Protein AF-A0A401G397-F1 (afdb_monomer_lite)

Sequence (817 aa):
MKQVMNRLRIYLVVLIAGMMVAGPVFGQEKEIEDITEEVLRGPSDMNPEKILGPGGIGIMTNKNILMSFGATVRMIPTQESNWDFGMSNDVPGYFNTEPLKQFAGGSLTTANAVQGVYQSSLAFDGASSNTSVISSFDTMVSSLLTADQNTSLTQITQFAAGAVSIQEWSQNIGNTATAAYLEGYAAGGSTGGAAALDQAATQAEQTYVQLLKALEQDPDNETLKTQAAAAGGAAAGLRAAEQAVSADASTGPNSGTIAQAGTISAMADAAELVENADALASGVAVSVSGNPDATAANLTDSVAYLTALKATADSFSPYYLAKSFLKSHSNESGNVNDGYIRNETKLYFNAMPKDKKWSFYAALEYDRPINNDTVDNRGGRDSESSNFGLERLNASIELTDGLRLHTGWDIWGMDIIEAGSMVYGDDNPGFWMKGDYKSFDFSIAWLKLEDNDFQISAADQSNASDEDRDVIAGYLDYYIPGREKDKVRFFYGYDRIRDVPAMDLTGAIAAQAGLADYAGIYGNNGIKGSEADTADTDAHTIGAYYVGNFGLVNFMAEGVYKYGSADDTGLEGVDNGVSVIGYDDFDISAYAFATDVSVELKDFVGWHSLKPHIGFMYTSGDDDPDDDTLGGFTGITSAQRFSSAWGGENTIIGDSNMVLGSTLYGYIPEYHGNGTPVFTGGLQNSAGTGAGRGDNPGLSLLSMGVTLRPKIFLIYRTNVNMFWWNEDFYVGNMVDPMYVDASGLQKSRYTLVEAGYAGTEWDNEVTLALNKNMFIKGQAALFFPGDGVKDVTSALSGGTESDDIATRLAMEFIWNF

Secondary structure (DSSP, 8-state):
-HHHHHHHHHHHHHHHHHHHH-------TT----HHHHHHT-S-TT-TT-SS-TT-EEEE-TTSEEEEEEEEEEEEEEEEE-TTTTHHHH---EEE-HHHHHHHHHHHHHHHHHHHHHHHHHHHHT--SHHHHHHHHHHHHHHHHHHHHHH--HHHHHHHHHHHHHHHHHHHHHHHHHHHHHHHHHHHHHHHHHHHHHHHHHHHHHHHHHHHHHHTT-TT-HHHHHHHHHHHHHHHHHHHHHHHHHH-GGGGGGHHHHHHHHHHHHHHHHTTHHHHHHHHHHHHHHHHH--TT--GGGHHHHHHHHHHHHHHHHHS-SEEE-TTGGG-EEETTEEE-SEEEEEEEEEEEEEEETT-SEEEEEEEEEEEE--TT-TTSTTSSSSSSS--EEEEEEEEEEEETTEEEEEEE--EESSTTTS---S-EE--EEEEEEEEETTEEEEEEEEEEE-SS--SSTTS----TT--EEEEEEEEEEEPTT-TT-EEEEEEEEEEE-S---B-HHHHHHHHTT-GGGSS-B-S-SSTT--PPPPEEEEEEEEEEEEEEETTEEEEEEEEEEEEEEE--S-TT-B-SSSB---S-EEEEEEEEEEEEEE--HHHHTSSEEEEEEEEEEE-----TTSSEE-----SS--GGG-TTT--TT-STTS-BTTTTBPSS--S-TT-BSS---B-SS-GGGTTTT-SBTT---EEEEEEEEEEEEETTEEEEEEEEEEEE-S-EEE--SSS-EEEETTEEEEPPPEEE-SEEEEEEEEEEEEEEEETTEEEEEEEEEEEE-HHHHHHHHHHHTS----PPEEEEEEEEEEE-

Radius of gyration: 39.36 Å; chains: 1; bounding box: 86×57×130 Å

Foldseek 3Di:
DVVVVVVVVVVVVVVVVVVVVDDDDDDDPDDDDLLVVDVLVDDDPVCPVVLPQVPWDWDQDPQQKTKIKWKKKKKKWKFWDPLVQCQLVPFQFFDQLVQLLCQLVLLLLLLVLLLQLLVLLVQCVPQDDLVSNLVSLVSNLVSLVSNCVSNVDPLSVVLSVLSVVLNVLLLVLLVVLLVQLVVLCVVPNLVRSLVSLVVQLVVLVVQLVVLVVVCVVPVPPPVSLSSNLSSQLSSQLSVQLSVVSVVPVVCSNVSSSSSSSSSSVSSCVSVVSNVSSFVSLQVSLCLQVVDNPGTSVSSVVSSVVSVVSSVLSVVADSHNGRSCNLQWFQAPQGIDHGIFMKMKMKMKIKIAGPVRQKIKIWIWIQIHTADPVPPPQQGDPDPVNRDTDGQWIWIKGAPDVQKMKIFTFDWDFQAFAAALLFADIGRFGWMKMWGDDPFKIKMWIKGWQFDCQDDPDPVSGDPCPQQTWIKTKMKMWGADPPFRAKIKIKMKMKIWHGPFAQWALFLLVCLVSVNNVQFTFGAPPSDPDDPFGAKGWIKMKTWMKIWGDDPQKTKIKIKMWMWTKIARNNQQQTDLLPDRAHDRMAIETWMKMKMKIWGWCCVVPVAPTKIKMKMKMWIWAAADPHDRYLHGDHHQAAQSLRYNHAHDSDASQCTDRVLQLHHHRHNFNQNWFARRQDAHHHRSVCRNNSGNGSRGQIKIKIKIWIWGGRDSFKIKIKIKIWMWRNYKTWAQARRDQWRQDPSGIHGHHTDIQGTTTQWIKIKIKMWGDPDSFKIKIKIKIKTFGDVSSQSSSCRNNVGGGRGRIIMMTMMMIMGMD

pLDDT: mean 85.62, std 16.05, range [29.78, 98.75]

Organism: NCBI:txid45657

Structure (mmCIF, N/CA/C/O backbone):
data_AF-A0A401G397-F1
#
_entry.id   AF-A0A401G397-F1
#
loop_
_atom_site.group_PDB
_atom_site.id
_atom_site.type_symbol
_atom_site.label_atom_id
_atom_site.label_alt_id
_atom_site.label_comp_id
_atom_site.label_asym_id
_atom_site.label_entity_id
_atom_site.label_seq_id
_atom_site.pdbx_PDB_ins_code
_atom_site.Cartn_x
_atom_site.Cartn_y
_atom_site.Cartn_z
_atom_site.occupancy
_atom_site.B_iso_or_equiv
_atom_site.auth_seq_id
_atom_site.auth_comp_id
_atom_site.auth_asym_id
_atom_site.auth_atom_id
_atom_site.pdbx_PDB_model_num
ATOM 1 N N . MET A 1 1 ? 22.023 -2.008 25.286 1.00 36.97 1 MET A N 1
ATOM 2 C CA . MET A 1 1 ? 21.103 -2.548 26.324 1.00 36.97 1 MET A CA 1
ATOM 3 C C . MET A 1 1 ? 21.249 -1.943 27.731 1.00 36.97 1 MET A C 1
ATOM 5 O O . MET A 1 1 ? 20.385 -1.177 28.133 1.00 36.97 1 MET A O 1
ATOM 9 N N . LYS A 1 2 ? 22.322 -2.209 28.499 1.00 35.41 2 LYS A N 1
ATOM 10 C CA . LYS A 1 2 ? 22.426 -1.794 29.925 1.00 35.41 2 LYS A CA 1
ATOM 11 C C . LYS A 1 2 ? 22.376 -0.271 30.153 1.00 35.41 2 LYS A C 1
ATOM 13 O O . LYS A 1 2 ? 21.853 0.196 31.159 1.00 35.41 2 LYS A O 1
ATOM 18 N N . GLN A 1 3 ? 22.905 0.502 29.205 1.00 36.69 3 GLN A N 1
ATOM 19 C CA . GLN A 1 3 ? 22.920 1.968 29.247 1.00 36.69 3 GLN A CA 1
ATOM 20 C C . GLN A 1 3 ? 21.548 2.581 28.906 1.00 36.69 3 GLN A C 1
ATOM 22 O O . GLN A 1 3 ? 21.145 3.546 29.550 1.00 36.69 3 GLN A O 1
ATOM 27 N N . VAL A 1 4 ? 20.808 1.972 27.971 1.00 44.75 4 VAL A N 1
ATOM 28 C CA . VAL A 1 4 ? 19.430 2.348 27.597 1.00 44.75 4 VAL A CA 1
ATOM 29 C C . VAL A 1 4 ? 18.463 2.017 28.736 1.00 44.75 4 VAL A C 1
ATOM 31 O O . VAL A 1 4 ? 17.751 2.899 29.202 1.00 44.75 4 VAL A O 1
ATOM 34 N N . MET A 1 5 ? 18.547 0.808 29.307 1.00 38.59 5 MET A N 1
ATOM 35 C CA . MET A 1 5 ? 17.791 0.431 30.512 1.00 38.59 5 MET A CA 1
ATOM 36 C C . MET A 1 5 ? 18.056 1.362 31.702 1.00 38.59 5 MET A C 1
ATOM 38 O O . MET A 1 5 ? 17.142 1.657 32.468 1.00 38.59 5 MET A O 1
ATOM 42 N N . ASN A 1 6 ? 19.296 1.830 31.884 1.00 44.16 6 ASN A N 1
ATOM 43 C CA . ASN A 1 6 ? 19.614 2.772 32.958 1.00 44.16 6 ASN A CA 1
ATOM 44 C C . ASN A 1 6 ? 19.005 4.159 32.714 1.00 44.16 6 ASN A C 1
ATOM 46 O O . ASN A 1 6 ? 18.565 4.783 33.675 1.00 44.16 6 ASN A O 1
ATOM 50 N N . ARG A 1 7 ? 18.932 4.630 31.461 1.00 53.00 7 ARG A N 1
ATOM 51 C CA . ARG A 1 7 ? 18.245 5.887 31.123 1.00 53.00 7 ARG A CA 1
ATOM 52 C C . ARG A 1 7 ? 16.729 5.759 31.296 1.00 53.00 7 ARG A C 1
ATOM 54 O O . ARG A 1 7 ? 16.142 6.605 31.959 1.00 53.00 7 ARG A O 1
ATOM 61 N N . LEU A 1 8 ? 16.128 4.665 30.824 1.00 42.75 8 LEU A N 1
ATOM 62 C CA . LEU A 1 8 ? 14.692 4.391 30.968 1.00 42.75 8 LEU A CA 1
ATOM 63 C C . LEU A 1 8 ? 14.269 4.303 32.445 1.00 42.75 8 LEU A C 1
ATOM 65 O O . LEU A 1 8 ? 13.281 4.907 32.849 1.00 42.75 8 LEU A O 1
ATOM 69 N N . ARG A 1 9 ? 15.073 3.633 33.287 1.00 51.81 9 ARG A N 1
ATOM 70 C CA . ARG A 1 9 ? 14.860 3.591 34.745 1.00 51.81 9 ARG A CA 1
ATOM 71 C C . ARG A 1 9 ? 14.918 4.974 35.385 1.00 51.81 9 ARG A C 1
ATOM 73 O O . ARG A 1 9 ? 14.136 5.243 36.287 1.00 51.81 9 ARG A O 1
ATOM 80 N N . ILE A 1 10 ? 15.827 5.841 34.939 1.00 58.34 10 ILE A N 1
ATOM 81 C CA . ILE A 1 10 ? 15.931 7.213 35.452 1.00 58.34 10 ILE A CA 1
ATOM 82 C C . ILE A 1 10 ? 14.697 8.029 35.044 1.00 58.34 10 ILE A C 1
ATOM 84 O O . ILE A 1 10 ? 14.113 8.674 35.909 1.00 58.34 10 ILE A O 1
ATOM 88 N N . TYR A 1 11 ? 14.251 7.955 33.785 1.00 56.62 11 TYR A N 1
ATOM 89 C CA . TYR A 1 11 ? 13.048 8.665 33.332 1.00 56.62 11 TYR A CA 1
ATOM 90 C C . TYR A 1 11 ? 11.777 8.172 34.031 1.00 56.62 11 TYR A C 1
ATOM 92 O O . TYR A 1 11 ? 11.006 8.992 34.522 1.00 56.62 11 TYR A O 1
ATOM 100 N N . LEU A 1 12 ? 11.605 6.855 34.182 1.00 43.06 12 LEU A N 1
ATOM 101 C CA . LEU A 1 12 ? 10.470 6.260 34.892 1.00 43.06 12 LEU A CA 1
ATOM 102 C C . LEU A 1 12 ? 10.447 6.672 36.374 1.00 43.06 12 LEU A C 1
ATOM 104 O O . LEU A 1 12 ? 9.403 7.042 36.903 1.00 43.06 12 LEU A O 1
ATOM 108 N N . VAL A 1 13 ? 11.605 6.671 37.045 1.00 53.28 13 VAL A N 1
ATOM 109 C CA . VAL A 1 13 ? 11.718 7.112 38.446 1.00 53.28 13 VAL A CA 1
ATOM 110 C C . VAL A 1 13 ? 11.468 8.616 38.584 1.00 53.28 13 VAL A C 1
ATOM 112 O O . VAL A 1 13 ? 10.841 9.025 39.557 1.00 53.28 13 VAL A O 1
ATOM 115 N N . VAL A 1 14 ? 11.903 9.440 37.626 1.00 55.94 14 VAL A N 1
ATOM 116 C CA . VAL A 1 14 ? 11.632 10.888 37.618 1.00 55.94 14 VAL A CA 1
ATOM 117 C C . VAL A 1 14 ? 10.152 11.180 37.355 1.00 55.94 14 VAL A C 1
ATOM 119 O O . VAL A 1 14 ? 9.600 12.051 38.021 1.00 55.94 14 VAL A O 1
ATOM 122 N N . LEU A 1 15 ? 9.486 10.428 36.472 1.00 44.88 15 LEU A N 1
ATOM 123 C CA . LEU A 1 15 ? 8.044 10.538 36.218 1.00 44.88 15 LEU A CA 1
ATOM 124 C C . LEU A 1 15 ? 7.234 10.156 37.469 1.00 44.88 15 LEU A C 1
ATOM 126 O O . LEU A 1 15 ? 6.400 10.930 37.937 1.00 44.88 15 LEU A O 1
ATOM 130 N N . ILE A 1 16 ? 7.557 9.006 38.072 1.00 44.16 16 ILE A N 1
ATOM 131 C CA . ILE A 1 16 ? 6.928 8.515 39.306 1.00 44.16 16 ILE A CA 1
ATOM 132 C C . ILE A 1 16 ? 7.171 9.492 40.471 1.00 44.16 16 ILE A C 1
ATOM 134 O O . ILE A 1 16 ? 6.250 9.799 41.228 1.00 44.16 16 ILE A O 1
ATOM 138 N N . ALA A 1 17 ? 8.390 10.021 40.618 1.00 42.53 17 ALA A N 1
ATOM 139 C CA . ALA A 1 17 ? 8.714 10.999 41.656 1.00 42.53 17 ALA A CA 1
ATOM 140 C C . ALA A 1 17 ? 8.042 12.361 41.407 1.00 42.53 17 ALA A C 1
ATOM 142 O O . ALA A 1 17 ? 7.568 12.979 42.357 1.00 42.53 17 ALA A O 1
ATOM 143 N N . GLY A 1 18 ? 7.940 12.808 40.153 1.00 43.22 18 GLY A N 1
ATOM 144 C CA . GLY A 1 18 ? 7.215 14.024 39.775 1.00 43.22 18 GLY A CA 1
ATOM 145 C C . GLY A 1 18 ? 5.724 13.934 40.102 1.00 43.22 18 GLY A C 1
ATOM 146 O O . GLY A 1 18 ? 5.158 14.875 40.656 1.00 43.22 18 GLY A O 1
ATOM 147 N N . MET A 1 19 ? 5.115 12.768 39.869 1.00 40.47 19 MET A N 1
ATOM 148 C CA . MET A 1 19 ? 3.718 12.495 40.220 1.00 40.47 19 MET A CA 1
ATOM 149 C C . MET A 1 19 ? 3.492 12.391 41.737 1.00 40.47 19 MET A C 1
ATOM 151 O O . MET A 1 19 ? 2.454 12.824 42.229 1.00 40.47 19 MET A O 1
ATOM 155 N N . MET A 1 20 ? 4.466 11.887 42.507 1.00 35.94 20 MET A N 1
ATOM 156 C CA . MET A 1 20 ? 4.358 11.810 43.973 1.00 35.94 20 MET A CA 1
ATOM 157 C C . MET A 1 20 ? 4.559 13.153 44.696 1.00 35.94 20 MET A C 1
ATOM 159 O O . MET A 1 20 ? 4.106 13.300 45.831 1.00 35.94 20 MET A O 1
ATOM 163 N N . VAL A 1 21 ? 5.222 14.135 44.077 1.00 41.78 21 VAL A N 1
ATOM 164 C CA . VAL A 1 21 ? 5.449 15.468 44.678 1.00 41.78 21 VAL A CA 1
ATOM 165 C C . VAL A 1 21 ? 4.253 16.413 44.454 1.00 41.78 21 VAL A C 1
ATOM 167 O O . VAL A 1 21 ? 4.124 17.428 45.139 1.00 41.78 21 VAL A O 1
ATOM 170 N N . ALA A 1 22 ? 3.313 16.050 43.577 1.00 35.75 22 ALA A N 1
ATOM 171 C CA . ALA A 1 22 ? 2.050 16.756 43.383 1.00 35.75 22 ALA A CA 1
ATOM 172 C C . ALA A 1 22 ? 0.956 16.257 44.353 1.00 35.75 22 ALA A C 1
ATOM 174 O O . ALA A 1 22 ? 0.018 15.559 43.981 1.00 35.75 22 ALA A O 1
ATOM 175 N N . GLY A 1 23 ? 1.046 16.655 45.621 1.00 31.88 23 GLY A N 1
ATOM 176 C CA . GLY A 1 23 ? -0.087 16.625 46.553 1.00 31.88 23 GLY A CA 1
ATOM 177 C C . GLY A 1 23 ? 0.179 17.531 47.761 1.00 31.88 23 GLY A C 1
ATOM 178 O O . GLY A 1 23 ? 1.327 17.579 48.201 1.00 31.88 23 GLY A O 1
ATOM 179 N N . PRO A 1 24 ? -0.816 18.254 48.327 1.00 38.56 24 PRO A N 1
ATOM 180 C CA . PRO A 1 24 ? -2.257 18.008 48.242 1.00 38.56 24 PRO A CA 1
ATOM 181 C C . PRO A 1 24 ? -3.087 19.256 47.861 1.00 38.56 24 PRO A C 1
ATOM 183 O O . PRO A 1 24 ? -3.105 20.249 48.585 1.00 38.56 24 PRO A O 1
ATOM 186 N N . VAL A 1 25 ? -3.890 19.167 46.802 1.00 36.41 25 VAL A N 1
ATOM 187 C CA . VAL A 1 25 ? -5.136 19.947 46.689 1.00 36.41 25 VAL A CA 1
ATOM 188 C C . VAL A 1 25 ? -6.193 18.990 46.146 1.00 36.41 25 VAL A C 1
ATOM 190 O O . VAL A 1 25 ? -6.415 18.919 44.946 1.00 36.41 25 VAL A O 1
ATOM 193 N N . PHE A 1 26 ? -6.792 18.185 47.025 1.00 37.91 26 PHE A N 1
ATOM 194 C CA . PHE A 1 26 ? -7.877 17.275 46.653 1.00 37.91 26 PHE A CA 1
ATOM 195 C C . PHE A 1 26 ? -9.207 17.783 47.210 1.00 37.91 26 PHE A C 1
ATOM 197 O O . PHE A 1 26 ? -9.311 18.138 48.387 1.00 37.91 26 PHE A O 1
ATOM 204 N N . GLY A 1 27 ? -10.204 17.841 46.323 1.00 33.62 27 GLY A N 1
ATOM 205 C CA . GLY A 1 27 ? -11.599 18.139 46.630 1.00 33.62 27 GLY A CA 1
ATOM 206 C C . GLY A 1 27 ? -12.258 17.050 47.482 1.00 33.62 27 GLY A C 1
ATOM 207 O O . GLY A 1 27 ? -11.779 15.923 47.571 1.00 33.62 27 GLY A O 1
ATOM 208 N N . GLN A 1 28 ? -13.349 17.426 48.149 1.00 32.09 28 GLN A N 1
ATOM 209 C CA . GLN A 1 28 ? -14.070 16.611 49.128 1.00 32.09 28 GLN A CA 1
ATOM 210 C C . GLN A 1 28 ? -14.618 15.293 48.543 1.00 32.09 28 GLN A C 1
ATOM 212 O O . GLN A 1 28 ? -15.325 15.291 47.543 1.00 32.09 28 GLN A O 1
ATOM 217 N N . GLU A 1 29 ? -14.361 14.194 49.259 1.00 36.22 29 GLU A N 1
ATOM 218 C CA . GLU A 1 29 ? -14.672 12.780 48.957 1.00 36.22 29 GLU A CA 1
ATOM 219 C C . GLU A 1 29 ? -16.164 12.393 48.808 1.00 36.22 29 GLU A C 1
ATOM 221 O O . GLU A 1 29 ? -16.462 11.204 48.724 1.00 36.22 29 GLU A O 1
ATOM 226 N N . LYS A 1 30 ? -17.136 13.317 48.829 1.00 30.00 30 LYS A N 1
ATOM 227 C CA . LYS A 1 30 ? -18.525 12.931 49.159 1.00 30.00 30 LYS A CA 1
ATOM 228 C C . LYS A 1 30 ? -19.514 12.699 48.010 1.00 30.00 30 LYS A C 1
ATOM 230 O O . LYS A 1 30 ? -20.550 12.107 48.283 1.00 30.00 30 LYS A O 1
ATOM 235 N N . GLU A 1 31 ? -19.214 13.076 46.769 1.00 31.84 31 GLU A N 1
ATOM 236 C CA . GLU A 1 31 ? -20.116 12.858 45.616 1.00 31.84 31 GLU A CA 1
ATOM 237 C C . GLU A 1 31 ? -19.325 12.587 44.328 1.00 31.84 31 GLU A C 1
ATOM 239 O O . GLU A 1 31 ? -19.333 13.378 43.389 1.00 31.84 31 GLU A O 1
ATOM 244 N N . ILE A 1 32 ? -18.582 11.482 44.294 1.00 33.25 32 ILE A N 1
ATOM 245 C CA . ILE A 1 32 ? -17.893 11.028 43.083 1.00 33.25 32 ILE A CA 1
ATOM 246 C C . ILE A 1 32 ? -18.538 9.692 42.694 1.00 33.25 32 ILE A C 1
ATOM 248 O O . ILE A 1 32 ? -18.061 8.627 43.083 1.00 33.25 32 ILE A O 1
ATOM 252 N N . GLU A 1 33 ? -19.674 9.764 41.986 1.00 33.59 33 GLU A N 1
ATOM 253 C CA . GLU A 1 33 ? -20.123 8.680 41.092 1.00 33.59 33 GLU A CA 1
ATOM 254 C C . GLU A 1 33 ? -18.971 8.317 40.143 1.00 33.59 33 GLU A C 1
ATOM 256 O O . GLU A 1 33 ? -18.061 9.112 39.980 1.00 33.59 33 GLU A O 1
ATOM 261 N N . ASP A 1 34 ? -18.926 7.114 39.575 1.00 33.81 34 ASP A N 1
ATOM 262 C CA . ASP A 1 34 ? -17.768 6.597 38.829 1.00 33.81 34 ASP A CA 1
ATOM 263 C C . ASP A 1 34 ? -17.430 7.417 37.552 1.00 33.81 34 ASP A C 1
ATOM 265 O O . ASP A 1 34 ? -17.793 7.068 36.433 1.00 33.81 34 ASP A O 1
ATOM 269 N N . ILE A 1 35 ? -16.719 8.536 37.734 1.00 33.47 35 ILE A N 1
ATOM 270 C CA . ILE A 1 35 ? -16.425 9.563 36.715 1.00 33.47 35 ILE A CA 1
ATOM 271 C C . ILE A 1 35 ? -15.482 9.044 35.619 1.00 33.47 35 ILE A C 1
ATOM 273 O O . ILE A 1 35 ? -15.424 9.586 34.520 1.00 33.47 35 ILE A O 1
ATOM 277 N N . THR A 1 36 ? -14.714 7.991 35.894 1.00 30.05 36 THR A N 1
ATOM 278 C CA . THR A 1 36 ? -13.731 7.460 34.940 1.00 30.05 36 THR A CA 1
ATOM 279 C C . THR A 1 36 ? -14.363 6.526 33.912 1.00 30.05 36 THR A C 1
ATOM 281 O O . THR A 1 36 ? -13.893 6.484 32.780 1.00 30.05 36 THR A O 1
ATOM 284 N N . GLU A 1 37 ? -15.468 5.850 34.241 1.00 32.81 37 GLU A N 1
ATOM 285 C CA . GLU A 1 37 ? -16.254 5.092 33.255 1.00 32.81 37 GLU A CA 1
ATOM 286 C C . GLU A 1 37 ? -17.012 6.023 32.284 1.00 32.81 37 GLU A C 1
ATOM 288 O O . GLU A 1 37 ? -17.257 5.675 31.131 1.00 32.81 37 GLU A O 1
ATOM 293 N N . GLU A 1 38 ? -17.327 7.237 32.739 1.00 31.19 38 GLU A N 1
ATOM 294 C CA . GLU A 1 38 ? -18.051 8.270 31.994 1.00 31.19 38 GLU A CA 1
ATOM 295 C C . GLU A 1 38 ? -17.202 8.983 30.928 1.00 31.19 38 GLU A C 1
ATOM 297 O O . GLU A 1 38 ? -17.742 9.422 29.917 1.00 31.19 38 GLU A O 1
ATOM 302 N N . VAL A 1 39 ? -15.881 9.055 31.116 1.00 31.36 39 VAL A N 1
ATOM 303 C CA . VAL A 1 39 ? -14.951 9.695 30.165 1.00 31.36 39 VAL A CA 1
ATOM 304 C C . VAL A 1 39 ? -14.362 8.706 29.164 1.00 31.36 39 VAL A C 1
ATOM 306 O O . VAL A 1 39 ? -14.121 9.078 28.023 1.00 31.36 39 VAL A O 1
ATOM 309 N N . LEU A 1 40 ? -14.201 7.435 29.547 1.00 29.78 40 LEU A N 1
ATOM 310 C CA . LEU A 1 40 ? -13.687 6.394 28.648 1.00 29.78 40 LEU A CA 1
ATOM 311 C C . LEU A 1 40 ? -14.680 5.975 27.552 1.00 29.78 40 LEU A C 1
ATOM 313 O O . LEU A 1 40 ? -14.256 5.422 26.547 1.00 29.78 40 LEU A O 1
ATOM 317 N N . ARG A 1 41 ? -15.986 6.208 27.736 1.00 35.56 41 ARG A N 1
ATOM 318 C CA . ARG A 1 41 ? -17.025 5.813 26.765 1.00 35.56 41 ARG A CA 1
ATOM 319 C C . ARG A 1 41 ? -17.517 6.957 25.874 1.00 35.56 41 ARG A C 1
ATOM 321 O O . ARG A 1 41 ? -18.331 6.709 24.990 1.00 35.56 41 ARG A O 1
ATOM 328 N N . GLY A 1 42 ? -17.065 8.188 26.130 1.00 31.39 42 GLY A N 1
ATOM 329 C CA . GLY A 1 42 ? -17.613 9.395 25.508 1.00 31.39 42 GLY A CA 1
ATOM 330 C C . GLY A 1 42 ? -19.133 9.557 25.713 1.00 31.39 42 GLY A C 1
ATOM 331 O O . GLY A 1 42 ? -19.794 8.742 26.369 1.00 31.39 42 GLY A O 1
ATOM 332 N N . PRO A 1 43 ? -19.732 10.625 25.166 1.00 32.25 43 PRO A N 1
ATOM 333 C CA . PRO A 1 43 ? -21.165 10.654 24.909 1.00 32.25 43 PRO A CA 1
ATOM 334 C C . PRO A 1 43 ? -21.495 9.534 23.912 1.00 32.25 43 PRO A C 1
ATOM 336 O O . PRO A 1 43 ? -20.922 9.481 22.831 1.00 32.25 43 PRO A O 1
ATOM 339 N N . SER A 1 44 ? -22.406 8.634 24.273 1.00 36.19 44 SER A N 1
ATOM 340 C CA . SER A 1 44 ? -22.957 7.623 23.365 1.00 36.19 44 SER A CA 1
ATOM 341 C C . SER A 1 44 ? -24.470 7.553 23.541 1.00 36.19 44 SER A C 1
ATOM 343 O O . SER A 1 44 ? -24.996 7.844 24.622 1.00 36.19 44 SER A O 1
ATOM 345 N N . ASP A 1 45 ? -25.175 7.111 22.499 1.00 34.78 45 ASP A N 1
ATOM 346 C CA . ASP A 1 45 ? -26.631 6.899 22.497 1.00 34.78 45 ASP A CA 1
ATOM 347 C C . ASP A 1 45 ? -27.124 5.951 23.610 1.00 34.78 45 ASP A C 1
ATOM 349 O O . ASP A 1 45 ? -28.314 5.916 23.924 1.00 34.78 45 ASP A O 1
ATOM 353 N N . MET A 1 46 ? -26.219 5.214 24.263 1.00 30.64 46 MET A N 1
ATOM 354 C CA . MET A 1 46 ? -26.512 4.394 25.444 1.00 30.64 46 MET A CA 1
ATOM 355 C C . MET A 1 46 ? -26.714 5.210 26.734 1.00 30.64 46 MET A C 1
ATOM 357 O O . MET A 1 46 ? -26.985 4.631 27.785 1.00 30.64 46 MET A O 1
ATOM 361 N N . ASN A 1 47 ? -26.588 6.543 26.695 1.00 36.50 47 ASN A N 1
ATOM 362 C CA . ASN A 1 47 ? -26.758 7.402 27.869 1.00 36.50 47 ASN A CA 1
ATOM 363 C C . ASN A 1 47 ? -27.398 8.777 27.543 1.00 36.50 47 ASN A C 1
ATOM 365 O O . ASN A 1 47 ? -26.761 9.824 27.669 1.00 36.50 47 ASN A O 1
ATOM 369 N N . PRO A 1 48 ? -28.697 8.827 27.188 1.00 33.25 48 PRO A N 1
ATOM 370 C CA . PRO A 1 48 ? -29.394 10.057 26.784 1.00 33.25 48 PRO A CA 1
ATOM 371 C C . PRO A 1 48 ? -29.579 11.107 27.900 1.00 33.25 48 PRO A C 1
ATOM 373 O O . PRO A 1 48 ? -30.084 12.199 27.638 1.00 33.25 48 PRO A O 1
ATOM 376 N N . GLU A 1 49 ? -29.196 10.815 29.148 1.00 30.62 49 GLU A N 1
ATOM 377 C CA . GLU A 1 49 ? -29.116 11.815 30.230 1.00 30.62 49 GLU A CA 1
ATOM 378 C C . GLU A 1 49 ? -27.798 12.618 30.202 1.00 30.62 49 GLU A C 1
ATOM 380 O O . GLU A 1 49 ? -27.683 13.638 30.879 1.00 30.62 49 GLU A O 1
ATOM 385 N N . LYS A 1 50 ? -26.841 12.222 29.351 1.00 39.72 50 LYS A N 1
ATOM 386 C CA . LYS A 1 50 ? -25.494 12.806 29.220 1.00 39.72 50 LYS A CA 1
ATOM 387 C C . LYS A 1 50 ? -25.327 13.745 28.020 1.00 39.72 50 LYS A C 1
ATOM 389 O O . LYS A 1 50 ? -24.212 14.041 27.610 1.00 39.72 50 LYS A O 1
ATOM 394 N N . ILE A 1 51 ? -26.435 14.285 27.500 1.00 36.44 51 ILE A N 1
ATOM 395 C CA . ILE A 1 51 ? -26.454 15.361 26.480 1.00 36.44 51 ILE A CA 1
ATOM 396 C C . ILE A 1 51 ? -25.657 16.595 26.942 1.00 36.44 51 ILE A C 1
ATOM 398 O O . ILE A 1 51 ? -25.196 17.406 26.140 1.00 36.44 51 ILE A O 1
ATOM 402 N N . LEU A 1 52 ? -25.487 16.750 28.252 1.00 37.22 52 LEU A N 1
ATOM 403 C CA . LEU A 1 52 ? -24.537 17.672 28.844 1.00 37.22 52 LEU A CA 1
ATOM 404 C C . LEU A 1 52 ? -23.300 16.856 29.217 1.00 37.22 52 LEU A C 1
ATOM 406 O O . LEU A 1 52 ? -23.246 16.282 30.304 1.00 37.22 52 LEU A O 1
ATOM 410 N N . GLY A 1 53 ? -22.303 16.820 28.331 1.00 37.03 53 GLY A N 1
ATOM 411 C CA . GLY A 1 53 ? -20.945 16.513 28.770 1.00 37.03 53 GLY A CA 1
ATOM 412 C C . GLY A 1 53 ? -20.594 17.411 29.966 1.00 37.03 53 GLY A C 1
ATOM 413 O O . GLY A 1 53 ? -21.171 18.500 30.110 1.00 37.03 53 GLY A O 1
ATOM 414 N N . PRO A 1 54 ? -19.724 16.970 30.885 1.00 40.88 54 PRO A N 1
ATOM 415 C CA . PRO A 1 54 ? -19.388 17.775 32.045 1.00 40.88 54 PRO A CA 1
ATOM 416 C C . PRO A 1 54 ? -18.916 19.166 31.585 1.00 40.88 54 PRO A C 1
ATOM 418 O O . PRO A 1 54 ? -17.918 19.284 30.886 1.00 40.88 54 PRO A O 1
ATOM 421 N N . GLY A 1 55 ? -19.667 20.195 32.010 1.00 45.72 55 GLY A N 1
ATOM 422 C CA . GLY A 1 55 ? -19.451 21.617 31.715 1.00 45.72 55 GLY A CA 1
ATOM 423 C C . GLY A 1 55 ? -20.468 22.270 30.749 1.00 45.72 55 GLY A C 1
ATOM 424 O O . GLY A 1 55 ? -20.677 23.483 30.822 1.00 45.72 55 GLY A O 1
ATOM 425 N N . GLY A 1 56 ? -21.205 21.482 29.960 1.00 49.88 56 GLY A N 1
ATOM 426 C CA . GLY A 1 56 ? -22.062 22.022 28.904 1.00 49.88 56 GLY A CA 1
ATOM 427 C C . GLY A 1 56 ? -23.139 23.023 29.363 1.00 49.88 56 GLY A C 1
ATOM 428 O O . GLY A 1 56 ? -23.740 22.902 30.436 1.00 49.88 56 GLY A O 1
ATOM 429 N N . ILE A 1 57 ? -23.432 24.015 28.514 1.00 56.12 57 ILE A N 1
ATOM 430 C CA . ILE A 1 57 ? -24.475 25.025 28.755 1.00 56.12 57 ILE A CA 1
ATOM 431 C C . ILE A 1 57 ? -25.795 24.546 28.149 1.00 56.12 57 ILE A C 1
ATOM 433 O O . ILE A 1 57 ? -25.945 24.490 26.930 1.00 56.12 57 ILE A O 1
ATOM 437 N N . GLY A 1 58 ? -26.776 24.248 29.004 1.00 59.09 58 GLY A N 1
ATOM 438 C CA . GLY A 1 58 ? -28.143 23.932 28.592 1.00 59.09 58 GLY A CA 1
ATOM 439 C C . GLY A 1 58 ? -29.003 25.186 28.396 1.00 59.09 58 GLY A C 1
ATOM 440 O O . GLY A 1 58 ? -29.237 25.929 29.350 1.00 59.09 58 GLY A O 1
ATOM 441 N N . ILE A 1 59 ? -29.541 25.405 27.194 1.00 67.69 59 ILE A N 1
ATOM 442 C CA . ILE A 1 59 ? -30.551 26.437 26.915 1.00 67.69 59 ILE A CA 1
ATOM 443 C C . ILE A 1 59 ? -31.903 25.747 26.725 1.00 67.69 59 ILE A C 1
ATOM 445 O O . ILE A 1 59 ? -32.112 25.002 25.769 1.00 67.69 59 ILE A O 1
ATOM 449 N N . MET A 1 60 ? -32.848 26.006 27.631 1.00 65.31 60 MET A N 1
ATOM 450 C CA . MET A 1 60 ? -34.227 25.545 27.473 1.00 65.31 60 MET A CA 1
ATOM 451 C C . MET A 1 60 ? -35.041 26.617 26.751 1.00 65.31 60 MET A C 1
ATOM 453 O O . MET A 1 60 ? -35.222 27.725 27.256 1.00 65.31 60 MET A O 1
ATOM 457 N N . THR A 1 61 ? -35.539 26.296 25.561 1.00 72.38 61 THR A N 1
ATOM 458 C CA . THR A 1 61 ? -36.375 27.227 24.791 1.00 72.38 61 THR A CA 1
ATOM 459 C C . THR A 1 61 ? -37.821 27.235 25.299 1.00 72.38 61 THR A C 1
ATOM 461 O O . THR A 1 61 ? -38.301 26.260 25.884 1.00 72.38 61 THR A O 1
ATOM 464 N N . ASN A 1 62 ? -38.576 28.296 24.982 1.00 66.12 62 ASN A N 1
ATOM 465 C CA . ASN A 1 62 ? -40.015 28.402 25.283 1.00 66.12 62 ASN A CA 1
ATOM 466 C C . ASN A 1 62 ? -40.862 27.246 24.705 1.00 66.12 62 ASN A C 1
ATOM 468 O O . ASN A 1 62 ? -42.014 27.078 25.096 1.00 66.12 62 ASN A O 1
ATOM 472 N N . LYS A 1 63 ? -40.307 26.457 23.774 1.00 64.38 63 LYS A N 1
ATOM 473 C CA . LYS A 1 63 ? -40.954 25.297 23.148 1.00 64.38 63 LYS A CA 1
ATOM 474 C C . LYS A 1 63 ? -40.528 23.948 23.751 1.00 64.38 63 LYS A C 1
ATOM 476 O O . LYS A 1 63 ? -40.773 22.923 23.132 1.00 64.38 63 LYS A O 1
ATOM 481 N N . ASN A 1 64 ? -39.924 23.924 24.946 1.00 78.62 64 ASN A N 1
ATOM 482 C CA . ASN A 1 64 ? -39.455 22.698 25.616 1.00 78.62 64 ASN A CA 1
ATOM 483 C C . ASN A 1 64 ? -38.397 21.898 24.828 1.00 78.62 64 ASN A C 1
ATOM 485 O O . ASN A 1 64 ? -38.274 20.689 25.022 1.00 78.62 64 ASN A O 1
ATOM 489 N N . ILE A 1 65 ? -37.627 22.564 23.967 1.00 75.19 65 ILE A N 1
ATOM 490 C CA . ILE A 1 65 ? -36.433 21.980 23.347 1.00 75.19 65 ILE A CA 1
ATOM 491 C C . ILE A 1 65 ? -35.249 22.299 24.256 1.00 75.19 65 ILE A C 1
ATOM 493 O O . ILE A 1 65 ? -35.024 23.476 24.563 1.00 75.19 65 ILE A O 1
ATOM 497 N N . LEU A 1 66 ? -34.549 21.256 24.699 1.00 77.44 66 LEU A N 1
ATOM 498 C CA . LEU A 1 66 ? -33.256 21.346 25.360 1.00 77.44 66 LEU A CA 1
ATOM 499 C C . LEU A 1 66 ? -32.183 21.435 24.278 1.00 77.44 66 LEU A C 1
ATOM 501 O O . LEU A 1 66 ? -32.098 20.552 23.430 1.00 77.44 66 LEU A O 1
ATOM 505 N N . MET A 1 67 ? -31.381 22.492 24.316 1.00 79.56 67 MET A N 1
ATOM 506 C CA . MET A 1 67 ? -30.162 22.607 23.521 1.00 79.56 67 MET A CA 1
ATOM 507 C C . MET A 1 67 ? -28.963 22.569 24.460 1.00 79.56 67 MET A C 1
ATOM 509 O O . MET A 1 67 ? -29.025 23.212 25.510 1.00 79.56 67 MET A O 1
ATOM 513 N N . SER A 1 68 ? -27.899 21.852 24.106 1.00 77.50 68 SER A N 1
ATOM 514 C CA . SER A 1 68 ? -26.631 21.907 24.837 1.00 77.50 68 SER A CA 1
ATOM 515 C C . SER A 1 68 ? -25.461 22.228 23.922 1.00 77.50 68 SER A C 1
ATOM 517 O O . SER A 1 68 ? -25.432 21.831 22.756 1.00 77.50 68 SER A O 1
ATOM 519 N N . PHE A 1 69 ? -24.502 22.949 24.496 1.00 83.06 69 PHE A N 1
ATOM 520 C CA . PHE A 1 69 ? -23.219 23.267 23.888 1.00 83.06 69 PHE A CA 1
ATOM 521 C C . PHE A 1 69 ? -22.129 22.823 24.851 1.00 83.06 69 PHE A C 1
ATOM 523 O O . PHE A 1 69 ? -22.213 23.153 26.035 1.00 83.06 69 PHE A O 1
ATOM 530 N N . GLY A 1 70 ? -21.137 22.097 24.357 1.00 84.75 70 GLY A N 1
ATOM 531 C CA . GLY A 1 70 ? -19.971 21.679 25.132 1.00 84.75 70 GLY A CA 1
ATOM 532 C C . GLY A 1 70 ? -18.723 21.718 24.268 1.00 84.75 70 GLY A C 1
ATOM 533 O O . GLY A 1 70 ? -18.815 21.863 23.047 1.00 84.75 70 GLY A O 1
ATOM 534 N N . ALA A 1 71 ? -17.561 21.580 24.892 1.00 87.31 71 ALA A N 1
ATOM 535 C CA . ALA A 1 71 ? -16.312 21.446 24.154 1.00 87.31 71 ALA A CA 1
ATOM 536 C C . ALA A 1 71 ? -15.370 20.450 24.826 1.00 87.31 71 ALA A C 1
ATOM 538 O O . ALA A 1 71 ? -15.392 20.291 26.042 1.00 87.31 71 ALA A O 1
ATOM 539 N N . THR A 1 72 ? -14.508 19.821 24.043 1.00 89.62 72 THR A N 1
ATOM 540 C CA . THR A 1 72 ? -13.370 19.048 24.539 1.00 89.62 72 THR A CA 1
ATOM 541 C C . THR A 1 72 ? -12.111 19.609 23.907 1.00 89.62 72 THR A C 1
ATOM 543 O O . THR A 1 72 ? -12.079 19.845 22.706 1.00 89.62 72 THR A O 1
ATOM 546 N N . VAL A 1 73 ? -11.078 19.828 24.713 1.00 91.81 73 VAL A N 1
ATOM 547 C CA . VAL A 1 73 ? -9.736 20.179 24.244 1.00 91.81 73 VAL A CA 1
ATOM 548 C C . VAL A 1 73 ? -8.773 19.109 24.726 1.00 91.81 73 VAL A C 1
ATOM 550 O O . VAL A 1 73 ? -8.729 18.809 25.921 1.00 91.81 73 VAL A O 1
ATOM 553 N N . ARG A 1 74 ? -7.980 18.569 23.805 1.00 91.88 74 ARG A N 1
ATOM 554 C CA . ARG A 1 74 ? -6.904 17.619 24.064 1.00 91.88 74 ARG A CA 1
ATOM 555 C C . ARG A 1 74 ? -5.601 18.172 23.502 1.00 91.88 74 ARG A C 1
ATOM 557 O O . ARG A 1 74 ? -5.552 18.693 22.386 1.00 91.88 74 ARG A O 1
ATOM 564 N N . MET A 1 75 ? -4.537 18.099 24.289 1.00 93.25 75 MET A N 1
ATOM 565 C CA . MET A 1 75 ? -3.176 18.412 23.846 1.00 93.25 75 MET A CA 1
ATOM 566 C C . MET A 1 75 ? -2.292 17.202 24.088 1.00 93.25 75 MET A C 1
ATOM 568 O O . MET A 1 75 ? -2.211 16.734 25.225 1.00 93.25 75 MET A O 1
ATOM 572 N N . ILE A 1 76 ? -1.641 16.727 23.028 1.00 93.31 76 ILE A N 1
ATOM 573 C CA . ILE A 1 76 ? -0.908 15.463 23.006 1.00 93.31 76 ILE A CA 1
ATOM 574 C C . ILE A 1 76 ? 0.500 15.706 22.439 1.00 93.31 76 ILE A C 1
ATOM 576 O O . ILE A 1 76 ? 0.726 15.549 21.238 1.00 93.31 76 ILE A O 1
ATOM 580 N N . PRO A 1 77 ? 1.465 16.174 23.251 1.00 93.81 77 PRO A N 1
ATOM 581 C CA . PRO A 1 77 ? 2.878 16.054 22.915 1.00 93.81 77 PRO A CA 1
ATOM 582 C C . PRO A 1 77 ? 3.288 14.582 22.807 1.00 93.81 77 PRO A C 1
ATOM 584 O O . PRO A 1 77 ? 3.158 13.820 23.770 1.00 93.81 77 PRO A O 1
ATOM 587 N N . THR A 1 78 ? 3.861 14.234 21.660 1.00 94.75 78 THR A N 1
ATOM 588 C CA . THR A 1 78 ? 4.336 12.895 21.320 1.00 94.75 78 THR A CA 1
ATOM 589 C C . THR A 1 78 ? 5.802 12.947 20.905 1.00 94.75 78 THR A C 1
ATOM 591 O O . THR A 1 78 ? 6.249 13.861 20.209 1.00 94.75 78 THR A O 1
ATOM 594 N N . GLN A 1 79 ? 6.563 11.953 21.351 1.00 95.69 79 GLN A N 1
ATOM 595 C CA . GLN A 1 79 ? 7.925 11.687 20.920 1.00 95.69 79 GLN A CA 1
ATOM 596 C C . GLN A 1 79 ? 8.040 10.226 20.493 1.00 95.69 79 GLN A C 1
ATOM 598 O O . GLN A 1 79 ? 7.713 9.321 21.259 1.00 95.69 79 GLN A O 1
ATOM 603 N N . GLU A 1 80 ? 8.589 10.006 19.312 1.00 95.44 80 GLU A N 1
ATOM 604 C CA . GLU A 1 80 ? 8.795 8.706 18.696 1.00 95.44 80 GLU A CA 1
ATOM 605 C C . GLU A 1 80 ? 10.253 8.524 18.270 1.00 95.44 80 GLU A C 1
ATOM 607 O O . GLU A 1 80 ? 11.016 9.476 18.069 1.00 95.44 80 GLU A O 1
ATOM 612 N N . SER A 1 81 ? 10.660 7.268 18.132 1.00 95.50 81 SER A N 1
ATOM 613 C CA . SER A 1 81 ? 11.925 6.906 17.501 1.00 95.50 81 SER A CA 1
ATOM 614 C C . SER A 1 81 ? 11.825 5.540 16.847 1.00 95.50 81 SER A C 1
ATOM 616 O O . SER A 1 81 ? 11.148 4.666 17.386 1.00 95.50 81 SER A O 1
ATOM 618 N N . ASN A 1 82 ? 12.562 5.366 15.746 1.00 95.69 82 ASN A N 1
ATOM 619 C CA . ASN A 1 82 ? 12.712 4.099 15.027 1.00 95.69 82 ASN A CA 1
ATOM 620 C C . ASN A 1 82 ? 11.366 3.439 14.682 1.00 95.69 82 ASN A C 1
ATOM 622 O O . ASN A 1 82 ? 11.205 2.243 14.878 1.00 95.69 82 ASN A O 1
ATOM 626 N N . TRP A 1 83 ? 10.392 4.223 14.199 1.00 96.38 83 TRP A N 1
ATOM 627 C CA . TRP A 1 83 ? 9.084 3.711 13.755 1.00 96.38 83 TRP A CA 1
ATOM 628 C C . TRP A 1 83 ? 9.209 2.656 12.641 1.00 96.38 83 TRP A C 1
ATOM 630 O O . TRP A 1 83 ? 8.401 1.741 12.541 1.00 96.38 83 TRP A O 1
ATOM 640 N N . ASP A 1 84 ? 10.277 2.784 11.856 1.00 95.88 84 ASP A N 1
ATOM 641 C CA . ASP A 1 84 ? 10.734 1.912 10.777 1.00 95.88 84 ASP A CA 1
ATOM 642 C C . ASP A 1 84 ? 11.781 0.880 11.233 1.00 95.88 84 ASP A C 1
ATOM 644 O O . ASP A 1 84 ? 12.551 0.372 10.419 1.00 95.88 84 ASP A O 1
ATOM 648 N N . PHE A 1 85 ? 11.882 0.639 12.542 1.00 97.56 85 PHE A N 1
ATOM 649 C CA . PHE A 1 85 ? 12.807 -0.317 13.157 1.00 97.56 85 PHE A CA 1
ATOM 650 C C . PHE A 1 85 ? 14.287 -0.094 12.825 1.00 97.56 85 PHE A C 1
ATOM 652 O O . PHE A 1 85 ? 15.084 -1.014 12.961 1.00 97.56 85 PHE A O 1
ATOM 659 N N . GLY A 1 86 ? 14.673 1.138 12.462 1.00 95.62 86 GLY A N 1
ATOM 660 C CA . GLY A 1 86 ? 16.065 1.522 12.202 1.00 95.62 86 GLY A CA 1
ATOM 661 C C . GLY A 1 86 ? 16.432 1.637 10.721 1.00 95.62 86 GLY A C 1
ATOM 662 O O . GLY A 1 86 ? 17.476 2.213 10.415 1.00 95.62 86 GLY A O 1
ATOM 663 N N . MET A 1 87 ? 15.552 1.214 9.807 1.00 95.12 87 MET A N 1
ATOM 664 C CA . MET A 1 87 ? 15.796 1.192 8.358 1.00 95.12 87 MET A CA 1
ATOM 665 C C . MET A 1 87 ? 16.365 2.508 7.812 1.00 95.12 87 MET A C 1
ATOM 667 O O . MET A 1 87 ? 17.399 2.509 7.149 1.00 95.12 87 MET A O 1
ATOM 671 N N . SER A 1 88 ? 15.764 3.655 8.140 1.00 94.06 88 SER A N 1
ATOM 672 C CA . SER A 1 88 ? 16.191 4.987 7.670 1.00 94.06 88 SER A CA 1
ATOM 673 C C . SER A 1 88 ? 17.595 5.429 8.112 1.00 94.06 88 SER A C 1
ATOM 675 O O . SER A 1 88 ? 18.108 6.455 7.629 1.00 94.06 88 SER A O 1
ATOM 677 N N . ASN A 1 89 ? 18.216 4.700 9.043 1.00 94.12 89 ASN A N 1
ATOM 678 C CA . ASN A 1 89 ? 19.609 4.898 9.435 1.00 94.12 89 ASN A CA 1
ATOM 679 C C . ASN A 1 89 ? 20.578 4.139 8.520 1.00 94.12 89 ASN A C 1
ATOM 681 O O . ASN A 1 89 ? 21.689 4.630 8.301 1.00 94.12 89 ASN A O 1
ATOM 685 N N . ASP A 1 90 ? 20.146 3.001 7.976 1.00 91.38 90 ASP A N 1
ATOM 686 C CA . ASP A 1 90 ? 21.000 2.044 7.273 1.00 91.38 90 ASP A CA 1
ATOM 687 C C . ASP A 1 90 ? 20.777 2.042 5.753 1.00 91.38 90 ASP A C 1
ATOM 689 O O . ASP A 1 90 ? 21.713 1.755 5.003 1.00 91.38 90 ASP A O 1
ATOM 693 N N . VAL A 1 91 ? 19.591 2.448 5.277 1.00 93.50 91 VAL A N 1
ATOM 694 C CA . VAL A 1 91 ? 19.290 2.551 3.840 1.00 93.50 91 VAL A CA 1
ATOM 695 C C . VAL A 1 91 ? 19.392 3.995 3.319 1.00 93.50 91 VAL A C 1
ATOM 697 O O . VAL A 1 91 ? 18.995 4.954 3.993 1.00 93.50 91 VAL A O 1
ATOM 700 N N . PRO A 1 92 ? 19.929 4.199 2.102 1.00 91.00 92 PRO A N 1
ATOM 701 C CA . PRO A 1 92 ? 20.160 5.535 1.539 1.00 91.00 92 PRO A CA 1
ATOM 702 C C . PRO A 1 92 ? 18.878 6.278 1.118 1.00 91.00 92 PRO A C 1
ATOM 704 O O . PRO A 1 92 ? 18.876 7.511 1.072 1.00 91.00 92 PRO A O 1
ATOM 707 N N . GLY A 1 93 ? 17.806 5.548 0.820 1.00 93.94 93 GLY A N 1
ATOM 708 C CA . GLY A 1 93 ? 16.540 6.038 0.279 1.00 93.94 93 GLY A CA 1
ATOM 709 C C . GLY A 1 93 ? 15.738 4.879 -0.309 1.00 93.94 93 GLY A C 1
ATOM 710 O O . GLY A 1 93 ? 16.209 3.745 -0.273 1.00 93.94 93 GLY A O 1
ATOM 711 N N . TYR A 1 94 ? 14.558 5.164 -0.861 1.00 94.19 94 TYR A N 1
ATOM 712 C CA . TYR A 1 94 ? 13.718 4.149 -1.506 1.00 94.19 94 TYR A CA 1
ATOM 713 C C . TYR A 1 94 ? 13.393 4.547 -2.952 1.00 94.19 94 TYR A C 1
ATOM 715 O O . TYR A 1 94 ? 13.442 5.725 -3.321 1.00 94.19 94 TYR A O 1
ATOM 723 N N . PHE A 1 95 ? 13.089 3.540 -3.760 1.00 92.69 95 PHE A N 1
ATOM 724 C CA . PHE A 1 95 ? 12.885 3.563 -5.203 1.00 92.69 95 PHE A CA 1
ATOM 725 C C . PHE A 1 95 ? 14.099 4.126 -5.936 1.00 92.69 95 PHE A C 1
ATOM 727 O O . PHE A 1 95 ? 14.104 5.275 -6.385 1.00 92.69 95 PHE A O 1
ATOM 734 N N . ASN A 1 96 ? 15.149 3.306 -6.032 1.00 93.94 96 ASN A N 1
ATOM 735 C CA . ASN A 1 96 ? 16.328 3.600 -6.832 1.00 93.94 96 ASN A CA 1
ATOM 736 C C . ASN A 1 96 ? 15.961 3.680 -8.323 1.00 93.94 96 ASN A C 1
ATOM 738 O O . ASN A 1 96 ? 15.623 2.679 -8.951 1.00 93.94 96 ASN A O 1
ATOM 742 N N . THR A 1 97 ? 16.039 4.881 -8.893 1.00 93.94 97 THR A N 1
ATOM 743 C CA . THR A 1 97 ? 15.634 5.173 -10.279 1.00 93.94 97 THR A CA 1
ATOM 744 C C . THR A 1 97 ? 16.792 5.126 -11.275 1.00 93.94 97 THR A C 1
ATOM 746 O O . THR A 1 97 ? 16.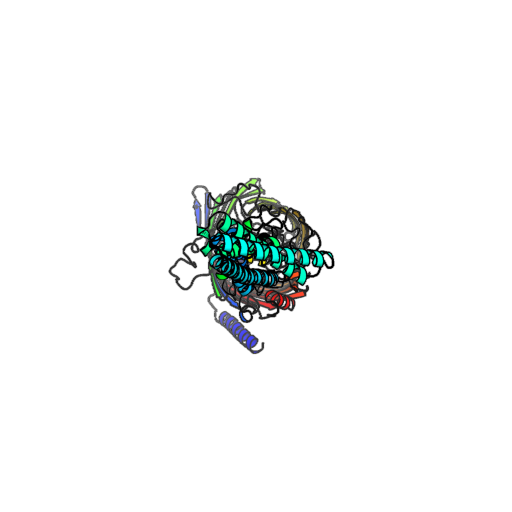583 5.290 -12.479 1.00 93.94 97 THR A O 1
ATOM 749 N N . GLU A 1 98 ? 18.028 4.899 -10.820 1.00 95.25 98 GLU A N 1
ATOM 750 C CA . GLU A 1 98 ? 19.198 4.844 -11.705 1.00 95.25 98 GLU A CA 1
ATOM 751 C C . GLU A 1 98 ? 19.101 3.762 -12.798 1.00 95.25 98 GLU A C 1
ATOM 753 O O . GLU A 1 98 ? 19.457 4.069 -13.940 1.00 95.25 98 GLU A O 1
ATOM 758 N N . PRO A 1 99 ? 18.579 2.545 -12.535 1.00 94.75 99 PRO A N 1
ATOM 759 C CA . PRO A 1 99 ? 18.368 1.551 -13.587 1.00 94.75 99 PRO A CA 1
ATOM 760 C C . PRO A 1 99 ? 17.440 2.057 -14.701 1.00 94.75 99 PRO A C 1
ATOM 762 O O . PRO A 1 99 ? 17.771 1.928 -15.880 1.00 94.75 99 PRO A O 1
ATOM 765 N N . LEU A 1 100 ? 16.335 2.726 -14.349 1.00 93.19 100 LEU A N 1
ATOM 766 C CA . LEU A 1 100 ? 15.423 3.331 -15.325 1.00 93.19 100 LEU A CA 1
ATOM 767 C C . LEU A 1 100 ? 16.103 4.443 -16.132 1.00 93.19 100 LEU A C 1
ATOM 769 O O . LEU A 1 100 ? 15.946 4.500 -17.351 1.00 93.19 100 LEU A O 1
ATOM 773 N N . LYS A 1 101 ? 16.902 5.307 -15.492 1.00 94.50 101 LYS A N 1
ATOM 774 C CA . LYS A 1 101 ? 17.657 6.361 -16.199 1.00 94.50 101 LYS A CA 1
ATOM 775 C C . LYS A 1 101 ? 18.642 5.777 -17.206 1.00 94.50 101 LYS A C 1
ATOM 777 O O . LYS A 1 101 ? 18.756 6.288 -18.324 1.00 94.50 101 LYS A O 1
ATOM 782 N N . GLN A 1 102 ? 19.347 4.714 -16.820 1.00 93.38 102 GLN A N 1
ATOM 783 C CA . GLN A 1 102 ? 20.285 4.013 -17.695 1.00 93.38 102 GLN A CA 1
ATOM 784 C C . GLN A 1 102 ? 19.556 3.355 -18.866 1.00 93.38 102 GLN A C 1
ATOM 786 O O . GLN A 1 102 ? 19.967 3.543 -20.012 1.00 93.38 102 GLN A O 1
ATOM 791 N N . PHE A 1 103 ? 18.448 2.662 -18.595 1.00 92.69 103 PHE A N 1
ATOM 792 C CA . PHE A 1 103 ? 17.616 2.043 -19.621 1.00 92.69 103 PHE A CA 1
ATOM 793 C C . PHE A 1 103 ? 17.047 3.076 -20.602 1.00 92.69 103 PHE A C 1
ATOM 795 O O . PHE A 1 103 ? 17.263 2.957 -21.809 1.00 92.69 103 PHE A O 1
ATOM 802 N N . ALA A 1 104 ? 16.384 4.125 -20.108 1.00 93.12 104 ALA A N 1
ATOM 803 C CA . ALA A 1 104 ? 15.790 5.165 -20.945 1.00 93.12 104 ALA A CA 1
ATOM 804 C C . ALA A 1 104 ? 16.860 5.914 -21.758 1.00 93.12 104 ALA A C 1
ATOM 806 O O . ALA A 1 104 ? 16.680 6.170 -22.949 1.00 93.12 104 ALA A O 1
ATOM 807 N N . GLY A 1 105 ? 18.010 6.218 -21.145 1.00 94.44 105 GLY A N 1
ATOM 808 C CA . GLY A 1 105 ? 19.141 6.860 -21.816 1.00 94.44 105 GLY A CA 1
ATOM 809 C C . GLY A 1 105 ? 19.780 5.998 -22.906 1.00 94.44 105 GLY A C 1
ATOM 810 O O . GLY A 1 105 ? 19.998 6.479 -24.020 1.00 94.44 105 GLY A O 1
ATOM 811 N N . GLY A 1 106 ? 20.071 4.730 -22.609 1.00 92.50 106 GLY A N 1
ATOM 812 C CA . GLY A 1 106 ? 20.662 3.791 -23.566 1.00 92.50 106 GLY A CA 1
ATOM 813 C C . GLY A 1 106 ? 19.721 3.471 -24.729 1.00 92.50 106 GLY A C 1
ATOM 814 O O . GLY A 1 106 ? 20.130 3.519 -25.894 1.00 92.50 106 GLY A O 1
ATOM 815 N N . SER A 1 107 ? 18.442 3.238 -24.425 1.00 92.44 107 SER A N 1
ATOM 816 C CA . SER A 1 107 ? 17.406 2.964 -25.427 1.00 92.44 107 SER A CA 1
ATOM 817 C C . SER A 1 107 ? 17.183 4.164 -26.344 1.00 92.44 107 SER A C 1
ATOM 819 O O . SER A 1 107 ? 17.149 4.005 -27.563 1.00 92.44 107 SER A O 1
ATOM 821 N N . LEU A 1 108 ? 17.129 5.385 -25.796 1.00 95.31 108 LEU A N 1
ATOM 822 C CA . LEU A 1 108 ? 16.980 6.603 -26.597 1.00 95.31 108 LEU A CA 1
ATOM 823 C C . LEU A 1 108 ? 18.188 6.854 -27.512 1.00 95.31 108 LEU A C 1
ATOM 825 O O . LEU A 1 108 ? 18.015 7.254 -28.666 1.00 95.31 108 LEU A O 1
ATOM 829 N N . THR A 1 109 ? 19.411 6.620 -27.027 1.00 94.44 109 THR A N 1
ATOM 830 C CA . THR A 1 109 ? 20.625 6.711 -27.857 1.00 94.44 109 THR A CA 1
ATOM 831 C C . THR A 1 109 ? 20.557 5.742 -29.034 1.00 94.44 109 THR A C 1
ATOM 833 O O . THR A 1 109 ? 20.823 6.131 -30.172 1.00 94.44 109 THR A O 1
ATOM 836 N N . THR A 1 110 ? 20.137 4.502 -28.773 1.00 92.56 110 THR A N 1
ATOM 837 C CA . THR A 1 110 ? 19.992 3.463 -29.802 1.00 92.56 110 THR A CA 1
ATOM 838 C C . THR A 1 110 ? 18.912 3.823 -30.819 1.00 92.56 110 THR A C 1
ATOM 840 O O . THR A 1 110 ? 19.169 3.793 -32.022 1.00 92.56 110 THR A O 1
ATOM 843 N N . ALA A 1 111 ? 17.733 4.248 -30.362 1.00 94.12 111 ALA A N 1
ATOM 844 C CA . ALA A 1 111 ? 16.627 4.608 -31.242 1.00 94.12 111 ALA A CA 1
ATOM 845 C C . ALA A 1 111 ? 16.960 5.810 -32.144 1.00 94.12 111 ALA A C 1
ATOM 847 O O . ALA A 1 111 ? 16.707 5.754 -33.346 1.00 94.12 111 ALA A O 1
ATOM 848 N N . ASN A 1 112 ? 17.609 6.854 -31.614 1.00 95.62 112 ASN A N 1
ATOM 849 C CA . ASN A 1 112 ? 18.058 7.999 -32.420 1.00 95.62 112 ASN A CA 1
ATOM 850 C C . ASN A 1 112 ? 19.116 7.607 -33.461 1.00 95.62 112 ASN A C 1
ATOM 852 O O . ASN A 1 112 ? 19.077 8.080 -34.598 1.00 95.62 112 ASN A O 1
ATOM 856 N N . ALA A 1 113 ? 20.060 6.743 -33.080 1.00 94.31 113 ALA A N 1
ATOM 857 C CA . ALA A 1 113 ? 21.079 6.236 -33.989 1.00 94.31 113 ALA A CA 1
ATOM 858 C C . ALA A 1 113 ? 20.447 5.484 -35.173 1.00 94.31 113 ALA A C 1
ATOM 860 O O . ALA A 1 113 ? 20.755 5.779 -36.330 1.00 94.31 113 ALA A O 1
ATOM 861 N N . VAL A 1 114 ? 19.506 4.577 -34.895 1.00 94.62 114 VAL A N 1
ATOM 862 C CA . VAL A 1 114 ? 18.779 3.825 -35.928 1.00 94.62 114 VAL A CA 1
ATOM 863 C C . VAL A 1 114 ? 17.861 4.729 -36.753 1.00 94.62 114 VAL A C 1
ATOM 865 O O . VAL A 1 114 ? 17.805 4.585 -37.973 1.00 94.62 114 VAL A O 1
ATOM 868 N N . GLN A 1 115 ? 17.216 5.727 -36.146 1.00 95.50 115 GLN A N 1
ATOM 869 C CA . GLN A 1 115 ? 16.395 6.695 -36.878 1.00 95.50 115 GLN A CA 1
ATOM 870 C C . GLN A 1 115 ? 17.236 7.500 -37.877 1.00 95.50 115 GLN A C 1
ATOM 872 O O . GLN A 1 115 ? 16.799 7.727 -39.005 1.00 95.50 115 GLN A O 1
ATOM 877 N N . GLY A 1 116 ? 18.463 7.883 -37.507 1.00 94.75 116 GLY A N 1
ATOM 878 C CA . GLY A 1 116 ? 19.406 8.533 -38.418 1.00 94.75 116 GLY A CA 1
ATOM 879 C C . GLY A 1 116 ? 19.779 7.657 -39.619 1.00 94.75 116 GLY A C 1
ATOM 880 O O . GLY A 1 116 ? 19.849 8.152 -40.749 1.00 94.75 116 GLY A O 1
ATOM 881 N N . VAL A 1 117 ? 19.966 6.351 -39.402 1.00 94.50 117 VAL A N 1
ATOM 882 C CA . VAL A 1 117 ? 20.205 5.367 -40.475 1.00 94.50 117 VAL A CA 1
ATOM 883 C C . VAL A 1 117 ? 18.978 5.248 -41.380 1.00 94.50 117 VAL A C 1
ATOM 885 O O . VAL A 1 117 ? 19.100 5.392 -42.593 1.00 94.50 117 VAL A O 1
ATOM 888 N N . TYR A 1 118 ? 17.787 5.087 -40.807 1.00 95.38 118 TYR A N 1
ATOM 889 C CA . TYR A 1 118 ? 16.544 4.963 -41.568 1.00 95.38 118 TYR A CA 1
ATOM 890 C C . TYR A 1 118 ? 16.257 6.204 -42.428 1.00 95.38 118 TYR A C 1
ATOM 892 O O . TYR A 1 118 ? 16.081 6.094 -43.640 1.00 95.38 118 TYR A O 1
ATOM 900 N N . GLN A 1 119 ? 16.316 7.407 -41.852 1.00 95.69 119 GLN A N 1
ATOM 901 C CA . GLN A 1 119 ? 16.058 8.654 -42.588 1.00 95.69 119 GLN A CA 1
ATOM 902 C C . GLN A 1 119 ? 17.075 8.896 -43.711 1.00 95.69 119 GLN A C 1
ATOM 904 O O . GLN A 1 119 ? 16.715 9.348 -44.799 1.00 95.69 119 GLN A O 1
ATOM 909 N N . SER A 1 120 ? 18.350 8.574 -43.472 1.00 95.94 120 SER A N 1
ATOM 910 C CA . SER A 1 120 ? 19.376 8.673 -44.516 1.00 95.94 120 SER A CA 1
ATOM 911 C C . SER A 1 120 ? 19.211 7.609 -45.608 1.00 95.94 120 SER A C 1
ATOM 913 O O . SER A 1 120 ? 19.469 7.918 -46.770 1.00 95.94 120 SER A O 1
ATOM 915 N N . SER A 1 121 ? 18.694 6.419 -45.280 1.00 94.88 121 SER A N 1
ATOM 916 C CA . SER A 1 121 ? 18.349 5.391 -46.272 1.00 94.88 121 SER A CA 1
ATOM 917 C C . SER A 1 121 ? 17.177 5.806 -47.173 1.00 94.88 121 SER A C 1
ATOM 919 O O . SER A 1 121 ? 17.267 5.653 -48.387 1.00 94.88 121 SER A O 1
ATOM 921 N N . LEU A 1 122 ? 16.139 6.454 -46.626 1.00 94.12 122 LEU A N 1
ATOM 922 C CA . LEU A 1 122 ? 15.035 7.012 -47.421 1.00 94.12 122 LEU A CA 1
ATOM 923 C C . LEU A 1 122 ? 15.510 8.144 -48.343 1.00 94.12 122 LEU A C 1
ATOM 925 O O . LEU A 1 122 ? 15.076 8.259 -49.489 1.00 94.12 122 LEU A O 1
ATOM 929 N N . ALA A 1 123 ? 16.423 8.990 -47.855 1.00 94.19 123 ALA A N 1
ATOM 930 C CA . ALA A 1 123 ? 17.037 10.036 -48.671 1.00 94.19 123 ALA A CA 1
ATOM 931 C C . ALA A 1 123 ? 17.916 9.458 -49.793 1.00 94.19 123 ALA A C 1
ATOM 933 O O . ALA A 1 123 ? 18.048 10.076 -50.852 1.00 94.19 123 ALA A O 1
ATOM 934 N N . PHE A 1 124 ? 18.525 8.293 -49.560 1.00 95.12 124 PHE A N 1
ATOM 935 C CA . PHE A 1 124 ? 19.259 7.547 -50.572 1.00 95.12 124 PHE A CA 1
ATOM 936 C C . PHE A 1 124 ? 18.325 6.948 -51.629 1.00 95.12 124 PHE A C 1
ATOM 938 O O . PHE A 1 124 ? 18.530 7.217 -52.811 1.00 95.12 124 PHE A O 1
ATOM 945 N N . ASP A 1 125 ? 17.260 6.263 -51.212 1.00 93.50 125 ASP A N 1
ATOM 946 C CA . ASP A 1 125 ? 16.248 5.674 -52.102 1.00 93.50 125 ASP A CA 1
ATOM 947 C C . ASP A 1 125 ? 15.550 6.731 -52.985 1.00 93.50 125 ASP A C 1
ATOM 949 O O . ASP A 1 125 ? 15.357 6.557 -54.187 1.00 93.50 125 ASP A O 1
ATOM 953 N N . GLY A 1 126 ? 15.256 7.908 -52.421 1.00 91.62 126 GLY A N 1
ATOM 954 C CA . GLY A 1 126 ? 14.642 9.027 -53.145 1.00 91.62 126 GLY A CA 1
ATOM 955 C C . GLY A 1 126 ? 15.589 9.848 -54.037 1.00 91.62 126 GLY A C 1
ATOM 956 O O . GLY A 1 126 ? 15.153 10.827 -54.660 1.00 91.62 126 GLY A O 1
ATOM 957 N N . ALA A 1 127 ? 16.885 9.527 -54.092 1.00 93.50 127 ALA A N 1
ATOM 958 C CA . ALA A 1 127 ? 17.868 10.321 -54.824 1.00 93.50 127 ALA A CA 1
ATOM 959 C C . ALA A 1 127 ? 17.753 10.120 -56.348 1.00 93.50 127 ALA A C 1
ATOM 961 O O . ALA A 1 127 ? 17.904 9.024 -56.870 1.00 93.50 127 ALA A O 1
ATOM 962 N N . SER A 1 128 ? 17.547 11.210 -57.094 1.00 89.94 128 SER A N 1
ATOM 963 C CA . SER A 1 128 ? 17.245 11.155 -58.540 1.00 89.94 128 SER A CA 1
ATOM 964 C C . SER A 1 128 ? 18.351 11.681 -59.462 1.00 89.94 128 SER A C 1
ATOM 966 O O . SER A 1 128 ? 18.289 11.498 -60.676 1.00 89.94 128 SER A O 1
ATOM 968 N N . SER A 1 129 ? 19.376 12.339 -58.913 1.00 91.38 129 SER A N 1
ATOM 969 C CA . SER A 1 129 ? 20.555 12.803 -59.656 1.00 91.38 129 SER A CA 1
ATOM 970 C C . SER A 1 129 ? 21.820 12.085 -59.191 1.00 91.38 129 SER A C 1
ATOM 972 O O . SER A 1 129 ? 21.943 11.741 -58.019 1.00 91.38 129 SER A O 1
ATOM 974 N N . ASN A 1 130 ? 22.810 11.930 -60.070 1.00 89.75 130 ASN A N 1
ATOM 975 C CA . ASN A 1 130 ? 24.062 11.245 -59.718 1.00 89.75 130 ASN A CA 1
ATOM 976 C C . ASN A 1 130 ? 24.773 11.890 -58.517 1.00 89.75 130 ASN A C 1
ATOM 978 O O . ASN A 1 130 ? 25.247 11.198 -57.622 1.00 89.75 130 ASN A O 1
ATOM 982 N N . THR A 1 131 ? 24.793 13.224 -58.452 1.00 89.94 131 THR A N 1
ATOM 983 C CA . THR A 1 131 ? 25.371 13.949 -57.313 1.00 89.94 131 THR A CA 1
ATOM 984 C C . THR A 1 131 ? 24.566 13.728 -56.035 1.00 89.94 131 THR A C 1
ATOM 986 O O . THR A 1 131 ? 25.164 13.544 -54.978 1.00 89.94 131 THR A O 1
ATOM 989 N N . SER A 1 132 ? 23.227 13.716 -56.120 1.00 91.50 132 SER A N 1
ATOM 990 C CA . SER A 1 132 ? 22.394 13.446 -54.945 1.00 91.50 132 SER A CA 1
ATOM 991 C C . SER A 1 132 ? 22.587 12.020 -54.437 1.00 91.50 132 SER A C 1
ATOM 993 O O . SER A 1 132 ? 22.733 11.882 -53.233 1.00 91.50 132 SER A O 1
ATOM 995 N N . VAL A 1 133 ? 22.679 11.014 -55.324 1.00 90.94 133 VAL A N 1
ATOM 996 C CA . VAL A 1 133 ? 22.910 9.593 -54.977 1.00 90.94 133 VAL A CA 1
ATOM 997 C C . VAL A 1 133 ? 24.206 9.423 -54.187 1.00 90.94 133 VAL A C 1
ATOM 999 O O . VAL A 1 133 ? 24.209 8.800 -53.132 1.00 90.94 133 VAL A O 1
ATOM 1002 N N . ILE A 1 134 ? 25.304 10.022 -54.660 1.00 91.44 134 ILE A N 1
ATOM 1003 C CA . ILE A 1 134 ? 26.593 9.964 -53.956 1.00 91.44 134 ILE A CA 1
ATOM 1004 C C . ILE A 1 134 ? 26.478 10.639 -52.583 1.00 91.44 134 ILE A C 1
ATOM 1006 O O . ILE A 1 134 ? 26.847 10.052 -51.572 1.00 91.44 134 ILE A O 1
ATOM 1010 N N . SER A 1 135 ? 25.917 11.852 -52.528 1.00 94.56 135 SER A N 1
ATOM 1011 C CA . SER A 1 135 ? 25.835 12.610 -51.273 1.00 94.56 135 SER A CA 1
ATOM 1012 C C . SER A 1 135 ? 24.904 11.988 -50.222 1.00 94.56 135 SER A C 1
ATOM 1014 O O . SER A 1 135 ? 25.199 12.056 -49.027 1.00 94.56 135 SER A O 1
ATOM 1016 N N . SER A 1 136 ? 23.785 11.386 -50.639 1.00 94.00 136 SER A N 1
ATOM 1017 C CA . SER A 1 136 ? 22.846 10.717 -49.732 1.00 94.00 136 SER A CA 1
ATOM 1018 C C . SER A 1 136 ? 23.411 9.388 -49.238 1.00 94.00 136 SER A C 1
ATOM 1020 O O . SER A 1 136 ? 23.300 9.100 -48.048 1.00 94.00 136 SER A O 1
ATOM 1022 N N . PHE A 1 137 ? 24.115 8.643 -50.097 1.00 94.62 137 PHE A N 1
ATOM 1023 C CA . PHE A 1 137 ? 24.843 7.441 -49.693 1.00 94.62 137 PHE A CA 1
ATOM 1024 C C . PHE A 1 137 ? 25.960 7.749 -48.687 1.00 94.62 137 PHE A C 1
ATOM 1026 O O . PHE A 1 137 ? 26.033 7.115 -47.638 1.00 94.62 137 PHE A O 1
ATOM 1033 N N . ASP A 1 138 ? 26.781 8.774 -48.939 1.00 94.25 138 ASP A N 1
ATOM 1034 C CA . ASP A 1 138 ? 27.825 9.209 -47.999 1.00 94.25 138 ASP A CA 1
ATOM 1035 C C . ASP A 1 138 ? 27.234 9.612 -46.634 1.00 94.25 138 ASP A C 1
ATOM 1037 O O . ASP A 1 138 ? 27.813 9.333 -45.577 1.00 94.25 138 ASP A O 1
ATOM 1041 N N . THR A 1 139 ? 26.053 10.241 -46.646 1.00 95.44 139 THR A N 1
ATOM 1042 C CA . THR A 1 139 ? 25.303 10.579 -45.428 1.00 95.44 139 THR A CA 1
ATOM 1043 C C . THR A 1 139 ? 24.833 9.316 -44.706 1.00 95.44 139 THR A C 1
ATOM 1045 O O . THR A 1 139 ? 24.997 9.224 -43.492 1.00 95.44 139 THR A O 1
ATOM 1048 N N . MET A 1 140 ? 24.319 8.321 -45.434 1.00 94.75 140 MET A N 1
ATOM 1049 C CA . MET A 1 140 ? 23.893 7.038 -44.869 1.00 94.75 140 MET A CA 1
ATOM 1050 C C . MET A 1 140 ? 25.054 6.265 -44.236 1.00 94.75 140 MET A C 1
ATOM 1052 O O . MET A 1 140 ? 24.941 5.823 -43.093 1.00 94.75 140 MET A O 1
ATOM 1056 N N . VAL A 1 141 ? 26.199 6.168 -44.919 1.00 94.56 141 VAL A N 1
ATOM 1057 C CA . VAL A 1 141 ? 27.427 5.560 -44.371 1.00 94.56 141 VAL A CA 1
ATOM 1058 C C . VAL A 1 141 ? 27.859 6.280 -43.091 1.00 94.56 141 VAL A C 1
ATOM 1060 O O . VAL A 1 141 ? 28.189 5.641 -42.093 1.00 94.56 141 VAL A O 1
ATOM 1063 N N . SER A 1 142 ? 27.811 7.614 -43.082 1.00 95.31 142 SER A N 1
ATOM 1064 C CA . SER A 1 142 ? 28.166 8.412 -41.902 1.00 95.31 142 SER A CA 1
ATOM 1065 C C . SER A 1 142 ? 27.206 8.180 -40.728 1.00 95.31 142 SER A C 1
ATOM 1067 O O . SER A 1 142 ? 27.654 8.050 -39.585 1.00 95.31 142 SER A O 1
ATOM 1069 N N . SER A 1 143 ? 25.899 8.080 -40.996 1.00 95.31 143 SER A N 1
ATOM 1070 C CA . SER A 1 143 ? 24.886 7.717 -39.997 1.00 95.31 143 SER A CA 1
ATOM 1071 C C . SER A 1 143 ? 25.118 6.313 -39.438 1.00 95.31 143 SER A C 1
ATOM 1073 O O . SER A 1 143 ? 25.055 6.138 -38.225 1.00 95.31 143 SER A O 1
ATOM 1075 N N . LEU A 1 144 ? 25.456 5.335 -40.285 1.00 93.44 144 LEU A N 1
ATOM 1076 C CA . LEU A 1 144 ? 25.773 3.966 -39.868 1.00 93.44 144 LEU A CA 1
ATOM 1077 C C . LEU A 1 144 ? 27.011 3.900 -38.973 1.00 93.44 144 LEU A C 1
ATOM 1079 O O . LEU A 1 144 ? 26.976 3.265 -37.925 1.00 93.44 144 LEU A O 1
ATOM 1083 N N . LEU A 1 145 ? 28.084 4.600 -39.340 1.00 93.69 145 LEU A N 1
ATOM 1084 C CA . LEU A 1 145 ? 29.297 4.670 -38.521 1.00 93.69 145 LEU A CA 1
ATOM 1085 C C . LEU A 1 145 ? 29.044 5.367 -37.181 1.00 93.69 145 LEU A C 1
ATOM 1087 O O . LEU A 1 145 ? 29.566 4.947 -36.151 1.00 93.69 145 LEU A O 1
ATOM 1091 N N . THR A 1 146 ? 28.221 6.416 -37.182 1.00 93.12 146 THR A N 1
ATOM 1092 C CA . THR A 1 146 ? 27.801 7.091 -35.947 1.00 93.12 146 THR A CA 1
ATOM 1093 C C . THR A 1 146 ? 26.965 6.151 -35.076 1.00 93.12 146 THR A C 1
ATOM 1095 O O . THR A 1 146 ? 27.160 6.092 -33.863 1.00 93.12 146 THR A O 1
ATOM 1098 N N . ALA A 1 147 ? 26.057 5.383 -35.682 1.00 92.50 147 ALA A N 1
ATOM 1099 C CA . ALA A 1 147 ? 25.243 4.404 -34.978 1.00 92.50 147 ALA A CA 1
ATOM 1100 C C . ALA A 1 147 ? 26.086 3.264 -34.389 1.00 92.50 147 ALA A C 1
ATOM 1102 O O . ALA A 1 147 ? 25.877 2.890 -33.235 1.00 92.50 147 ALA A O 1
ATOM 1103 N N . ASP A 1 148 ? 27.073 2.763 -35.132 1.00 93.12 148 ASP A N 1
ATOM 1104 C CA . ASP A 1 148 ? 28.015 1.736 -34.677 1.00 93.12 148 ASP A CA 1
ATOM 1105 C C . ASP A 1 148 ? 28.800 2.207 -33.443 1.00 93.12 148 ASP A C 1
ATOM 1107 O O . ASP A 1 148 ? 28.818 1.538 -32.408 1.00 93.12 148 ASP A O 1
ATOM 1111 N N . GLN A 1 149 ? 29.340 3.430 -33.503 1.00 90.88 149 GLN A N 1
ATOM 1112 C CA . GLN A 1 149 ? 30.070 4.052 -32.393 1.00 90.88 149 GLN A CA 1
ATOM 1113 C C . GLN A 1 149 ? 29.216 4.234 -31.133 1.00 90.88 149 GLN A C 1
ATOM 1115 O O . GLN A 1 149 ? 29.738 4.129 -30.024 1.00 90.88 149 GLN A O 1
ATOM 1120 N N . ASN A 1 150 ? 27.921 4.516 -31.296 1.00 87.19 150 ASN A N 1
ATOM 1121 C CA . ASN A 1 150 ? 27.026 4.824 -30.181 1.00 87.19 150 ASN A CA 1
ATOM 1122 C C . ASN A 1 150 ? 26.352 3.591 -29.563 1.00 87.19 150 ASN A C 1
ATOM 1124 O O . ASN A 1 150 ? 25.941 3.659 -28.408 1.00 87.19 150 ASN A O 1
ATOM 1128 N N . THR A 1 151 ? 26.210 2.492 -30.308 1.00 84.06 151 THR A N 1
ATOM 1129 C CA . THR A 1 151 ? 25.388 1.340 -29.883 1.00 84.06 151 THR A CA 1
ATOM 1130 C C . THR A 1 151 ? 26.179 0.049 -29.707 1.00 84.06 151 THR A C 1
ATOM 1132 O O . THR A 1 151 ? 25.765 -0.805 -28.929 1.00 84.06 151 THR A O 1
ATOM 1135 N N . SER A 1 152 ? 27.314 -0.115 -30.403 1.00 76.94 152 SER A N 1
ATOM 1136 C CA . SER A 1 152 ? 28.086 -1.372 -30.434 1.00 76.94 152 SER A CA 1
ATOM 1137 C C . SER A 1 152 ? 27.257 -2.620 -30.799 1.00 76.94 152 SER A C 1
ATOM 1139 O O . SER A 1 152 ? 27.644 -3.745 -30.474 1.00 76.94 152 SER A O 1
ATOM 1141 N N . LEU A 1 153 ? 26.108 -2.448 -31.467 1.00 82.25 153 LEU A N 1
ATOM 1142 C CA . LEU A 1 153 ? 25.262 -3.557 -31.901 1.00 82.25 153 LEU A CA 1
ATOM 1143 C C . LEU A 1 153 ? 25.914 -4.262 -33.089 1.00 82.25 153 LEU A C 1
ATOM 1145 O O . LEU A 1 153 ? 26.134 -3.652 -34.132 1.00 82.25 153 LEU A O 1
ATOM 1149 N N . THR A 1 154 ? 26.156 -5.570 -32.966 1.00 85.38 154 THR A N 1
ATOM 1150 C CA . THR A 1 154 ? 26.862 -6.363 -33.991 1.00 85.38 154 THR A CA 1
ATOM 1151 C C . THR A 1 154 ? 26.235 -6.239 -35.381 1.00 85.38 154 THR A C 1
ATOM 1153 O O . THR A 1 154 ? 26.956 -6.183 -36.374 1.00 85.38 154 THR A O 1
ATOM 1156 N N . GLN A 1 155 ? 24.905 -6.155 -35.455 1.00 84.25 155 GLN A N 1
ATOM 1157 C CA . GLN A 1 155 ? 24.176 -5.957 -36.710 1.00 84.25 155 GLN A CA 1
ATOM 1158 C C . GLN A 1 155 ? 24.516 -4.605 -37.359 1.00 84.25 155 GLN A C 1
ATOM 1160 O O . GLN A 1 155 ? 24.781 -4.552 -38.558 1.00 84.25 155 GLN A O 1
ATOM 1165 N N . ILE A 1 156 ? 24.595 -3.528 -36.569 1.00 87.19 156 ILE A N 1
ATOM 1166 C CA . ILE A 1 156 ? 24.970 -2.190 -37.049 1.00 87.19 156 ILE A CA 1
ATOM 1167 C C . ILE A 1 156 ? 26.440 -2.169 -37.470 1.00 87.19 156 ILE A C 1
ATOM 1169 O O . ILE A 1 156 ? 26.753 -1.633 -38.530 1.00 87.19 156 ILE A O 1
ATOM 1173 N N . THR A 1 157 ? 27.328 -2.818 -36.713 1.00 88.38 157 THR A N 1
ATOM 1174 C CA . THR A 1 157 ? 28.751 -2.935 -37.067 1.00 88.38 157 THR A CA 1
ATOM 1175 C C . THR A 1 157 ? 28.948 -3.629 -38.415 1.00 88.38 157 THR A C 1
ATOM 1177 O O . THR A 1 157 ? 29.696 -3.151 -39.270 1.00 88.38 157 THR A O 1
ATOM 1180 N N . GLN A 1 158 ? 28.266 -4.759 -38.630 1.00 86.31 158 GLN A N 1
ATOM 1181 C CA . GLN A 1 158 ? 28.334 -5.502 -39.892 1.00 86.31 158 GLN A CA 1
ATOM 1182 C C . GLN A 1 158 ? 27.771 -4.678 -41.054 1.00 86.31 158 GLN A C 1
ATOM 1184 O O . GLN A 1 158 ? 28.389 -4.608 -42.118 1.00 86.31 158 GLN A O 1
ATOM 1189 N N . PHE A 1 159 ? 26.643 -4.005 -40.829 1.00 87.44 159 PHE A N 1
ATOM 1190 C CA . PHE A 1 159 ? 26.001 -3.163 -41.831 1.00 87.44 159 PHE A CA 1
ATOM 1191 C C . PHE A 1 159 ? 26.873 -1.955 -42.215 1.00 87.44 159 PHE A C 1
ATOM 1193 O O . PHE A 1 159 ? 27.094 -1.691 -43.400 1.00 87.44 159 PHE A O 1
ATOM 1200 N N . ALA A 1 160 ? 27.464 -1.275 -41.228 1.00 89.00 160 ALA A N 1
ATOM 1201 C CA . ALA A 1 160 ? 28.387 -0.166 -41.442 1.00 89.00 160 ALA A CA 1
ATOM 1202 C C . ALA A 1 160 ? 29.629 -0.597 -42.241 1.00 89.00 160 ALA A C 1
ATOM 1204 O O . ALA A 1 160 ? 30.015 0.082 -43.194 1.00 89.00 160 ALA A O 1
ATOM 1205 N N . ALA A 1 161 ? 30.223 -1.752 -41.915 1.00 87.38 161 ALA A N 1
ATOM 1206 C CA . ALA A 1 161 ? 31.379 -2.285 -42.640 1.00 87.38 161 ALA A CA 1
ATOM 1207 C C . ALA A 1 161 ? 31.066 -2.586 -44.120 1.00 87.38 161 ALA A C 1
ATOM 1209 O O . ALA A 1 161 ? 31.882 -2.300 -45.006 1.00 87.38 161 ALA A O 1
ATOM 1210 N N . GLY A 1 162 ? 29.872 -3.119 -44.402 1.00 85.94 162 GLY A N 1
ATOM 1211 C CA . GLY A 1 162 ? 29.391 -3.337 -45.768 1.00 85.94 162 GLY A CA 1
ATOM 1212 C C . GLY A 1 162 ? 29.241 -2.028 -46.549 1.00 85.94 162 GLY A C 1
ATOM 1213 O O . GLY A 1 162 ? 29.757 -1.904 -47.661 1.00 85.94 162 GLY A O 1
ATOM 1214 N N . ALA A 1 163 ? 28.615 -1.017 -45.942 1.00 88.81 163 ALA A N 1
ATOM 1215 C CA . ALA A 1 163 ? 28.393 0.282 -46.576 1.00 88.81 163 ALA A CA 1
ATOM 1216 C C . ALA A 1 163 ? 29.711 1.034 -46.867 1.00 88.81 163 ALA A C 1
ATOM 1218 O O . ALA A 1 163 ? 29.880 1.593 -47.954 1.00 88.81 163 ALA A O 1
ATOM 1219 N N . VAL A 1 164 ? 30.687 0.977 -45.952 1.00 90.38 164 VAL A N 1
ATOM 1220 C CA . VAL A 1 164 ? 32.042 1.527 -46.170 1.00 90.38 164 VAL A CA 1
ATOM 1221 C C . VAL A 1 164 ? 32.735 0.846 -47.351 1.00 90.38 164 VAL A C 1
ATOM 1223 O O . VAL A 1 164 ? 33.325 1.520 -48.196 1.00 90.38 164 VAL A O 1
ATOM 1226 N N . SER A 1 165 ? 32.614 -0.479 -47.466 1.00 88.25 165 SER A N 1
ATOM 1227 C CA . SER A 1 165 ? 33.216 -1.228 -48.577 1.00 88.25 165 SER A CA 1
ATOM 1228 C C . SER A 1 165 ? 32.659 -0.779 -49.937 1.00 88.25 165 SER A C 1
ATOM 1230 O O . SER A 1 165 ? 33.415 -0.593 -50.892 1.00 88.25 165 SER A O 1
ATOM 1232 N N . ILE A 1 166 ? 31.346 -0.531 -50.022 1.00 88.44 166 ILE A N 1
ATOM 1233 C CA . ILE A 1 166 ? 30.691 0.005 -51.229 1.00 88.44 166 ILE A CA 1
ATOM 1234 C C . ILE A 1 166 ? 31.205 1.417 -51.549 1.00 88.44 166 ILE A C 1
ATOM 1236 O O . ILE A 1 166 ? 31.499 1.726 -52.711 1.00 88.44 166 ILE A O 1
ATOM 1240 N N . GLN A 1 167 ? 31.363 2.269 -50.531 1.00 90.38 167 GLN A N 1
ATOM 1241 C CA . GLN A 1 167 ? 31.878 3.630 -50.693 1.00 90.38 167 GLN A CA 1
ATOM 1242 C C . GLN A 1 167 ? 33.276 3.627 -51.327 1.00 90.38 167 GLN A C 1
ATOM 1244 O O . GLN A 1 167 ? 33.491 4.286 -52.349 1.00 90.38 167 GLN A O 1
ATOM 1249 N N . GLU A 1 168 ? 34.202 2.838 -50.778 1.00 89.19 168 GLU A N 1
ATOM 1250 C CA . GLU A 1 168 ? 35.575 2.721 -51.281 1.00 89.19 168 GLU A CA 1
ATOM 1251 C C . GLU A 1 168 ? 35.618 2.204 -52.726 1.00 89.19 168 GLU A C 1
ATOM 1253 O O . GLU A 1 168 ? 36.364 2.715 -53.570 1.00 89.19 168 GLU A O 1
ATOM 1258 N N . TRP A 1 169 ? 34.797 1.202 -53.045 1.00 85.38 169 TRP A N 1
ATOM 1259 C CA . TRP A 1 169 ? 34.767 0.609 -54.381 1.00 85.38 169 TRP A CA 1
ATOM 1260 C C . TRP A 1 169 ? 34.203 1.568 -55.424 1.00 85.38 169 TRP A C 1
ATOM 1262 O O . TRP A 1 169 ? 34.790 1.715 -56.499 1.00 85.38 169 TRP A O 1
ATOM 1272 N N . SER A 1 170 ? 33.125 2.282 -55.099 1.00 86.19 170 SER A N 1
ATOM 1273 C CA . SER A 1 170 ? 32.519 3.253 -56.013 1.00 86.19 170 SER A CA 1
ATOM 1274 C C . SER A 1 170 ? 33.485 4.380 -56.405 1.00 86.19 170 SER A C 1
ATOM 1276 O O . SER A 1 170 ? 33.552 4.753 -57.579 1.00 86.19 170 SER A O 1
ATOM 1278 N N . GLN A 1 171 ? 34.293 4.876 -55.459 1.00 88.62 171 GLN A N 1
ATOM 1279 C CA . GLN A 1 171 ? 35.309 5.903 -55.719 1.00 88.62 171 GLN A CA 1
ATOM 1280 C C . GLN A 1 171 ? 36.393 5.388 -56.674 1.00 88.62 171 GLN A C 1
ATOM 1282 O O . GLN A 1 171 ? 36.774 6.074 -57.628 1.00 88.62 171 GLN A O 1
ATOM 1287 N N . ASN A 1 172 ? 36.859 4.153 -56.465 1.00 87.88 172 ASN A N 1
ATOM 1288 C CA . ASN A 1 172 ? 37.843 3.516 -57.342 1.00 87.88 172 ASN A CA 1
ATOM 1289 C C . ASN A 1 172 ? 37.312 3.338 -58.775 1.00 87.88 172 ASN A C 1
ATOM 1291 O O . ASN A 1 172 ? 38.033 3.611 -59.742 1.00 87.88 172 ASN A O 1
ATOM 1295 N N . ILE A 1 173 ? 36.046 2.941 -58.932 1.00 86.00 173 ILE A N 1
ATOM 1296 C CA . ILE A 1 173 ? 35.410 2.795 -60.249 1.00 86.00 173 ILE A CA 1
ATOM 1297 C C . ILE A 1 173 ? 35.177 4.153 -60.922 1.00 86.00 173 ILE A C 1
ATOM 1299 O O . ILE A 1 173 ? 35.484 4.294 -62.106 1.00 86.00 173 ILE A O 1
ATOM 1303 N N . GLY A 1 174 ? 34.737 5.178 -60.188 1.00 86.62 174 GLY A N 1
ATOM 1304 C CA . GLY A 1 174 ? 34.600 6.540 -60.721 1.00 86.62 174 GLY A CA 1
ATOM 1305 C C . GLY A 1 174 ? 35.924 7.111 -61.249 1.00 86.62 174 GLY A C 1
ATOM 1306 O O . GLY A 1 174 ? 35.981 7.686 -62.344 1.00 86.62 174 GLY A O 1
ATOM 1307 N N . ASN A 1 175 ? 37.021 6.875 -60.522 1.00 87.06 175 ASN A N 1
ATOM 1308 C CA . ASN A 1 175 ? 38.373 7.232 -60.965 1.00 87.06 175 ASN A CA 1
ATOM 1309 C C . ASN A 1 175 ? 38.780 6.463 -62.233 1.00 87.06 175 ASN A C 1
ATOM 1311 O O . ASN A 1 175 ? 39.327 7.051 -63.169 1.00 87.06 175 ASN A O 1
ATOM 1315 N N . THR A 1 176 ? 38.463 5.167 -62.289 1.00 86.56 176 THR A N 1
ATOM 1316 C CA . THR A 1 176 ? 38.743 4.301 -63.446 1.00 86.56 176 THR A CA 1
ATOM 1317 C C . THR A 1 176 ? 37.979 4.757 -64.691 1.00 86.56 176 THR A C 1
ATOM 1319 O O . THR A 1 176 ? 38.571 4.871 -65.763 1.00 86.56 176 THR A O 1
ATOM 1322 N N . ALA A 1 177 ? 36.694 5.095 -64.554 1.00 85.12 177 ALA A N 1
ATOM 1323 C CA . ALA A 1 177 ? 35.867 5.615 -65.642 1.00 85.12 177 ALA A CA 1
ATOM 1324 C C . ALA A 1 177 ? 36.426 6.932 -66.202 1.00 85.12 177 ALA A C 1
ATOM 1326 O O . ALA A 1 177 ? 36.567 7.094 -67.415 1.00 85.12 177 ALA A O 1
ATOM 1327 N N . THR A 1 178 ? 36.820 7.850 -65.315 1.00 86.56 178 THR A N 1
ATOM 1328 C CA . THR A 1 178 ? 37.427 9.134 -65.701 1.00 86.56 178 THR A CA 1
ATOM 1329 C C . THR A 1 178 ? 38.727 8.924 -66.478 1.00 86.56 178 THR A C 1
ATOM 1331 O O . THR A 1 178 ? 38.941 9.551 -67.517 1.00 86.56 178 THR A O 1
ATOM 1334 N N . ALA A 1 179 ? 39.590 8.021 -66.000 1.00 86.12 179 ALA A N 1
ATOM 1335 C CA . ALA A 1 179 ? 40.847 7.692 -66.663 1.00 86.12 179 ALA A CA 1
ATOM 1336 C C . ALA A 1 179 ? 40.614 7.080 -68.055 1.00 86.12 179 ALA A C 1
ATOM 1338 O O . ALA A 1 179 ? 41.195 7.559 -69.030 1.00 86.12 179 ALA A O 1
ATOM 1339 N N . ALA A 1 180 ? 39.714 6.095 -68.157 1.00 84.62 180 ALA A N 1
ATOM 1340 C CA . ALA A 1 180 ? 39.361 5.445 -69.419 1.00 84.62 180 ALA A CA 1
ATOM 1341 C C . ALA A 1 180 ? 38.793 6.446 -70.441 1.00 84.62 180 ALA A C 1
ATOM 1343 O O . ALA A 1 180 ? 39.216 6.461 -71.599 1.00 84.62 180 ALA A O 1
ATOM 1344 N N . TYR A 1 181 ? 37.894 7.338 -70.009 1.00 86.06 181 TYR A N 1
ATOM 1345 C CA . TYR A 1 181 ? 37.342 8.377 -70.877 1.00 86.06 181 TYR A CA 1
ATOM 1346 C C . TYR A 1 181 ? 38.422 9.339 -71.383 1.00 86.06 181 TYR A C 1
ATOM 1348 O O . TYR A 1 181 ? 38.477 9.609 -72.581 1.00 86.06 181 TYR A O 1
ATOM 1356 N N . LEU A 1 182 ? 39.295 9.852 -70.507 1.00 85.81 182 LEU A N 1
ATOM 1357 C CA . LEU A 1 182 ? 40.347 10.804 -70.889 1.00 85.81 182 LEU A CA 1
ATOM 1358 C C . LEU A 1 182 ? 41.381 10.184 -71.839 1.00 85.81 182 LEU A C 1
ATOM 1360 O O . LEU A 1 182 ? 41.817 10.849 -72.784 1.00 85.81 182 LEU A O 1
ATOM 1364 N N . GLU A 1 183 ? 41.742 8.919 -71.618 1.00 85.81 183 GLU A N 1
ATOM 1365 C CA . GLU A 1 183 ? 42.647 8.167 -72.491 1.00 85.81 183 GLU A CA 1
ATOM 1366 C C . GLU A 1 183 ? 42.041 7.981 -73.891 1.00 85.81 183 GLU A C 1
ATOM 1368 O O . GLU A 1 183 ? 42.669 8.324 -74.898 1.00 85.81 183 GLU A O 1
ATOM 1373 N N . GLY A 1 184 ? 40.781 7.542 -73.965 1.00 82.81 184 GLY A N 1
ATOM 1374 C CA . GLY A 1 184 ? 40.051 7.426 -75.229 1.00 82.81 184 GLY A CA 1
ATOM 1375 C C . GLY A 1 184 ? 39.800 8.778 -75.909 1.00 82.81 184 GLY A C 1
ATOM 1376 O O . GLY A 1 184 ? 39.899 8.895 -77.134 1.00 82.81 184 GLY A O 1
ATOM 1377 N N . TYR A 1 185 ? 39.532 9.831 -75.131 1.00 84.12 185 TYR A N 1
ATOM 1378 C CA . TYR A 1 185 ? 39.292 11.185 -75.634 1.00 84.12 185 TYR A CA 1
ATOM 1379 C C . TYR A 1 185 ? 40.536 11.778 -76.295 1.00 84.12 185 TYR A C 1
ATOM 1381 O O . TYR A 1 185 ? 40.440 12.407 -77.352 1.00 84.12 185 TYR A O 1
ATOM 1389 N N . ALA A 1 186 ? 41.717 11.529 -75.725 1.00 83.94 186 ALA A N 1
ATOM 1390 C CA . ALA A 1 186 ? 42.989 11.910 -76.332 1.00 83.94 186 ALA A CA 1
ATOM 1391 C C . ALA A 1 186 ? 43.243 11.186 -77.670 1.00 83.94 186 ALA A C 1
ATOM 1393 O O . ALA A 1 186 ? 43.878 11.753 -78.560 1.00 83.94 186 ALA A O 1
ATOM 1394 N N . ALA A 1 187 ? 42.725 9.963 -77.827 1.00 80.81 187 ALA A N 1
ATOM 1395 C CA . ALA A 1 187 ? 42.886 9.150 -79.030 1.00 80.81 187 ALA A CA 1
ATOM 1396 C C . ALA A 1 187 ? 41.860 9.456 -80.144 1.00 80.81 187 ALA A C 1
ATOM 1398 O O . ALA A 1 187 ? 42.171 9.251 -81.319 1.00 80.81 187 ALA A O 1
ATOM 1399 N N . GLY A 1 188 ? 40.657 9.947 -79.813 1.00 81.06 188 GLY A N 1
ATOM 1400 C CA . GLY A 1 188 ? 39.567 10.081 -80.793 1.00 81.06 188 GLY A CA 1
ATOM 1401 C C . GLY A 1 188 ? 38.457 11.086 -80.466 1.00 81.06 188 GLY A C 1
ATOM 1402 O O . GLY A 1 188 ? 37.367 10.977 -81.030 1.00 81.06 188 GLY A O 1
ATOM 1403 N N . GLY A 1 189 ? 38.686 12.047 -79.566 1.00 82.81 189 GLY A N 1
ATOM 1404 C CA . GLY A 1 189 ? 37.648 12.973 -79.095 1.00 82.81 189 GLY A CA 1
ATOM 1405 C C . GLY A 1 189 ? 36.534 12.254 -78.324 1.00 82.81 189 GLY A C 1
ATOM 1406 O O . GLY A 1 189 ? 36.729 11.150 -77.822 1.00 82.81 189 GLY A O 1
ATOM 1407 N N . SER A 1 190 ? 35.341 12.845 -78.237 1.00 76.62 190 SER A N 1
ATOM 1408 C CA . SER A 1 190 ? 34.218 12.278 -77.466 1.00 76.62 190 SER A CA 1
ATOM 1409 C C . SER A 1 190 ? 33.859 10.840 -77.864 1.00 76.62 190 SER A C 1
ATOM 1411 O O . SER A 1 190 ? 33.592 10.015 -76.995 1.00 76.62 190 SER A O 1
ATOM 1413 N N . THR A 1 191 ? 33.935 10.506 -79.155 1.00 82.25 191 THR A N 1
ATOM 1414 C CA . THR A 1 191 ? 33.696 9.145 -79.664 1.00 82.25 191 THR A CA 1
ATOM 1415 C C . THR A 1 191 ? 34.763 8.147 -79.202 1.00 82.25 191 THR A C 1
ATOM 1417 O O . THR A 1 191 ? 34.437 7.005 -78.892 1.00 82.25 191 THR A O 1
ATOM 1420 N N . GLY A 1 192 ? 36.029 8.571 -79.123 1.00 82.75 192 GLY A N 1
ATOM 1421 C CA . GLY A 1 192 ? 37.111 7.744 -78.582 1.00 82.75 192 GLY A CA 1
ATOM 1422 C C . GLY A 1 192 ? 36.968 7.506 -77.076 1.00 82.75 192 GLY A C 1
ATOM 1423 O O . GLY A 1 192 ? 37.195 6.392 -76.610 1.00 82.75 192 GLY A O 1
ATOM 1424 N N . GLY A 1 193 ? 36.531 8.524 -76.327 1.00 83.19 193 GLY A N 1
ATOM 1425 C CA . GLY A 1 193 ? 36.250 8.409 -74.893 1.00 83.19 193 GLY A CA 1
ATOM 1426 C C . GLY A 1 193 ? 35.092 7.454 -74.580 1.00 83.19 193 GLY A C 1
ATOM 1427 O O . GLY A 1 193 ? 35.221 6.614 -73.693 1.00 83.19 193 GLY A O 1
ATOM 1428 N N . ALA A 1 194 ? 33.993 7.524 -75.340 1.00 83.44 194 ALA A N 1
ATOM 1429 C CA . ALA A 1 194 ? 32.866 6.595 -75.204 1.00 83.44 194 ALA A CA 1
ATOM 1430 C C . ALA A 1 194 ? 33.268 5.137 -75.507 1.00 83.44 194 ALA A C 1
ATOM 1432 O O . ALA A 1 194 ? 32.927 4.233 -74.752 1.00 83.44 194 ALA A O 1
ATOM 1433 N N . ALA A 1 195 ? 34.066 4.906 -76.557 1.00 86.31 195 ALA A N 1
ATOM 1434 C CA . ALA A 1 195 ? 34.539 3.564 -76.912 1.00 86.31 195 ALA A CA 1
ATOM 1435 C C . ALA A 1 195 ? 35.465 2.942 -75.846 1.00 86.31 195 ALA A C 1
ATOM 1437 O O . ALA A 1 195 ? 35.417 1.735 -75.608 1.00 86.31 195 ALA A O 1
ATOM 1438 N N . ALA A 1 196 ? 36.300 3.751 -75.185 1.00 87.00 196 ALA A N 1
ATOM 1439 C CA . ALA A 1 196 ? 37.147 3.281 -74.088 1.00 87.00 196 ALA A CA 1
ATOM 1440 C C . ALA A 1 196 ? 36.323 2.900 -72.842 1.00 87.00 196 ALA A C 1
ATOM 1442 O O . ALA A 1 196 ? 36.612 1.888 -72.200 1.00 87.00 196 ALA A O 1
ATOM 1443 N N . LEU A 1 197 ? 35.267 3.663 -72.535 1.00 86.62 197 LEU A N 1
ATOM 1444 C CA . LEU A 1 197 ? 34.307 3.318 -71.481 1.00 86.62 197 LEU A CA 1
ATOM 1445 C C . LEU A 1 197 ? 33.532 2.031 -71.805 1.00 86.62 197 LEU A C 1
ATOM 1447 O O . LEU A 1 197 ? 33.417 1.170 -70.936 1.00 86.62 197 LEU A O 1
ATOM 1451 N N . ASP A 1 198 ? 33.071 1.857 -73.048 1.00 88.50 198 ASP A N 1
ATOM 1452 C CA . ASP A 1 198 ? 32.404 0.630 -73.515 1.00 88.50 198 ASP A CA 1
ATOM 1453 C C . ASP A 1 198 ? 33.290 -0.614 -73.332 1.00 88.50 198 ASP A C 1
ATOM 1455 O O . ASP A 1 198 ? 32.847 -1.657 -72.835 1.00 88.50 198 ASP A O 1
ATOM 1459 N N . GLN A 1 199 ? 34.577 -0.496 -73.668 1.00 90.25 199 GLN A N 1
ATOM 1460 C CA . GLN A 1 199 ? 35.540 -1.579 -73.488 1.00 90.25 199 GLN A CA 1
ATOM 1461 C C . GLN A 1 199 ? 35.750 -1.920 -72.005 1.00 90.25 199 GLN A C 1
ATOM 1463 O O . GLN A 1 199 ? 35.785 -3.103 -71.654 1.00 90.25 199 GLN A O 1
ATOM 1468 N N . ALA A 1 200 ? 35.872 -0.910 -71.140 1.00 86.75 200 ALA A N 1
ATOM 1469 C CA . ALA A 1 200 ? 36.011 -1.104 -69.697 1.00 86.75 200 ALA A CA 1
ATOM 1470 C C . ALA A 1 200 ? 34.752 -1.744 -69.082 1.00 86.75 200 ALA A C 1
ATOM 1472 O O . ALA A 1 200 ? 34.862 -2.711 -68.326 1.00 86.75 200 ALA A O 1
ATOM 1473 N N . ALA A 1 201 ? 33.560 -1.272 -69.465 1.00 87.12 201 ALA A N 1
ATOM 1474 C CA . ALA A 1 201 ? 32.281 -1.838 -69.036 1.00 87.12 201 ALA A CA 1
ATOM 1475 C C . ALA A 1 201 ? 32.152 -3.314 -69.448 1.00 87.12 201 ALA A C 1
ATOM 1477 O O . ALA A 1 201 ? 31.831 -4.173 -68.629 1.00 87.12 201 ALA A O 1
ATOM 1478 N N . THR A 1 202 ? 32.507 -3.636 -70.694 1.00 90.25 202 THR A N 1
ATOM 1479 C CA . THR A 1 202 ? 32.453 -5.010 -71.218 1.00 90.25 202 THR A CA 1
ATOM 1480 C C . THR A 1 202 ? 33.403 -5.960 -70.476 1.00 90.25 202 THR A C 1
ATOM 1482 O O . THR A 1 202 ? 33.070 -7.125 -70.252 1.00 90.25 202 THR A O 1
ATOM 1485 N N . GLN A 1 203 ? 34.585 -5.492 -70.060 1.00 89.81 203 GLN A N 1
ATOM 1486 C CA . GLN A 1 203 ? 35.511 -6.297 -69.249 1.00 89.81 203 GLN A CA 1
ATOM 1487 C C . GLN A 1 203 ? 34.968 -6.561 -67.838 1.00 89.81 203 GLN A C 1
ATOM 1489 O O . GLN A 1 203 ? 35.077 -7.685 -67.332 1.00 89.81 203 GLN A O 1
ATOM 1494 N N . ALA A 1 204 ? 34.356 -5.553 -67.214 1.00 87.62 204 ALA A N 1
ATOM 1495 C CA . ALA A 1 204 ? 33.713 -5.704 -65.913 1.00 87.62 204 ALA A CA 1
ATOM 1496 C C . ALA A 1 204 ? 32.537 -6.701 -65.976 1.00 87.62 204 ALA A C 1
ATOM 1498 O O . ALA A 1 204 ? 32.458 -7.604 -65.144 1.00 87.62 204 ALA A O 1
ATOM 1499 N N . GLU A 1 205 ? 31.700 -6.637 -67.018 1.00 89.81 205 GLU A N 1
ATOM 1500 C CA . GLU A 1 205 ? 30.593 -7.586 -67.239 1.00 89.81 205 GLU A CA 1
ATOM 1501 C C . GLU A 1 205 ? 31.081 -9.031 -67.404 1.00 89.81 205 GLU A C 1
ATOM 1503 O O . GLU A 1 205 ? 30.510 -9.961 -66.832 1.00 89.81 205 GLU A O 1
ATOM 1508 N N . GLN A 1 206 ? 32.164 -9.245 -68.156 1.00 91.12 206 GLN A N 1
ATOM 1509 C CA . GLN A 1 206 ? 32.747 -10.582 -68.312 1.00 91.12 206 GLN A CA 1
ATOM 1510 C C . GLN A 1 206 ? 33.252 -11.143 -66.982 1.00 91.12 206 GLN A C 1
ATOM 1512 O O . GLN A 1 206 ? 33.066 -12.330 -66.709 1.00 91.12 206 GLN A O 1
ATOM 1517 N N . THR A 1 207 ? 33.854 -10.288 -66.154 1.00 89.94 207 THR A N 1
ATOM 1518 C CA . THR A 1 207 ? 34.312 -10.653 -64.808 1.00 89.94 207 THR A CA 1
ATOM 1519 C C . THR A 1 207 ? 33.126 -11.024 -63.918 1.00 89.94 207 THR A C 1
ATOM 1521 O O . THR A 1 207 ? 33.150 -12.068 -63.269 1.00 89.94 207 THR A O 1
ATOM 1524 N N . TYR A 1 208 ? 32.047 -10.239 -63.959 1.00 91.12 208 TYR A N 1
ATOM 1525 C CA . TYR A 1 208 ? 30.812 -10.523 -63.227 1.00 91.12 208 TYR A CA 1
ATOM 1526 C C . TYR A 1 208 ? 30.200 -11.875 -63.614 1.00 91.12 208 TYR A C 1
ATOM 1528 O O . TYR A 1 208 ? 29.934 -12.709 -62.751 1.00 91.12 208 TYR A O 1
ATOM 1536 N N . VAL A 1 209 ? 30.062 -12.152 -64.914 1.00 90.44 209 VAL A N 1
ATOM 1537 C CA . VAL A 1 209 ? 29.518 -13.429 -65.411 1.00 90.44 209 VAL A CA 1
ATOM 1538 C C . VAL A 1 209 ? 30.393 -14.622 -65.009 1.00 90.44 209 VAL A C 1
ATOM 1540 O O . VAL A 1 209 ? 29.874 -15.712 -64.762 1.00 90.44 209 VAL A O 1
ATOM 1543 N N . GLN A 1 210 ? 31.717 -14.454 -64.946 1.00 90.56 210 GLN A N 1
ATOM 1544 C CA . GLN A 1 210 ? 32.620 -15.505 -64.464 1.00 90.56 210 GLN A CA 1
ATOM 1545 C C . GLN A 1 210 ? 32.435 -15.775 -62.968 1.00 90.56 210 GLN A C 1
ATOM 1547 O O . GLN A 1 210 ? 32.409 -16.938 -62.568 1.00 90.56 210 GLN A O 1
ATOM 1552 N N . LEU A 1 211 ? 32.264 -14.723 -62.167 1.00 89.56 211 LEU A N 1
ATOM 1553 C CA . LEU A 1 211 ? 32.035 -14.839 -60.728 1.00 89.56 211 LEU A CA 1
ATOM 1554 C C . LEU A 1 211 ? 30.667 -15.445 -60.412 1.00 89.56 211 LEU A C 1
ATOM 1556 O O . LEU A 1 211 ? 30.597 -16.320 -59.557 1.00 89.56 211 LEU A O 1
ATOM 1560 N N . LEU A 1 212 ? 29.611 -15.094 -61.153 1.00 89.44 212 LEU A N 1
ATOM 1561 C CA . LEU A 1 212 ? 28.305 -15.749 -61.017 1.00 89.44 212 LEU A CA 1
ATOM 1562 C C . LEU A 1 212 ? 28.384 -17.255 -61.295 1.00 89.44 212 LEU A C 1
ATOM 1564 O O . LEU A 1 212 ? 27.851 -18.046 -60.529 1.00 89.44 212 LEU A O 1
ATOM 1568 N N . LYS A 1 213 ? 29.116 -17.674 -62.334 1.00 90.69 213 LYS A N 1
ATOM 1569 C CA . LYS A 1 213 ? 29.330 -19.104 -62.627 1.00 90.69 213 LYS A CA 1
ATOM 1570 C C . LYS A 1 213 ? 30.140 -19.829 -61.554 1.00 90.69 213 LYS A C 1
ATOM 1572 O O . LYS A 1 213 ? 29.982 -21.036 -61.395 1.00 90.69 213 LYS A O 1
ATOM 1577 N N . ALA A 1 214 ? 31.042 -19.125 -60.872 1.00 87.81 214 ALA A N 1
ATOM 1578 C CA . ALA A 1 214 ? 31.772 -19.670 -59.732 1.00 87.81 214 ALA A CA 1
ATOM 1579 C C . ALA A 1 214 ? 30.862 -19.777 -58.499 1.00 87.81 214 ALA A C 1
ATOM 1581 O O . ALA A 1 214 ? 30.900 -20.788 -57.806 1.00 87.81 214 ALA A O 1
ATOM 1582 N N . LEU A 1 215 ? 29.997 -18.786 -58.274 1.00 87.94 215 LEU A N 1
ATOM 1583 C CA . LEU A 1 215 ? 29.023 -18.780 -57.185 1.00 87.94 215 LEU A CA 1
ATOM 1584 C C . LEU A 1 215 ? 27.932 -19.846 -57.373 1.00 87.94 215 LEU A C 1
ATOM 1586 O O . LEU A 1 215 ? 27.544 -20.496 -56.416 1.00 87.94 215 LEU A O 1
ATOM 1590 N N . GLU A 1 216 ? 27.496 -20.120 -58.605 1.00 90.12 216 GLU A N 1
ATOM 1591 C CA . GLU A 1 216 ? 26.599 -21.250 -58.912 1.00 90.12 216 GLU A CA 1
ATOM 1592 C C . GLU A 1 216 ? 27.191 -22.611 -58.496 1.00 90.12 216 GLU A C 1
ATOM 1594 O O . GLU A 1 216 ? 26.448 -23.559 -58.242 1.00 90.12 216 GLU A O 1
ATOM 1599 N N . GLN A 1 217 ? 28.522 -22.725 -58.440 1.00 90.44 217 GLN A N 1
ATOM 1600 C CA . GLN A 1 217 ? 29.225 -23.943 -58.023 1.00 90.44 217 GLN A CA 1
ATOM 1601 C C . GLN A 1 217 ? 29.450 -24.010 -56.508 1.00 90.44 217 GLN A C 1
ATOM 1603 O O . GLN A 1 217 ? 29.661 -25.106 -55.988 1.00 90.44 217 GLN A O 1
ATOM 1608 N N . ASP A 1 218 ? 29.403 -22.868 -55.821 1.00 88.69 218 ASP A N 1
ATOM 1609 C CA . ASP A 1 218 ? 29.581 -22.742 -54.373 1.00 88.69 218 ASP A CA 1
ATOM 1610 C C . ASP A 1 218 ? 28.704 -21.595 -53.819 1.00 88.69 218 ASP A C 1
ATOM 1612 O O . ASP A 1 218 ? 29.207 -20.499 -53.545 1.00 88.69 218 ASP A O 1
ATOM 1616 N N . PRO A 1 219 ? 27.375 -21.809 -53.705 1.00 85.56 219 PRO A N 1
ATOM 1617 C CA . PRO A 1 219 ? 26.412 -20.743 -53.413 1.00 85.56 219 PRO A CA 1
ATOM 1618 C C . PRO A 1 219 ? 26.558 -20.122 -52.024 1.00 85.56 219 PRO A C 1
ATOM 1620 O O . PRO A 1 219 ? 26.074 -19.016 -51.804 1.00 85.56 219 PRO A O 1
ATOM 1623 N N . ASP A 1 220 ? 27.228 -20.808 -51.098 1.00 85.56 220 ASP A N 1
ATOM 1624 C CA . ASP A 1 220 ? 27.420 -20.365 -49.712 1.00 85.56 220 ASP A CA 1
ATOM 1625 C C . ASP A 1 220 ? 28.735 -19.587 -49.524 1.00 85.56 220 ASP A C 1
ATOM 1627 O O . ASP A 1 220 ? 29.080 -19.161 -48.420 1.00 85.56 220 ASP A O 1
ATOM 1631 N N . ASN A 1 221 ? 29.494 -19.377 -50.603 1.00 85.38 221 ASN A N 1
ATOM 1632 C CA . ASN A 1 221 ? 30.774 -18.690 -50.549 1.00 85.38 221 ASN A CA 1
ATOM 1633 C C . ASN A 1 221 ? 30.599 -17.170 -50.486 1.00 85.38 221 ASN A C 1
ATOM 1635 O O . ASN A 1 221 ? 30.553 -16.480 -51.507 1.00 85.38 221 ASN A O 1
ATOM 1639 N N . GLU A 1 222 ? 30.567 -16.637 -49.267 1.00 75.75 222 GLU A N 1
ATOM 1640 C CA . GLU A 1 222 ? 30.411 -15.201 -49.009 1.00 75.75 222 GLU A CA 1
ATOM 1641 C C . GLU A 1 222 ? 31.461 -14.338 -49.723 1.00 75.75 222 GLU A C 1
ATOM 1643 O O . GLU A 1 222 ? 31.146 -13.267 -50.234 1.00 75.75 222 GLU A O 1
ATOM 1648 N N . THR A 1 223 ? 32.697 -14.829 -49.878 1.00 77.56 223 THR A N 1
ATOM 1649 C CA . THR A 1 223 ? 33.737 -14.091 -50.617 1.00 77.56 223 THR A CA 1
ATOM 1650 C C . THR A 1 223 ? 33.400 -13.970 -52.104 1.00 77.56 223 THR A C 1
ATOM 1652 O O . THR A 1 223 ? 33.580 -12.899 -52.689 1.00 77.56 223 THR A O 1
ATOM 1655 N N . LEU A 1 224 ? 32.885 -15.037 -52.726 1.00 81.25 224 LEU A N 1
ATOM 1656 C CA . LEU A 1 224 ? 32.439 -15.000 -54.121 1.00 81.25 224 LEU A CA 1
ATOM 1657 C C . LEU A 1 224 ? 31.193 -14.128 -54.298 1.00 81.25 224 LEU A C 1
ATOM 1659 O O . LEU A 1 224 ? 31.106 -13.432 -55.309 1.00 81.25 224 LEU A O 1
ATOM 1663 N N . LYS A 1 225 ? 30.275 -14.096 -53.321 1.00 78.38 225 LYS A N 1
ATOM 1664 C CA . LYS A 1 225 ? 29.118 -13.183 -53.335 1.00 78.38 225 LYS A CA 1
ATOM 1665 C C . LYS A 1 225 ? 29.562 -11.726 -53.336 1.00 78.38 225 LYS A C 1
ATOM 1667 O O . LYS A 1 225 ? 29.160 -10.968 -54.219 1.00 78.38 225 LYS A O 1
ATOM 1672 N N . THR A 1 226 ? 30.454 -11.350 -52.416 1.00 76.00 226 THR A N 1
ATOM 1673 C CA . THR A 1 226 ? 30.984 -9.980 -52.342 1.00 76.00 226 THR A CA 1
ATOM 1674 C C . THR A 1 226 ? 31.727 -9.599 -53.626 1.00 76.00 226 THR A C 1
ATOM 1676 O O . THR A 1 226 ? 31.542 -8.501 -54.147 1.00 76.00 226 THR A O 1
ATOM 1679 N N . GLN A 1 227 ? 32.531 -10.508 -54.190 1.00 82.38 227 GLN A N 1
ATOM 1680 C CA . GLN A 1 227 ? 33.247 -10.270 -55.450 1.00 82.38 227 GLN A CA 1
ATOM 1681 C C . GLN A 1 227 ? 32.303 -10.155 -56.654 1.00 82.38 227 GLN A C 1
ATOM 1683 O O . GLN A 1 227 ? 32.515 -9.308 -57.522 1.00 82.38 227 GLN A O 1
ATOM 1688 N N . ALA A 1 228 ? 31.260 -10.984 -56.727 1.00 83.69 228 ALA A N 1
ATOM 1689 C CA . ALA A 1 228 ? 30.265 -10.909 -57.790 1.00 83.69 228 ALA A CA 1
ATOM 1690 C C . ALA A 1 228 ? 29.490 -9.585 -57.716 1.00 83.69 228 ALA A C 1
ATOM 1692 O O . ALA A 1 228 ? 29.374 -8.899 -58.730 1.00 83.69 228 ALA A O 1
ATOM 1693 N N . ALA A 1 229 ? 29.048 -9.169 -56.526 1.00 78.75 229 ALA A N 1
ATOM 1694 C CA . ALA A 1 229 ? 28.415 -7.866 -56.321 1.00 78.75 229 ALA A CA 1
ATOM 1695 C C . ALA A 1 229 ? 29.343 -6.705 -56.738 1.00 78.75 229 ALA A C 1
ATOM 1697 O O . ALA A 1 229 ? 28.903 -5.793 -57.438 1.00 78.75 229 ALA A O 1
ATOM 1698 N N . ALA A 1 230 ? 30.645 -6.796 -56.419 1.00 79.56 230 ALA A N 1
ATOM 1699 C CA . ALA A 1 230 ? 31.686 -5.867 -56.887 1.00 79.56 230 ALA A CA 1
ATOM 1700 C C . ALA A 1 230 ? 31.665 -5.675 -58.397 1.00 79.56 230 ALA A C 1
ATOM 1702 O O . ALA A 1 230 ? 31.614 -4.561 -58.917 1.00 79.56 230 ALA A O 1
ATOM 1703 N N . ALA A 1 231 ? 31.766 -6.803 -59.098 1.00 84.88 231 ALA A N 1
ATOM 1704 C CA . ALA A 1 231 ? 31.967 -6.834 -60.530 1.00 84.88 231 ALA A CA 1
ATOM 1705 C C . ALA A 1 231 ? 30.689 -6.420 -61.262 1.00 84.88 231 ALA A C 1
ATOM 1707 O O . ALA A 1 231 ? 30.770 -5.712 -62.265 1.00 84.88 231 ALA A O 1
ATOM 1708 N N . GLY A 1 232 ? 29.523 -6.810 -60.738 1.00 83.81 232 GLY A N 1
ATOM 1709 C CA . GLY A 1 232 ? 28.219 -6.382 -61.238 1.00 83.81 232 GLY A CA 1
ATOM 1710 C C . GLY A 1 232 ? 28.010 -4.875 -61.083 1.00 83.81 232 GLY A C 1
ATOM 1711 O O . GLY A 1 232 ? 27.648 -4.208 -62.051 1.00 83.81 232 GLY A O 1
ATOM 1712 N N . GLY A 1 233 ? 28.325 -4.317 -59.909 1.00 82.88 233 GLY A N 1
ATOM 1713 C CA . GLY A 1 233 ? 28.258 -2.875 -59.662 1.00 82.88 233 GLY A CA 1
ATOM 1714 C C . GLY A 1 233 ? 29.210 -2.073 -60.549 1.00 82.88 233 GLY A C 1
ATOM 1715 O O . GLY A 1 233 ? 28.802 -1.099 -61.182 1.00 82.88 233 GLY A O 1
ATOM 1716 N N . ALA A 1 234 ? 30.462 -2.524 -60.671 1.00 83.62 234 ALA A N 1
ATOM 1717 C CA . ALA A 1 234 ? 31.456 -1.905 -61.546 1.00 83.62 234 ALA A CA 1
ATOM 1718 C C . ALA A 1 234 ? 31.022 -1.917 -63.022 1.00 83.62 234 ALA A C 1
ATOM 1720 O O . ALA A 1 234 ? 31.173 -0.914 -63.725 1.00 83.62 234 ALA A O 1
ATOM 1721 N N . ALA A 1 235 ? 30.455 -3.035 -63.485 1.00 86.31 235 ALA A N 1
ATOM 1722 C CA . ALA A 1 235 ? 29.893 -3.167 -64.823 1.00 86.31 235 ALA A CA 1
ATOM 1723 C C . ALA A 1 235 ? 28.749 -2.174 -65.061 1.00 86.31 235 ALA A C 1
ATOM 1725 O O . ALA A 1 235 ? 28.783 -1.424 -66.038 1.00 86.31 235 ALA A O 1
ATOM 1726 N N . ALA A 1 236 ? 27.778 -2.125 -64.146 1.00 84.31 236 ALA A N 1
ATOM 1727 C CA . ALA A 1 236 ? 26.632 -1.226 -64.234 1.00 84.31 236 ALA A CA 1
ATOM 1728 C C . ALA A 1 236 ? 27.053 0.253 -64.240 1.00 84.31 236 ALA A C 1
ATOM 1730 O O . ALA A 1 236 ? 26.611 1.016 -65.102 1.00 84.31 236 ALA A O 1
ATOM 1731 N N . GLY A 1 237 ? 27.959 0.652 -63.341 1.00 84.75 237 GLY A N 1
ATOM 1732 C CA . GLY A 1 237 ? 28.472 2.021 -63.264 1.00 84.75 237 GLY A CA 1
ATOM 1733 C C . GLY A 1 237 ? 29.205 2.458 -64.534 1.00 84.75 237 GLY A C 1
ATOM 1734 O O . GLY A 1 237 ? 28.894 3.504 -65.109 1.00 84.75 237 GLY A O 1
ATOM 1735 N N . LEU A 1 238 ? 30.143 1.643 -65.029 1.00 87.81 238 LEU A N 1
ATOM 1736 C CA . LEU A 1 238 ? 30.876 1.946 -66.266 1.00 87.81 238 LEU A CA 1
ATOM 1737 C C . LEU A 1 238 ? 29.946 2.012 -67.485 1.00 87.81 238 LEU A C 1
ATOM 1739 O O . LEU A 1 238 ? 30.113 2.886 -68.339 1.00 87.81 238 LEU A O 1
ATOM 1743 N N . ARG A 1 239 ? 28.938 1.134 -67.544 1.00 88.06 239 ARG A N 1
ATOM 1744 C CA . ARG A 1 239 ? 27.933 1.116 -68.612 1.00 88.06 239 ARG A CA 1
ATOM 1745 C C . ARG A 1 239 ? 27.041 2.360 -68.580 1.00 88.06 239 ARG A C 1
ATOM 1747 O O . ARG A 1 239 ? 26.795 2.954 -69.626 1.00 88.06 239 ARG A O 1
ATOM 1754 N N . ALA A 1 240 ? 26.611 2.800 -67.399 1.00 83.69 240 ALA A N 1
ATOM 1755 C CA . ALA A 1 240 ? 25.838 4.032 -67.241 1.00 83.69 240 ALA A CA 1
ATOM 1756 C C . ALA A 1 240 ? 26.635 5.277 -67.678 1.00 83.69 240 ALA A C 1
ATOM 1758 O O . ALA A 1 240 ? 26.096 6.165 -68.342 1.00 83.69 240 ALA A O 1
ATOM 1759 N N . ALA A 1 241 ? 27.932 5.330 -67.354 1.00 84.81 241 ALA A N 1
ATOM 1760 C CA . ALA A 1 241 ? 28.809 6.418 -67.784 1.00 84.81 241 ALA A CA 1
ATOM 1761 C C . ALA A 1 241 ? 29.021 6.441 -69.304 1.00 84.81 241 ALA A C 1
ATOM 1763 O O . ALA A 1 241 ? 28.974 7.516 -69.903 1.00 84.81 241 ALA A O 1
ATOM 1764 N N . GLU A 1 242 ? 29.209 5.278 -69.934 1.00 88.75 242 GLU A N 1
ATOM 1765 C CA . GLU A 1 242 ? 29.278 5.154 -71.396 1.00 88.75 242 GLU A CA 1
ATOM 1766 C C . GLU A 1 242 ? 28.007 5.696 -72.055 1.00 88.75 242 GLU A C 1
ATOM 1768 O O . GLU A 1 242 ? 28.084 6.604 -72.882 1.00 88.75 242 GLU A O 1
ATOM 1773 N N . GLN A 1 243 ? 26.838 5.212 -71.629 1.00 85.50 243 GLN A N 1
ATOM 1774 C CA . GLN A 1 243 ? 25.551 5.606 -72.203 1.00 85.50 243 GLN A CA 1
ATOM 1775 C C . GLN A 1 243 ? 25.297 7.112 -72.081 1.00 85.50 243 GLN A C 1
ATOM 1777 O O . GLN A 1 243 ? 24.814 7.738 -73.027 1.00 85.50 243 GLN A O 1
ATOM 1782 N N . ALA A 1 244 ? 25.650 7.715 -70.943 1.00 82.62 244 ALA A N 1
ATOM 1783 C CA . ALA A 1 244 ? 25.480 9.148 -70.726 1.00 82.62 244 ALA A CA 1
ATOM 1784 C C . ALA A 1 244 ? 26.401 9.997 -71.619 1.00 82.62 244 ALA A C 1
ATOM 1786 O O . ALA A 1 244 ? 25.945 10.967 -72.229 1.00 82.62 244 ALA A O 1
ATOM 1787 N N . VAL A 1 245 ? 27.671 9.604 -71.759 1.00 82.88 245 VAL A N 1
ATOM 1788 C CA . VAL A 1 245 ? 28.639 10.270 -72.648 1.00 82.88 245 VAL A CA 1
ATOM 1789 C C . VAL A 1 245 ? 28.239 10.120 -74.118 1.00 82.88 245 VAL A C 1
ATOM 1791 O O . VAL A 1 245 ? 28.366 11.071 -74.894 1.00 82.88 245 VAL A O 1
ATOM 1794 N N . SER A 1 246 ? 27.726 8.947 -74.497 1.00 83.75 246 SER A N 1
ATOM 1795 C CA . SER A 1 246 ? 27.203 8.658 -75.835 1.00 83.75 246 SER A CA 1
ATOM 1796 C C . SER A 1 246 ? 25.940 9.470 -76.160 1.00 83.75 246 SER A C 1
ATOM 1798 O O . SER A 1 246 ? 25.730 9.838 -77.318 1.00 83.75 246 SER A O 1
ATOM 1800 N N . ALA A 1 247 ? 25.117 9.789 -75.155 1.00 82.88 247 ALA A N 1
ATOM 1801 C CA . ALA A 1 247 ? 23.913 10.608 -75.306 1.00 82.88 247 ALA A CA 1
ATOM 1802 C C . ALA A 1 247 ? 24.199 12.122 -75.347 1.00 82.88 247 ALA A C 1
ATOM 1804 O O . ALA A 1 247 ? 23.507 12.856 -76.056 1.00 82.88 247 ALA A O 1
ATOM 1805 N N . ASP A 1 248 ? 25.217 12.596 -74.624 1.00 80.88 248 ASP A N 1
ATOM 1806 C CA . ASP A 1 248 ? 25.654 13.994 -74.623 1.00 80.88 248 ASP A CA 1
ATOM 1807 C C . ASP A 1 248 ? 27.159 14.100 -74.332 1.00 80.88 248 ASP A C 1
ATOM 1809 O O . ASP A 1 248 ? 27.616 13.944 -73.199 1.00 80.88 248 ASP A O 1
ATOM 1813 N N . ALA A 1 249 ? 27.939 14.459 -75.353 1.00 71.25 249 ALA A N 1
ATOM 1814 C CA . ALA A 1 249 ? 29.390 14.601 -75.253 1.00 71.25 249 ALA A CA 1
ATOM 1815 C C . ALA A 1 249 ? 29.852 15.669 -74.236 1.00 71.25 249 ALA A C 1
ATOM 1817 O O . ALA A 1 249 ? 31.009 15.642 -73.808 1.00 71.25 249 ALA A O 1
ATOM 1818 N N . SER A 1 250 ? 28.981 16.605 -73.834 1.00 73.56 250 SER A N 1
ATOM 1819 C CA . SER A 1 250 ? 29.291 17.612 -72.811 1.00 73.56 250 SER A CA 1
ATOM 1820 C C . SER A 1 250 ? 29.352 17.034 -71.390 1.00 73.56 250 SER A C 1
ATOM 1822 O O . SER A 1 250 ? 29.939 17.655 -70.504 1.00 73.56 250 SER A O 1
ATOM 1824 N N . THR A 1 251 ? 28.839 15.816 -71.185 1.00 72.56 251 THR A N 1
ATOM 1825 C CA . THR A 1 251 ? 28.884 15.086 -69.906 1.00 72.56 251 THR A CA 1
ATOM 1826 C C . THR A 1 251 ? 30.211 14.365 -69.654 1.00 72.56 251 THR A C 1
ATOM 1828 O O . THR A 1 251 ? 30.437 13.884 -68.547 1.00 72.56 251 THR A O 1
ATOM 1831 N N . GLY A 1 252 ? 31.127 14.342 -70.631 1.00 71.50 252 GLY A N 1
ATOM 1832 C CA . GLY A 1 252 ? 32.450 13.710 -70.532 1.00 71.50 252 GLY A CA 1
ATOM 1833 C C . GLY A 1 252 ? 33.244 14.020 -69.250 1.00 71.50 252 GLY A C 1
ATOM 1834 O O . GLY A 1 252 ? 33.745 13.084 -68.625 1.00 71.50 252 GLY A O 1
ATOM 1835 N N . PRO A 1 253 ? 33.323 15.288 -68.793 1.00 73.88 253 PRO A N 1
ATOM 1836 C CA . PRO A 1 253 ? 33.961 15.649 -67.522 1.00 73.88 253 PRO A CA 1
ATOM 1837 C C . PRO A 1 253 ? 33.278 15.071 -66.270 1.00 73.88 253 PRO A C 1
ATOM 1839 O O . PRO A 1 253 ? 33.920 14.967 -65.231 1.00 73.88 253 PRO A O 1
ATOM 1842 N N . ASN A 1 254 ? 32.003 14.683 -66.368 1.00 81.88 254 ASN A N 1
ATOM 1843 C CA . ASN A 1 254 ? 31.199 14.126 -65.276 1.00 81.88 254 ASN A CA 1
ATOM 1844 C C . ASN A 1 254 ? 31.093 12.589 -65.334 1.00 81.88 254 ASN A C 1
ATOM 1846 O O . ASN A 1 254 ? 30.437 12.000 -64.478 1.00 81.88 254 ASN A O 1
ATOM 1850 N N . SER A 1 255 ? 31.726 11.923 -66.311 1.00 80.38 255 SER A N 1
ATOM 1851 C CA . SER A 1 255 ? 31.676 10.459 -66.494 1.00 80.38 255 SER A CA 1
ATOM 1852 C C . SER A 1 255 ? 32.068 9.673 -65.234 1.00 80.38 255 SER A C 1
ATOM 1854 O O . SER A 1 255 ? 31.427 8.672 -64.922 1.00 80.38 255 SER A O 1
ATOM 1856 N N . GLY A 1 256 ? 33.038 10.163 -64.453 1.00 80.38 256 GLY A N 1
ATOM 1857 C CA . GLY A 1 256 ? 33.395 9.590 -63.150 1.00 80.38 256 GLY A CA 1
ATOM 1858 C C . GLY A 1 256 ? 32.275 9.656 -62.110 1.00 80.38 256 GLY A C 1
ATOM 1859 O O . GLY A 1 256 ? 32.007 8.665 -61.439 1.00 80.38 256 GLY A O 1
ATOM 1860 N N . THR A 1 257 ? 31.572 10.788 -62.019 1.00 86.12 257 THR A N 1
ATOM 1861 C CA . THR A 1 257 ? 30.415 10.968 -61.123 1.00 86.12 257 THR A CA 1
ATOM 1862 C C . THR A 1 257 ? 29.251 10.060 -61.520 1.00 86.12 257 THR A C 1
ATOM 1864 O O . THR A 1 257 ? 28.587 9.494 -60.659 1.00 86.12 257 THR A O 1
ATOM 1867 N N . ILE A 1 258 ? 29.016 9.886 -62.823 1.00 84.81 258 ILE A N 1
ATOM 1868 C CA . ILE A 1 258 ? 27.968 8.993 -63.342 1.00 84.81 258 ILE A CA 1
ATOM 1869 C C . ILE A 1 258 ? 28.315 7.532 -63.028 1.00 84.81 258 ILE A C 1
ATOM 1871 O O . ILE A 1 258 ? 27.465 6.797 -62.530 1.00 84.81 258 ILE A O 1
ATOM 1875 N N . ALA A 1 259 ? 29.571 7.126 -63.251 1.00 82.75 259 ALA A N 1
ATOM 1876 C CA . ALA A 1 259 ? 30.028 5.771 -62.950 1.00 82.75 259 ALA A CA 1
ATOM 1877 C C . ALA A 1 259 ? 29.984 5.454 -61.453 1.00 82.75 259 ALA A C 1
ATOM 1879 O O . ALA A 1 259 ? 29.558 4.365 -61.068 1.00 82.75 259 ALA A O 1
ATOM 1880 N N . GLN A 1 260 ? 30.395 6.405 -60.610 1.00 87.31 260 GLN A N 1
ATOM 1881 C CA . GLN A 1 260 ? 30.333 6.264 -59.160 1.00 87.31 260 GLN A CA 1
ATOM 1882 C C . GLN A 1 260 ? 28.884 6.096 -58.687 1.00 87.31 260 GLN A C 1
ATOM 1884 O O . GLN A 1 260 ? 28.594 5.127 -57.992 1.00 87.31 260 GLN A O 1
ATOM 1889 N N . ALA A 1 261 ? 27.971 6.978 -59.109 1.00 86.50 261 ALA A N 1
ATOM 1890 C CA . ALA A 1 261 ? 26.558 6.892 -58.738 1.00 86.50 261 ALA A CA 1
ATOM 1891 C C . ALA A 1 261 ? 25.912 5.575 -59.200 1.00 86.50 261 ALA A C 1
ATOM 1893 O O . ALA A 1 261 ? 25.267 4.903 -58.402 1.00 86.50 261 ALA A O 1
ATOM 1894 N N . GLY A 1 262 ? 26.153 5.154 -60.448 1.00 82.69 262 GLY A N 1
ATOM 1895 C CA . GLY A 1 262 ? 25.634 3.882 -60.963 1.00 82.69 262 GLY A CA 1
ATOM 1896 C C . GLY A 1 262 ? 26.195 2.653 -60.238 1.00 82.69 262 GLY A C 1
ATOM 1897 O O . GLY A 1 262 ? 25.473 1.678 -60.045 1.00 82.69 262 GLY A O 1
ATOM 1898 N N . THR A 1 263 ? 27.455 2.711 -59.788 1.00 85.44 263 THR A N 1
ATOM 1899 C CA . THR A 1 263 ? 28.061 1.649 -58.965 1.00 85.44 263 THR A CA 1
ATOM 1900 C C . THR A 1 263 ? 27.414 1.591 -57.583 1.00 85.44 263 THR A C 1
ATOM 1902 O O . THR A 1 263 ? 27.069 0.503 -57.132 1.00 85.44 263 THR A O 1
ATOM 1905 N N . ILE A 1 264 ? 27.222 2.747 -56.929 1.00 89.00 264 ILE A N 1
ATOM 1906 C CA . ILE A 1 264 ? 26.565 2.837 -55.616 1.00 89.00 264 ILE A CA 1
ATOM 1907 C C . ILE A 1 264 ? 25.160 2.240 -55.690 1.00 89.00 264 ILE A C 1
ATOM 1909 O O . ILE A 1 264 ? 24.872 1.344 -54.908 1.00 89.00 264 ILE A O 1
ATOM 1913 N N . SER A 1 265 ? 24.319 2.671 -56.637 1.00 87.06 265 SER A N 1
ATOM 1914 C CA . SER A 1 265 ? 22.949 2.152 -56.768 1.00 87.06 265 SER A CA 1
ATOM 1915 C C . SER A 1 265 ? 22.931 0.635 -56.976 1.00 87.06 265 SER A C 1
ATOM 1917 O O . SER A 1 265 ? 22.301 -0.079 -56.209 1.00 87.06 265 SER A O 1
ATOM 1919 N N . ALA A 1 266 ? 23.708 0.115 -57.933 1.00 83.00 266 ALA A N 1
A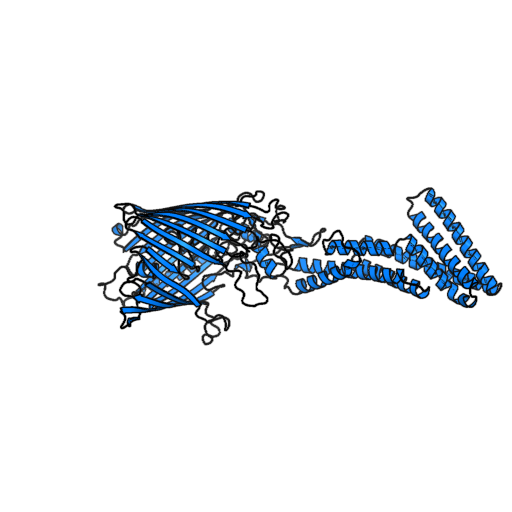TOM 1920 C CA . ALA A 1 266 ? 23.711 -1.317 -58.235 1.00 83.00 266 ALA A CA 1
ATOM 1921 C C . ALA A 1 266 ? 24.224 -2.190 -57.074 1.00 83.00 266 ALA A C 1
ATOM 1923 O O . ALA A 1 266 ? 23.734 -3.299 -56.866 1.00 83.00 266 ALA A O 1
ATOM 1924 N N . MET A 1 267 ? 25.224 -1.714 -56.328 1.00 85.50 267 MET A N 1
ATOM 1925 C CA . MET A 1 267 ? 25.755 -2.439 -55.172 1.00 85.50 267 MET A CA 1
ATOM 1926 C C . MET A 1 267 ? 24.865 -2.317 -53.936 1.00 85.50 267 MET A C 1
ATOM 1928 O O . MET A 1 267 ? 24.756 -3.281 -53.184 1.00 85.50 267 MET A O 1
ATOM 1932 N N . ALA A 1 268 ? 24.248 -1.154 -53.721 1.00 86.69 268 ALA A N 1
ATOM 1933 C CA . ALA A 1 268 ? 23.320 -0.932 -52.621 1.00 86.69 268 ALA A CA 1
ATOM 1934 C C . ALA A 1 268 ? 22.047 -1.773 -52.777 1.00 86.69 268 ALA A C 1
ATOM 1936 O O . ALA A 1 268 ? 21.610 -2.373 -51.797 1.00 86.69 268 ALA A O 1
ATOM 1937 N N . ASP A 1 269 ? 21.517 -1.880 -54.001 1.00 85.38 269 ASP A N 1
ATOM 1938 C CA . ASP A 1 269 ? 20.374 -2.742 -54.322 1.00 85.38 269 ASP A CA 1
ATOM 1939 C C . ASP A 1 269 ? 20.717 -4.216 -54.078 1.00 85.38 269 ASP A C 1
ATOM 1941 O O . ASP A 1 269 ? 19.963 -4.938 -53.435 1.00 85.38 269 ASP A O 1
ATOM 1945 N N . ALA A 1 270 ? 21.893 -4.664 -54.535 1.00 82.19 270 ALA A N 1
ATOM 1946 C CA . ALA A 1 270 ? 22.347 -6.042 -54.339 1.00 82.19 270 ALA A CA 1
ATOM 1947 C C . ALA A 1 270 ? 22.622 -6.399 -52.867 1.00 82.19 270 ALA A C 1
ATOM 1949 O O . ALA A 1 270 ? 22.624 -7.577 -52.518 1.00 82.19 270 ALA A O 1
ATOM 1950 N N . ALA A 1 271 ? 22.900 -5.398 -52.029 1.00 82.31 271 ALA A N 1
ATOM 1951 C CA . ALA A 1 271 ? 23.109 -5.549 -50.592 1.00 82.31 271 ALA A CA 1
ATOM 1952 C C . ALA A 1 271 ? 21.854 -5.211 -49.765 1.00 82.31 271 ALA A C 1
ATOM 1954 O O . ALA A 1 271 ? 21.942 -5.178 -48.537 1.00 82.31 271 ALA A O 1
ATOM 1955 N N . GLU A 1 272 ? 20.721 -4.929 -50.422 1.00 88.56 272 GLU A N 1
ATOM 1956 C CA . GLU A 1 272 ? 19.424 -4.650 -49.792 1.00 88.56 272 GLU A CA 1
ATOM 1957 C C . GLU A 1 272 ? 19.524 -3.577 -48.689 1.00 88.56 272 GLU A C 1
ATOM 1959 O O . GLU A 1 272 ? 18.905 -3.677 -47.633 1.00 88.56 272 GLU A O 1
ATOM 1964 N N . LEU A 1 273 ? 20.357 -2.541 -48.882 1.00 86.25 273 LEU A N 1
ATOM 1965 C CA . LEU A 1 273 ? 20.705 -1.623 -47.784 1.00 86.25 273 LEU A CA 1
ATOM 1966 C C . LEU A 1 273 ? 19.481 -0.872 -47.228 1.00 86.25 273 LEU A C 1
ATOM 1968 O O . LEU A 1 273 ? 19.418 -0.613 -46.030 1.00 86.25 273 LEU A O 1
ATOM 1972 N N . VAL A 1 274 ? 18.514 -0.516 -48.078 1.00 88.00 274 VAL A N 1
ATOM 1973 C CA . VAL A 1 274 ? 17.286 0.177 -47.650 1.00 88.00 274 VAL A CA 1
ATOM 1974 C C . VAL A 1 274 ? 16.370 -0.770 -46.869 1.00 88.00 274 VAL A C 1
ATOM 1976 O O . VAL A 1 274 ? 15.890 -0.401 -45.803 1.00 88.00 274 VAL A O 1
ATOM 1979 N N . GLU A 1 275 ? 16.193 -2.006 -47.338 1.00 90.88 275 GLU A N 1
ATOM 1980 C CA . GLU A 1 275 ? 15.396 -3.031 -46.647 1.00 90.88 275 GLU A CA 1
ATOM 1981 C C . GLU A 1 275 ? 16.015 -3.409 -45.294 1.00 90.88 275 GLU A C 1
ATOM 1983 O O . GLU A 1 275 ? 15.316 -3.488 -44.288 1.00 90.88 275 GLU A O 1
ATOM 1988 N N . ASN A 1 276 ? 17.341 -3.530 -45.223 1.00 89.81 276 ASN A N 1
ATOM 1989 C CA . ASN A 1 276 ? 18.052 -3.771 -43.968 1.00 89.81 276 ASN A CA 1
ATOM 1990 C C . ASN A 1 276 ? 17.909 -2.603 -42.974 1.00 89.81 276 ASN A C 1
ATOM 1992 O O . ASN A 1 276 ? 17.786 -2.828 -41.767 1.00 89.81 276 ASN A O 1
ATOM 1996 N N . ALA A 1 277 ? 17.899 -1.354 -43.456 1.00 90.81 277 ALA A N 1
ATOM 1997 C CA . ALA A 1 277 ? 17.635 -0.185 -42.618 1.00 90.81 277 ALA A CA 1
ATOM 1998 C C . ALA A 1 277 ? 16.179 -0.150 -42.115 1.00 90.81 277 ALA A C 1
ATOM 2000 O O . ALA A 1 277 ? 15.949 0.190 -40.953 1.00 90.81 277 ALA A O 1
ATOM 2001 N N . ASP A 1 278 ? 15.220 -0.537 -42.958 1.00 92.56 278 ASP A N 1
ATOM 2002 C CA . ASP A 1 278 ? 13.801 -0.664 -42.608 1.00 92.56 278 ASP A CA 1
ATOM 2003 C C . ASP A 1 278 ? 13.561 -1.777 -41.573 1.00 92.56 278 ASP A C 1
ATOM 2005 O O . ASP A 1 278 ? 12.881 -1.564 -40.567 1.00 92.56 278 ASP A O 1
ATOM 2009 N N . ALA A 1 279 ? 14.204 -2.935 -41.743 1.00 92.44 279 ALA A N 1
ATOM 2010 C CA . ALA A 1 279 ? 14.151 -4.044 -40.795 1.00 92.44 279 ALA A CA 1
ATOM 2011 C C . ALA A 1 279 ? 14.757 -3.667 -39.433 1.00 92.44 279 ALA A C 1
ATOM 2013 O O . ALA A 1 279 ? 14.175 -3.972 -38.390 1.00 92.44 279 ALA A O 1
ATOM 2014 N N . LEU A 1 280 ? 15.892 -2.955 -39.424 1.00 91.25 280 LEU A N 1
ATOM 2015 C CA . LEU A 1 280 ? 16.510 -2.450 -38.194 1.00 91.25 280 LEU A CA 1
ATOM 2016 C C . LEU A 1 280 ? 15.595 -1.442 -37.481 1.00 91.25 280 LEU A C 1
ATOM 2018 O O . LEU A 1 280 ? 15.402 -1.529 -36.268 1.00 91.25 280 LEU A O 1
ATOM 2022 N N . ALA A 1 281 ? 15.012 -0.504 -38.231 1.00 93.56 281 ALA A N 1
ATOM 2023 C CA . ALA A 1 281 ? 14.081 0.485 -37.699 1.00 93.56 281 ALA A CA 1
ATOM 2024 C C . ALA A 1 281 ? 12.811 -0.159 -37.132 1.00 93.56 281 ALA A C 1
ATOM 2026 O O . ALA A 1 281 ? 12.390 0.195 -36.031 1.00 93.56 281 ALA A O 1
ATOM 2027 N N . SER A 1 282 ? 12.253 -1.141 -37.841 1.00 94.06 282 SER A N 1
ATOM 2028 C CA . SER A 1 282 ? 11.106 -1.928 -37.385 1.00 94.06 282 SER A CA 1
ATOM 2029 C C . SER A 1 282 ? 11.442 -2.713 -36.115 1.00 94.06 282 SER A C 1
ATOM 2031 O O . SER A 1 282 ? 10.715 -2.616 -35.134 1.00 94.06 282 SER A O 1
ATOM 2033 N N . GLY A 1 283 ? 12.583 -3.410 -36.066 1.00 91.69 283 GLY A N 1
ATOM 2034 C CA . GLY A 1 283 ? 12.998 -4.183 -34.890 1.00 91.69 283 GLY A CA 1
ATOM 2035 C C . GLY A 1 283 ? 13.182 -3.332 -33.628 1.00 91.69 283 GLY A C 1
ATOM 2036 O O . GLY A 1 283 ? 12.783 -3.748 -32.537 1.00 91.69 283 GLY A O 1
ATOM 2037 N N . VAL A 1 284 ? 13.716 -2.111 -33.770 1.00 91.50 284 VAL A N 1
ATOM 2038 C CA . VAL A 1 284 ? 13.794 -1.151 -32.656 1.00 91.50 284 VAL A CA 1
ATOM 2039 C C . VAL A 1 284 ? 12.408 -0.634 -32.273 1.00 91.50 284 VAL A C 1
ATOM 2041 O O . VAL A 1 284 ? 12.104 -0.574 -31.085 1.00 91.50 284 VAL A O 1
ATOM 2044 N N . ALA A 1 285 ? 11.551 -0.299 -33.241 1.00 90.12 285 ALA A N 1
ATOM 2045 C CA . ALA A 1 285 ? 10.189 0.153 -32.957 1.00 90.12 285 ALA A CA 1
ATOM 2046 C C . ALA A 1 285 ? 9.376 -0.914 -32.200 1.00 90.12 285 ALA A C 1
ATOM 2048 O O . ALA A 1 285 ? 8.725 -0.587 -31.207 1.00 90.12 285 ALA A O 1
ATOM 2049 N N . VAL A 1 286 ? 9.479 -2.186 -32.602 1.00 89.19 286 VAL A N 1
ATOM 2050 C CA . VAL A 1 286 ? 8.876 -3.336 -31.903 1.00 89.19 286 VAL A CA 1
ATOM 2051 C C . VAL A 1 286 ? 9.408 -3.437 -30.476 1.00 89.19 286 VAL A C 1
ATOM 2053 O O . VAL A 1 286 ? 8.625 -3.466 -29.533 1.00 89.19 286 VAL A O 1
ATOM 2056 N N . SER A 1 287 ? 10.733 -3.410 -30.298 1.00 86.25 287 SER A N 1
ATOM 2057 C CA . SER A 1 287 ? 11.356 -3.528 -28.969 1.00 86.25 287 SER A CA 1
ATOM 2058 C C . SER A 1 287 ? 10.948 -2.406 -28.011 1.00 86.25 287 SER A C 1
ATOM 2060 O O . SER A 1 287 ? 10.801 -2.644 -26.819 1.00 86.25 287 SER A O 1
ATOM 2062 N N . VAL A 1 288 ? 10.775 -1.180 -28.515 1.00 85.50 288 VAL A N 1
ATOM 2063 C CA . VAL A 1 288 ? 10.419 -0.017 -27.686 1.00 85.50 288 VAL A CA 1
ATOM 2064 C C . VAL A 1 288 ? 8.924 0.047 -27.387 1.00 85.50 288 VAL A C 1
ATOM 2066 O O . VAL A 1 288 ? 8.545 0.443 -26.291 1.00 85.50 288 VAL A O 1
ATOM 2069 N N . SER A 1 289 ? 8.077 -0.285 -28.364 1.00 78.75 289 SER A N 1
ATOM 2070 C CA . SER A 1 289 ? 6.619 -0.175 -28.219 1.00 78.75 289 SER A CA 1
ATOM 2071 C C . SER A 1 289 ? 5.960 -1.421 -27.632 1.00 78.75 289 SER A C 1
ATOM 2073 O O . SER A 1 289 ? 4.793 -1.356 -27.265 1.00 78.75 289 SER A O 1
ATOM 2075 N N . GLY A 1 290 ? 6.655 -2.562 -27.611 1.00 78.81 290 GLY A N 1
ATOM 2076 C CA . GLY A 1 290 ? 6.062 -3.860 -27.281 1.00 78.81 290 GLY A CA 1
ATOM 2077 C C . GLY A 1 290 ? 5.062 -4.372 -28.328 1.00 78.81 290 GLY A C 1
ATOM 2078 O O . GLY A 1 290 ? 4.534 -5.469 -28.174 1.00 78.81 290 GLY A O 1
ATOM 2079 N N . ASN A 1 291 ? 4.804 -3.618 -29.404 1.00 79.19 291 ASN A N 1
ATOM 2080 C CA . ASN A 1 291 ? 3.872 -4.002 -30.456 1.00 79.19 291 ASN A CA 1
ATOM 2081 C C . ASN A 1 291 ? 4.597 -4.851 -31.518 1.00 79.19 291 ASN A C 1
ATOM 2083 O O . ASN A 1 291 ? 5.441 -4.305 -32.236 1.00 79.19 291 ASN A O 1
ATOM 2087 N N . PRO A 1 292 ? 4.266 -6.149 -31.675 1.00 85.69 292 PRO A N 1
ATOM 2088 C CA . PRO A 1 292 ? 4.899 -7.013 -32.675 1.00 85.69 292 PRO A CA 1
ATOM 2089 C C . PRO A 1 292 ? 4.627 -6.571 -34.121 1.00 85.69 292 PRO A C 1
ATOM 2091 O O . PRO A 1 292 ? 5.394 -6.932 -35.012 1.00 85.69 292 PRO A O 1
ATOM 2094 N N . ASP A 1 293 ? 3.583 -5.767 -34.349 1.00 90.69 293 ASP A N 1
ATOM 2095 C CA . ASP A 1 293 ? 3.201 -5.234 -35.661 1.00 90.69 293 ASP A CA 1
ATOM 2096 C C . ASP A 1 293 ? 3.800 -3.842 -35.946 1.00 90.69 293 ASP A C 1
ATOM 2098 O O . ASP A 1 293 ? 3.481 -3.219 -36.964 1.00 90.69 293 ASP A O 1
ATOM 2102 N N . ALA A 1 294 ? 4.648 -3.310 -35.056 1.00 88.69 294 ALA A N 1
ATOM 2103 C CA . ALA A 1 294 ? 5.302 -2.027 -35.281 1.00 88.69 294 ALA A CA 1
ATOM 2104 C C . ALA A 1 294 ? 6.248 -2.085 -36.492 1.00 88.69 294 ALA A C 1
ATOM 2106 O O . ALA A 1 294 ? 7.016 -3.024 -36.691 1.00 88.69 294 ALA A O 1
ATOM 2107 N N . THR A 1 295 ? 6.214 -1.025 -37.291 1.00 94.81 295 THR A N 1
ATOM 2108 C CA . THR A 1 295 ? 7.021 -0.876 -38.509 1.00 94.81 295 THR A CA 1
ATOM 2109 C C . THR A 1 295 ? 8.044 0.244 -38.342 1.00 94.81 295 THR A C 1
ATOM 2111 O O . THR A 1 295 ? 7.981 1.030 -37.393 1.00 94.81 295 THR A O 1
ATOM 2114 N N . ALA A 1 296 ? 8.956 0.397 -39.300 1.00 92.06 296 ALA A N 1
ATOM 2115 C CA . ALA A 1 296 ? 9.919 1.497 -39.320 1.00 92.06 296 ALA A CA 1
ATOM 2116 C C . ALA A 1 296 ? 9.261 2.886 -39.244 1.00 92.06 296 ALA A C 1
ATOM 2118 O O . ALA A 1 296 ? 9.843 3.825 -38.695 1.00 92.06 296 ALA A O 1
ATOM 2119 N N . ALA A 1 297 ? 8.025 3.028 -39.737 1.00 91.50 297 ALA A N 1
ATOM 2120 C CA . ALA A 1 297 ? 7.261 4.269 -39.628 1.00 91.50 297 ALA A CA 1
ATOM 2121 C C . ALA A 1 297 ? 6.969 4.658 -38.166 1.00 91.50 297 ALA A C 1
ATOM 2123 O O . ALA A 1 297 ? 6.919 5.848 -37.852 1.00 91.50 297 ALA A O 1
ATOM 2124 N N . ASN A 1 298 ? 6.847 3.676 -37.266 1.00 94.12 298 ASN A N 1
ATOM 2125 C CA . ASN A 1 298 ? 6.579 3.891 -35.844 1.00 94.12 298 ASN A CA 1
ATOM 2126 C C . ASN A 1 298 ? 7.825 4.304 -35.047 1.00 94.12 298 ASN A C 1
ATOM 2128 O O . ASN A 1 298 ? 7.691 4.792 -33.928 1.00 94.12 298 ASN A O 1
ATOM 2132 N N . LEU A 1 299 ? 9.035 4.185 -35.612 1.00 94.56 299 LEU A N 1
ATOM 2133 C CA . LEU A 1 299 ? 10.279 4.514 -34.906 1.00 94.56 299 LEU A CA 1
ATOM 2134 C C . LEU A 1 299 ? 10.310 5.967 -34.405 1.00 94.56 299 LEU A C 1
ATOM 2136 O O . LEU A 1 299 ? 10.876 6.252 -33.353 1.00 94.56 299 LEU A O 1
ATOM 2140 N N . THR A 1 300 ? 9.689 6.894 -35.137 1.00 93.25 300 THR A N 1
ATOM 2141 C CA . THR A 1 300 ? 9.607 8.300 -34.711 1.00 93.25 300 THR A CA 1
ATOM 2142 C C . THR A 1 300 ? 8.778 8.454 -33.434 1.00 93.25 300 THR A C 1
ATOM 2144 O O . THR A 1 300 ? 9.184 9.190 -32.534 1.00 93.25 300 THR A O 1
ATOM 2147 N N . ASP A 1 301 ? 7.671 7.719 -33.323 1.00 91.81 301 ASP A N 1
ATOM 2148 C CA . ASP A 1 301 ? 6.823 7.715 -32.129 1.00 91.81 301 ASP A CA 1
ATOM 2149 C C . ASP A 1 301 ? 7.549 7.038 -30.958 1.00 91.81 301 ASP A C 1
ATOM 2151 O O . ASP A 1 301 ? 7.548 7.560 -29.843 1.00 91.81 301 ASP A O 1
ATOM 2155 N N . SER A 1 302 ? 8.275 5.944 -31.219 1.00 92.06 302 SER A N 1
ATOM 2156 C CA . SER A 1 302 ? 9.138 5.277 -30.233 1.00 92.06 302 SER A CA 1
ATOM 2157 C C . SER A 1 302 ? 10.225 6.206 -29.675 1.00 92.06 302 SER A C 1
ATOM 2159 O O . SER A 1 302 ? 10.464 6.231 -28.467 1.00 92.06 302 SER A O 1
ATOM 2161 N N . VAL A 1 303 ? 10.873 7.011 -30.527 1.00 94.88 303 VAL A N 1
ATOM 2162 C CA . VAL A 1 303 ? 11.857 8.021 -30.093 1.00 94.88 303 VAL A CA 1
ATOM 2163 C C . VAL A 1 303 ? 11.195 9.102 -29.238 1.00 94.88 303 VAL A C 1
ATOM 2165 O O . VAL A 1 303 ? 11.765 9.510 -28.221 1.00 94.88 303 VAL A O 1
ATOM 2168 N N . ALA A 1 304 ? 9.997 9.559 -29.610 1.00 93.69 304 ALA A N 1
ATOM 2169 C CA . ALA A 1 304 ? 9.249 10.537 -28.822 1.00 93.69 304 ALA A CA 1
ATOM 2170 C C . ALA A 1 304 ? 8.872 9.981 -27.436 1.00 93.69 304 ALA A C 1
ATOM 2172 O O . ALA A 1 304 ? 9.094 10.659 -26.430 1.00 93.69 304 ALA A O 1
ATOM 2173 N N . TYR A 1 305 ? 8.399 8.733 -27.377 1.00 91.31 305 TYR A N 1
ATOM 2174 C CA . TYR A 1 305 ? 8.111 8.019 -26.132 1.00 91.31 305 TYR A CA 1
ATOM 2175 C C . TYR A 1 305 ? 9.349 7.921 -25.232 1.00 91.31 305 TYR A C 1
ATOM 2177 O O . TYR A 1 305 ? 9.323 8.387 -24.094 1.00 91.31 305 TYR A O 1
ATOM 2185 N N . LEU A 1 306 ? 10.475 7.420 -25.751 1.00 93.06 306 LEU A N 1
ATOM 2186 C CA . LEU A 1 306 ? 11.721 7.302 -24.982 1.00 93.06 306 LEU A CA 1
ATOM 2187 C C . LEU A 1 306 ? 12.275 8.657 -24.531 1.00 93.06 306 LEU A C 1
ATOM 2189 O O . LEU A 1 306 ? 12.885 8.755 -23.467 1.00 93.06 306 LEU A O 1
ATOM 2193 N N . THR A 1 307 ? 12.058 9.713 -25.316 1.00 95.25 307 THR A N 1
ATOM 2194 C CA . THR A 1 307 ? 12.430 11.079 -24.929 1.00 95.25 307 THR A CA 1
ATOM 2195 C C . THR A 1 307 ? 11.628 11.537 -23.712 1.00 95.25 307 THR A C 1
ATOM 2197 O O . THR A 1 307 ? 12.206 12.082 -22.770 1.00 95.25 307 THR A O 1
ATOM 2200 N N . ALA A 1 308 ? 10.316 11.286 -23.699 1.00 91.56 308 ALA A N 1
ATOM 2201 C CA . ALA A 1 308 ? 9.452 11.596 -22.562 1.00 91.56 308 ALA A CA 1
ATOM 2202 C C . ALA A 1 308 ? 9.789 10.734 -21.333 1.00 91.56 308 ALA A C 1
ATOM 2204 O O . ALA A 1 308 ? 9.906 11.266 -20.225 1.00 91.56 308 ALA A O 1
ATOM 2205 N N . LEU A 1 309 ? 10.029 9.432 -21.530 1.00 90.19 309 LEU A N 1
ATOM 2206 C CA . LEU A 1 309 ? 10.442 8.516 -20.465 1.00 90.19 309 LEU A CA 1
ATOM 2207 C C . LEU A 1 309 ? 11.768 8.957 -19.845 1.00 90.19 309 LEU A C 1
ATOM 2209 O O . LEU A 1 309 ? 11.873 9.065 -18.626 1.00 90.19 309 LEU A O 1
ATOM 2213 N N . LYS A 1 310 ? 12.766 9.295 -20.671 1.00 93.88 310 LYS A N 1
ATOM 2214 C CA . LYS A 1 310 ? 14.049 9.813 -20.193 1.00 93.88 310 LYS A CA 1
ATOM 2215 C C . LYS A 1 310 ? 13.879 11.106 -19.401 1.00 93.88 310 LYS A C 1
ATOM 2217 O O . LYS A 1 310 ? 14.480 11.236 -18.341 1.00 93.88 310 LYS A O 1
ATOM 2222 N N . ALA A 1 311 ? 13.090 12.056 -19.901 1.00 93.69 311 ALA A N 1
ATOM 2223 C CA . ALA A 1 311 ? 12.855 13.316 -19.198 1.00 93.69 311 ALA A CA 1
ATOM 2224 C C . ALA A 1 311 ? 12.203 13.086 -17.823 1.00 93.69 311 ALA A C 1
ATOM 2226 O O . ALA A 1 311 ? 12.580 13.732 -16.847 1.00 93.69 311 ALA A O 1
ATOM 2227 N N . THR A 1 312 ? 11.274 12.131 -17.747 1.00 89.62 312 THR A N 1
ATOM 2228 C CA . THR A 1 312 ? 10.632 11.708 -16.495 1.00 89.62 312 THR A CA 1
ATOM 2229 C C . THR A 1 312 ? 11.648 11.056 -15.558 1.00 89.62 312 THR A C 1
ATOM 2231 O O . THR A 1 312 ? 11.804 11.504 -14.425 1.00 89.62 312 THR A O 1
ATOM 2234 N N . ALA A 1 313 ? 12.421 10.084 -16.046 1.00 91.00 313 ALA A N 1
ATOM 2235 C CA . ALA A 1 313 ? 13.457 9.404 -15.272 1.00 91.00 313 ALA A CA 1
ATOM 2236 C C . ALA A 1 313 ? 14.519 10.380 -14.733 1.00 91.00 313 ALA A C 1
ATOM 2238 O O . ALA A 1 313 ? 14.881 10.320 -13.561 1.00 91.00 313 ALA A O 1
ATOM 2239 N N . ASP A 1 314 ? 14.981 11.324 -15.558 1.00 93.25 314 ASP A N 1
ATOM 2240 C CA . ASP A 1 314 ? 15.958 12.351 -15.176 1.00 93.25 314 ASP A CA 1
ATOM 2241 C C . ASP A 1 314 ? 15.409 13.334 -14.125 1.00 93.25 314 ASP A C 1
ATOM 2243 O O . ASP A 1 314 ? 16.194 13.968 -13.417 1.00 93.25 314 ASP A O 1
ATOM 2247 N N . SER A 1 315 ? 14.082 13.479 -14.018 1.00 93.19 315 SER A N 1
ATOM 2248 C CA . SER A 1 315 ? 13.449 14.354 -13.023 1.00 93.19 315 SER A CA 1
ATOM 2249 C C . SER A 1 315 ? 13.519 13.795 -11.598 1.00 93.19 315 SER A C 1
ATOM 2251 O O . SER A 1 315 ? 13.424 14.559 -10.634 1.00 93.19 315 SER A O 1
ATOM 2253 N N . PHE A 1 316 ? 13.745 12.486 -11.452 1.00 92.06 316 PHE A N 1
ATOM 2254 C CA . PHE A 1 316 ? 13.881 11.841 -10.155 1.00 92.06 316 PHE A CA 1
ATOM 2255 C C . PHE A 1 316 ? 15.295 11.982 -9.587 1.00 92.06 316 PHE A C 1
ATOM 2257 O O . PHE A 1 316 ? 16.310 11.809 -10.273 1.00 92.06 316 PHE A O 1
ATOM 2264 N N . SER A 1 317 ? 15.386 12.219 -8.277 1.00 92.88 317 SER A N 1
ATOM 2265 C CA . SER A 1 317 ? 16.616 11.929 -7.536 1.00 92.88 317 SER A CA 1
ATOM 2266 C C . SER A 1 317 ? 16.977 10.443 -7.671 1.00 92.88 317 SER A C 1
ATOM 2268 O O . SER A 1 317 ? 16.100 9.636 -7.977 1.00 92.88 317 SER A O 1
ATOM 2270 N N . PRO A 1 318 ? 18.250 10.048 -7.446 1.00 91.69 318 PRO A N 1
ATOM 2271 C CA . PRO A 1 318 ? 18.640 8.637 -7.482 1.00 91.69 318 PRO A CA 1
ATOM 2272 C C . PRO A 1 318 ? 17.703 7.744 -6.662 1.00 91.69 318 PRO A C 1
ATOM 2274 O O . PRO A 1 318 ? 17.384 6.657 -7.108 1.00 91.69 318 PRO A O 1
ATOM 2277 N N . TYR A 1 319 ? 17.179 8.261 -5.545 1.00 93.31 319 TYR A N 1
ATOM 2278 C CA . TYR A 1 319 ? 16.066 7.685 -4.788 1.00 93.31 319 TYR A CA 1
ATOM 2279 C C . TYR A 1 319 ? 14.859 8.615 -4.872 1.00 93.31 319 TYR A C 1
ATOM 2281 O O . TYR A 1 319 ? 14.981 9.783 -4.492 1.00 93.31 319 TYR A O 1
ATOM 2289 N N . TYR A 1 320 ? 13.724 8.133 -5.376 1.00 92.44 320 TYR A N 1
ATOM 2290 C CA . TYR A 1 320 ? 12.502 8.936 -5.502 1.00 92.44 320 TYR A CA 1
ATOM 2291 C C . TYR A 1 320 ? 11.887 9.270 -4.136 1.00 92.44 320 TYR A C 1
ATOM 2293 O O . TYR A 1 320 ? 11.500 10.413 -3.888 1.00 92.44 320 TYR A O 1
ATOM 2301 N N . LEU A 1 321 ? 11.860 8.299 -3.222 1.00 93.19 321 LEU A N 1
ATOM 2302 C CA . LEU A 1 321 ? 11.331 8.477 -1.875 1.00 93.19 321 LEU A CA 1
ATOM 2303 C C . LEU A 1 321 ? 12.454 8.818 -0.895 1.00 93.19 321 LEU A C 1
ATOM 2305 O O . LEU A 1 321 ? 13.559 8.265 -0.932 1.00 93.19 321 LEU A O 1
ATOM 2309 N N . ALA A 1 322 ? 12.150 9.720 0.037 1.00 92.50 322 ALA A N 1
ATOM 2310 C CA . ALA A 1 322 ? 13.081 10.083 1.094 1.00 92.50 322 ALA A CA 1
ATOM 2311 C C . ALA A 1 322 ? 13.395 8.875 1.989 1.00 92.50 322 ALA A C 1
ATOM 2313 O O . ALA A 1 322 ? 12.520 8.073 2.299 1.00 92.50 322 ALA A O 1
ATOM 2314 N N . LYS A 1 323 ? 14.622 8.804 2.515 1.00 93.94 323 LYS A N 1
ATOM 2315 C CA . LYS A 1 323 ? 15.032 7.748 3.458 1.00 93.94 323 LYS A CA 1
ATOM 2316 C C . LYS A 1 323 ? 14.149 7.618 4.705 1.00 93.94 323 LYS A C 1
ATOM 2318 O O . LYS A 1 323 ? 14.157 6.581 5.345 1.00 93.94 323 LYS A O 1
ATOM 2323 N N . SER A 1 324 ? 13.410 8.667 5.070 1.00 92.75 324 SER A N 1
ATOM 2324 C CA . SER A 1 324 ? 12.483 8.674 6.205 1.00 92.75 324 SER A CA 1
ATOM 2325 C C . SER A 1 324 ? 11.075 8.188 5.853 1.00 92.75 324 SER A C 1
ATOM 2327 O O . SER A 1 324 ? 10.201 8.292 6.703 1.00 92.75 324 SER A O 1
ATOM 2329 N N . PHE A 1 325 ? 10.828 7.721 4.625 1.00 93.81 325 PHE A N 1
ATOM 2330 C CA . PHE A 1 325 ? 9.495 7.341 4.149 1.00 93.81 325 PHE A CA 1
ATOM 2331 C C . PHE A 1 325 ? 8.809 6.327 5.076 1.00 93.81 325 PHE A C 1
ATOM 2333 O O . PHE A 1 325 ? 7.774 6.656 5.640 1.00 93.81 325 PHE A O 1
ATOM 2340 N N . LEU A 1 326 ? 9.443 5.180 5.352 1.00 94.31 326 LEU A N 1
ATOM 2341 C CA . LEU A 1 326 ? 8.898 4.154 6.259 1.00 94.31 326 LEU A CA 1
ATOM 2342 C C . LEU A 1 326 ? 8.797 4.602 7.729 1.00 94.31 326 LEU A C 1
ATOM 2344 O O . LEU A 1 326 ? 8.160 3.940 8.543 1.00 94.31 326 LEU A O 1
ATOM 2348 N N . LYS A 1 327 ? 9.439 5.722 8.089 1.00 94.12 327 LYS A N 1
ATOM 2349 C CA . LYS A 1 327 ? 9.345 6.319 9.428 1.00 94.12 327 LYS A CA 1
ATOM 2350 C C . LYS A 1 327 ? 8.117 7.221 9.566 1.00 94.12 327 LYS A C 1
ATOM 2352 O O . LYS A 1 327 ? 7.654 7.471 10.680 1.00 94.12 327 LYS A O 1
ATOM 2357 N N . SER A 1 328 ? 7.633 7.755 8.448 1.00 93.50 328 SER A N 1
ATOM 2358 C CA . SER A 1 328 ? 6.383 8.496 8.396 1.00 93.50 328 SER A CA 1
ATOM 2359 C C . SER A 1 328 ? 5.207 7.534 8.465 1.00 93.50 328 SER A C 1
ATOM 2361 O O . SER A 1 328 ? 5.222 6.473 7.851 1.00 93.50 328 SER A O 1
ATOM 2363 N N . HIS A 1 329 ? 4.184 7.925 9.213 1.00 93.56 329 HIS A N 1
ATOM 2364 C CA . HIS A 1 329 ? 2.958 7.156 9.355 1.00 93.56 329 HIS A CA 1
ATOM 2365 C C . HIS A 1 329 ? 1.758 8.076 9.540 1.00 93.56 329 HIS A C 1
ATOM 2367 O O . HIS A 1 329 ? 1.891 9.226 9.960 1.00 93.56 329 HIS A O 1
ATOM 2373 N N . SER A 1 330 ? 0.580 7.555 9.236 1.00 91.19 330 SER A N 1
ATOM 2374 C CA . SER A 1 330 ? -0.711 8.155 9.537 1.00 91.19 330 SER A CA 1
ATOM 2375 C C . SER A 1 330 ? -1.199 7.739 10.926 1.00 91.19 330 SER A C 1
ATOM 2377 O O . SER A 1 330 ? -1.181 6.554 11.278 1.00 91.19 330 SER A O 1
ATOM 2379 N N . ASN A 1 331 ? -1.687 8.723 11.674 1.00 90.12 331 ASN A N 1
ATOM 2380 C CA . ASN A 1 331 ? -2.582 8.553 12.814 1.00 90.12 331 ASN A CA 1
ATOM 2381 C C . ASN A 1 331 ? -3.884 9.340 12.557 1.00 90.12 331 ASN A C 1
ATOM 2383 O O . ASN A 1 331 ? -4.048 9.935 11.493 1.00 90.12 331 ASN A O 1
ATOM 2387 N N . GLU A 1 332 ? -4.793 9.396 13.532 1.00 83.94 332 GLU A N 1
ATOM 2388 C CA . GLU A 1 332 ? -6.071 10.136 13.422 1.00 83.94 332 GLU A CA 1
ATOM 2389 C C . GLU A 1 332 ? -5.917 11.616 13.016 1.00 83.94 332 GLU A C 1
ATOM 2391 O O . GLU A 1 332 ? -6.787 12.170 12.358 1.00 83.94 332 GLU A O 1
ATOM 2396 N N . SER A 1 333 ? -4.788 12.255 13.340 1.00 85.25 333 SER A N 1
ATOM 2397 C CA . SER A 1 333 ? -4.533 13.666 13.005 1.00 85.25 333 SER A CA 1
ATOM 2398 C C . SER A 1 333 ? -3.856 13.880 11.642 1.00 85.25 333 SER A C 1
ATOM 2400 O O . SER A 1 333 ? -3.581 15.021 11.240 1.00 85.25 333 SER A O 1
ATOM 2402 N N . GLY A 1 334 ? -3.572 12.790 10.924 1.00 86.50 334 GLY A N 1
ATOM 2403 C CA . GLY A 1 334 ? -2.902 12.762 9.627 1.00 86.50 334 GLY A CA 1
ATOM 2404 C C . GLY A 1 334 ? -1.482 12.187 9.678 1.00 86.50 334 GLY A C 1
ATOM 2405 O O . GLY A 1 334 ? -1.135 11.398 10.553 1.00 86.50 334 GLY A O 1
ATOM 2406 N N . ASN A 1 335 ? -0.651 12.577 8.706 1.00 89.19 335 ASN A N 1
ATOM 2407 C CA . ASN A 1 335 ? 0.712 12.062 8.552 1.00 89.19 335 ASN A CA 1
ATOM 2408 C C . ASN A 1 335 ? 1.705 12.756 9.495 1.00 89.19 335 ASN A C 1
ATOM 2410 O O . ASN A 1 335 ? 1.863 13.980 9.457 1.00 89.19 335 ASN A O 1
ATOM 2414 N N . VAL A 1 336 ? 2.414 11.964 10.294 1.00 91.06 336 VAL A N 1
ATOM 2415 C CA . VAL A 1 336 ? 3.357 12.405 11.327 1.00 91.06 336 VAL A CA 1
ATOM 2416 C C . VAL A 1 336 ? 4.681 11.637 11.250 1.00 91.06 336 VAL A C 1
ATOM 2418 O O . VAL A 1 336 ? 4.798 10.609 10.582 1.00 91.06 336 VAL A O 1
ATOM 2421 N N . ASN A 1 337 ? 5.711 12.177 11.903 1.00 91.25 337 ASN A N 1
ATOM 2422 C CA . ASN A 1 337 ? 6.974 11.496 12.177 1.00 91.25 337 ASN A CA 1
ATOM 2423 C C . ASN A 1 337 ? 7.705 12.146 13.364 1.00 91.25 337 ASN A C 1
ATOM 2425 O O . ASN A 1 337 ? 7.450 13.299 13.718 1.00 91.25 337 ASN A O 1
ATOM 2429 N N . ASP A 1 338 ? 8.659 11.411 13.939 1.00 88.06 338 ASP A N 1
ATOM 2430 C CA . ASP A 1 338 ? 9.581 11.862 14.987 1.00 88.06 338 ASP A CA 1
ATOM 2431 C C . ASP A 1 338 ? 8.908 12.423 16.245 1.00 88.06 338 ASP A C 1
ATOM 2433 O O . ASP A 1 338 ? 8.721 11.718 17.224 1.00 88.06 338 ASP A O 1
ATOM 2437 N N . GLY A 1 339 ? 8.621 13.717 16.296 1.00 87.25 339 GLY A N 1
ATOM 2438 C CA . GLY A 1 339 ? 8.061 14.355 17.477 1.00 87.25 339 GLY A CA 1
ATOM 2439 C C . GLY A 1 339 ? 7.139 15.485 17.077 1.00 87.25 339 GLY A C 1
ATOM 2440 O O . GLY A 1 339 ? 7.517 16.367 16.308 1.00 87.25 339 GLY A O 1
ATOM 2441 N N . TYR A 1 340 ? 5.934 15.469 17.627 1.00 90.06 340 TYR A N 1
ATOM 2442 C CA . TYR A 1 340 ? 4.878 16.410 17.284 1.00 90.06 340 TYR A CA 1
ATOM 2443 C C . TYR A 1 340 ? 4.024 16.731 18.507 1.00 90.06 340 TYR A C 1
ATOM 2445 O O . TYR A 1 340 ? 4.089 16.071 19.542 1.00 90.06 340 TYR A O 1
ATOM 2453 N N . ILE A 1 341 ? 3.223 17.786 18.400 1.00 89.62 341 ILE A N 1
ATOM 2454 C CA . ILE A 1 341 ? 2.181 18.096 19.377 1.00 89.62 341 ILE A CA 1
ATOM 2455 C C . ILE A 1 341 ? 0.865 18.062 18.623 1.00 89.62 341 ILE A C 1
ATOM 2457 O O . ILE A 1 341 ? 0.605 18.963 17.832 1.00 89.62 341 ILE A O 1
ATOM 2461 N N . ARG A 1 342 ? 0.043 17.042 18.852 1.00 89.31 342 ARG A N 1
ATOM 2462 C CA . ARG A 1 342 ? -1.321 16.979 18.319 1.00 89.31 342 ARG A CA 1
ATOM 2463 C C . ARG A 1 342 ? -2.244 17.802 19.214 1.00 89.31 342 ARG A C 1
ATOM 2465 O O . ARG A 1 342 ? -2.143 17.754 20.444 1.00 89.31 342 ARG A O 1
ATOM 2472 N N . ASN A 1 343 ? -3.122 18.586 18.604 1.00 89.38 343 ASN A N 1
ATOM 2473 C CA . ASN A 1 343 ? -4.230 19.219 19.299 1.00 89.38 343 ASN A CA 1
ATOM 2474 C C . ASN A 1 343 ? -5.536 18.785 18.660 1.00 89.38 343 ASN A C 1
ATOM 2476 O O . ASN A 1 343 ? -5.741 19.011 17.473 1.00 89.38 343 ASN A O 1
ATOM 2480 N N . GLU A 1 344 ? -6.406 18.242 19.499 1.00 89.75 344 GLU A N 1
ATOM 2481 C CA . GLU A 1 344 ? -7.769 17.894 19.143 1.00 89.75 344 GLU A CA 1
ATOM 2482 C C . GLU A 1 344 ? -8.708 18.805 19.932 1.00 89.75 344 GLU A C 1
ATOM 2484 O O . GLU A 1 344 ? -8.647 18.891 21.162 1.00 89.75 344 GLU A O 1
ATOM 2489 N N . THR A 1 345 ? -9.559 19.534 19.228 1.00 90.62 345 THR A N 1
ATOM 2490 C CA . THR A 1 345 ? -10.594 20.379 19.805 1.00 90.62 345 THR A CA 1
ATOM 2491 C C . THR A 1 345 ? -11.924 19.993 19.188 1.00 90.62 345 THR A C 1
ATOM 2493 O O . THR A 1 345 ? -12.121 20.161 17.990 1.00 90.62 345 THR A O 1
ATOM 2496 N N . LYS A 1 346 ? -12.858 19.537 20.018 1.00 89.62 346 LYS A N 1
ATOM 2497 C CA . LYS A 1 346 ? -14.221 19.189 19.616 1.00 89.62 346 LYS A CA 1
ATOM 2498 C C . LYS A 1 346 ? -15.219 20.188 20.189 1.00 89.62 346 LYS A C 1
ATOM 2500 O O . LYS A 1 346 ? -15.150 20.524 21.370 1.00 89.62 346 LYS A O 1
ATOM 2505 N N . LEU A 1 347 ? -16.157 20.654 19.370 1.00 89.19 347 LEU A N 1
ATOM 2506 C CA . LEU A 1 347 ? -17.295 21.480 19.774 1.00 89.19 347 LEU A CA 1
ATOM 2507 C C . LEU A 1 347 ? -18.582 20.699 19.535 1.00 89.19 347 LEU A C 1
ATOM 2509 O O . LEU A 1 347 ? -18.868 20.310 18.407 1.00 89.19 347 LEU A O 1
ATOM 2513 N N . TYR A 1 348 ? -19.375 20.510 20.583 1.00 86.25 348 TYR A N 1
ATOM 2514 C CA . TYR A 1 348 ? -20.591 19.708 20.527 1.00 86.25 348 TYR A CA 1
ATOM 2515 C C . TYR A 1 348 ? -21.837 20.579 20.521 1.00 86.25 348 TYR A C 1
ATOM 2517 O O . TYR A 1 348 ? -21.958 21.528 21.304 1.00 86.25 348 TYR A O 1
ATOM 2525 N N . PHE A 1 349 ? -22.798 20.186 19.694 1.00 86.25 349 PHE A N 1
ATOM 2526 C CA . PHE A 1 349 ? -24.098 20.817 19.548 1.00 86.25 349 PHE A CA 1
ATOM 2527 C C . PHE A 1 349 ? -25.167 19.741 19.665 1.00 86.25 349 PHE A C 1
ATOM 2529 O O . PHE A 1 349 ? -25.224 18.829 18.847 1.00 86.25 349 PHE A O 1
ATOM 2536 N N . ASN A 1 350 ? -26.045 19.856 20.656 1.00 86.25 350 ASN A N 1
ATOM 2537 C CA . ASN A 1 350 ? -27.171 18.939 20.792 1.00 86.25 350 ASN A CA 1
ATOM 2538 C C . ASN A 1 350 ? -28.488 19.699 20.830 1.00 86.25 350 ASN A C 1
ATOM 2540 O O . ASN A 1 350 ? -28.577 20.778 21.423 1.00 86.25 350 ASN A O 1
ATOM 2544 N N . ALA A 1 351 ? -29.537 19.094 20.282 1.00 83.44 351 ALA A N 1
ATOM 2545 C CA . ALA A 1 351 ? -30.908 19.536 20.472 1.00 83.44 351 ALA A CA 1
ATOM 2546 C C . ALA A 1 351 ? -31.854 18.339 20.627 1.00 83.44 351 ALA A C 1
ATOM 2548 O O . ALA A 1 351 ? -31.847 17.411 19.822 1.00 83.44 351 ALA A O 1
ATOM 2549 N N . MET A 1 352 ? -32.700 18.373 21.656 1.00 84.31 352 MET A N 1
ATOM 2550 C CA . MET A 1 352 ? -33.694 17.331 21.910 1.00 84.31 352 MET A CA 1
ATOM 2551 C C . MET A 1 352 ? -34.933 17.920 22.616 1.00 84.31 352 MET A C 1
ATOM 2553 O O . MET A 1 352 ? -34.800 18.664 23.593 1.00 84.31 352 MET A O 1
ATOM 2557 N N . PRO A 1 353 ? -36.161 17.620 22.167 1.00 81.25 353 PRO A N 1
ATOM 2558 C CA . PRO A 1 353 ? -37.385 17.954 22.880 1.00 81.25 353 PRO A CA 1
ATOM 2559 C C . PRO A 1 353 ? -37.547 17.088 24.140 1.00 81.25 353 PRO A C 1
ATOM 2561 O O . PRO A 1 353 ? -37.017 15.984 24.239 1.00 81.25 353 PRO A O 1
ATOM 2564 N N . LYS A 1 354 ? -38.336 17.560 25.112 1.00 81.44 354 LYS A N 1
ATOM 2565 C CA . LYS A 1 354 ? -38.619 16.800 26.350 1.00 81.44 354 LYS A CA 1
ATOM 2566 C C . LYS A 1 354 ? -39.250 15.424 26.118 1.00 81.44 354 LYS A C 1
ATOM 2568 O O . LYS A 1 354 ? -39.035 14.531 26.928 1.00 81.44 354 LYS A O 1
ATOM 2573 N N . ASP A 1 355 ? -40.047 15.275 25.062 1.00 82.38 355 ASP A N 1
ATOM 2574 C CA . ASP A 1 355 ? -40.685 14.005 24.697 1.00 82.38 355 ASP A CA 1
ATOM 2575 C C . ASP A 1 355 ? -39.737 13.043 23.964 1.00 82.38 355 ASP A C 1
ATOM 2577 O O . ASP A 1 355 ? -40.121 11.907 23.704 1.00 82.38 355 ASP A O 1
ATOM 2581 N N . LYS A 1 356 ? -38.507 13.488 23.659 1.00 84.69 356 LYS A N 1
ATOM 2582 C CA . LYS A 1 356 ? -37.448 12.729 22.986 1.00 84.69 356 LYS A CA 1
ATOM 2583 C C . LYS A 1 356 ? -37.857 12.139 21.630 1.00 84.69 356 LYS A C 1
ATOM 2585 O O . LYS A 1 356 ? -37.173 11.238 21.151 1.00 84.69 356 LYS A O 1
ATOM 2590 N N . LYS A 1 357 ? -38.924 12.647 20.993 1.00 89.50 357 LYS A N 1
ATOM 2591 C CA . LYS A 1 357 ? -39.434 12.110 19.715 1.00 89.50 357 LYS A CA 1
ATOM 2592 C C . LYS A 1 357 ? -38.492 12.328 18.534 1.00 89.50 357 LYS A C 1
ATOM 2594 O O . LYS A 1 357 ? -38.577 11.603 17.550 1.00 89.50 357 LYS A O 1
ATOM 2599 N N . TRP A 1 358 ? -37.585 13.288 18.643 1.00 89.62 358 TRP A N 1
ATOM 2600 C CA . TRP A 1 358 ? -36.462 13.456 17.730 1.00 89.62 358 TRP A CA 1
ATOM 2601 C C . TRP A 1 358 ? -35.225 13.895 18.510 1.00 89.62 358 TRP A C 1
ATOM 2603 O O . TRP A 1 358 ? -35.354 14.425 19.612 1.00 89.62 358 TRP A O 1
ATOM 2613 N N . SER A 1 359 ? -34.034 13.700 17.963 1.00 89.75 359 SER A N 1
ATOM 2614 C CA . SER A 1 359 ? -32.809 14.305 18.489 1.00 89.75 359 SER A CA 1
ATOM 2615 C C . SER A 1 359 ? -31.913 14.769 17.355 1.00 89.75 359 SER A C 1
ATOM 2617 O O . SER A 1 359 ? -32.017 14.298 16.225 1.00 89.75 359 SER A O 1
ATOM 2619 N N . PHE A 1 360 ? -31.054 15.720 17.680 1.00 89.25 360 PHE A N 1
ATOM 2620 C CA . PHE A 1 360 ? -30.009 16.225 16.814 1.00 89.25 360 PHE A CA 1
ATOM 2621 C C . PHE A 1 360 ? -28.714 16.304 17.614 1.00 89.25 360 PHE A C 1
ATOM 2623 O O . PHE A 1 360 ? -28.712 16.854 18.722 1.00 89.25 360 PHE A O 1
ATOM 2630 N N . TYR A 1 361 ? -27.642 15.794 17.031 1.00 88.38 361 TYR A N 1
ATOM 2631 C CA . TYR A 1 361 ? -26.276 15.882 17.517 1.00 88.38 361 TYR A CA 1
ATOM 2632 C C . TYR A 1 361 ? -25.371 16.308 16.364 1.00 88.38 361 TYR A C 1
ATOM 2634 O O . TYR A 1 361 ? -25.526 15.834 15.241 1.00 88.38 361 TYR A O 1
ATOM 2642 N N . ALA A 1 362 ? -24.439 17.208 16.646 1.00 88.50 362 ALA A N 1
ATOM 2643 C CA . ALA A 1 362 ? -23.335 17.513 15.760 1.00 88.50 362 ALA A CA 1
ATOM 2644 C C . ALA A 1 362 ? -22.061 17.760 16.568 1.00 88.50 362 ALA A C 1
ATOM 2646 O O . ALA A 1 362 ? -22.110 18.361 17.649 1.00 88.50 362 ALA A O 1
ATOM 2647 N N . ALA A 1 363 ? -20.927 17.345 16.018 1.00 87.25 363 ALA A N 1
ATOM 2648 C CA . ALA A 1 363 ? -19.606 17.650 16.540 1.00 87.25 363 ALA A CA 1
ATOM 2649 C C . ALA A 1 363 ? -18.769 18.305 15.446 1.00 87.25 363 ALA A C 1
ATOM 2651 O O . ALA A 1 363 ? -18.612 17.750 14.363 1.00 87.25 363 ALA A O 1
ATOM 2652 N N . LEU A 1 364 ? -18.235 19.489 15.732 1.00 91.44 364 LEU A N 1
ATOM 2653 C CA . LEU A 1 364 ? -17.158 20.058 14.934 1.00 91.44 364 LEU A CA 1
ATOM 2654 C C . LEU A 1 364 ? -15.836 19.628 15.551 1.00 91.44 364 LEU A C 1
ATOM 2656 O O . LEU A 1 364 ? -15.680 19.770 16.763 1.00 91.44 364 LEU A O 1
ATOM 2660 N N . GLU A 1 365 ? -14.885 19.182 14.744 1.00 87.69 365 GLU A N 1
ATOM 2661 C CA . GLU A 1 365 ? -13.552 18.813 15.208 1.00 87.69 365 GLU A CA 1
ATOM 2662 C C . GLU A 1 365 ? -12.474 19.604 14.475 1.00 87.69 365 GLU A C 1
ATOM 2664 O O . GLU A 1 365 ? -12.534 19.835 13.270 1.00 87.69 365 GLU A O 1
ATOM 2669 N N . TYR A 1 366 ? -11.474 20.026 15.231 1.00 89.38 366 TYR A N 1
ATOM 2670 C CA . TYR A 1 366 ? -10.163 20.367 14.722 1.00 89.38 366 TYR A CA 1
ATOM 2671 C C . TYR A 1 366 ? -9.180 19.374 15.338 1.00 89.38 366 TYR A C 1
ATOM 2673 O O . TYR A 1 366 ? -8.989 19.411 16.551 1.00 89.38 366 TYR A O 1
ATOM 2681 N N . ASP A 1 367 ? -8.578 18.504 14.534 1.00 87.88 367 ASP A N 1
ATOM 2682 C CA . ASP A 1 367 ? -7.596 17.525 14.999 1.00 87.88 367 ASP A CA 1
ATOM 2683 C C . ASP A 1 367 ? -6.358 17.513 14.104 1.00 87.88 367 ASP A C 1
ATOM 2685 O O . ASP A 1 367 ? -6.386 17.002 12.985 1.00 87.88 367 ASP A O 1
ATOM 2689 N N . ARG A 1 368 ? -5.277 18.158 14.560 1.00 86.38 368 ARG A N 1
ATOM 2690 C CA . ARG A 1 368 ? -4.059 18.348 13.756 1.00 86.38 368 ARG A CA 1
ATOM 2691 C C . ARG A 1 368 ? -2.784 18.429 14.603 1.00 86.38 368 ARG A C 1
ATOM 2693 O O . ARG A 1 368 ? -2.811 18.951 15.726 1.00 86.38 368 ARG A O 1
ATOM 2700 N N . PRO A 1 369 ? -1.622 18.032 14.046 1.00 86.31 369 PRO A N 1
ATOM 2701 C CA . PRO A 1 369 ? -0.318 18.418 14.572 1.00 86.31 369 PRO A CA 1
ATOM 2702 C C . PRO A 1 369 ? -0.108 19.939 14.493 1.00 86.31 369 PRO A C 1
ATOM 2704 O O . PRO A 1 369 ? -0.303 20.563 13.449 1.00 86.31 369 PRO A O 1
ATOM 2707 N N . ILE A 1 370 ? 0.324 20.555 15.592 1.00 80.75 370 ILE A N 1
ATOM 2708 C CA . ILE A 1 370 ? 0.626 21.986 15.670 1.00 80.75 370 ILE A CA 1
ATOM 2709 C C . ILE A 1 370 ? 1.972 22.265 14.997 1.00 80.75 370 ILE A C 1
ATOM 2711 O O . ILE A 1 370 ? 3.009 21.751 15.418 1.00 80.75 370 ILE A O 1
ATOM 2715 N N . ASN A 1 371 ? 1.970 23.181 14.028 1.00 70.19 371 ASN A N 1
ATOM 2716 C CA . ASN A 1 371 ? 3.195 23.801 13.535 1.00 70.19 371 ASN A CA 1
ATOM 2717 C C . ASN A 1 371 ? 3.702 24.850 14.546 1.00 70.19 371 ASN A C 1
ATOM 2719 O O . ASN A 1 371 ? 3.038 25.855 14.809 1.00 70.19 371 ASN A O 1
ATOM 2723 N N . ASN A 1 372 ? 4.881 24.618 15.126 1.00 63.72 372 ASN A N 1
ATOM 2724 C CA . ASN A 1 372 ? 5.477 25.482 16.146 1.00 63.72 372 ASN A CA 1
ATOM 2725 C C . ASN A 1 372 ? 6.238 26.697 15.577 1.00 63.72 372 ASN A C 1
ATOM 2727 O O . ASN A 1 372 ? 6.582 27.590 16.354 1.00 63.72 372 ASN A O 1
ATOM 2731 N N . ASP A 1 373 ? 6.456 26.768 14.257 1.00 56.22 373 ASP A N 1
ATOM 2732 C CA . ASP A 1 373 ? 7.155 27.890 13.613 1.00 56.22 373 ASP A CA 1
ATOM 2733 C C . ASP A 1 373 ? 6.329 29.183 13.644 1.00 56.22 373 ASP A C 1
ATOM 2735 O O . ASP A 1 373 ? 6.877 30.286 13.704 1.00 56.22 373 ASP A O 1
ATOM 2739 N N . THR A 1 374 ? 4.998 29.069 13.654 1.00 53.22 374 THR A N 1
ATOM 2740 C CA . THR A 1 374 ? 4.092 30.214 13.769 1.00 53.22 374 THR A CA 1
ATOM 2741 C C . THR A 1 374 ? 2.856 29.844 14.584 1.00 53.22 374 THR A C 1
ATOM 2743 O O . THR A 1 374 ? 1.819 29.491 14.028 1.00 53.22 374 THR A O 1
ATOM 2746 N N . VAL A 1 375 ? 2.924 30.000 15.909 1.00 53.50 375 VAL A N 1
ATOM 2747 C CA . VAL A 1 375 ? 1.742 29.875 16.792 1.00 53.50 375 VAL A CA 1
ATOM 2748 C C . VAL A 1 375 ? 0.649 30.898 16.419 1.00 53.50 375 VAL A C 1
ATOM 2750 O O . VAL A 1 375 ? -0.530 30.689 16.687 1.00 53.50 375 VAL A O 1
ATOM 2753 N N . ASP A 1 376 ? 1.030 31.977 15.727 1.00 56.03 376 ASP A N 1
ATOM 2754 C CA . ASP A 1 376 ? 0.128 33.023 15.236 1.00 56.03 376 ASP A CA 1
ATOM 2755 C C . ASP A 1 376 ? -0.622 32.646 13.940 1.00 56.03 376 ASP A C 1
ATOM 2757 O O . ASP A 1 376 ? -1.605 33.303 13.586 1.00 56.03 376 ASP A O 1
ATOM 2761 N N . ASN A 1 377 ? -0.191 31.603 13.217 1.00 46.91 377 ASN A N 1
ATOM 2762 C CA . ASN A 1 377 ? -0.767 31.220 11.926 1.00 46.91 377 ASN A CA 1
ATOM 2763 C C . ASN A 1 377 ? -1.626 29.956 12.075 1.00 46.91 377 ASN A C 1
ATOM 2765 O O . ASN A 1 377 ? -1.225 28.862 11.707 1.00 46.91 377 ASN A O 1
ATOM 2769 N N . ARG A 1 378 ? -2.813 30.145 12.661 1.00 55.78 378 ARG A N 1
ATOM 2770 C CA . ARG A 1 378 ? -4.039 29.333 12.504 1.00 55.78 378 ARG A CA 1
ATOM 2771 C C . ARG A 1 378 ? -3.995 27.809 12.754 1.00 55.78 378 ARG A C 1
ATOM 2773 O O . ARG A 1 378 ? -5.057 27.210 12.705 1.00 55.78 378 ARG A O 1
ATOM 2780 N N . GLY A 1 379 ? -2.871 27.208 13.143 1.00 52.91 379 GLY A N 1
ATOM 2781 C CA . GLY A 1 379 ? -2.812 25.782 13.486 1.00 52.91 379 GLY A CA 1
ATOM 2782 C C . GLY A 1 379 ? -2.807 24.871 12.255 1.00 52.91 379 GLY A C 1
ATOM 2783 O O . GLY A 1 379 ? -3.668 24.027 12.080 1.00 52.91 379 GLY A O 1
ATOM 2784 N N . GLY A 1 380 ? -1.830 25.033 11.370 1.00 55.44 380 GLY A N 1
ATOM 2785 C CA . GLY A 1 380 ? -1.677 24.161 10.208 1.00 55.44 380 GLY A CA 1
ATOM 2786 C C . GLY A 1 380 ? -0.341 24.380 9.511 1.00 55.44 380 GLY A C 1
ATOM 2787 O O . GLY A 1 380 ? 0.362 25.357 9.788 1.00 55.44 380 GLY A O 1
ATOM 2788 N N . ARG A 1 381 ? 0.044 23.467 8.612 1.00 59.81 381 ARG A N 1
ATOM 2789 C CA . ARG A 1 381 ? 1.229 23.652 7.751 1.00 59.81 381 ARG A CA 1
ATOM 2790 C C . ARG A 1 381 ? 0.978 24.728 6.684 1.00 59.81 381 ARG A C 1
ATOM 2792 O O . ARG A 1 381 ? 1.924 25.368 6.230 1.00 59.81 381 ARG A O 1
ATOM 2799 N N . ASP A 1 382 ? -0.286 24.957 6.341 1.00 62.53 382 ASP A N 1
ATOM 2800 C CA . ASP A 1 382 ? -0.777 25.911 5.345 1.00 62.53 382 ASP A CA 1
ATOM 2801 C C . ASP A 1 382 ? -2.157 26.484 5.744 1.00 62.53 382 ASP A C 1
ATOM 2803 O O . ASP A 1 382 ? -2.694 26.198 6.814 1.00 62.53 382 ASP A O 1
ATOM 2807 N N . SER A 1 383 ? -2.734 27.341 4.894 1.00 57.88 383 SER A N 1
ATOM 2808 C CA . SER A 1 383 ? -4.042 27.963 5.143 1.00 57.88 383 SER A CA 1
ATOM 2809 C C . SER A 1 383 ? -5.238 27.017 5.008 1.00 57.88 383 SER A C 1
ATOM 2811 O O . SER A 1 383 ? -6.327 27.380 5.453 1.00 57.88 383 SER A O 1
ATOM 2813 N N . GLU A 1 384 ? -5.063 25.854 4.382 1.00 59.72 384 GLU A N 1
ATOM 2814 C CA . GLU A 1 384 ? -6.132 24.871 4.160 1.00 59.72 384 GLU A CA 1
ATOM 2815 C C . GLU A 1 384 ? -6.282 23.933 5.369 1.00 59.72 384 GLU A C 1
ATOM 2817 O O . GLU A 1 384 ? -7.392 23.533 5.716 1.00 59.72 384 GLU A O 1
ATOM 2822 N N . SER A 1 385 ? -5.187 23.694 6.096 1.00 59.50 385 SER A N 1
ATOM 2823 C CA . SER A 1 385 ? -5.095 22.787 7.251 1.00 59.50 385 SER A CA 1
ATOM 2824 C C . SER A 1 385 ? -5.594 23.347 8.598 1.00 59.50 385 SER A C 1
ATOM 2826 O O . SER A 1 385 ? -5.419 22.699 9.623 1.00 59.50 385 SER A O 1
ATOM 2828 N N . SER A 1 386 ? -6.235 24.523 8.624 1.00 65.19 386 SER A N 1
ATOM 2829 C CA . SER A 1 386 ? -6.565 25.279 9.854 1.00 65.19 386 SER A CA 1
ATOM 2830 C C . SER A 1 386 ? -8.071 25.421 10.165 1.00 65.19 386 SER A C 1
ATOM 2832 O O . SER A 1 386 ? -8.491 26.403 10.785 1.00 65.19 386 SER A O 1
ATOM 2834 N N . ASN A 1 387 ? -8.915 24.498 9.699 1.00 76.75 387 ASN A N 1
ATOM 2835 C CA . ASN A 1 387 ? -10.376 24.611 9.808 1.00 76.75 387 ASN A CA 1
ATOM 2836 C C . ASN A 1 387 ? -10.974 23.522 10.707 1.00 76.75 387 ASN A C 1
ATOM 2838 O O . ASN A 1 387 ? -10.461 22.409 10.758 1.00 76.75 387 ASN A O 1
ATOM 2842 N N . PHE A 1 388 ? -12.083 23.842 11.379 1.00 84.81 388 PHE A N 1
ATOM 2843 C CA . PHE A 1 388 ? -12.944 22.820 11.975 1.00 84.81 388 PHE A CA 1
ATOM 2844 C C . PHE A 1 388 ? -13.686 22.075 10.859 1.00 84.81 388 PHE A C 1
ATOM 2846 O O . PHE A 1 388 ? -14.372 22.714 10.054 1.00 84.81 388 PHE A O 1
ATOM 2853 N N . GLY A 1 389 ? -13.566 20.751 10.836 1.00 85.69 389 GLY A N 1
ATOM 2854 C CA . GLY A 1 389 ? -14.422 19.855 10.065 1.00 85.69 389 GLY A CA 1
ATOM 2855 C C . GLY A 1 389 ? -15.717 19.550 10.818 1.00 85.69 389 GLY A C 1
ATOM 2856 O O . GLY A 1 389 ? -15.786 19.697 12.040 1.00 85.69 389 GLY A O 1
ATOM 2857 N N . LEU A 1 390 ? -16.764 19.155 10.092 1.00 88.50 390 LEU A N 1
ATOM 2858 C CA . LEU A 1 390 ? -17.949 18.552 10.701 1.00 88.50 390 LEU A CA 1
ATOM 2859 C C . LEU A 1 390 ? -17.681 17.054 10.849 1.00 88.50 390 LEU A C 1
ATOM 2861 O O . LEU A 1 390 ? -17.865 16.299 9.904 1.00 88.50 390 LEU A O 1
ATOM 2865 N N . GLU A 1 391 ? -17.225 16.675 12.036 1.00 84.69 391 GLU A N 1
ATOM 2866 C CA . GLU A 1 391 ? -16.794 15.317 12.369 1.00 84.69 391 GLU A CA 1
ATOM 2867 C C . GLU A 1 391 ? -17.977 14.378 12.542 1.00 84.69 391 GLU A C 1
ATOM 2869 O O . GLU A 1 391 ? -17.964 13.264 12.050 1.00 84.69 391 GLU A O 1
ATOM 2874 N N . ARG A 1 392 ? -19.045 14.844 13.204 1.00 87.44 392 ARG A N 1
ATOM 2875 C CA . ARG A 1 392 ? -20.255 14.035 13.404 1.00 87.44 392 ARG A CA 1
ATOM 2876 C C . ARG A 1 392 ? -21.513 14.825 13.166 1.00 87.44 392 ARG A C 1
ATOM 2878 O O . ARG A 1 392 ? -21.605 15.999 13.542 1.00 87.44 392 ARG A O 1
ATOM 2885 N N . LEU A 1 393 ? -22.518 14.144 12.640 1.00 91.19 393 LEU A N 1
ATOM 2886 C CA . LEU A 1 393 ? -23.873 14.631 12.475 1.00 91.19 393 LEU A CA 1
ATOM 2887 C C . LEU A 1 393 ? -24.849 13.467 12.640 1.00 91.19 393 LEU A C 1
ATOM 2889 O O . LEU A 1 393 ? -24.831 12.535 11.855 1.00 91.19 393 LEU A O 1
ATOM 2893 N N . ASN A 1 394 ? -25.760 13.538 13.603 1.00 93.19 394 ASN A N 1
ATOM 2894 C CA . ASN A 1 394 ? -26.778 12.509 13.809 1.00 93.19 394 ASN A CA 1
ATOM 2895 C C . ASN A 1 394 ? -28.128 13.172 14.063 1.00 93.19 394 ASN A C 1
ATOM 2897 O O . ASN A 1 394 ? -28.330 13.886 15.053 1.00 93.19 394 ASN A O 1
ATOM 2901 N N . ALA A 1 395 ? -29.065 12.939 13.152 1.00 93.50 395 ALA A N 1
ATOM 2902 C CA . ALA A 1 395 ? -30.467 13.249 13.347 1.00 93.50 395 ALA A CA 1
ATOM 2903 C C . ALA A 1 395 ? -31.234 11.945 13.556 1.00 93.50 395 ALA A C 1
ATOM 2905 O O . ALA A 1 395 ? -31.155 11.031 12.738 1.00 93.50 395 ALA A O 1
ATOM 2906 N N . SER A 1 396 ? -32.026 11.878 14.625 1.00 94.25 396 SER A N 1
ATOM 2907 C CA . SER A 1 396 ? -32.830 10.696 14.924 1.00 94.25 396 SER A CA 1
ATOM 2908 C C . SER A 1 396 ? -34.299 11.032 15.141 1.00 94.25 396 SER A C 1
ATOM 2910 O O . SER A 1 396 ? -34.642 12.120 15.615 1.00 94.25 396 SER A O 1
ATOM 2912 N N . ILE A 1 397 ? -35.181 10.095 14.795 1.00 94.44 397 ILE A N 1
ATOM 2913 C CA . ILE A 1 397 ? -36.631 10.192 14.979 1.00 94.44 397 ILE A CA 1
ATOM 2914 C C . ILE A 1 397 ? -37.148 8.866 15.528 1.00 94.44 397 ILE A C 1
ATOM 2916 O O . ILE A 1 397 ? -36.880 7.793 14.989 1.00 94.44 397 ILE A O 1
ATOM 2920 N N . GLU A 1 398 ? -37.927 8.939 16.601 1.00 94.94 398 GLU A N 1
ATOM 2921 C CA . GLU A 1 398 ? -38.651 7.785 17.120 1.00 94.94 398 GLU A CA 1
ATOM 2922 C C . GLU A 1 398 ? -39.850 7.469 16.216 1.00 94.94 398 GLU A C 1
ATOM 2924 O O . GLU A 1 398 ? -40.751 8.296 16.050 1.00 94.94 398 GLU A O 1
ATOM 2929 N N . LEU A 1 399 ? -39.866 6.266 15.641 1.00 94.12 399 LEU A N 1
ATOM 2930 C CA . LEU A 1 399 ? -40.948 5.799 14.772 1.00 94.12 399 LEU A CA 1
ATOM 2931 C C . LEU A 1 399 ? -42.092 5.206 15.602 1.00 94.12 399 LEU A C 1
ATOM 2933 O O . LEU A 1 399 ? -43.263 5.521 15.384 1.00 94.12 399 LEU A O 1
ATOM 2937 N N . THR A 1 400 ? -41.738 4.371 16.578 1.00 93.69 400 THR A N 1
ATOM 2938 C CA . THR A 1 400 ? -42.630 3.778 17.582 1.00 93.69 400 THR A CA 1
ATOM 2939 C C . THR A 1 400 ? -41.862 3.600 18.888 1.00 93.69 400 THR A C 1
ATOM 2941 O O . THR A 1 400 ? -40.635 3.660 18.885 1.00 93.69 400 THR A O 1
ATOM 2944 N N . ASP A 1 401 ? -42.556 3.320 19.991 1.00 91.31 401 ASP A N 1
ATOM 2945 C CA . ASP A 1 401 ? -41.901 3.024 21.269 1.00 91.31 401 ASP A CA 1
ATOM 2946 C C . ASP A 1 401 ? -40.863 1.894 21.087 1.00 91.31 401 ASP A C 1
ATOM 2948 O O . ASP A 1 401 ? -41.209 0.793 20.652 1.00 91.31 401 ASP A O 1
ATOM 2952 N N . GLY A 1 402 ? -39.592 2.189 21.383 1.00 88.38 402 GLY A N 1
ATOM 2953 C CA . GLY A 1 402 ? -38.466 1.256 21.234 1.00 88.38 402 GLY A CA 1
ATOM 2954 C C . GLY A 1 402 ? -37.864 1.151 19.825 1.00 88.38 402 GLY A C 1
ATOM 2955 O O . GLY A 1 402 ? -36.900 0.417 19.659 1.00 88.38 402 GLY A O 1
ATOM 2956 N N . LEU A 1 403 ? -38.372 1.874 18.817 1.00 95.31 403 LEU A N 1
ATOM 2957 C CA . LEU A 1 403 ? -37.836 1.875 17.448 1.00 95.31 403 LEU A CA 1
ATOM 2958 C C . LEU A 1 403 ? -37.478 3.290 16.986 1.00 95.31 403 LEU A C 1
ATOM 2960 O O . LEU A 1 403 ? -38.328 4.188 16.948 1.00 95.31 403 LEU A O 1
ATOM 2964 N N . ARG A 1 404 ? -36.231 3.477 16.559 1.00 96.06 404 ARG A N 1
ATOM 2965 C CA . ARG A 1 404 ? -35.697 4.775 16.140 1.00 96.06 404 ARG A CA 1
ATOM 2966 C C . ARG A 1 404 ? -34.960 4.673 14.813 1.00 96.06 404 ARG A C 1
ATOM 2968 O O . ARG A 1 404 ? -34.190 3.742 14.605 1.00 96.06 404 ARG A O 1
ATOM 2975 N N . LEU A 1 405 ? -35.209 5.640 13.936 1.00 96.00 405 LEU A N 1
ATOM 2976 C CA . LEU A 1 405 ? -34.449 5.859 12.709 1.00 96.00 405 LEU A CA 1
ATOM 2977 C C . LEU A 1 405 ? -33.414 6.950 12.962 1.00 96.00 405 LEU A C 1
ATOM 2979 O O . LEU A 1 405 ? -33.727 7.953 13.602 1.00 96.00 405 LEU A O 1
ATOM 2983 N N . HIS A 1 406 ? -32.226 6.757 12.417 1.00 96.19 406 HIS A N 1
ATOM 2984 C CA . HIS A 1 406 ? -31.103 7.671 12.463 1.00 96.19 406 HIS A CA 1
ATOM 2985 C C . HIS A 1 406 ? -30.584 7.942 11.049 1.00 96.19 406 HIS A C 1
ATOM 2987 O O . HIS A 1 406 ? -30.730 7.109 10.149 1.00 96.19 406 HIS A O 1
ATOM 2993 N N . THR A 1 407 ? -29.994 9.116 10.860 1.00 96.31 407 THR A N 1
ATOM 2994 C CA . THR A 1 407 ? -29.345 9.530 9.616 1.00 96.31 407 THR A CA 1
ATOM 2995 C C . THR A 1 407 ? -28.236 10.538 9.897 1.00 96.31 407 THR A C 1
ATOM 2997 O O . THR A 1 407 ? -28.333 11.322 10.849 1.00 96.31 407 THR A O 1
ATOM 3000 N N . GLY A 1 408 ? -27.218 10.534 9.044 1.00 93.62 408 GLY A N 1
ATOM 3001 C CA . GLY A 1 408 ? -26.024 11.367 9.149 1.00 93.62 408 GLY A CA 1
ATOM 3002 C C . GLY A 1 408 ? -24.781 10.487 9.238 1.00 93.62 408 GLY A C 1
ATOM 3003 O O . GLY A 1 408 ? -24.800 9.398 8.683 1.00 93.62 408 GLY A O 1
ATOM 3004 N N . TRP A 1 409 ? -23.727 10.946 9.900 1.00 90.56 409 TRP A N 1
ATOM 3005 C CA . TRP A 1 409 ? -22.453 10.247 10.070 1.00 90.56 409 TRP A CA 1
ATOM 3006 C C . TRP A 1 409 ? -22.011 10.382 11.535 1.00 90.56 409 TRP A C 1
ATOM 3008 O O . TRP A 1 409 ? -21.870 11.485 12.068 1.00 90.56 409 TRP A O 1
ATOM 3018 N N . ASP A 1 410 ? -21.978 9.261 12.245 1.00 89.50 410 ASP A N 1
ATOM 3019 C CA . ASP A 1 410 ? -21.692 9.137 13.680 1.00 89.50 410 ASP A CA 1
ATOM 3020 C C . ASP A 1 410 ? -21.247 7.696 13.935 1.00 89.50 410 ASP A C 1
ATOM 3022 O O . ASP A 1 410 ? -21.532 6.819 13.119 1.00 89.50 410 ASP A O 1
ATOM 3026 N N . ILE A 1 411 ? -20.583 7.430 15.063 1.00 88.19 411 ILE A N 1
ATOM 3027 C CA . ILE A 1 411 ? -20.011 6.102 15.317 1.00 88.19 411 ILE A CA 1
ATOM 3028 C C . ILE A 1 411 ? -21.115 5.041 15.313 1.00 88.19 411 ILE A C 1
ATOM 3030 O O . ILE A 1 411 ? -21.988 5.012 16.191 1.00 88.19 411 ILE A O 1
ATOM 3034 N N . TRP A 1 412 ? -20.993 4.093 14.390 1.00 92.94 412 TRP A N 1
ATOM 3035 C CA . TRP A 1 412 ? -21.767 2.861 14.351 1.00 92.94 412 TRP A CA 1
ATOM 3036 C C . TRP A 1 412 ? -20.814 1.672 14.219 1.00 92.94 412 TRP A C 1
ATOM 3038 O O . TRP A 1 412 ? -19.779 1.757 13.570 1.00 92.94 412 TRP A O 1
ATOM 3048 N N . GLY A 1 413 ? -21.135 0.546 14.857 1.00 93.19 413 GLY A N 1
ATOM 3049 C CA . GLY A 1 413 ? -20.240 -0.608 14.889 1.00 93.19 413 GLY A CA 1
ATOM 3050 C C . GLY A 1 413 ? -20.946 -1.923 15.189 1.00 93.19 413 GLY A C 1
ATOM 3051 O O . GLY A 1 413 ? -21.958 -1.954 15.901 1.00 93.19 413 GLY A O 1
ATOM 3052 N N . MET A 1 414 ? -20.386 -3.017 14.672 1.00 94.62 414 MET A N 1
ATOM 3053 C CA . MET A 1 414 ? -20.878 -4.374 14.922 1.00 94.62 414 MET A CA 1
ATOM 3054 C C . MET A 1 414 ? -20.253 -4.971 16.185 1.00 94.62 414 MET A C 1
ATOM 3056 O O . MET A 1 414 ? -20.978 -5.510 17.025 1.00 94.62 414 MET A O 1
ATOM 3060 N N . ASP A 1 415 ? -18.946 -4.807 16.364 1.00 94.62 415 ASP A N 1
ATOM 3061 C CA . ASP A 1 415 ? -18.141 -5.491 17.384 1.00 94.62 415 ASP A CA 1
ATOM 3062 C C . ASP A 1 415 ? -17.091 -4.593 18.072 1.00 94.62 415 ASP A C 1
ATOM 3064 O O . ASP A 1 415 ? -16.367 -5.044 18.965 1.00 94.62 415 ASP A O 1
ATOM 3068 N N . ILE A 1 416 ? -17.042 -3.306 17.713 1.00 91.38 416 ILE A N 1
ATOM 3069 C CA . ILE A 1 416 ? -16.120 -2.327 18.299 1.00 91.38 416 ILE A CA 1
ATOM 3070 C C . ILE A 1 416 ? -16.276 -2.215 19.833 1.00 91.38 416 ILE A C 1
ATOM 3072 O O . ILE A 1 416 ? -17.385 -2.272 20.376 1.00 91.38 416 ILE A O 1
ATOM 3076 N N . ILE A 1 417 ? -15.158 -2.014 20.541 1.00 87.69 417 ILE A N 1
ATOM 3077 C CA . ILE A 1 417 ? -15.031 -1.824 22.002 1.00 87.69 417 ILE A CA 1
ATOM 3078 C C . ILE A 1 417 ? -15.247 -3.101 22.823 1.00 87.69 417 ILE A C 1
ATOM 3080 O O . ILE A 1 417 ? -14.376 -3.498 23.605 1.00 87.69 417 ILE A O 1
ATOM 3084 N N . GLU A 1 418 ? -16.426 -3.710 22.728 1.00 88.94 418 GLU A N 1
ATOM 3085 C CA . GLU A 1 418 ? -16.847 -4.770 23.657 1.00 88.94 418 GLU A CA 1
ATOM 3086 C C . GLU A 1 418 ? -16.306 -6.158 23.285 1.00 88.94 418 GLU A C 1
ATOM 3088 O O . GLU A 1 418 ? -16.200 -7.013 24.166 1.00 88.94 418 GLU A O 1
ATOM 3093 N N . ALA A 1 419 ? -15.938 -6.368 22.019 1.00 93.19 419 ALA A N 1
ATOM 3094 C CA . ALA A 1 419 ? -15.389 -7.621 21.507 1.00 93.19 419 ALA A CA 1
ATOM 3095 C C . ALA A 1 419 ? -13.953 -7.439 20.967 1.00 93.19 419 ALA A C 1
ATOM 3097 O O . ALA A 1 419 ? -13.197 -6.579 21.444 1.00 93.19 419 ALA A O 1
ATOM 3098 N N . GLY A 1 420 ? -13.541 -8.268 20.008 1.00 95.00 420 GLY A N 1
ATOM 3099 C CA . GLY A 1 420 ? -12.231 -8.194 19.366 1.00 95.00 420 GLY A CA 1
ATOM 3100 C C . GLY A 1 420 ? -12.058 -6.960 18.479 1.00 95.00 420 GLY A C 1
ATOM 3101 O O . GLY A 1 420 ? -10.921 -6.561 18.242 1.00 95.00 420 GLY A O 1
ATOM 3102 N N . SER A 1 421 ? -13.161 -6.314 18.069 1.00 95.44 421 SER A N 1
ATOM 3103 C CA . SER A 1 421 ? -13.154 -5.156 17.157 1.00 95.44 421 SER A CA 1
ATOM 3104 C C . SER A 1 421 ? -12.481 -5.490 15.815 1.00 95.44 421 SER A C 1
ATOM 3106 O O . SER A 1 421 ? -11.698 -4.713 15.281 1.00 95.44 421 SER A O 1
ATOM 3108 N N . MET A 1 422 ? -12.747 -6.687 15.300 1.00 96.06 422 MET A N 1
ATOM 3109 C CA . MET A 1 422 ? -12.192 -7.242 14.070 1.00 96.06 422 MET A CA 1
ATOM 3110 C C . MET A 1 422 ? -13.025 -6.922 12.826 1.00 96.06 422 MET A C 1
ATOM 3112 O O . MET A 1 422 ? -12.514 -7.092 11.723 1.00 96.06 422 MET A O 1
ATOM 3116 N N . VAL A 1 423 ? -14.292 -6.508 12.966 1.00 96.62 423 VAL A N 1
ATOM 3117 C CA . VAL A 1 423 ? -15.214 -6.414 11.822 1.00 96.62 423 VAL A CA 1
ATOM 3118 C C . VAL A 1 423 ? -15.474 -4.978 11.390 1.00 96.62 423 VAL A C 1
ATOM 3120 O O . VAL A 1 423 ? -15.002 -4.573 10.327 1.00 96.62 423 VAL A O 1
ATOM 3123 N N . TYR A 1 424 ? -16.247 -4.213 12.161 1.00 96.25 424 TYR A N 1
ATOM 3124 C CA . TYR A 1 424 ? -16.644 -2.863 11.754 1.00 96.25 424 TYR A CA 1
ATOM 3125 C C . TYR A 1 424 ? -16.901 -1.945 12.943 1.00 96.25 424 TYR A C 1
ATOM 3127 O O . TYR A 1 424 ? -17.667 -2.273 13.862 1.00 96.25 424 TYR A O 1
ATOM 3135 N N . GLY A 1 425 ? -16.345 -0.744 12.849 1.00 91.50 425 GLY A N 1
ATOM 3136 C CA . GLY A 1 425 ? -16.694 0.384 13.690 1.00 91.50 425 GLY A CA 1
ATOM 3137 C C . GLY A 1 425 ? -16.050 1.652 13.159 1.00 91.50 425 GLY A C 1
ATOM 3138 O O . GLY A 1 425 ? -14.832 1.771 13.218 1.00 91.50 425 GLY A O 1
ATOM 3139 N N . ASP A 1 426 ? -16.873 2.565 12.661 1.00 89.81 426 ASP A N 1
ATOM 3140 C CA . ASP A 1 426 ? -16.441 3.855 12.123 1.00 89.81 426 ASP A CA 1
ATOM 3141 C C . ASP A 1 426 ? -17.633 4.832 12.114 1.00 89.81 426 ASP A C 1
ATOM 3143 O O . ASP A 1 426 ? -18.762 4.446 12.454 1.00 89.81 426 ASP A O 1
ATOM 3147 N N . ASP A 1 427 ? -17.405 6.093 11.761 1.00 89.25 427 ASP A N 1
ATOM 3148 C CA . ASP A 1 427 ? -18.429 7.135 11.680 1.00 89.25 427 ASP A CA 1
ATOM 3149 C C . ASP A 1 427 ? -18.874 7.478 10.253 1.00 89.25 427 ASP A C 1
ATOM 3151 O O . ASP A 1 427 ? -19.289 8.601 9.987 1.00 89.25 427 ASP A O 1
ATOM 3155 N N . ASN A 1 428 ? -18.888 6.492 9.347 1.00 93.12 428 ASN A N 1
ATOM 3156 C CA . ASN A 1 428 ? -19.328 6.685 7.963 1.00 93.12 428 ASN A CA 1
ATOM 3157 C C . ASN A 1 428 ? -20.782 7.202 7.838 1.00 93.12 428 ASN A C 1
ATOM 3159 O O . ASN A 1 428 ? -21.663 6.849 8.636 1.00 93.12 428 ASN A O 1
ATOM 3163 N N . PRO A 1 429 ? -21.076 8.017 6.807 1.00 94.38 429 PRO A N 1
ATOM 3164 C CA . PRO A 1 429 ? -22.417 8.523 6.548 1.00 94.38 429 PRO A CA 1
ATOM 3165 C C . PRO A 1 429 ? -23.402 7.424 6.160 1.00 94.38 429 PRO A C 1
ATOM 3167 O O . PRO A 1 429 ? -23.084 6.509 5.410 1.00 94.38 429 PRO A O 1
ATOM 3170 N N . GLY A 1 430 ? -24.651 7.554 6.601 1.00 95.75 430 GLY A N 1
ATOM 3171 C CA . GLY A 1 430 ? -25.700 6.629 6.209 1.00 95.75 430 GLY A CA 1
ATOM 3172 C C . GLY A 1 430 ? -27.034 6.797 6.927 1.00 95.75 430 GLY A C 1
ATOM 3173 O O . GLY A 1 430 ? -27.401 7.865 7.437 1.00 95.75 430 GLY A O 1
ATOM 3174 N N . PHE A 1 431 ? -27.783 5.698 6.933 1.00 97.50 431 PHE A N 1
ATOM 3175 C CA . PHE A 1 431 ? -29.056 5.541 7.626 1.00 97.50 431 PHE A CA 1
ATOM 3176 C C . PHE A 1 431 ? -29.011 4.271 8.456 1.00 97.50 431 PHE A C 1
ATOM 3178 O O . PHE A 1 431 ? -28.632 3.215 7.956 1.00 97.50 431 PHE A O 1
ATOM 3185 N N . TRP A 1 432 ? -29.492 4.333 9.692 1.00 97.56 432 TRP A N 1
ATOM 3186 C CA . TRP A 1 432 ? -29.647 3.128 10.494 1.00 97.56 432 TRP A CA 1
ATOM 3187 C C . TRP A 1 432 ? -30.906 3.162 11.338 1.00 97.56 432 TRP A C 1
ATOM 3189 O O . TRP A 1 432 ? -31.388 4.205 11.778 1.00 97.56 432 TRP A O 1
ATOM 3199 N N . MET A 1 433 ? -31.466 1.985 11.567 1.00 97.62 433 MET A N 1
ATOM 3200 C CA . MET A 1 433 ? -32.550 1.783 12.512 1.00 97.62 433 MET A CA 1
ATOM 3201 C C . MET A 1 433 ? -32.013 1.081 13.744 1.00 97.62 433 MET A C 1
ATOM 3203 O O . MET A 1 433 ? -31.162 0.196 13.638 1.00 97.62 433 MET A O 1
ATOM 3207 N N . LYS A 1 434 ? -32.544 1.445 14.908 1.00 96.75 434 LYS A N 1
ATOM 3208 C CA . LYS A 1 434 ? -32.263 0.785 16.178 1.00 96.75 434 LYS A CA 1
ATOM 3209 C C . LYS A 1 434 ? -33.562 0.384 16.862 1.00 96.75 434 LYS A C 1
ATOM 3211 O O . LYS A 1 434 ? -34.469 1.207 17.010 1.00 96.75 434 LYS A O 1
ATOM 3216 N N . GLY A 1 435 ? -33.629 -0.877 17.270 1.00 95.62 435 GLY A N 1
ATOM 3217 C CA . GLY A 1 435 ? -34.667 -1.426 18.130 1.00 95.62 435 GLY A CA 1
ATOM 3218 C C . GLY A 1 435 ? -34.107 -1.725 19.518 1.00 95.62 435 GLY A C 1
ATOM 3219 O O . GLY A 1 435 ? -33.102 -2.420 19.608 1.00 95.62 435 GLY A O 1
ATOM 3220 N N . ASP A 1 436 ? -34.757 -1.225 20.565 1.00 92.81 436 ASP A N 1
ATOM 3221 C CA . ASP A 1 436 ? -34.441 -1.498 21.974 1.00 92.81 436 ASP A CA 1
ATOM 3222 C C . ASP A 1 436 ? -35.652 -2.179 22.623 1.00 92.81 436 ASP A C 1
ATOM 3224 O O . ASP A 1 436 ? -36.725 -1.576 22.783 1.00 92.81 436 ASP A O 1
ATOM 3228 N N . TYR A 1 437 ? -35.499 -3.465 22.942 1.00 90.75 437 TYR A N 1
ATOM 3229 C CA . TYR A 1 437 ? -36.540 -4.269 23.570 1.00 90.75 437 TYR A CA 1
ATOM 3230 C C . TYR A 1 437 ? -35.953 -5.082 24.724 1.00 90.75 437 TYR A C 1
ATOM 3232 O O . TYR A 1 437 ? -34.847 -5.596 24.681 1.00 90.75 437 TYR A O 1
ATOM 3240 N N . LYS A 1 438 ? -36.760 -5.317 25.766 1.00 86.88 438 LYS A N 1
ATOM 3241 C CA . LYS A 1 438 ? -36.310 -5.916 27.043 1.00 86.88 438 LYS A CA 1
ATOM 3242 C C . LYS A 1 438 ? -35.441 -7.180 26.963 1.00 86.88 438 LYS A C 1
ATOM 3244 O O . LYS A 1 438 ? -34.765 -7.490 27.937 1.00 86.88 438 LYS A O 1
ATOM 3249 N N . SER A 1 439 ? -35.566 -7.983 25.910 1.00 89.56 439 SER A N 1
ATOM 3250 C CA . SER A 1 439 ? -34.833 -9.248 25.764 1.00 89.56 439 SER A CA 1
ATOM 3251 C C . SER A 1 439 ? -33.888 -9.265 24.568 1.00 89.56 439 SER A C 1
ATOM 3253 O O . SER A 1 439 ? -33.089 -10.194 24.465 1.00 89.56 439 SER A O 1
ATOM 3255 N N . PHE A 1 440 ? -33.983 -8.279 23.678 1.00 93.56 440 PHE A N 1
ATOM 3256 C CA . PHE A 1 440 ? -33.125 -8.181 22.513 1.00 93.56 440 PHE A CA 1
ATOM 3257 C C . PHE A 1 440 ? -33.069 -6.747 21.993 1.00 93.56 440 PHE A C 1
ATOM 3259 O O . PHE A 1 440 ? -34.096 -6.070 21.949 1.00 93.56 440 PHE A O 1
ATOM 3266 N N . ASP A 1 441 ? -31.904 -6.365 21.490 1.00 95.62 441 ASP A N 1
ATOM 3267 C CA . ASP A 1 441 ? -31.713 -5.123 20.748 1.00 95.62 441 ASP A CA 1
ATOM 3268 C C . ASP A 1 441 ? -31.276 -5.462 19.331 1.00 95.62 441 ASP A C 1
ATOM 3270 O O . ASP A 1 441 ? -30.654 -6.495 19.098 1.00 95.62 441 ASP A O 1
ATOM 3274 N N . PHE A 1 442 ? -31.581 -4.609 18.362 1.00 97.25 442 PHE A N 1
ATOM 3275 C CA . PHE A 1 442 ? -31.061 -4.785 17.010 1.00 97.25 442 PHE A CA 1
ATOM 3276 C C . PHE A 1 442 ? -30.703 -3.457 16.367 1.00 97.25 442 PHE A C 1
ATOM 3278 O O . PHE A 1 442 ? -31.253 -2.408 16.717 1.00 97.25 442 PHE A O 1
ATOM 3285 N N . SER A 1 443 ? -29.827 -3.517 15.370 1.00 97.62 443 SER A N 1
ATOM 3286 C CA . SER A 1 443 ? -29.609 -2.411 14.450 1.00 97.62 443 SER A CA 1
ATOM 3287 C C . SER A 1 443 ? -29.418 -2.913 13.028 1.00 97.62 443 SER A C 1
ATOM 3289 O O . SER A 1 443 ? -28.874 -3.993 12.827 1.00 97.62 443 SER A O 1
ATOM 3291 N N . ILE A 1 444 ? -29.899 -2.143 12.056 1.00 98.19 444 ILE A N 1
ATOM 3292 C CA . ILE A 1 444 ? -29.673 -2.368 10.626 1.00 98.19 444 ILE A CA 1
ATOM 3293 C C . ILE A 1 444 ? -29.267 -1.024 10.038 1.00 98.19 444 ILE A C 1
ATOM 3295 O O . ILE A 1 444 ? -29.952 -0.032 10.298 1.00 98.19 444 ILE A O 1
ATOM 3299 N N . ALA A 1 445 ? -28.188 -1.002 9.272 1.00 97.69 445 ALA A N 1
ATOM 3300 C CA . ALA A 1 445 ? -27.580 0.180 8.698 1.00 97.69 445 ALA A CA 1
ATOM 3301 C C . ALA A 1 445 ? -27.305 -0.017 7.202 1.00 97.69 445 ALA A C 1
ATOM 3303 O O . ALA A 1 445 ? -26.952 -1.112 6.766 1.00 97.69 445 ALA A O 1
ATOM 3304 N N . TRP A 1 446 ? -27.470 1.060 6.442 1.00 97.94 446 TRP A N 1
ATOM 3305 C CA . TRP A 1 446 ? -26.802 1.271 5.163 1.00 97.94 446 TRP A CA 1
ATOM 3306 C C . TRP A 1 446 ? -25.827 2.426 5.364 1.00 97.94 446 TRP A C 1
ATOM 3308 O O . TRP A 1 446 ? -26.238 3.475 5.874 1.00 97.94 446 TRP A O 1
ATOM 3318 N N . LEU A 1 447 ? -24.564 2.211 5.021 1.00 96.38 447 LEU A N 1
ATOM 3319 C CA . LEU A 1 447 ? -23.452 3.124 5.257 1.00 96.38 447 LEU A CA 1
ATOM 3320 C C . LEU A 1 447 ? -22.679 3.271 3.950 1.00 96.38 447 LEU A C 1
ATOM 3322 O O . LEU A 1 447 ? -22.404 2.275 3.290 1.00 96.38 447 LEU A O 1
ATOM 3326 N N . LYS A 1 448 ? -22.337 4.502 3.590 1.00 94.19 448 LYS A N 1
ATOM 3327 C CA . LYS A 1 448 ? -21.537 4.818 2.412 1.00 94.19 448 LYS A CA 1
ATOM 3328 C C . LYS A 1 448 ? -20.105 5.073 2.856 1.00 94.19 448 LYS A C 1
ATOM 3330 O O . LYS A 1 448 ? -19.866 6.007 3.624 1.00 94.19 448 LYS A O 1
ATOM 3335 N N . LEU A 1 449 ? -19.182 4.218 2.432 1.00 92.81 449 LEU A N 1
ATOM 3336 C CA . LEU A 1 449 ? -17.772 4.297 2.821 1.00 92.81 449 LEU A CA 1
ATOM 3337 C C . LEU A 1 449 ? -16.972 5.121 1.809 1.00 92.81 449 LEU A C 1
ATOM 3339 O O . LEU A 1 449 ? -16.067 5.847 2.214 1.00 92.81 449 LEU A O 1
ATOM 3343 N N . GLU A 1 450 ? -17.348 5.058 0.531 1.00 88.50 450 GLU A N 1
ATOM 3344 C CA . GLU A 1 450 ? -16.707 5.788 -0.566 1.00 88.50 450 GLU A CA 1
ATOM 3345 C C . GLU A 1 450 ? -17.751 6.271 -1.593 1.00 88.50 450 GLU A C 1
ATOM 3347 O O . GLU A 1 450 ? -18.806 5.647 -1.770 1.00 88.50 450 GLU A O 1
ATOM 3352 N N . ASP A 1 451 ? -17.492 7.430 -2.207 1.00 83.75 451 ASP A N 1
ATOM 3353 C CA . ASP A 1 451 ? -18.342 8.078 -3.219 1.00 83.75 451 ASP A CA 1
ATOM 3354 C C . ASP A 1 451 ? -17.467 8.518 -4.398 1.00 83.75 451 ASP A C 1
ATOM 3356 O O . ASP A 1 451 ? -16.731 9.503 -4.279 1.00 83.75 451 ASP A O 1
ATOM 3360 N N . ASN A 1 452 ? -17.547 7.790 -5.510 1.00 74.69 452 ASN A N 1
ATOM 3361 C CA . ASN A 1 452 ? -16.727 8.044 -6.698 1.00 74.69 452 ASN A CA 1
ATOM 3362 C C . ASN A 1 452 ? -17.420 8.978 -7.710 1.00 74.69 452 ASN A C 1
ATOM 3364 O O . ASN A 1 452 ? -16.766 9.608 -8.551 1.00 74.69 452 ASN A O 1
ATOM 3368 N N . ASP A 1 453 ? -18.727 9.202 -7.543 1.00 72.44 453 ASP A N 1
ATOM 3369 C CA . ASP A 1 453 ? -19.527 10.134 -8.345 1.00 72.44 453 ASP A CA 1
ATOM 3370 C C . ASP A 1 453 ? -19.327 11.611 -7.929 1.00 72.44 453 ASP A C 1
ATOM 3372 O O . ASP A 1 453 ? -19.612 12.546 -8.700 1.00 72.44 453 ASP A O 1
ATOM 3376 N N . PHE A 1 454 ? -18.845 11.878 -6.707 1.00 71.56 454 PHE A N 1
ATOM 3377 C CA . PHE A 1 454 ? -18.609 13.243 -6.235 1.00 71.56 454 PHE A CA 1
ATOM 3378 C C . PHE A 1 454 ? -17.264 13.811 -6.702 1.00 71.56 454 PHE A C 1
ATOM 3380 O O . PHE A 1 454 ? -16.198 13.474 -6.198 1.00 71.56 454 PHE A O 1
ATOM 3387 N N . GLN A 1 455 ? -17.323 14.796 -7.600 1.00 68.25 455 GLN A N 1
ATOM 3388 C CA . GLN A 1 455 ? -16.131 15.418 -8.177 1.00 68.25 455 GLN A CA 1
ATOM 3389 C C . GLN A 1 455 ? -16.111 16.930 -7.942 1.00 68.25 455 GLN A C 1
ATOM 3391 O O . GLN A 1 455 ? -17.121 17.630 -8.075 1.00 68.25 455 GLN A O 1
ATOM 3396 N N . ILE A 1 456 ? -14.933 17.472 -7.625 1.00 72.81 456 ILE A N 1
ATOM 3397 C CA . ILE A 1 456 ? -14.743 18.911 -7.356 1.00 72.81 456 ILE A CA 1
ATOM 3398 C C . ILE A 1 456 ? -14.706 19.770 -8.634 1.00 72.81 456 ILE A C 1
ATOM 3400 O O . ILE A 1 456 ? -14.611 20.999 -8.565 1.00 72.81 456 ILE A O 1
ATOM 3404 N N . SER A 1 457 ? -14.787 19.139 -9.807 1.00 73.38 457 SER A N 1
ATOM 3405 C CA . SER A 1 457 ? -14.658 19.765 -11.121 1.00 73.38 457 SER A CA 1
ATOM 3406 C C . SER A 1 457 ? -15.526 19.050 -12.154 1.00 73.38 457 SER A C 1
ATOM 3408 O O . SER A 1 457 ? -15.616 17.830 -12.186 1.00 73.38 457 SER A O 1
ATOM 3410 N N . ALA A 1 458 ? -16.130 19.824 -13.060 1.00 73.88 458 ALA A N 1
ATOM 3411 C CA . ALA A 1 458 ? -16.924 19.281 -14.164 1.00 73.88 458 ALA A CA 1
ATOM 3412 C C . ALA A 1 458 ? -16.087 18.499 -15.195 1.00 73.88 458 ALA A C 1
ATOM 3414 O O . ALA A 1 458 ? -16.659 17.782 -16.007 1.00 73.88 458 ALA A O 1
ATOM 3415 N N . ALA A 1 459 ? -14.760 18.678 -15.203 1.00 72.44 459 ALA A N 1
ATOM 3416 C CA . ALA A 1 459 ? -13.859 17.929 -16.080 1.00 72.44 459 ALA A CA 1
ATOM 3417 C C . ALA A 1 459 ? -13.568 16.512 -15.563 1.00 72.44 459 ALA A C 1
ATOM 3419 O O . ALA A 1 459 ? -13.169 15.672 -16.361 1.00 72.44 459 ALA A O 1
ATOM 3420 N N . ASP A 1 460 ? -13.796 16.277 -14.269 1.00 66.94 460 ASP A N 1
ATOM 3421 C CA . ASP A 1 460 ? -13.451 15.032 -13.581 1.00 66.94 460 ASP A CA 1
ATOM 3422 C C . ASP A 1 460 ? -14.697 14.175 -13.295 1.00 66.94 460 ASP A C 1
ATOM 3424 O O . ASP A 1 460 ? -14.575 13.097 -12.737 1.00 66.94 460 ASP A O 1
ATOM 3428 N N . GLN A 1 461 ? -15.898 14.628 -13.694 1.00 65.88 461 GLN A N 1
ATOM 3429 C CA . GLN A 1 461 ? -17.133 13.845 -13.565 1.00 65.88 461 GLN A CA 1
ATOM 3430 C C . GLN A 1 461 ? -17.079 12.584 -14.433 1.00 65.88 461 GLN A C 1
ATOM 3432 O O . GLN A 1 461 ? -17.110 12.679 -15.665 1.00 65.88 461 GLN A O 1
ATOM 3437 N N . SER A 1 462 ? -17.056 11.418 -13.789 1.00 65.69 462 SER A N 1
ATOM 3438 C CA . SER A 1 462 ? -17.382 10.142 -14.420 1.00 65.69 462 SER A CA 1
ATOM 3439 C C . SER A 1 462 ? -18.911 10.008 -14.549 1.00 65.69 462 SER A C 1
ATOM 3441 O O . SER A 1 462 ? -19.685 10.709 -13.897 1.00 65.69 462 SER A O 1
ATOM 3443 N N . ASN A 1 463 ? -19.371 9.166 -15.480 1.00 59.59 463 ASN A N 1
ATOM 3444 C CA . ASN A 1 463 ? -20.794 8.813 -15.630 1.00 59.59 463 ASN A CA 1
ATOM 3445 C C . ASN A 1 463 ? -21.097 7.453 -14.981 1.00 59.59 463 ASN A C 1
ATOM 3447 O O . ASN A 1 463 ? -22.046 6.772 -15.383 1.00 59.59 463 ASN A O 1
ATOM 3451 N N . ALA A 1 464 ? -20.256 7.020 -14.054 1.00 65.19 464 ALA A N 1
ATOM 3452 C CA . ALA A 1 464 ? -20.237 5.654 -13.593 1.00 65.19 464 ALA A CA 1
ATOM 3453 C C . ALA A 1 464 ? -21.006 5.524 -12.281 1.00 65.19 464 ALA A C 1
ATOM 3455 O O . ALA A 1 464 ? -20.459 5.467 -11.192 1.00 65.19 464 ALA A O 1
ATOM 3456 N N . SER A 1 465 ? -22.325 5.440 -12.431 1.00 60.53 465 SER A N 1
ATOM 3457 C CA . SER A 1 465 ? -23.300 5.431 -11.336 1.00 60.53 465 SER A CA 1
ATOM 3458 C C . SER A 1 465 ? -23.230 4.226 -10.384 1.00 60.53 465 SER A C 1
ATOM 3460 O O . SER A 1 465 ? -24.197 3.985 -9.662 1.00 60.53 465 SER A O 1
ATOM 3462 N N . ASP A 1 466 ? -22.199 3.390 -10.491 1.00 72.75 466 ASP A N 1
ATOM 3463 C CA . ASP A 1 466 ? -22.086 2.111 -9.788 1.00 72.75 466 ASP A CA 1
ATOM 3464 C C . ASP A 1 466 ? -20.670 1.823 -9.260 1.00 72.75 466 ASP A C 1
ATOM 3466 O O . ASP A 1 466 ? -20.355 0.685 -8.933 1.00 72.75 466 ASP A O 1
ATOM 3470 N N . GLU A 1 467 ? -19.824 2.850 -9.169 1.00 80.56 467 GLU A N 1
ATOM 3471 C CA . GLU A 1 467 ? -18.411 2.741 -8.776 1.00 80.56 467 GLU A CA 1
ATOM 3472 C C . GLU A 1 467 ? -18.184 2.938 -7.267 1.00 80.56 467 GLU A C 1
ATOM 3474 O O . GLU A 1 467 ? -17.065 3.146 -6.829 1.00 80.56 467 GLU A O 1
ATOM 3479 N N . ASP A 1 468 ? -19.223 2.860 -6.436 1.00 86.31 468 ASP A N 1
ATOM 3480 C CA . ASP A 1 468 ? -19.141 3.204 -5.014 1.00 86.31 468 ASP A CA 1
ATOM 3481 C C . ASP A 1 468 ? -18.831 2.027 -4.072 1.00 86.31 468 ASP A C 1
ATOM 3483 O O . ASP A 1 468 ? -19.194 0.877 -4.335 1.00 86.31 468 ASP A O 1
ATOM 3487 N N . ARG A 1 469 ? -18.284 2.344 -2.885 1.00 93.00 469 ARG A N 1
ATOM 3488 C CA . ARG A 1 469 ? -18.208 1.408 -1.753 1.00 93.00 469 ARG A CA 1
ATOM 3489 C C . ARG A 1 469 ? -19.338 1.627 -0.745 1.00 93.00 469 ARG A C 1
ATOM 3491 O O . ARG A 1 469 ? -19.356 2.625 -0.013 1.00 93.00 469 ARG A O 1
ATOM 3498 N N . ASP A 1 470 ? -20.242 0.656 -0.643 1.00 95.00 470 ASP A N 1
ATOM 3499 C CA . ASP A 1 470 ? -21.411 0.682 0.242 1.00 95.00 470 ASP A CA 1
ATOM 3500 C C . ASP A 1 470 ? -21.457 -0.535 1.174 1.00 95.00 470 ASP A C 1
ATOM 3502 O O . ASP A 1 470 ? -21.197 -1.670 0.780 1.00 95.00 470 ASP A O 1
ATOM 3506 N N . VAL A 1 471 ? -21.908 -0.320 2.409 1.00 97.25 471 VAL A N 1
ATOM 3507 C CA . VAL A 1 471 ? -22.080 -1.370 3.414 1.00 97.25 471 VAL A CA 1
ATOM 3508 C C . VAL A 1 471 ? -23.539 -1.472 3.839 1.00 97.25 471 VAL A C 1
ATOM 3510 O O . VAL A 1 471 ? -24.140 -0.510 4.320 1.00 97.25 471 VAL A O 1
ATOM 3513 N N . ILE A 1 472 ? -24.106 -2.675 3.745 1.00 98.12 472 ILE A N 1
ATOM 3514 C CA . ILE A 1 472 ? -25.380 -3.032 4.381 1.00 98.12 472 ILE A CA 1
ATOM 3515 C C . ILE A 1 472 ? -25.079 -3.987 5.525 1.00 98.12 472 ILE A C 1
ATOM 3517 O O . ILE A 1 472 ? -24.701 -5.137 5.309 1.00 98.12 472 ILE A O 1
ATOM 3521 N N . ALA A 1 473 ? -25.282 -3.534 6.756 1.00 98.19 473 ALA A N 1
ATOM 3522 C CA . ALA A 1 473 ? -24.905 -4.301 7.933 1.00 98.19 473 ALA A CA 1
ATOM 3523 C C . ALA A 1 473 ? -25.960 -4.252 9.032 1.00 98.19 473 ALA A C 1
ATOM 3525 O O . ALA A 1 473 ? -26.842 -3.395 9.066 1.00 98.19 473 ALA A O 1
ATOM 3526 N N . GLY A 1 474 ? -25.890 -5.196 9.959 1.00 98.00 474 GLY A N 1
ATOM 3527 C CA . GLY A 1 474 ? -26.785 -5.221 11.097 1.00 98.00 474 GLY A CA 1
ATOM 3528 C C . GLY A 1 474 ? -26.400 -6.242 12.147 1.00 98.00 474 GLY A C 1
ATOM 3529 O O . GLY A 1 474 ? -25.618 -7.162 11.912 1.00 98.00 474 GLY A O 1
ATOM 3530 N N . TYR A 1 475 ? -26.983 -6.077 13.326 1.00 98.44 475 TYR A N 1
ATOM 3531 C CA . TYR A 1 475 ? -26.780 -6.974 14.448 1.00 98.44 475 TYR A CA 1
ATOM 3532 C C . TYR A 1 475 ? -28.049 -7.183 15.269 1.00 98.44 475 TYR A C 1
ATOM 3534 O O . TYR A 1 475 ? -28.974 -6.369 15.243 1.00 98.44 475 TYR A O 1
ATOM 3542 N N . LEU A 1 476 ? -28.049 -8.268 16.039 1.00 98.25 476 LEU A N 1
ATOM 3543 C CA . LEU A 1 476 ? -29.045 -8.633 17.037 1.00 98.25 476 LEU A CA 1
ATOM 3544 C C . LEU A 1 476 ? -28.330 -9.018 18.335 1.00 98.25 476 LEU A C 1
ATOM 3546 O O . LEU A 1 476 ? -27.634 -10.031 18.383 1.00 98.25 476 LEU A O 1
ATOM 3550 N N . ASP A 1 477 ? -28.548 -8.243 19.389 1.00 97.19 477 ASP A N 1
ATOM 3551 C CA . ASP A 1 477 ? -28.178 -8.586 20.756 1.00 97.19 477 ASP A CA 1
ATOM 3552 C C . ASP A 1 477 ? -29.285 -9.408 21.406 1.00 97.19 477 ASP A C 1
ATOM 3554 O O . ASP A 1 477 ? -30.452 -9.031 21.379 1.00 97.19 477 ASP A O 1
ATOM 3558 N N . TYR A 1 478 ? -28.918 -10.505 22.055 1.00 96.75 478 TYR A N 1
ATOM 3559 C CA . TYR A 1 478 ? -29.796 -11.293 22.906 1.00 96.75 478 TYR A CA 1
ATOM 3560 C C . TYR A 1 478 ? -29.272 -11.288 24.342 1.00 96.75 478 TYR A C 1
ATOM 3562 O O . TYR A 1 478 ? -28.183 -11.800 24.618 1.00 96.75 478 TYR A O 1
ATOM 3570 N N . TYR A 1 479 ? -30.068 -10.745 25.264 1.00 95.12 479 TYR A N 1
ATOM 3571 C CA . TYR A 1 479 ? -29.724 -10.664 26.683 1.00 95.12 479 TYR A CA 1
ATOM 3572 C C . TYR A 1 479 ? -30.125 -11.938 27.421 1.00 95.12 479 TYR A C 1
ATOM 3574 O O . TYR A 1 479 ? -31.271 -12.391 27.340 1.00 95.12 479 TYR A O 1
ATOM 3582 N N . ILE A 1 480 ? -29.201 -12.509 28.196 1.00 93.88 480 ILE A N 1
ATOM 3583 C CA . ILE A 1 480 ? -29.457 -13.766 28.902 1.00 93.88 480 ILE A CA 1
ATOM 3584 C C . ILE A 1 480 ? -30.389 -13.520 30.102 1.00 93.88 480 ILE A C 1
ATOM 3586 O O . ILE A 1 480 ? -30.038 -12.775 31.023 1.00 93.88 480 ILE A O 1
ATOM 3590 N N . PRO A 1 481 ? -31.563 -14.183 30.174 1.00 91.25 481 PRO A N 1
ATOM 3591 C CA . PRO A 1 481 ? -32.488 -14.000 31.287 1.00 91.25 481 PRO A CA 1
ATOM 3592 C C . PRO A 1 481 ? -31.848 -14.312 32.646 1.00 91.25 481 PRO A C 1
ATOM 3594 O O . PRO A 1 481 ? -31.262 -15.376 32.849 1.00 91.25 481 PRO A O 1
ATOM 3597 N N . GLY A 1 482 ? -31.985 -13.385 33.597 1.00 88.94 482 GLY A N 1
ATOM 3598 C CA . GLY A 1 482 ? -31.380 -13.495 34.931 1.00 88.94 482 GLY A CA 1
ATOM 3599 C C . GLY A 1 482 ? -29.884 -13.161 34.983 1.00 88.94 482 GLY A C 1
ATOM 3600 O O . GLY A 1 482 ? -29.286 -13.261 36.054 1.00 88.94 482 GLY A O 1
ATOM 3601 N N . ARG A 1 483 ? -29.287 -12.754 33.856 1.00 88.62 483 ARG A N 1
ATOM 3602 C CA . ARG A 1 483 ? -27.893 -12.313 33.725 1.00 88.62 483 ARG A CA 1
ATOM 3603 C C . ARG A 1 483 ? -27.851 -11.054 32.859 1.00 88.62 483 ARG A C 1
ATOM 3605 O O . ARG A 1 483 ? -27.344 -11.062 31.751 1.00 88.62 483 ARG A O 1
ATOM 3612 N N . GLU A 1 484 ? -28.404 -9.965 33.387 1.00 78.12 484 GLU A N 1
ATOM 3613 C CA . GLU A 1 484 ? -28.675 -8.713 32.652 1.00 78.12 484 GLU A CA 1
ATOM 3614 C C . GLU A 1 484 ? -27.438 -8.048 32.015 1.00 78.12 484 GLU A C 1
ATOM 3616 O O . GLU A 1 484 ? -27.587 -7.189 31.156 1.00 78.12 484 GLU A O 1
ATOM 3621 N N . LYS A 1 485 ? -26.221 -8.431 32.422 1.00 81.75 485 LYS A N 1
ATOM 3622 C CA . LYS A 1 485 ? -24.959 -7.935 31.847 1.00 81.75 485 LYS A CA 1
ATOM 3623 C C . LYS A 1 485 ? -24.386 -8.825 30.745 1.00 81.75 485 LYS A C 1
ATOM 3625 O O . LYS A 1 485 ? -23.368 -8.465 30.164 1.00 81.75 485 LYS A O 1
ATOM 3630 N N . ASP A 1 486 ? -25.003 -9.973 30.500 1.00 94.56 486 ASP A N 1
ATOM 3631 C CA . ASP A 1 486 ? -24.478 -10.981 29.599 1.00 94.56 486 ASP A CA 1
ATOM 3632 C C . ASP A 1 486 ? -25.314 -11.004 28.331 1.00 94.56 486 ASP A C 1
ATOM 3634 O O . ASP A 1 486 ? -26.549 -11.092 28.382 1.00 94.56 486 ASP A O 1
ATOM 3638 N N . LYS A 1 487 ? -24.630 -10.952 27.192 1.00 96.12 487 LYS A N 1
ATOM 3639 C CA . LYS A 1 487 ? -25.278 -10.933 25.887 1.00 96.12 487 LYS A CA 1
ATOM 3640 C C . LYS A 1 487 ? -24.535 -11.779 24.869 1.00 96.12 487 LYS A C 1
ATOM 3642 O O . LYS A 1 487 ? -23.322 -11.971 24.957 1.00 96.12 487 LYS A O 1
ATOM 3647 N N . VAL A 1 488 ? -25.300 -12.260 23.898 1.00 98.06 488 VAL A N 1
ATOM 3648 C CA . VAL A 1 488 ? -24.788 -12.782 22.631 1.00 98.06 488 VAL A CA 1
ATOM 3649 C C . VAL A 1 488 ? -25.199 -11.799 21.547 1.00 98.06 488 VAL A C 1
ATOM 3651 O O . VAL A 1 488 ? -26.390 -11.517 21.433 1.00 98.06 488 VAL A O 1
ATOM 3654 N N . ARG A 1 489 ? -24.248 -11.303 20.757 1.00 98.12 489 ARG A N 1
ATOM 3655 C CA . ARG A 1 489 ? -24.535 -10.555 19.534 1.00 98.12 489 ARG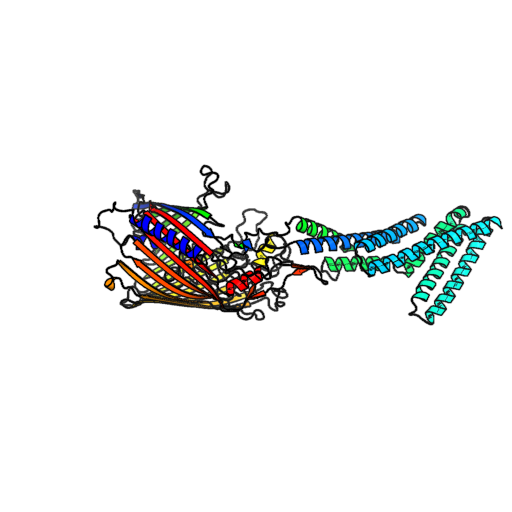 A CA 1
ATOM 3656 C C . ARG A 1 489 ? -24.359 -11.471 18.337 1.00 98.12 489 ARG A C 1
ATOM 3658 O O . ARG A 1 489 ? -23.326 -12.120 18.232 1.00 98.12 489 ARG A O 1
ATOM 3665 N N . PHE A 1 490 ? -25.328 -11.482 17.435 1.00 98.62 490 PHE A N 1
ATOM 3666 C CA . PHE A 1 490 ? -25.179 -12.002 16.075 1.00 98.62 490 PHE A CA 1
ATOM 3667 C C . PHE A 1 490 ? -25.113 -10.823 15.120 1.00 98.62 490 PHE A C 1
ATOM 3669 O O . PHE A 1 490 ? -25.865 -9.866 15.306 1.00 98.62 490 PHE A O 1
ATOM 3676 N N . PHE A 1 491 ? -24.260 -10.880 14.109 1.00 98.62 491 PHE A N 1
ATOM 3677 C CA . PHE A 1 491 ? -24.133 -9.795 13.144 1.00 98.62 491 PHE A CA 1
ATOM 3678 C C . PHE A 1 491 ? -23.852 -10.309 11.737 1.00 98.62 491 PHE A C 1
ATOM 3680 O O . PHE A 1 491 ? -23.384 -11.433 11.537 1.00 98.62 491 PHE A O 1
ATOM 3687 N N . TYR A 1 492 ? -24.183 -9.462 10.773 1.00 98.75 492 TYR A N 1
ATOM 3688 C CA . TYR A 1 492 ? -23.950 -9.673 9.357 1.00 98.75 492 TYR A CA 1
ATOM 3689 C C . TYR A 1 492 ? -23.652 -8.329 8.690 1.00 98.75 492 TYR A C 1
ATOM 3691 O O . TYR A 1 492 ? -24.327 -7.341 8.985 1.00 98.75 492 TYR A O 1
ATOM 3699 N N . GLY A 1 493 ? -22.689 -8.310 7.779 1.00 98.50 493 GLY A N 1
ATOM 3700 C CA . GLY A 1 493 ? -22.376 -7.184 6.909 1.00 98.50 493 GLY A CA 1
ATOM 3701 C C . GLY A 1 493 ? -22.166 -7.659 5.478 1.00 98.50 493 GLY A C 1
ATOM 3702 O O . GLY A 1 493 ? -21.609 -8.730 5.258 1.00 98.50 493 GLY A O 1
ATOM 3703 N N . TYR A 1 494 ? -22.630 -6.870 4.522 1.00 98.56 494 TYR A N 1
ATOM 3704 C CA . TYR A 1 494 ? -22.316 -6.982 3.104 1.00 98.56 494 TYR A CA 1
ATOM 3705 C C . TYR A 1 494 ? -21.599 -5.695 2.704 1.00 98.56 494 TYR A C 1
ATOM 3707 O O . TYR A 1 494 ? -22.194 -4.624 2.822 1.00 98.56 494 TYR A O 1
ATOM 3715 N N . ASP A 1 495 ? -20.330 -5.821 2.334 1.00 97.81 495 ASP A N 1
ATOM 3716 C CA . ASP A 1 495 ? -19.441 -4.759 1.868 1.00 97.81 495 ASP A CA 1
ATOM 3717 C C . ASP A 1 495 ? -19.315 -4.906 0.355 1.00 97.81 495 ASP A C 1
ATOM 3719 O O . ASP A 1 495 ? -18.741 -5.875 -0.149 1.00 97.81 495 ASP A O 1
ATOM 3723 N N . ARG A 1 496 ? -19.957 -3.981 -0.349 1.00 96.50 496 ARG A N 1
ATOM 3724 C CA . ARG A 1 496 ? -19.953 -3.891 -1.798 1.00 96.50 496 ARG A CA 1
ATOM 3725 C C . ARG A 1 496 ? -18.870 -2.897 -2.179 1.00 96.50 496 ARG A C 1
ATOM 3727 O O . ARG A 1 496 ? -19.012 -1.721 -1.862 1.00 96.50 496 ARG A O 1
ATOM 3734 N N . ILE A 1 497 ? -17.808 -3.364 -2.820 1.00 94.31 497 ILE A N 1
ATOM 3735 C CA . ILE A 1 497 ? -16.599 -2.590 -3.106 1.00 94.31 497 ILE A CA 1
ATOM 3736 C C . ILE A 1 497 ? -16.449 -2.494 -4.622 1.00 94.31 497 ILE A C 1
ATOM 3738 O O . ILE A 1 497 ? -16.463 -3.513 -5.311 1.00 94.31 497 ILE A O 1
ATOM 3742 N N . ARG A 1 498 ? -16.359 -1.272 -5.139 1.00 90.25 498 ARG A N 1
ATOM 3743 C CA . ARG A 1 498 ? -16.274 -0.968 -6.570 1.00 90.25 498 ARG A CA 1
ATOM 3744 C C . ARG A 1 498 ? -15.210 0.099 -6.787 1.00 90.25 498 ARG A C 1
ATOM 3746 O O . ARG A 1 498 ? -14.910 0.850 -5.863 1.00 90.25 498 ARG A O 1
ATOM 3753 N N . ASP A 1 499 ? -14.628 0.120 -7.980 1.00 83.44 499 ASP A N 1
ATOM 3754 C CA . ASP A 1 499 ? -13.582 1.071 -8.379 1.00 83.44 499 ASP A CA 1
ATOM 3755 C C . ASP A 1 499 ? -12.353 1.137 -7.467 1.00 83.44 499 ASP A C 1
ATOM 3757 O O . ASP A 1 499 ? -11.646 2.139 -7.381 1.00 83.44 499 ASP A O 1
ATOM 3761 N N . VAL A 1 500 ? -12.048 0.018 -6.805 1.00 86.81 500 VAL A N 1
ATOM 3762 C CA . VAL A 1 500 ? -10.822 -0.124 -6.024 1.00 86.81 500 VAL A CA 1
ATOM 3763 C C . VAL A 1 500 ? -9.819 -0.952 -6.826 1.00 86.81 500 VAL A C 1
ATOM 3765 O O . VAL A 1 500 ? -10.060 -2.136 -7.067 1.00 86.81 500 VAL A O 1
ATOM 3768 N N . PRO A 1 501 ? -8.676 -0.379 -7.241 1.00 85.25 501 PRO A N 1
ATOM 3769 C CA . PRO A 1 501 ? -7.714 -1.102 -8.057 1.00 85.25 501 PRO A CA 1
ATOM 3770 C C . PRO A 1 501 ? -7.003 -2.204 -7.261 1.00 85.25 501 PRO A C 1
ATOM 3772 O O . PRO A 1 501 ? -6.582 -1.994 -6.119 1.00 85.25 501 PRO A O 1
ATOM 3775 N N . ALA A 1 502 ? -6.800 -3.358 -7.901 1.00 88.94 502 ALA A N 1
ATOM 3776 C CA . ALA A 1 502 ? -5.986 -4.447 -7.369 1.00 88.94 502 ALA A CA 1
ATOM 3777 C C . ALA A 1 502 ? -4.494 -4.115 -7.532 1.00 88.94 502 ALA A C 1
ATOM 3779 O O . ALA A 1 502 ? -3.911 -4.271 -8.605 1.00 88.94 502 ALA A O 1
ATOM 3780 N N . MET A 1 503 ? -3.853 -3.614 -6.479 1.00 88.56 503 MET A N 1
ATOM 3781 C CA . MET A 1 503 ? -2.431 -3.260 -6.504 1.00 88.56 503 MET A CA 1
ATOM 3782 C C . MET A 1 503 ? -1.801 -3.365 -5.127 1.00 88.56 503 MET A C 1
ATOM 3784 O O . MET A 1 503 ? -2.484 -3.231 -4.118 1.00 88.56 503 MET A O 1
ATOM 3788 N N . ASP A 1 504 ? -0.491 -3.592 -5.065 1.00 91.69 504 ASP A N 1
ATOM 3789 C CA . ASP A 1 504 ? 0.238 -3.607 -3.802 1.00 91.69 504 ASP A CA 1
ATOM 3790 C C . ASP A 1 504 ? 0.773 -2.243 -3.370 1.00 91.69 504 ASP A C 1
ATOM 3792 O O . ASP A 1 504 ? 0.716 -1.273 -4.120 1.00 91.69 504 ASP A O 1
ATOM 3796 N N . LEU A 1 505 ? 1.283 -2.147 -2.134 1.00 91.69 505 LEU A N 1
ATOM 3797 C CA . LEU A 1 505 ? 1.800 -0.880 -1.602 1.00 91.69 505 LEU A CA 1
ATOM 3798 C C . LEU A 1 505 ? 2.905 -0.310 -2.504 1.00 91.69 505 LEU A C 1
ATOM 3800 O O . LEU A 1 505 ? 2.946 0.892 -2.771 1.00 91.69 505 LEU A O 1
ATOM 3804 N N . THR A 1 506 ? 3.791 -1.176 -3.004 1.00 90.56 506 THR A N 1
ATOM 3805 C CA . THR A 1 506 ? 4.857 -0.778 -3.929 1.00 90.56 506 THR A CA 1
ATOM 3806 C C . THR A 1 506 ? 4.268 -0.218 -5.226 1.00 90.56 506 THR A C 1
ATOM 3808 O O . THR A 1 506 ? 4.707 0.841 -5.675 1.00 90.56 506 THR A O 1
ATOM 3811 N N . GLY A 1 507 ? 3.255 -0.882 -5.787 1.00 88.69 507 GLY A N 1
ATOM 3812 C CA . GLY A 1 507 ? 2.544 -0.498 -7.004 1.00 88.69 507 GLY A CA 1
ATOM 3813 C C . GLY A 1 507 ? 1.788 0.812 -6.841 1.00 88.69 507 GLY A C 1
ATOM 3814 O O . GLY A 1 507 ? 1.947 1.705 -7.668 1.00 88.69 507 GLY A O 1
ATOM 3815 N N . ALA A 1 508 ? 1.072 0.994 -5.732 1.00 89.06 508 ALA A N 1
ATOM 3816 C CA . ALA A 1 508 ? 0.355 2.228 -5.423 1.00 89.06 508 ALA A CA 1
ATOM 3817 C C . ALA A 1 508 ? 1.296 3.439 -5.352 1.00 89.06 508 ALA A C 1
ATOM 3819 O O . ALA A 1 508 ? 1.025 4.491 -5.939 1.00 89.06 508 ALA A O 1
ATOM 3820 N N . ILE A 1 509 ? 2.448 3.298 -4.687 1.00 89.31 509 ILE A N 1
ATOM 3821 C CA . ILE A 1 509 ? 3.429 4.389 -4.602 1.00 89.31 509 ILE A CA 1
ATOM 3822 C C . ILE A 1 509 ? 4.122 4.608 -5.956 1.00 89.31 509 ILE A C 1
ATOM 3824 O O . ILE A 1 509 ? 4.371 5.751 -6.349 1.00 89.31 509 ILE A O 1
ATOM 3828 N N . ALA A 1 510 ? 4.429 3.537 -6.694 1.00 86.25 510 ALA A N 1
ATOM 3829 C CA . ALA A 1 510 ? 5.038 3.628 -8.018 1.00 86.25 510 ALA A CA 1
ATOM 3830 C C . ALA A 1 510 ? 4.098 4.295 -9.036 1.00 86.25 510 ALA A C 1
ATOM 3832 O O . ALA A 1 510 ? 4.542 5.145 -9.810 1.00 86.25 510 ALA A O 1
ATOM 3833 N N . ALA A 1 511 ? 2.799 3.995 -8.998 1.00 83.31 511 ALA A N 1
ATOM 3834 C CA . ALA A 1 511 ? 1.784 4.591 -9.863 1.00 83.31 511 ALA A CA 1
ATOM 3835 C C . ALA A 1 511 ? 1.699 6.114 -9.696 1.00 83.31 511 ALA A C 1
ATOM 3837 O O . ALA A 1 511 ? 1.684 6.841 -10.691 1.00 83.31 511 ALA A O 1
ATOM 3838 N N . GLN A 1 512 ? 1.780 6.625 -8.461 1.00 82.81 512 GLN A N 1
ATOM 3839 C CA . GLN A 1 512 ? 1.832 8.074 -8.196 1.00 82.81 512 GLN A CA 1
ATOM 3840 C C . GLN A 1 512 ? 3.037 8.764 -8.857 1.00 82.81 512 GLN A C 1
ATOM 3842 O O . GLN A 1 512 ? 2.987 9.955 -9.173 1.00 82.81 512 GLN A O 1
ATOM 3847 N N . ALA A 1 513 ? 4.116 8.015 -9.092 1.00 79.81 513 ALA A N 1
ATOM 3848 C CA . ALA A 1 513 ? 5.316 8.480 -9.774 1.00 79.81 513 ALA A CA 1
ATOM 3849 C C . ALA A 1 513 ? 5.307 8.211 -11.292 1.00 79.81 513 ALA A C 1
ATOM 3851 O O . ALA A 1 513 ? 6.255 8.591 -11.976 1.00 79.81 513 ALA A O 1
ATOM 3852 N N . GLY A 1 514 ? 4.281 7.552 -11.842 1.00 78.44 514 GLY A N 1
ATOM 3853 C CA . GLY A 1 514 ? 4.302 7.060 -13.226 1.00 78.44 514 GLY A CA 1
ATOM 3854 C C . GLY A 1 514 ? 5.333 5.946 -13.449 1.00 78.44 514 GLY A C 1
ATOM 3855 O O . GLY A 1 514 ? 5.899 5.835 -14.535 1.00 78.44 514 GLY A O 1
ATOM 3856 N N . LEU A 1 515 ? 5.617 5.166 -12.402 1.00 80.19 515 LEU A N 1
ATOM 3857 C CA . LEU A 1 515 ? 6.570 4.055 -12.384 1.00 80.19 515 LEU A CA 1
ATOM 3858 C C . LEU A 1 515 ? 5.894 2.677 -12.272 1.00 80.19 515 LEU A C 1
ATOM 3860 O O . LEU A 1 515 ? 6.607 1.692 -12.103 1.00 80.19 515 LEU A O 1
ATOM 3864 N N . ALA A 1 516 ? 4.558 2.602 -12.343 1.00 74.62 516 ALA A N 1
ATOM 3865 C CA . ALA A 1 516 ? 3.788 1.370 -12.123 1.00 74.62 516 ALA A CA 1
ATOM 3866 C C . ALA A 1 516 ? 4.269 0.194 -12.993 1.00 74.62 516 ALA A C 1
ATOM 3868 O O . ALA A 1 516 ? 4.491 -0.895 -12.478 1.00 74.62 516 ALA A O 1
ATOM 3869 N N . ASP A 1 517 ? 4.563 0.441 -14.273 1.00 74.38 517 ASP A N 1
ATOM 3870 C CA . ASP A 1 517 ? 5.051 -0.589 -15.209 1.00 74.38 517 ASP A CA 1
ATOM 3871 C C . ASP A 1 517 ? 6.421 -1.180 -14.833 1.00 74.38 517 ASP A C 1
ATOM 3873 O O . ASP A 1 517 ? 6.863 -2.174 -15.406 1.00 74.38 517 ASP A O 1
ATOM 3877 N N . TYR A 1 518 ? 7.127 -0.550 -13.892 1.00 76.25 518 TYR A N 1
ATOM 3878 C CA . TYR A 1 518 ? 8.500 -0.886 -13.527 1.00 76.25 518 TYR A CA 1
ATOM 3879 C C . TYR A 1 518 ? 8.647 -1.340 -12.071 1.00 76.25 518 TYR A C 1
ATOM 3881 O O . TYR A 1 518 ? 9.704 -1.858 -11.709 1.00 76.25 518 TYR A O 1
ATOM 3889 N N . ALA A 1 519 ? 7.639 -1.116 -11.223 1.00 81.38 519 ALA A N 1
ATOM 3890 C CA . ALA A 1 519 ? 7.710 -1.386 -9.793 1.00 81.38 519 ALA A CA 1
ATOM 3891 C C . ALA A 1 519 ? 6.329 -1.713 -9.211 1.00 81.38 519 ALA A C 1
ATOM 3893 O O . ALA A 1 519 ? 5.360 -1.006 -9.463 1.00 81.38 519 ALA A O 1
ATOM 3894 N N . GLY A 1 520 ? 6.279 -2.734 -8.351 1.00 82.88 520 GLY A N 1
ATOM 3895 C CA . GLY A 1 520 ? 5.045 -3.148 -7.684 1.00 82.88 520 GLY A CA 1
ATOM 3896 C C . GLY A 1 520 ? 4.210 -4.162 -8.459 1.00 82.88 520 GLY A C 1
ATOM 3897 O O . GLY A 1 520 ? 4.462 -4.418 -9.637 1.00 82.88 520 GLY A O 1
ATOM 3898 N N . ILE A 1 521 ? 3.260 -4.800 -7.783 1.00 80.94 521 ILE A N 1
ATOM 3899 C CA . ILE A 1 521 ? 2.217 -5.626 -8.401 1.00 80.94 521 ILE A CA 1
ATOM 3900 C C . ILE A 1 521 ? 1.033 -4.710 -8.653 1.00 80.94 521 ILE A C 1
ATOM 3902 O O . ILE A 1 521 ? 0.573 -4.013 -7.748 1.00 80.94 521 ILE A O 1
ATOM 3906 N N . TYR A 1 522 ? 0.549 -4.716 -9.883 1.00 72.81 522 TYR A N 1
ATOM 3907 C CA . TYR A 1 522 ? -0.616 -3.945 -10.262 1.00 72.81 522 TYR A CA 1
ATOM 3908 C C . TYR A 1 522 ? -1.401 -4.768 -11.291 1.00 72.81 522 TYR A C 1
ATOM 3910 O O . TYR A 1 522 ? -0.827 -5.230 -12.277 1.00 72.81 522 TYR A O 1
ATOM 3918 N N . GLY A 1 523 ? -2.681 -5.014 -11.012 1.00 60.56 523 GLY A N 1
ATOM 3919 C CA . GLY A 1 523 ? -3.665 -5.425 -12.012 1.00 60.56 523 GLY A CA 1
ATOM 3920 C C . GLY A 1 523 ? -3.943 -4.262 -12.951 1.00 60.56 523 GLY A C 1
ATOM 3921 O O . GLY A 1 523 ? -3.646 -3.132 -12.594 1.00 60.56 523 GLY A O 1
ATOM 3922 N N . ASN A 1 524 ? -4.479 -4.519 -14.137 1.00 52.41 524 ASN A N 1
ATOM 3923 C CA . ASN A 1 524 ? -4.446 -3.685 -15.347 1.00 52.41 524 ASN A CA 1
ATOM 3924 C C . ASN A 1 524 ? -4.995 -2.220 -15.284 1.00 52.41 524 ASN A C 1
ATOM 3926 O O . ASN A 1 524 ? -5.429 -1.722 -16.310 1.00 52.41 524 ASN A O 1
ATOM 3930 N N . ASN A 1 525 ? -4.953 -1.479 -14.164 1.00 46.31 525 ASN A N 1
ATOM 3931 C CA . ASN A 1 525 ? -5.356 -0.067 -13.999 1.00 46.31 525 ASN A CA 1
ATOM 3932 C C . ASN A 1 525 ? -4.387 0.806 -13.157 1.00 46.31 525 ASN A C 1
ATOM 3934 O O . ASN A 1 525 ? -4.749 1.451 -12.177 1.00 46.31 525 ASN A O 1
ATOM 3938 N N . GLY A 1 526 ? -3.125 0.887 -13.579 1.00 40.84 526 GLY A N 1
ATOM 3939 C CA . GLY A 1 526 ? -2.088 1.778 -13.032 1.00 40.84 526 GLY A CA 1
ATOM 3940 C C . GLY A 1 526 ? -1.461 2.709 -14.077 1.00 40.84 526 GLY A C 1
ATOM 3941 O O . GLY A 1 526 ? -0.730 3.639 -13.725 1.00 40.84 526 GLY A O 1
ATOM 3942 N N . ILE A 1 527 ? -1.768 2.513 -15.364 1.00 37.19 527 ILE A N 1
ATOM 3943 C CA . ILE A 1 527 ? -1.414 3.439 -16.441 1.00 37.19 527 ILE A CA 1
ATOM 3944 C C . ILE A 1 527 ? -2.623 4.338 -16.690 1.00 37.19 527 ILE A C 1
ATOM 3946 O O . ILE A 1 527 ? -3.750 3.870 -16.809 1.00 37.19 527 ILE A O 1
ATOM 3950 N N . LYS A 1 528 ? -2.394 5.641 -16.874 1.00 34.47 528 LYS A N 1
ATOM 3951 C CA . LYS A 1 528 ? -3.329 6.489 -17.628 1.00 34.47 528 LYS A CA 1
ATOM 3952 C C . LYS A 1 528 ? -3.530 5.891 -19.034 1.00 34.47 528 LYS A C 1
ATOM 3954 O O . LYS A 1 528 ? -2.820 6.298 -19.954 1.00 34.47 528 LYS A O 1
ATOM 3959 N N . GLY A 1 529 ? -4.452 4.947 -19.218 1.00 38.81 529 GLY A N 1
ATOM 3960 C CA . GLY A 1 529 ? -4.817 4.469 -20.553 1.00 38.81 529 GLY A CA 1
ATOM 3961 C C . GLY A 1 529 ? -5.274 3.022 -20.731 1.00 38.81 529 GLY A C 1
ATOM 3962 O O . GLY A 1 529 ? -5.519 2.666 -21.880 1.00 38.81 529 GLY A O 1
ATOM 3963 N N . SER A 1 530 ? -5.402 2.193 -19.697 1.00 39.84 530 SER A N 1
ATOM 3964 C CA . SER A 1 530 ? -6.088 0.903 -19.839 1.00 39.84 530 SER A CA 1
ATOM 3965 C C . SER A 1 530 ? -7.597 1.088 -19.650 1.00 39.84 530 SER A C 1
ATOM 3967 O O . SER A 1 530 ? -8.055 1.705 -18.699 1.00 39.84 530 SER A O 1
ATOM 3969 N N . GLU A 1 531 ? -8.373 0.599 -20.616 1.00 43.91 531 GLU A N 1
ATOM 3970 C CA . GLU A 1 531 ? -9.843 0.539 -20.592 1.00 43.91 531 GLU A CA 1
ATOM 3971 C C . GLU A 1 531 ? -10.342 -0.680 -19.783 1.00 43.91 531 GLU A C 1
ATOM 3973 O O . GLU A 1 531 ? -11.388 -1.233 -20.110 1.00 43.91 531 GLU A O 1
ATOM 3978 N N . ALA A 1 532 ? -9.562 -1.173 -18.814 1.00 51.16 532 ALA A N 1
ATOM 3979 C CA . ALA A 1 532 ? -9.932 -2.353 -18.036 1.00 51.16 532 ALA A CA 1
ATOM 3980 C C . ALA A 1 532 ? -10.931 -1.964 -16.939 1.00 51.16 532 ALA A C 1
ATOM 3982 O O . ALA A 1 532 ? -10.788 -0.902 -16.329 1.00 51.16 532 ALA A O 1
ATOM 3983 N N . ASP A 1 533 ? -11.928 -2.814 -16.703 1.00 60.69 533 ASP A N 1
ATOM 3984 C CA . ASP A 1 533 ? -12.868 -2.644 -15.598 1.00 60.69 533 ASP A CA 1
ATOM 3985 C C . ASP A 1 533 ? -12.117 -2.827 -14.260 1.00 60.69 533 ASP A C 1
ATOM 3987 O O . ASP A 1 533 ? -11.101 -3.522 -14.183 1.00 60.69 533 ASP A O 1
ATOM 3991 N N . THR A 1 534 ? -12.528 -2.105 -13.220 1.00 71.88 534 THR A N 1
ATOM 3992 C CA . THR A 1 534 ? -11.998 -2.273 -11.861 1.00 71.88 534 THR A CA 1
ATOM 3993 C C . THR A 1 534 ? -12.686 -3.436 -11.157 1.00 71.88 534 THR A C 1
ATOM 3995 O O . THR A 1 534 ? -13.831 -3.750 -11.466 1.00 71.88 534 THR A O 1
ATOM 3998 N N . ALA A 1 535 ? -11.994 -4.042 -10.183 1.00 84.44 535 ALA A N 1
ATOM 3999 C CA . ALA A 1 535 ? -12.499 -5.210 -9.469 1.00 84.44 535 ALA A CA 1
ATOM 4000 C C . ALA A 1 535 ? -13.904 -4.965 -8.885 1.00 84.44 535 ALA A C 1
ATOM 4002 O O . ALA A 1 535 ? -14.128 -3.996 -8.144 1.00 84.44 535 ALA A O 1
ATOM 4003 N N . ASP A 1 536 ? -14.830 -5.875 -9.181 1.00 92.12 536 ASP A N 1
ATOM 4004 C CA . ASP A 1 536 ? -16.155 -5.942 -8.574 1.00 92.12 536 ASP A CA 1
ATOM 4005 C C . ASP A 1 536 ? -16.092 -6.915 -7.389 1.00 92.12 536 ASP A C 1
ATOM 4007 O O . ASP A 1 536 ? -16.162 -8.133 -7.548 1.00 92.12 536 ASP A O 1
ATOM 4011 N N . THR A 1 537 ? -15.923 -6.373 -6.179 1.00 95.81 537 THR A N 1
ATOM 4012 C CA . THR A 1 537 ? -15.790 -7.193 -4.970 1.00 95.81 537 THR A CA 1
ATOM 4013 C C . THR A 1 537 ? -17.061 -7.158 -4.125 1.00 95.81 537 THR A C 1
ATOM 4015 O O . THR A 1 537 ? -17.504 -6.104 -3.654 1.00 95.81 537 THR A O 1
ATOM 4018 N N . ASP A 1 538 ? -17.626 -8.335 -3.866 1.00 97.88 538 ASP A N 1
ATOM 4019 C CA . ASP A 1 538 ? -18.793 -8.550 -3.013 1.00 97.88 538 ASP A CA 1
ATOM 4020 C C . ASP A 1 538 ? -18.402 -9.376 -1.782 1.00 97.88 538 ASP A C 1
ATOM 4022 O O . ASP A 1 538 ? -18.361 -10.606 -1.808 1.00 97.88 538 ASP A O 1
ATOM 4026 N N . ALA A 1 539 ? -18.143 -8.698 -0.660 1.00 98.31 539 ALA A N 1
ATOM 4027 C CA . ALA A 1 539 ? -17.667 -9.329 0.565 1.00 98.31 539 ALA A CA 1
ATOM 4028 C C . ALA A 1 539 ? -18.762 -9.420 1.641 1.00 98.31 539 ALA A C 1
ATOM 4030 O O . ALA A 1 539 ? -19.282 -8.429 2.154 1.00 98.31 539 ALA A O 1
ATOM 4031 N N . HIS A 1 540 ? -19.075 -10.637 2.070 1.00 98.69 540 HIS A N 1
ATOM 4032 C CA . HIS A 1 540 ? -20.024 -10.924 3.139 1.00 98.69 540 HIS A CA 1
ATOM 4033 C C . HIS A 1 540 ? -19.294 -11.310 4.416 1.00 98.69 540 HIS A C 1
ATOM 4035 O O . HIS A 1 540 ? -18.485 -12.229 4.427 1.00 98.69 540 HIS A O 1
ATOM 4041 N N . THR A 1 541 ? -19.636 -10.674 5.531 1.00 98.69 541 THR A N 1
ATOM 4042 C CA . THR A 1 541 ? -19.120 -11.026 6.854 1.00 98.69 541 THR A CA 1
ATOM 4043 C C . THR A 1 541 ? -20.259 -11.454 7.763 1.00 98.69 541 THR A C 1
ATOM 4045 O O . THR A 1 541 ? -21.229 -10.722 7.941 1.00 98.69 541 THR A O 1
ATOM 4048 N N . ILE A 1 542 ? -20.148 -12.629 8.375 1.00 98.75 542 ILE A N 1
ATOM 4049 C CA . ILE A 1 542 ? -21.095 -13.133 9.370 1.00 98.75 542 ILE A CA 1
ATOM 4050 C C . ILE A 1 542 ? -20.348 -13.534 10.634 1.00 98.75 542 ILE A C 1
ATOM 4052 O O . ILE A 1 542 ? -19.277 -14.136 10.583 1.00 98.75 542 ILE A O 1
ATOM 4056 N N . GLY A 1 543 ? -20.922 -13.235 11.791 1.00 98.56 543 GLY A N 1
ATOM 4057 C CA . GLY A 1 543 ? -20.285 -13.605 13.040 1.00 98.56 543 GLY A CA 1
ATOM 4058 C C . GLY A 1 543 ? -21.186 -13.487 14.248 1.00 98.56 543 GLY A C 1
ATOM 4059 O O . GLY A 1 543 ? -22.368 -13.128 14.177 1.00 98.56 543 GLY A O 1
ATOM 4060 N N . ALA A 1 544 ? -20.601 -13.849 15.378 1.00 98.69 544 ALA A N 1
ATOM 4061 C CA . ALA A 1 544 ? -21.216 -13.667 16.670 1.00 98.69 544 ALA A CA 1
ATOM 4062 C C . ALA A 1 544 ? -20.158 -13.494 17.750 1.00 98.69 544 ALA A C 1
ATOM 4064 O O . ALA A 1 544 ? -19.079 -14.086 17.683 1.00 98.69 544 ALA A O 1
ATOM 4065 N N . TYR A 1 545 ? -20.517 -12.764 18.800 1.00 98.31 545 TYR A N 1
ATOM 4066 C CA . TYR A 1 545 ? -19.732 -12.737 20.023 1.00 98.31 545 TYR A CA 1
ATOM 4067 C C . TYR A 1 545 ? -20.597 -12.915 21.262 1.00 98.31 545 TYR A C 1
ATOM 4069 O O . TYR A 1 545 ? -21.791 -12.612 21.287 1.00 98.31 545 TYR A O 1
ATOM 4077 N N . TYR A 1 546 ? -19.964 -13.394 22.323 1.00 98.31 546 TYR A N 1
ATOM 4078 C CA . TYR A 1 546 ? -20.498 -13.446 23.669 1.00 98.31 546 TYR A CA 1
ATOM 4079 C C . TYR A 1 546 ? -19.632 -12.590 24.585 1.00 98.31 546 TYR A C 1
ATOM 4081 O O . TYR A 1 546 ? -18.410 -12.726 24.594 1.00 98.31 546 TYR A O 1
ATOM 4089 N N . VAL A 1 547 ? -20.281 -11.779 25.415 1.00 96.62 547 VAL A N 1
ATOM 4090 C CA . VAL A 1 547 ? -19.649 -11.090 26.543 1.00 96.62 547 VAL A CA 1
ATOM 4091 C C . VAL A 1 547 ? -20.463 -11.350 27.799 1.00 96.62 547 VAL A C 1
ATOM 4093 O O . VAL A 1 547 ? -21.695 -11.279 27.783 1.00 96.62 547 VAL A O 1
ATOM 4096 N N . GLY A 1 548 ? -19.795 -11.663 28.906 1.00 95.62 548 GLY A N 1
ATOM 4097 C CA . GLY A 1 548 ? -20.503 -11.851 30.164 1.00 95.62 548 GLY A CA 1
ATOM 4098 C C . GLY A 1 548 ? -19.625 -12.103 31.377 1.00 95.62 548 GLY A C 1
ATOM 4099 O O . GLY A 1 548 ? -18.426 -12.372 31.279 1.00 95.62 548 GLY A O 1
ATOM 4100 N N . ASN A 1 549 ? -20.263 -12.046 32.545 1.00 94.06 549 ASN A N 1
ATOM 4101 C CA . ASN A 1 549 ? -19.595 -12.091 33.842 1.00 94.06 549 ASN A CA 1
ATOM 4102 C C . ASN A 1 549 ? -20.026 -13.325 34.649 1.00 94.06 549 ASN A C 1
ATOM 4104 O O . ASN A 1 549 ? -21.204 -13.547 34.930 1.00 94.06 549 ASN A O 1
ATOM 4108 N N . PHE A 1 550 ? -19.052 -14.115 35.086 1.00 92.50 550 PHE A N 1
ATOM 4109 C CA . PHE A 1 550 ? -19.190 -15.317 35.904 1.00 92.50 550 PHE A CA 1
ATOM 4110 C C . PHE A 1 550 ? -18.530 -15.096 37.271 1.00 92.50 550 PHE A C 1
ATOM 4112 O O . PHE A 1 550 ? -17.424 -15.563 37.557 1.00 92.50 550 PHE A O 1
ATOM 4119 N N . GLY A 1 551 ? -19.220 -14.360 38.144 1.00 90.25 551 GLY A N 1
ATOM 4120 C CA . GLY A 1 551 ? -18.688 -13.989 39.454 1.00 90.25 551 GLY A CA 1
ATOM 4121 C C . GLY A 1 551 ? -17.530 -13.002 39.317 1.00 90.25 551 GLY A C 1
ATOM 4122 O O . GLY A 1 551 ? -17.753 -11.851 38.965 1.00 90.25 551 GLY A O 1
ATOM 4123 N N . LEU A 1 552 ? -16.309 -13.454 39.613 1.00 93.25 552 LEU A N 1
ATOM 4124 C CA . LEU A 1 552 ? -15.091 -12.646 39.475 1.00 93.25 552 LEU A CA 1
ATOM 4125 C C . LEU A 1 552 ? -14.520 -12.680 38.053 1.00 93.25 552 LEU A C 1
ATOM 4127 O O . LEU A 1 552 ? -13.668 -11.862 37.732 1.00 93.25 552 LEU A O 1
ATOM 4131 N N . VAL A 1 553 ? -14.933 -13.643 37.228 1.00 96.12 553 VAL A N 1
ATOM 4132 C CA . VAL A 1 553 ? -14.376 -13.856 35.889 1.00 96.12 553 VAL A CA 1
ATOM 4133 C C . VAL A 1 553 ? -15.251 -13.149 34.865 1.00 96.12 553 VAL A C 1
ATOM 4135 O O . VAL A 1 553 ? -16.449 -13.409 34.827 1.00 96.12 553 VAL A O 1
ATOM 4138 N N . ASN A 1 554 ? -14.673 -12.315 34.012 1.00 95.81 554 ASN A N 1
ATOM 4139 C CA . ASN A 1 554 ? -15.341 -11.819 32.812 1.00 95.81 554 ASN A CA 1
ATOM 4140 C C . ASN A 1 554 ? -14.776 -12.563 31.606 1.00 95.81 554 ASN A C 1
ATOM 4142 O O . ASN A 1 554 ? -13.582 -12.870 31.565 1.00 95.81 554 ASN A O 1
ATOM 4146 N N . PHE A 1 555 ? -15.647 -12.864 30.653 1.00 97.12 555 PHE A N 1
ATOM 4147 C CA . PHE A 1 555 ? -15.317 -13.635 29.468 1.00 97.12 555 PHE A CA 1
ATOM 4148 C C . PHE A 1 555 ? -15.859 -12.941 28.225 1.00 97.12 555 PHE A C 1
ATOM 4150 O O . PHE A 1 555 ? -17.024 -12.532 28.211 1.00 97.12 555 PHE A O 1
ATOM 4157 N N . MET A 1 556 ? -15.016 -12.859 27.203 1.00 97.38 556 MET A N 1
ATOM 4158 C CA . MET A 1 556 ? -15.361 -12.447 25.851 1.00 97.38 556 MET A CA 1
ATOM 4159 C C . MET A 1 556 ? -14.918 -13.544 24.879 1.00 97.38 556 MET A C 1
ATOM 4161 O O . MET A 1 556 ? -13.831 -14.108 25.030 1.00 97.38 556 MET A O 1
ATOM 4165 N N . ALA A 1 557 ? -15.763 -13.868 23.906 1.00 98.44 557 ALA A N 1
ATOM 4166 C CA . ALA A 1 557 ? -15.393 -14.700 22.768 1.00 98.44 557 ALA A CA 1
ATOM 4167 C C . ALA A 1 557 ? -16.155 -14.261 21.522 1.00 98.44 557 ALA A C 1
ATOM 4169 O O . ALA A 1 557 ? -17.356 -14.022 21.599 1.00 98.44 557 ALA A O 1
ATOM 4170 N N . GLU A 1 558 ? -15.473 -14.220 20.391 1.00 98.69 558 GLU A N 1
ATOM 4171 C CA . GLU A 1 558 ? -15.974 -13.777 19.099 1.00 98.69 558 GLU A CA 1
ATOM 4172 C C . GLU A 1 558 ? -15.469 -14.710 18.001 1.00 98.69 558 GLU A C 1
ATOM 4174 O O . GLU A 1 558 ? -14.314 -15.135 18.021 1.00 98.69 558 GLU A O 1
ATOM 4179 N N . GLY A 1 559 ? -16.341 -15.036 17.051 1.00 98.69 559 GLY A N 1
ATOM 4180 C CA . GLY A 1 559 ? -15.998 -15.788 15.850 1.00 98.69 559 GLY A CA 1
ATOM 4181 C C . GLY A 1 559 ? -16.641 -15.154 14.626 1.00 98.69 559 GLY A C 1
ATOM 4182 O O . GLY A 1 559 ? -17.812 -14.763 14.670 1.00 98.69 559 GLY A O 1
ATOM 4183 N N . VAL A 1 560 ? -15.868 -15.067 13.548 1.00 98.69 560 VAL A N 1
ATOM 4184 C CA . VAL A 1 560 ? -16.237 -14.378 12.312 1.00 98.69 560 VAL A CA 1
ATOM 4185 C C . VAL A 1 560 ? -15.845 -15.235 11.117 1.00 98.69 560 VAL A C 1
ATOM 4187 O O . VAL A 1 560 ? -14.777 -15.846 11.112 1.00 98.69 560 VAL A O 1
ATOM 4190 N N . TYR A 1 561 ? -16.708 -15.269 10.110 1.00 98.75 561 TYR A N 1
ATOM 4191 C CA . TYR A 1 561 ? -16.437 -15.850 8.803 1.00 98.75 561 TYR A CA 1
ATOM 4192 C C . TYR A 1 561 ? -16.752 -14.819 7.720 1.00 98.75 561 TYR A C 1
ATOM 4194 O O . TYR A 1 561 ? -17.792 -14.154 7.780 1.00 98.75 561 TYR A O 1
ATOM 4202 N N . LYS A 1 562 ? -15.854 -14.696 6.750 1.00 98.69 562 LYS A N 1
ATOM 4203 C CA . LYS A 1 562 ? -15.961 -13.811 5.598 1.00 98.69 562 LYS A CA 1
ATOM 4204 C C . LYS A 1 562 ? -15.959 -14.648 4.324 1.00 98.69 562 LYS A C 1
ATOM 4206 O O . LYS A 1 562 ? -15.140 -15.552 4.201 1.00 98.69 562 LYS A O 1
ATOM 4211 N N . TYR A 1 563 ? -16.888 -14.370 3.418 1.00 98.75 563 TYR A N 1
ATOM 4212 C CA . TYR A 1 563 ? -17.048 -15.086 2.155 1.00 98.75 563 TYR A CA 1
ATOM 4213 C C . TYR A 1 563 ? -17.575 -14.168 1.055 1.00 98.75 563 TYR A C 1
ATOM 4215 O O . TYR A 1 563 ? -18.135 -13.121 1.369 1.00 98.75 563 TYR A O 1
ATOM 4223 N N . GLY A 1 564 ? -17.441 -14.549 -0.211 1.00 98.50 564 GLY A N 1
ATOM 4224 C CA . GLY A 1 564 ? -17.829 -13.687 -1.329 1.00 98.50 564 GLY A CA 1
ATOM 4225 C C . GLY A 1 564 ? -17.021 -13.972 -2.585 1.00 98.50 564 GLY A C 1
ATOM 4226 O O . GLY A 1 564 ? -16.439 -15.049 -2.679 1.00 98.50 564 GLY A O 1
ATOM 4227 N N . SER A 1 565 ? -16.962 -13.002 -3.490 1.00 98.06 565 SER A N 1
ATOM 4228 C CA . SER A 1 565 ? -16.094 -13.031 -4.670 1.00 98.06 565 SER A CA 1
ATOM 4229 C C . SER A 1 565 ? -15.522 -11.645 -4.972 1.00 98.06 565 SER A C 1
ATOM 4231 O O . SER A 1 565 ? -16.028 -10.633 -4.475 1.00 98.06 565 SER A O 1
ATOM 4233 N N . ALA A 1 566 ? -14.444 -11.624 -5.745 1.00 96.00 566 ALA A N 1
ATOM 4234 C CA . ALA A 1 566 ? -13.885 -10.454 -6.399 1.00 96.00 566 ALA A CA 1
ATOM 4235 C C . ALA A 1 566 ? -13.693 -10.792 -7.876 1.00 96.00 566 ALA A C 1
ATOM 4237 O O . ALA A 1 566 ? -12.843 -11.618 -8.203 1.00 96.00 566 ALA A O 1
ATOM 4238 N N . ASP A 1 567 ? -14.500 -10.179 -8.730 1.00 93.81 567 ASP A N 1
ATOM 4239 C CA . ASP A 1 567 ? -14.559 -10.463 -10.161 1.00 93.81 567 ASP A CA 1
ATOM 4240 C C . ASP A 1 567 ? -13.858 -9.338 -10.949 1.00 93.81 567 ASP A C 1
ATOM 4242 O O . ASP A 1 567 ? -13.735 -8.212 -10.451 1.00 93.81 567 ASP A O 1
ATOM 4246 N N . ASP A 1 568 ? -13.393 -9.632 -12.167 1.00 89.00 568 ASP A N 1
ATOM 4247 C CA . ASP A 1 568 ? -12.775 -8.656 -13.087 1.00 89.00 568 ASP A CA 1
ATOM 4248 C C . ASP A 1 568 ? -11.580 -7.889 -12.461 1.00 89.00 568 ASP A C 1
ATOM 4250 O O . ASP A 1 568 ? -11.437 -6.668 -12.587 1.00 89.00 568 ASP A O 1
ATOM 4254 N N . THR A 1 569 ? -10.701 -8.584 -11.727 1.00 88.06 569 THR A N 1
ATOM 4255 C CA . THR A 1 569 ? -9.602 -7.927 -10.985 1.00 88.06 569 THR A CA 1
ATOM 4256 C C . THR A 1 569 ? -8.495 -7.351 -11.875 1.00 88.06 569 THR A C 1
ATOM 4258 O O . THR A 1 569 ? -7.672 -6.549 -11.409 1.00 88.06 569 THR A O 1
ATOM 4261 N N . GLY A 1 570 ? -8.447 -7.750 -13.147 1.00 85.75 570 GLY A N 1
ATOM 4262 C CA . GLY A 1 570 ? -7.410 -7.372 -14.100 1.00 85.75 570 GLY A CA 1
ATOM 4263 C C . GLY A 1 570 ? -6.033 -7.951 -13.763 1.00 85.75 570 GLY A C 1
ATOM 4264 O O . GLY A 1 570 ? -5.019 -7.368 -14.165 1.00 85.75 570 GLY A O 1
ATOM 4265 N N . LEU A 1 571 ? -5.981 -9.039 -12.990 1.00 86.12 571 LEU A N 1
ATOM 4266 C CA . LEU A 1 571 ? -4.750 -9.707 -12.568 1.00 86.12 571 LEU A CA 1
ATOM 4267 C C . LEU A 1 571 ? -4.356 -10.865 -13.494 1.00 86.12 571 LEU A C 1
ATOM 4269 O O . LEU A 1 571 ? -3.180 -11.238 -13.488 1.00 86.12 571 LEU A O 1
ATOM 4273 N N . GLU A 1 572 ? -5.258 -11.404 -14.323 1.00 88.62 572 GLU A N 1
ATOM 4274 C CA . GLU A 1 572 ? -4.901 -12.497 -15.239 1.00 88.62 572 GLU A CA 1
ATOM 4275 C C . GLU A 1 572 ? -3.746 -12.078 -16.173 1.00 88.62 572 GLU A C 1
ATOM 4277 O O . GLU A 1 572 ? -3.802 -11.080 -16.895 1.00 88.62 572 GLU A O 1
ATOM 4282 N N . GLY A 1 573 ? -2.662 -12.856 -16.172 1.00 84.38 573 GLY A N 1
ATOM 4283 C CA . GLY A 1 573 ? -1.473 -12.594 -16.984 1.00 84.38 573 GLY A CA 1
ATOM 4284 C C . GLY A 1 573 ? -0.465 -11.617 -16.367 1.00 84.38 573 GLY A C 1
ATOM 4285 O O . GLY A 1 573 ? 0.595 -11.400 -16.965 1.00 84.38 573 GLY A O 1
ATOM 4286 N N . VAL A 1 574 ? -0.735 -11.061 -15.182 1.00 82.75 574 VAL A N 1
ATOM 4287 C CA . VAL A 1 574 ? 0.201 -10.185 -14.462 1.00 82.75 574 VAL A CA 1
ATOM 4288 C C . VAL A 1 574 ? 1.316 -11.008 -13.813 1.00 82.75 574 VAL A C 1
ATOM 4290 O O . VAL A 1 574 ? 1.064 -11.990 -13.118 1.00 82.75 574 VAL A O 1
ATOM 4293 N N . ASP A 1 575 ? 2.570 -10.589 -14.016 1.00 81.88 575 ASP A N 1
ATOM 4294 C CA . ASP A 1 575 ? 3.723 -11.113 -13.276 1.00 81.88 575 ASP A CA 1
ATOM 4295 C C . ASP A 1 575 ? 3.777 -10.467 -11.883 1.00 81.88 575 ASP A C 1
ATOM 4297 O O . ASP A 1 575 ? 4.157 -9.297 -11.709 1.00 81.88 575 ASP A O 1
ATOM 4301 N N . ASN A 1 576 ? 3.405 -11.242 -10.867 1.00 77.50 576 ASN A N 1
ATOM 4302 C CA . ASN A 1 576 ? 3.416 -10.782 -9.482 1.00 77.50 576 ASN A CA 1
ATOM 4303 C C . ASN A 1 576 ? 4.837 -10.757 -8.872 1.00 77.50 576 ASN A C 1
ATOM 4305 O O . ASN A 1 576 ? 5.028 -10.340 -7.732 1.00 77.50 576 ASN A O 1
ATOM 4309 N N . GLY A 1 577 ? 5.868 -11.119 -9.643 1.00 71.06 577 GLY A N 1
ATOM 4310 C CA . GLY A 1 577 ? 7.259 -11.228 -9.205 1.00 71.06 577 GLY A CA 1
ATOM 4311 C C . GLY A 1 577 ? 7.642 -12.623 -8.699 1.00 71.06 577 GLY A C 1
ATOM 4312 O O . GLY A 1 577 ? 8.813 -12.831 -8.353 1.00 71.06 577 GLY A O 1
ATOM 4313 N N . VAL A 1 578 ? 6.687 -13.559 -8.678 1.00 76.75 578 VAL A N 1
ATOM 4314 C CA . VAL A 1 578 ? 6.830 -14.970 -8.285 1.00 76.75 578 VAL A CA 1
ATOM 4315 C C . VAL A 1 578 ? 6.403 -15.874 -9.443 1.00 76.75 578 VAL A C 1
ATOM 4317 O O . VAL A 1 578 ? 7.191 -16.707 -9.905 1.00 76.75 578 VAL A O 1
ATOM 4320 N N . SER A 1 579 ? 5.185 -15.663 -9.934 1.00 84.38 579 SER A N 1
ATOM 4321 C CA . SER A 1 579 ? 4.529 -16.380 -11.021 1.00 84.38 579 SER A CA 1
ATOM 4322 C C . SER A 1 579 ? 3.686 -15.408 -11.863 1.00 84.38 579 SER A C 1
ATOM 4324 O O . SER A 1 579 ? 3.558 -14.220 -11.564 1.00 84.38 579 SER A O 1
ATOM 4326 N N . VAL A 1 580 ? 3.157 -15.910 -12.978 1.00 86.19 580 VAL A N 1
ATOM 4327 C CA . VAL A 1 580 ? 2.148 -15.192 -13.763 1.00 86.19 580 VAL A CA 1
ATOM 4328 C C . VAL A 1 580 ? 0.788 -15.649 -13.255 1.00 86.19 580 VAL A C 1
ATOM 4330 O O . VAL A 1 580 ? 0.511 -16.849 -13.309 1.00 86.19 580 VAL A O 1
ATOM 4333 N N . ILE A 1 581 ? -0.033 -14.715 -12.779 1.00 86.88 581 ILE A N 1
ATOM 4334 C CA . ILE A 1 581 ? -1.358 -15.011 -12.226 1.00 86.88 581 ILE A CA 1
ATOM 4335 C C . ILE A 1 581 ? -2.252 -15.590 -13.333 1.00 86.88 581 ILE A C 1
ATOM 4337 O O . ILE A 1 581 ? -2.295 -15.073 -14.451 1.00 86.88 581 ILE A O 1
ATOM 4341 N N . GLY A 1 582 ? -2.931 -16.699 -13.034 1.00 89.38 582 GLY A N 1
ATOM 4342 C CA . GLY A 1 582 ? -3.735 -17.459 -13.998 1.00 89.38 582 GLY A CA 1
ATOM 4343 C C . GLY A 1 582 ? -5.243 -17.213 -13.934 1.00 89.38 582 GLY A C 1
ATOM 4344 O O . GLY A 1 582 ? -5.975 -17.894 -14.652 1.00 89.38 582 GLY A O 1
ATOM 4345 N N . TYR A 1 583 ? -5.695 -16.299 -13.076 1.00 90.25 583 TYR A N 1
ATOM 4346 C CA . TYR A 1 583 ? -7.105 -16.052 -12.777 1.00 90.25 583 TYR A CA 1
ATOM 4347 C C . TYR A 1 583 ? -7.383 -14.552 -12.735 1.00 90.25 583 TYR A C 1
ATOM 4349 O O . TYR A 1 583 ? -6.494 -13.771 -12.394 1.00 90.25 583 TYR A O 1
ATOM 4357 N N . ASP A 1 584 ? -8.613 -14.179 -13.073 1.00 90.44 584 ASP A N 1
ATOM 4358 C CA . ASP A 1 584 ? -9.102 -12.801 -12.958 1.00 90.44 584 ASP A CA 1
ATOM 4359 C C . ASP A 1 584 ? -10.193 -12.644 -11.892 1.00 90.44 584 ASP A C 1
ATOM 4361 O O . ASP A 1 584 ? -10.372 -11.551 -11.360 1.00 90.44 584 ASP A O 1
ATOM 4365 N N . ASP A 1 585 ? -10.845 -13.754 -11.539 1.00 94.38 585 ASP A N 1
ATOM 4366 C CA . ASP A 1 585 ? -11.901 -13.841 -10.537 1.00 94.38 585 ASP A CA 1
ATOM 4367 C C . ASP A 1 585 ? -11.393 -14.647 -9.337 1.00 94.38 585 ASP A C 1
ATOM 4369 O O . ASP A 1 585 ? -10.697 -15.653 -9.515 1.00 94.38 585 ASP A O 1
ATOM 4373 N N . PHE A 1 586 ? -11.763 -14.229 -8.128 1.00 96.44 586 PHE A N 1
ATOM 4374 C CA . PHE A 1 586 ? -11.315 -14.842 -6.880 1.00 96.44 586 PHE A CA 1
ATOM 4375 C C . PHE A 1 586 ? -12.472 -15.078 -5.901 1.00 96.44 586 PHE A C 1
ATOM 4377 O O . PHE A 1 586 ? -13.260 -14.174 -5.619 1.00 96.44 586 PHE A O 1
ATOM 4384 N N . ASP A 1 587 ? -12.533 -16.266 -5.302 1.00 98.31 587 ASP A N 1
ATOM 4385 C CA . ASP A 1 587 ? -13.441 -16.599 -4.204 1.00 98.31 587 ASP A CA 1
ATOM 4386 C C . ASP A 1 587 ? -12.879 -16.079 -2.869 1.00 98.31 587 ASP A C 1
ATOM 4388 O O . ASP A 1 587 ? -11.741 -16.342 -2.496 1.00 98.31 587 ASP A O 1
ATOM 4392 N N . ILE A 1 588 ? -13.691 -15.393 -2.066 1.00 98.62 588 ILE A N 1
ATOM 4393 C CA . ILE A 1 588 ? -13.299 -14.970 -0.712 1.00 98.62 588 ILE A CA 1
ATOM 4394 C C . ILE A 1 588 ? -13.686 -16.072 0.277 1.00 98.62 588 ILE A C 1
ATOM 4396 O O . ILE A 1 588 ? -14.848 -16.490 0.323 1.00 98.62 588 ILE A O 1
ATOM 4400 N N . SER A 1 589 ? -12.756 -16.501 1.136 1.00 98.25 589 SER A N 1
ATOM 4401 C CA . SER A 1 589 ? -13.062 -17.420 2.240 1.00 98.25 589 SER A CA 1
ATOM 4402 C C . SER A 1 589 ? -12.065 -17.291 3.393 1.00 98.25 589 SER A C 1
ATOM 4404 O O . SER A 1 589 ? -11.086 -18.026 3.482 1.00 98.25 589 SER A O 1
ATOM 4406 N N . ALA A 1 590 ? -12.389 -16.438 4.361 1.00 98.56 590 ALA A N 1
ATOM 4407 C CA . ALA A 1 590 ? -11.518 -16.130 5.489 1.00 98.56 590 ALA A CA 1
ATOM 4408 C C . ALA A 1 590 ? -12.252 -16.228 6.835 1.00 98.56 590 ALA A C 1
ATOM 4410 O O . ALA A 1 590 ? -13.478 -16.119 6.913 1.00 98.56 590 ALA A O 1
ATOM 4411 N N . TYR A 1 591 ? -11.530 -16.417 7.937 1.00 98.75 591 TYR A N 1
ATOM 4412 C CA . TYR A 1 591 ? -12.127 -16.503 9.272 1.00 98.75 591 TYR A CA 1
ATOM 4413 C C . TYR A 1 591 ? -11.265 -15.858 10.351 1.00 98.75 591 TYR A C 1
ATOM 4415 O O . TYR A 1 591 ? -10.043 -15.783 10.260 1.00 98.75 591 TYR A O 1
ATOM 4423 N N . ALA A 1 592 ? -11.918 -15.426 11.425 1.00 98.75 592 ALA A N 1
ATOM 4424 C CA . ALA A 1 592 ? -11.251 -14.868 12.589 1.00 98.75 592 ALA A CA 1
ATOM 4425 C C . ALA A 1 592 ? -11.890 -15.344 13.893 1.00 98.75 592 ALA A C 1
ATOM 4427 O O . ALA A 1 592 ? -13.082 -15.662 13.967 1.00 98.75 592 ALA A O 1
ATOM 4428 N N . PHE A 1 593 ? -11.080 -15.381 14.943 1.00 98.69 593 PHE A N 1
ATOM 4429 C CA . PHE A 1 593 ? -11.493 -15.731 16.292 1.00 98.69 593 PHE A CA 1
ATOM 4430 C C . PHE A 1 593 ? -10.785 -14.841 17.308 1.00 98.69 593 PHE A C 1
ATOM 4432 O O . PHE A 1 593 ? -9.580 -14.627 17.222 1.00 98.69 593 PHE A O 1
ATOM 4439 N N . ALA A 1 594 ? -11.519 -14.384 18.316 1.00 98.62 594 ALA A N 1
ATOM 4440 C CA . ALA A 1 594 ? -10.985 -13.584 19.405 1.00 98.62 594 ALA A CA 1
ATOM 4441 C C . ALA A 1 594 ? -11.576 -14.031 20.745 1.00 98.62 594 ALA A C 1
ATOM 4443 O O . ALA A 1 594 ? -12.741 -14.413 20.834 1.00 98.62 594 ALA A O 1
ATOM 4444 N N . THR A 1 595 ? -10.787 -14.000 21.816 1.00 98.50 595 THR A N 1
ATOM 4445 C CA . THR A 1 595 ? -11.262 -14.296 23.170 1.00 98.50 595 THR A CA 1
ATOM 4446 C C . THR A 1 595 ? -10.452 -13.559 24.225 1.00 98.50 595 THR A C 1
ATOM 4448 O O . THR A 1 595 ? -9.254 -13.356 24.063 1.00 98.50 595 THR A O 1
ATOM 4451 N N . ASP A 1 596 ? -11.093 -13.182 25.328 1.00 98.44 596 ASP A N 1
ATOM 4452 C CA . ASP A 1 596 ? -10.438 -12.631 26.513 1.00 98.44 596 ASP A CA 1
ATOM 4453 C C . ASP A 1 596 ? -11.038 -13.228 27.785 1.00 98.44 596 ASP A C 1
ATOM 4455 O O . ASP A 1 596 ? -12.256 -13.401 27.919 1.00 98.44 596 ASP A O 1
ATOM 4459 N N . VAL A 1 597 ? -10.164 -13.526 28.742 1.00 98.31 597 VAL A N 1
ATOM 4460 C CA . VAL A 1 597 ? -10.539 -13.882 30.106 1.00 98.31 597 VAL A CA 1
ATOM 4461 C C . VAL A 1 597 ? -9.895 -12.880 31.047 1.00 98.31 597 VAL A C 1
ATOM 4463 O O . VAL A 1 597 ? -8.671 -12.792 31.140 1.00 98.31 597 VAL A O 1
ATOM 4466 N N . SER A 1 598 ? -10.718 -12.200 31.837 1.00 97.19 598 SER A N 1
ATOM 4467 C CA . SER A 1 598 ? -10.253 -11.273 32.866 1.00 97.19 598 SER A CA 1
ATOM 4468 C C . SER A 1 598 ? -10.828 -11.611 34.232 1.00 97.19 598 SER A C 1
ATOM 4470 O O . SER A 1 598 ? -11.903 -12.197 34.342 1.00 97.19 598 SER A O 1
ATOM 4472 N N . VAL A 1 599 ? -10.117 -11.246 35.298 1.00 96.81 599 VAL A N 1
ATOM 4473 C CA . VAL A 1 599 ? -10.547 -11.533 36.674 1.00 96.81 599 VAL A CA 1
ATOM 4474 C C . VAL A 1 599 ? -10.592 -10.245 37.479 1.00 96.81 599 VAL A C 1
ATOM 4476 O O . VAL A 1 599 ? -9.564 -9.618 37.682 1.00 96.81 599 VAL A O 1
ATOM 4479 N N . GLU A 1 600 ? -11.762 -9.846 37.968 1.00 94.69 600 GLU A N 1
ATOM 4480 C CA . GLU A 1 600 ? -11.913 -8.669 38.825 1.00 94.69 600 GLU A CA 1
ATOM 4481 C C . GLU A 1 600 ? -11.615 -9.026 40.289 1.00 94.69 600 GLU A C 1
ATOM 4483 O O . GLU A 1 600 ? -12.358 -9.764 40.936 1.00 94.69 600 GLU A O 1
ATOM 4488 N N . LEU A 1 601 ? -10.517 -8.485 40.819 1.00 94.12 601 LEU A N 1
ATOM 4489 C CA . LEU A 1 601 ? -9.989 -8.784 42.152 1.00 94.12 601 LEU A CA 1
ATOM 4490 C C . LEU A 1 601 ? -10.148 -7.626 43.149 1.00 94.12 601 LEU A C 1
ATOM 4492 O O . LEU A 1 601 ? -9.536 -7.668 44.220 1.00 94.12 601 LEU A O 1
ATOM 4496 N N . LYS A 1 602 ? -10.960 -6.601 42.846 1.00 90.44 602 LYS A N 1
ATOM 4497 C CA . LYS A 1 602 ? -11.181 -5.433 43.726 1.00 90.44 602 LYS A CA 1
ATOM 4498 C C . LYS A 1 602 ? -11.415 -5.781 45.202 1.00 90.44 602 LYS A C 1
ATOM 4500 O O . LYS A 1 602 ? -10.811 -5.163 46.081 1.00 90.44 602 LYS A O 1
ATOM 4505 N N . ASP A 1 603 ? -12.198 -6.827 45.475 1.00 88.81 603 ASP A N 1
ATOM 4506 C CA . ASP A 1 603 ? -12.562 -7.240 46.837 1.00 88.81 603 ASP A CA 1
ATOM 4507 C C . ASP A 1 603 ? -11.380 -7.857 47.613 1.00 88.81 603 ASP A C 1
ATOM 4509 O O . ASP A 1 603 ? -11.389 -7.870 48.844 1.00 88.81 603 ASP A O 1
ATOM 4513 N N . PHE A 1 604 ? -10.335 -8.331 46.922 1.00 88.25 604 PHE A N 1
ATOM 4514 C CA . PHE A 1 604 ? -9.143 -8.923 47.544 1.00 88.25 604 PHE A CA 1
ATOM 4515 C C . PHE A 1 604 ? -8.095 -7.886 47.948 1.00 88.25 604 PHE A C 1
ATOM 4517 O O . PHE A 1 604 ? -7.358 -8.105 48.910 1.00 88.25 604 PHE A O 1
ATOM 4524 N N . VAL A 1 605 ? -8.004 -6.775 47.214 1.00 89.00 605 VAL A N 1
ATOM 4525 C CA . VAL A 1 605 ? -6.953 -5.759 47.409 1.00 89.00 605 VAL A CA 1
ATOM 4526 C C . VAL A 1 605 ? -7.464 -4.447 48.008 1.00 89.00 605 VAL A C 1
ATOM 4528 O O . VAL A 1 605 ? -6.662 -3.593 48.385 1.00 89.00 605 VAL A O 1
ATOM 4531 N N . GLY A 1 606 ? -8.785 -4.277 48.133 1.00 85.75 606 GLY A N 1
ATOM 4532 C CA . GLY A 1 606 ? -9.399 -3.052 48.660 1.00 85.75 606 GLY A CA 1
ATOM 4533 C C . GLY A 1 606 ? -9.233 -1.841 47.735 1.00 85.75 606 GLY A C 1
ATOM 4534 O O . GLY A 1 606 ? -9.284 -0.698 48.191 1.00 85.75 606 GLY A O 1
ATOM 4535 N N . TRP A 1 607 ? -8.979 -2.088 46.451 1.00 90.00 607 TRP A N 1
ATOM 4536 C CA . TRP A 1 607 ? -8.892 -1.080 45.392 1.00 90.00 607 TRP A CA 1
ATOM 4537 C C . TRP A 1 607 ? -10.238 -0.968 44.671 1.00 90.00 607 TRP A C 1
ATOM 4539 O O . TRP A 1 607 ? -11.118 -1.799 44.876 1.00 90.00 607 TRP A O 1
ATOM 4549 N N . HIS A 1 608 ? -10.415 0.039 43.812 1.00 88.50 608 HIS A N 1
ATOM 4550 C CA . HIS A 1 608 ? -11.628 0.116 42.988 1.00 88.50 608 HIS A CA 1
ATOM 4551 C C . HIS A 1 608 ? -11.656 -0.949 41.889 1.00 88.50 608 HIS A C 1
ATOM 4553 O O . HIS A 1 608 ? -12.731 -1.447 41.569 1.00 88.50 608 HIS A O 1
ATOM 4559 N N . SER A 1 609 ? -10.495 -1.300 41.331 1.00 90.12 609 SER A N 1
ATOM 4560 C CA . SER A 1 609 ? -10.342 -2.420 40.398 1.00 90.12 609 SER A CA 1
ATOM 4561 C C . SER A 1 609 ? -8.909 -2.954 40.425 1.00 90.12 609 SER A C 1
ATOM 4563 O O . SER A 1 609 ? -7.945 -2.192 40.576 1.00 90.12 609 SER A O 1
ATOM 4565 N N . LEU A 1 610 ? -8.782 -4.272 40.306 1.00 94.88 610 LEU A N 1
ATOM 4566 C CA . LEU A 1 610 ? -7.553 -4.971 39.940 1.00 94.88 610 LEU A CA 1
ATOM 4567 C C . LEU A 1 610 ? -7.970 -6.069 38.970 1.00 94.88 610 LEU A C 1
ATOM 4569 O O . LEU A 1 610 ? -8.517 -7.083 39.395 1.00 94.88 610 LEU A O 1
ATOM 4573 N N . LYS A 1 611 ? -7.723 -5.847 37.683 1.00 96.00 611 LYS A N 1
ATOM 4574 C CA . LYS A 1 611 ? -8.241 -6.682 36.603 1.00 96.00 611 LYS A CA 1
ATOM 4575 C C . LYS A 1 611 ? -7.104 -7.168 35.701 1.00 96.00 611 LYS A C 1
ATOM 4577 O O . LYS A 1 611 ? -6.822 -6.516 34.695 1.00 96.00 611 LYS A O 1
ATOM 4582 N N . PRO A 1 612 ? -6.393 -8.250 36.071 1.00 97.12 612 PRO A N 1
ATOM 4583 C CA . PRO A 1 612 ? -5.555 -8.980 35.127 1.00 97.12 612 PRO A CA 1
ATOM 4584 C C . PRO A 1 612 ? -6.413 -9.647 34.049 1.00 97.12 612 PRO A C 1
ATOM 4586 O O . PRO A 1 612 ? -7.548 -10.055 34.325 1.00 97.12 612 PRO A O 1
ATOM 4589 N N . HIS A 1 613 ? -5.853 -9.787 32.853 1.00 97.81 613 HIS A N 1
ATOM 4590 C CA . HIS A 1 613 ? -6.486 -10.493 31.748 1.00 97.81 613 HIS A CA 1
ATOM 4591 C C . HIS A 1 613 ? -5.467 -11.224 30.865 1.00 97.81 613 HIS A C 1
ATOM 4593 O O . HIS A 1 613 ? -4.263 -10.945 30.907 1.00 97.81 613 HIS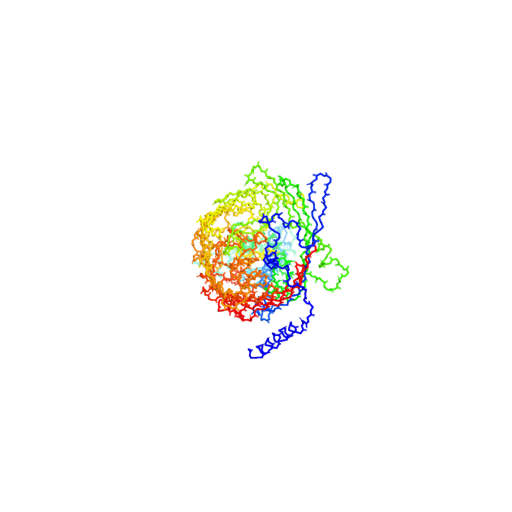 A O 1
ATOM 4599 N N . ILE A 1 614 ? -5.978 -12.180 30.099 1.00 98.50 614 ILE A N 1
ATOM 4600 C CA . ILE A 1 614 ? -5.281 -12.857 29.012 1.00 98.50 614 ILE A CA 1
ATOM 4601 C C . ILE A 1 614 ? -6.238 -12.943 27.824 1.00 98.50 614 ILE A C 1
ATOM 4603 O O . ILE A 1 614 ? -7.348 -13.467 27.954 1.00 98.50 614 ILE A O 1
ATOM 4607 N N . GLY A 1 615 ? -5.792 -12.420 26.691 1.00 98.19 615 GLY A N 1
ATOM 4608 C CA . GLY A 1 615 ? -6.525 -12.384 25.438 1.00 98.19 615 GLY A CA 1
ATOM 4609 C C . GLY A 1 615 ? -5.786 -13.126 24.334 1.00 98.19 615 GLY A C 1
ATOM 4610 O O . GLY A 1 615 ? -4.560 -13.221 24.346 1.00 98.19 615 GLY A O 1
ATOM 4611 N N . PHE A 1 616 ? -6.541 -13.655 23.384 1.00 98.50 616 PHE A N 1
ATOM 4612 C CA . PHE A 1 616 ? -6.031 -14.288 22.179 1.00 98.50 616 PHE A CA 1
ATOM 4613 C C . PHE A 1 616 ? -6.866 -13.845 20.982 1.00 98.50 616 PHE A C 1
ATOM 4615 O O . PHE A 1 616 ? -8.089 -13.763 21.086 1.00 98.50 616 PHE A O 1
ATOM 4622 N N . MET A 1 617 ? -6.213 -13.602 19.854 1.00 98.62 617 MET A N 1
ATOM 4623 C CA . MET A 1 617 ? -6.860 -13.356 18.570 1.00 98.62 617 MET A CA 1
ATOM 4624 C C . MET A 1 617 ? -6.121 -14.133 17.483 1.00 98.62 617 MET A C 1
ATOM 4626 O O . MET A 1 617 ? -4.903 -14.270 17.542 1.00 98.62 617 MET A O 1
ATOM 4630 N N . TYR A 1 618 ? -6.870 -14.642 16.515 1.00 98.75 618 TYR A N 1
ATOM 4631 C CA . TYR A 1 618 ? -6.381 -15.307 15.318 1.00 98.75 618 TYR A CA 1
ATOM 4632 C C . TYR A 1 618 ? -7.189 -14.806 14.124 1.00 98.75 618 TYR A C 1
ATOM 4634 O O . TYR A 1 618 ? -8.419 -14.782 14.189 1.00 98.75 618 TYR A O 1
ATOM 4642 N N . THR A 1 619 ? -6.513 -14.462 13.039 1.00 98.69 619 THR A N 1
ATOM 4643 C CA . THR A 1 619 ? -7.109 -14.165 11.734 1.00 98.69 619 THR A CA 1
ATOM 4644 C C . THR A 1 619 ? -6.459 -15.080 10.696 1.00 98.69 619 THR A C 1
ATOM 4646 O O . THR A 1 619 ? -5.244 -15.276 10.743 1.00 98.69 619 THR A O 1
ATOM 4649 N N . SER A 1 620 ? -7.240 -15.699 9.808 1.00 98.69 620 SER A N 1
ATOM 4650 C CA . SER A 1 620 ? -6.678 -16.533 8.739 1.00 98.69 620 SER A CA 1
ATOM 4651 C C . SER A 1 620 ? -5.775 -15.700 7.832 1.00 98.69 620 SER A C 1
ATOM 4653 O O . SER A 1 620 ? -6.011 -14.501 7.660 1.00 98.69 620 SER A O 1
ATOM 4655 N N . GLY A 1 621 ? -4.722 -16.334 7.326 1.00 97.88 621 GLY A N 1
ATOM 4656 C CA . GLY A 1 621 ? -3.898 -15.804 6.251 1.00 97.88 621 GLY A CA 1
ATOM 4657 C C . GLY A 1 621 ? -4.157 -16.563 4.959 1.00 97.88 621 GLY A C 1
ATOM 4658 O O . GLY A 1 621 ? -4.800 -17.613 4.992 1.00 97.88 621 GLY A O 1
ATOM 4659 N N . ASP A 1 622 ? -3.669 -16.012 3.859 1.00 96.62 622 ASP A N 1
ATOM 4660 C CA . ASP A 1 622 ? -3.696 -16.653 2.551 1.00 96.62 622 ASP A CA 1
ATOM 4661 C C . ASP A 1 622 ? -2.415 -17.465 2.323 1.00 96.62 622 ASP A C 1
ATOM 4663 O O . ASP A 1 622 ? -1.316 -16.920 2.445 1.00 96.62 622 ASP A O 1
ATOM 4667 N N . ASP A 1 623 ? -2.540 -18.765 2.051 1.00 91.94 623 ASP A N 1
ATOM 4668 C CA . ASP A 1 623 ? -1.417 -19.714 2.045 1.00 91.94 623 ASP A CA 1
ATOM 4669 C C . ASP A 1 623 ? -0.960 -20.154 0.644 1.00 91.94 623 ASP A C 1
ATOM 4671 O O . ASP A 1 623 ? 0.113 -20.757 0.524 1.00 91.94 623 ASP A O 1
ATOM 4675 N N . ASP A 1 624 ? -1.711 -19.826 -0.413 1.00 88.19 624 ASP A N 1
ATOM 4676 C CA . ASP A 1 624 ? -1.394 -20.209 -1.794 1.00 88.19 624 ASP A CA 1
ATOM 4677 C C . ASP A 1 624 ? -1.589 -19.037 -2.783 1.00 88.19 624 ASP A C 1
ATOM 4679 O O . ASP A 1 624 ? -2.715 -18.651 -3.065 1.00 88.19 624 ASP A O 1
ATOM 4683 N N . PRO A 1 625 ? -0.512 -18.456 -3.348 1.00 84.56 625 PRO A N 1
ATOM 4684 C CA . PRO A 1 625 ? -0.628 -17.380 -4.337 1.00 84.56 625 PRO A CA 1
ATOM 4685 C C . PRO A 1 625 ? -1.017 -17.862 -5.745 1.00 84.56 625 PRO A C 1
ATOM 4687 O O . PRO A 1 625 ? -1.183 -17.034 -6.644 1.00 84.56 625 PRO A O 1
ATOM 4690 N N . ASP A 1 626 ? -1.062 -19.179 -5.975 1.00 88.81 626 ASP A N 1
ATOM 4691 C CA . ASP A 1 626 ? -1.298 -19.790 -7.287 1.00 88.81 626 ASP A CA 1
ATOM 4692 C C . ASP A 1 626 ? -2.724 -20.377 -7.421 1.00 88.81 626 ASP A C 1
ATOM 4694 O O . ASP A 1 626 ? -3.007 -21.085 -8.401 1.00 88.81 626 ASP A O 1
ATOM 4698 N N . ASP A 1 627 ? -3.623 -20.102 -6.469 1.00 92.62 627 ASP A N 1
ATOM 4699 C CA . ASP A 1 627 ? -5.044 -20.451 -6.544 1.00 92.62 627 ASP A CA 1
ATOM 4700 C C . ASP A 1 627 ? -5.961 -19.221 -6.714 1.00 92.62 627 ASP A C 1
ATOM 4702 O O . ASP A 1 627 ? -5.507 -18.082 -6.843 1.00 92.62 627 ASP A O 1
ATOM 4706 N N . ASP A 1 628 ? -7.260 -19.480 -6.861 1.00 94.19 628 ASP A N 1
ATOM 4707 C CA . ASP A 1 628 ? -8.315 -18.482 -7.045 1.00 94.19 628 ASP A CA 1
ATOM 4708 C C . ASP A 1 628 ? -9.045 -18.157 -5.730 1.00 94.19 628 ASP A C 1
ATOM 4710 O O . ASP A 1 628 ? -10.181 -17.687 -5.755 1.00 94.19 628 ASP A O 1
ATOM 4714 N N . THR A 1 629 ? -8.435 -18.411 -4.567 1.00 97.19 629 THR A N 1
ATOM 4715 C CA . THR A 1 629 ? -9.037 -18.172 -3.249 1.00 97.19 629 THR A CA 1
ATOM 4716 C C . THR A 1 629 ? -8.294 -17.076 -2.486 1.00 97.19 629 THR A C 1
ATOM 4718 O O . THR A 1 629 ? -7.082 -17.079 -2.375 1.00 97.19 629 THR A O 1
ATOM 4721 N N . LEU A 1 630 ? -9.037 -16.144 -1.889 1.00 97.62 630 LEU A N 1
ATOM 4722 C CA . LEU A 1 630 ? -8.516 -15.134 -0.967 1.00 97.62 630 LEU A CA 1
ATOM 4723 C C . LEU A 1 630 ? -8.801 -15.569 0.480 1.00 97.62 630 LEU A C 1
ATOM 4725 O O . LEU A 1 630 ? -9.912 -15.371 1.005 1.00 97.62 630 LEU A O 1
ATOM 4729 N N . GLY A 1 631 ? -7.810 -16.197 1.120 1.00 97.94 631 GLY A N 1
ATOM 4730 C CA . GLY A 1 631 ? -7.889 -16.757 2.478 1.00 97.94 631 GLY A CA 1
ATOM 4731 C C . GLY A 1 631 ? -7.573 -15.782 3.624 1.00 97.94 631 GLY A C 1
ATOM 4732 O O . GLY A 1 631 ? -7.911 -16.040 4.791 1.00 97.94 631 GLY A O 1
ATOM 4733 N N . GLY A 1 632 ? -6.968 -14.636 3.318 1.00 98.25 632 GLY A N 1
ATOM 4734 C CA . GLY A 1 632 ? -6.569 -13.606 4.273 1.00 98.25 632 GLY A CA 1
ATOM 4735 C C . GLY A 1 632 ? -7.761 -12.843 4.849 1.00 98.25 632 GLY A C 1
ATOM 4736 O O . GLY A 1 632 ? -8.556 -12.219 4.142 1.00 98.25 632 GLY A O 1
ATOM 4737 N N . PHE A 1 633 ? -7.907 -12.862 6.175 1.00 98.44 633 PHE A N 1
ATOM 4738 C CA . PHE A 1 633 ? -9.009 -12.163 6.831 1.00 98.44 633 PHE A CA 1
ATOM 4739 C C . PHE A 1 633 ? -8.718 -10.669 6.962 1.00 98.44 633 PHE A C 1
ATOM 4741 O O . PHE A 1 633 ? -7.732 -10.272 7.576 1.00 98.44 633 PHE A O 1
ATOM 4748 N N . THR A 1 634 ? -9.659 -9.858 6.488 1.00 97.25 634 THR A N 1
ATOM 4749 C CA . THR A 1 634 ? -9.695 -8.403 6.666 1.00 97.25 634 THR A CA 1
ATOM 4750 C C . THR A 1 634 ? -11.109 -8.006 7.084 1.00 97.25 634 THR A C 1
ATOM 4752 O O . THR A 1 634 ? -12.086 -8.494 6.505 1.00 97.25 634 THR A O 1
ATOM 4755 N N . GLY A 1 635 ? -11.252 -7.142 8.093 1.00 97.06 635 GLY A N 1
ATOM 4756 C CA . GLY A 1 635 ? -12.556 -6.609 8.495 1.00 97.06 635 GLY A CA 1
ATOM 4757 C C . GLY A 1 635 ? -13.189 -5.737 7.405 1.00 97.06 635 GLY A C 1
ATOM 4758 O O . GLY A 1 635 ? -12.605 -5.513 6.352 1.00 97.06 635 GLY A O 1
ATOM 4759 N N . ILE A 1 636 ? -14.380 -5.197 7.655 1.00 97.38 636 ILE A N 1
ATOM 4760 C CA . ILE A 1 636 ? -14.905 -4.118 6.804 1.00 97.38 636 ILE A CA 1
ATOM 4761 C C . ILE A 1 636 ? -14.063 -2.853 7.032 1.00 97.38 636 ILE A C 1
ATOM 4763 O O . ILE A 1 636 ? -13.656 -2.236 6.060 1.00 97.38 636 ILE A O 1
ATOM 4767 N N . THR A 1 637 ? -13.716 -2.522 8.285 1.00 93.19 637 THR A N 1
ATOM 4768 C CA . THR A 1 637 ? -12.844 -1.365 8.609 1.00 93.19 637 THR A CA 1
ATOM 4769 C C . THR A 1 637 ? -11.782 -1.673 9.677 1.00 93.19 637 THR A C 1
ATOM 4771 O O . THR A 1 637 ? -10.973 -0.805 9.945 1.00 93.19 637 THR A O 1
ATOM 4774 N N . SER A 1 638 ? -11.748 -2.885 10.264 1.00 93.06 638 SER A N 1
ATOM 4775 C CA . SER A 1 638 ? -10.759 -3.344 11.276 1.00 93.06 638 SER A CA 1
ATOM 4776 C C . SER A 1 638 ? -10.441 -2.327 12.398 1.00 93.06 638 SER A C 1
ATOM 4778 O O . SER A 1 638 ? -9.706 -1.367 12.221 1.00 93.06 638 SER A O 1
ATOM 4780 N N . ALA A 1 639 ? -10.922 -2.557 13.620 1.00 93.62 639 ALA A N 1
ATOM 4781 C CA . ALA A 1 639 ? -10.887 -1.563 14.700 1.00 93.62 639 ALA A CA 1
ATOM 4782 C C . ALA A 1 639 ? -10.205 -2.071 15.990 1.00 93.62 639 ALA A C 1
ATOM 4784 O O . ALA A 1 639 ? -10.562 -1.647 17.097 1.00 93.62 639 ALA A O 1
ATOM 4785 N N . GLN A 1 640 ? -9.237 -2.992 15.887 1.00 95.62 640 GLN A N 1
ATOM 4786 C CA . GLN A 1 640 ? -8.648 -3.712 17.031 1.00 95.62 640 GLN A CA 1
ATOM 4787 C C . GLN A 1 640 ? -8.007 -2.774 18.064 1.00 95.62 640 GLN A C 1
ATOM 4789 O O . GLN A 1 640 ? -8.037 -3.077 19.264 1.00 95.62 640 GLN A O 1
ATOM 4794 N N . ARG A 1 641 ? -7.517 -1.602 17.634 1.00 93.00 641 ARG A N 1
ATOM 4795 C CA . ARG A 1 641 ? -7.033 -0.522 18.512 1.00 93.00 641 ARG A CA 1
ATOM 4796 C C . ARG A 1 641 ? -8.042 -0.136 19.599 1.00 93.00 641 ARG A C 1
ATOM 4798 O O . ARG A 1 641 ? -7.636 0.240 20.699 1.00 93.00 641 ARG A O 1
ATOM 4805 N N . PHE A 1 642 ? -9.341 -0.263 19.330 1.00 91.25 642 PHE A N 1
ATOM 4806 C CA . PHE A 1 642 ? -10.414 0.104 20.256 1.00 91.25 642 PHE A CA 1
ATOM 4807 C C . PHE A 1 642 ? -10.917 -1.050 21.129 1.00 91.25 642 PHE A C 1
ATOM 4809 O O . PHE A 1 642 ? -11.761 -0.818 21.999 1.00 91.25 642 PHE A O 1
ATOM 4816 N N . SER A 1 643 ? -10.403 -2.275 20.960 1.00 92.12 643 SER A N 1
ATOM 4817 C CA . SER A 1 643 ? -10.810 -3.408 21.794 1.00 92.12 643 SER A CA 1
ATOM 4818 C C . SER A 1 643 ? -10.524 -3.132 23.271 1.00 92.12 643 SER A C 1
ATOM 4820 O O . SER A 1 643 ? -9.417 -2.766 23.665 1.00 92.12 643 SER A O 1
ATOM 4822 N N . SER A 1 644 ? -11.517 -3.354 24.132 1.00 87.31 644 SER A N 1
ATOM 4823 C CA . SER A 1 644 ? -11.352 -3.171 25.577 1.00 87.31 644 SER A CA 1
ATOM 4824 C C . SER A 1 644 ? -10.404 -4.182 26.232 1.00 87.31 644 SER A C 1
ATOM 4826 O O . SER A 1 644 ? -9.970 -3.944 27.365 1.00 87.31 644 SER A O 1
ATOM 4828 N N . ALA A 1 645 ? -10.099 -5.291 25.550 1.00 86.25 645 ALA A N 1
ATOM 4829 C CA . ALA A 1 645 ? -9.202 -6.327 26.042 1.00 86.25 645 ALA A CA 1
ATOM 4830 C C . ALA A 1 645 ? -7.733 -5.916 25.863 1.00 86.25 645 ALA A C 1
ATOM 4832 O O . ALA A 1 645 ? -7.020 -5.754 26.848 1.00 86.25 645 ALA A O 1
ATOM 4833 N N . TRP A 1 646 ? -7.287 -5.690 24.627 1.00 92.62 646 TRP A N 1
ATOM 4834 C CA . TRP A 1 646 ? -5.873 -5.433 24.302 1.00 92.62 646 TRP A CA 1
ATOM 4835 C C . TRP A 1 646 ? -5.589 -4.060 23.701 1.00 92.62 646 TRP A C 1
ATOM 4837 O O . TRP A 1 646 ? -4.430 -3.643 23.712 1.00 92.62 646 TRP A O 1
ATOM 4847 N N . GLY A 1 647 ? -6.619 -3.363 23.223 1.00 89.31 647 GLY A N 1
ATOM 4848 C CA . GLY A 1 647 ? -6.502 -2.087 22.531 1.00 89.31 647 GLY A CA 1
ATOM 4849 C C . GLY A 1 647 ? -5.946 -0.952 23.394 1.00 89.31 647 GLY A C 1
ATOM 4850 O O . GLY A 1 647 ? -5.953 -0.987 24.635 1.00 89.31 647 GLY A O 1
ATOM 4851 N N . GLY A 1 648 ? -5.481 0.094 22.717 1.00 87.00 648 GLY A N 1
ATOM 4852 C CA . GLY A 1 648 ? -4.854 1.256 23.327 1.00 87.00 648 GLY A CA 1
ATOM 4853 C C . GLY A 1 648 ? -4.777 2.439 22.369 1.00 87.00 648 GLY A C 1
ATOM 4854 O O . GLY A 1 648 ? -4.655 2.290 21.163 1.00 87.00 648 GLY A O 1
ATOM 4855 N N . GLU A 1 649 ? -4.834 3.649 22.911 1.00 81.06 649 GLU A N 1
ATOM 4856 C CA . GLU A 1 649 ? -4.902 4.864 22.098 1.00 81.06 649 GLU A CA 1
ATOM 4857 C C . GLU A 1 649 ? -3.574 5.237 21.424 1.00 81.06 649 GLU A C 1
ATOM 4859 O O . GLU A 1 649 ? -3.592 5.908 20.404 1.00 81.06 649 GLU A O 1
ATOM 4864 N N . ASN A 1 650 ? -2.435 4.806 21.966 1.00 84.31 650 ASN A N 1
ATOM 4865 C CA . ASN A 1 650 ? -1.103 5.186 21.486 1.00 84.31 650 ASN A CA 1
ATOM 4866 C C . ASN A 1 650 ? -0.229 3.973 21.128 1.00 84.31 650 ASN A C 1
ATOM 4868 O O . ASN A 1 650 ? 0.994 4.038 21.246 1.00 84.31 650 ASN A O 1
ATOM 4872 N N . THR A 1 651 ? -0.861 2.879 20.698 1.00 92.81 651 THR A N 1
ATOM 4873 C CA . THR A 1 651 ? -0.168 1.681 20.203 1.00 92.81 651 THR A CA 1
ATOM 4874 C C . THR A 1 651 ? 0.620 1.989 18.931 1.00 92.81 651 THR A C 1
ATOM 4876 O O . THR A 1 651 ? 0.210 2.849 18.152 1.00 92.81 651 THR A O 1
ATOM 4879 N N . ILE A 1 652 ? 1.726 1.285 18.710 1.00 96.19 652 ILE A N 1
ATOM 4880 C CA . ILE A 1 652 ? 2.535 1.372 17.490 1.00 96.19 652 ILE A CA 1
ATOM 4881 C C . ILE A 1 652 ? 1.848 0.623 16.351 1.00 96.19 652 ILE A C 1
ATOM 4883 O O . ILE A 1 652 ? 1.701 1.187 15.274 1.00 96.19 652 ILE A O 1
ATOM 4887 N N . ILE A 1 653 ? 1.384 -0.607 16.594 1.00 95.81 653 ILE A N 1
ATOM 4888 C CA . ILE A 1 653 ? 0.727 -1.415 15.557 1.00 95.81 653 ILE A CA 1
ATOM 4889 C C . ILE A 1 653 ? -0.655 -0.884 15.145 1.00 95.81 653 ILE A C 1
ATOM 4891 O O . ILE A 1 653 ? -1.056 -1.077 14.008 1.00 95.81 653 ILE A O 1
ATOM 4895 N N . GLY A 1 654 ? -1.385 -0.225 16.055 1.00 93.50 654 GLY A N 1
ATOM 4896 C CA . GLY A 1 654 ? -2.731 0.309 15.785 1.00 93.50 654 GLY A CA 1
ATOM 4897 C C . GLY A 1 654 ? -2.762 1.663 15.078 1.00 93.50 654 GLY A C 1
ATOM 4898 O O . GLY A 1 654 ? -3.842 2.149 14.742 1.00 93.50 654 GLY A O 1
ATOM 4899 N N . ASP A 1 655 ? -1.602 2.281 14.883 1.00 93.94 655 ASP A N 1
ATOM 4900 C CA . ASP A 1 655 ? -1.426 3.315 13.871 1.00 93.94 655 ASP A CA 1
ATOM 4901 C C . ASP A 1 655 ? -0.810 2.666 12.633 1.00 93.94 655 ASP A C 1
ATOM 4903 O O . ASP A 1 655 ? -0.265 1.565 12.706 1.00 93.94 655 ASP A O 1
ATOM 4907 N N . SER A 1 656 ? -0.865 3.347 11.490 1.00 94.38 656 SER A N 1
ATOM 4908 C CA . SER A 1 656 ? -0.274 2.760 10.288 1.00 94.38 656 SER A CA 1
ATOM 4909 C C . SER A 1 656 ? 1.227 2.493 10.476 1.00 94.38 656 SER A C 1
ATOM 4911 O O . SER A 1 656 ? 1.997 3.339 10.946 1.00 94.38 656 SER A O 1
ATOM 4913 N N . ASN A 1 657 ? 1.670 1.299 10.103 1.00 96.19 657 ASN A N 1
ATOM 4914 C CA . ASN A 1 657 ? 3.081 0.954 10.097 1.00 96.19 657 ASN A CA 1
ATOM 4915 C C . ASN A 1 657 ? 3.372 0.086 8.877 1.00 96.19 657 ASN A C 1
ATOM 4917 O O . ASN A 1 657 ? 3.079 -1.104 8.857 1.00 96.19 657 ASN A O 1
ATOM 4921 N N . MET A 1 658 ? 3.987 0.694 7.863 1.00 94.62 658 MET A N 1
ATOM 4922 C CA . MET A 1 658 ? 4.265 0.041 6.580 1.00 94.62 658 MET A CA 1
ATOM 4923 C C . MET A 1 658 ? 5.256 -1.127 6.691 1.00 94.62 658 MET A C 1
ATOM 4925 O O . MET A 1 658 ? 5.273 -1.985 5.817 1.00 94.62 658 MET A O 1
ATOM 4929 N N . VAL A 1 659 ? 6.071 -1.193 7.753 1.00 96.38 659 VAL A N 1
ATOM 4930 C CA . VAL A 1 659 ? 6.948 -2.351 7.988 1.00 96.38 659 VAL A CA 1
ATOM 4931 C C . VAL A 1 659 ? 6.159 -3.503 8.612 1.00 96.38 659 VAL A C 1
ATOM 4933 O O . VAL A 1 659 ? 6.290 -4.636 8.164 1.00 96.38 659 VAL A O 1
ATOM 4936 N N . LEU A 1 660 ? 5.296 -3.229 9.597 1.00 97.06 660 LEU A N 1
ATOM 4937 C CA . LEU A 1 660 ? 4.412 -4.253 10.181 1.00 97.06 660 LEU A CA 1
ATOM 4938 C C . LEU A 1 660 ? 3.271 -4.671 9.243 1.00 97.06 660 LEU A C 1
ATOM 4940 O O . LEU A 1 660 ? 2.677 -5.729 9.433 1.00 97.06 660 LEU A O 1
ATOM 4944 N N . GLY A 1 661 ? 2.971 -3.837 8.251 1.00 95.75 661 GLY A N 1
ATOM 4945 C CA . GLY A 1 661 ? 1.884 -4.018 7.304 1.00 95.75 661 GLY A CA 1
ATOM 4946 C C . GLY A 1 661 ? 0.526 -3.536 7.812 1.00 95.75 661 GLY A C 1
ATOM 4947 O O . GLY A 1 661 ? -0.469 -3.786 7.147 1.00 95.75 661 GLY A O 1
ATOM 4948 N N . SER A 1 662 ? 0.448 -2.857 8.959 1.00 95.62 662 SER A N 1
ATOM 4949 C CA . SER A 1 662 ? -0.827 -2.430 9.546 1.00 95.62 662 SER A CA 1
ATOM 4950 C C . SER A 1 662 ? -1.323 -1.091 8.995 1.00 95.62 662 SER A C 1
ATOM 4952 O O . SER A 1 662 ? -0.541 -0.165 8.739 1.00 95.62 662 SER A O 1
ATOM 4954 N N . THR A 1 663 ? -2.643 -0.974 8.845 1.00 94.38 663 THR A N 1
ATOM 4955 C CA . THR A 1 663 ? -3.354 0.284 8.568 1.00 94.38 663 THR A CA 1
ATOM 4956 C C . THR A 1 663 ? -3.778 0.965 9.872 1.00 94.38 663 THR A C 1
ATOM 4958 O O . THR A 1 663 ? -3.605 0.425 10.963 1.00 94.38 663 THR A O 1
ATOM 4961 N N . LEU A 1 664 ? -4.294 2.194 9.790 1.00 93.31 664 LEU A N 1
ATOM 4962 C CA . LEU A 1 664 ? -4.800 2.890 10.974 1.00 93.31 664 LEU A CA 1
ATOM 4963 C C . LEU A 1 664 ? -5.981 2.110 11.589 1.00 93.31 664 LEU A C 1
ATOM 4965 O O . LEU A 1 664 ? -6.859 1.654 10.869 1.00 93.31 664 LEU A O 1
ATOM 4969 N N . TYR A 1 665 ? -5.993 1.989 12.921 1.00 92.75 665 TYR A N 1
ATOM 4970 C CA . TYR A 1 665 ? -6.928 1.219 13.765 1.00 92.75 665 TYR A CA 1
ATOM 4971 C C . TYR A 1 665 ? -6.755 -0.304 13.744 1.00 92.75 665 TYR A C 1
ATOM 4973 O O . TYR A 1 665 ? -7.014 -0.953 14.770 1.00 92.75 665 TYR A O 1
ATOM 4981 N N . GLY A 1 666 ? -6.301 -0.849 12.617 1.00 93.88 666 GLY A N 1
ATOM 4982 C CA . GLY A 1 666 ? -6.128 -2.274 12.381 1.00 93.88 666 GLY A CA 1
ATOM 4983 C C . GLY A 1 666 ? -4.826 -2.840 12.945 1.00 93.88 666 GLY A C 1
ATOM 4984 O O . GLY A 1 666 ? -3.801 -2.171 12.965 1.00 93.88 666 GLY A O 1
ATOM 4985 N N . TYR A 1 667 ? -4.841 -4.097 13.400 1.00 96.62 667 TYR A N 1
ATOM 4986 C CA . TYR A 1 667 ? -3.602 -4.838 13.723 1.00 96.62 667 TYR A CA 1
ATOM 4987 C C . TYR A 1 667 ? -3.183 -5.807 12.613 1.00 96.62 667 TYR A C 1
ATOM 4989 O O . TYR A 1 667 ? -2.057 -6.297 12.613 1.00 96.62 667 TYR A O 1
ATOM 4997 N N . ILE A 1 668 ? -4.108 -6.116 11.705 1.00 97.12 668 ILE A N 1
ATOM 4998 C CA . ILE A 1 668 ? -3.923 -7.075 10.617 1.00 97.12 668 ILE A CA 1
ATOM 4999 C C . ILE A 1 668 ? -2.894 -6.496 9.625 1.00 97.12 668 ILE A C 1
ATOM 5001 O O . ILE A 1 668 ? -2.954 -5.296 9.345 1.00 97.12 668 ILE A O 1
ATOM 5005 N N . PRO A 1 669 ? -1.949 -7.306 9.105 1.00 96.81 669 PRO A N 1
ATOM 5006 C CA . PRO A 1 669 ? -0.904 -6.874 8.171 1.00 96.81 669 PRO A CA 1
ATOM 5007 C C . PRO A 1 669 ? -1.446 -6.662 6.744 1.00 96.81 669 PRO A C 1
ATOM 5009 O O . PRO A 1 669 ? -0.984 -7.258 5.780 1.00 96.81 669 PRO A O 1
ATOM 5012 N N . GLU A 1 670 ? -2.443 -5.796 6.620 1.00 95.62 670 GLU A N 1
ATOM 5013 C CA . GLU A 1 670 ? -3.206 -5.474 5.414 1.00 95.62 670 GLU A CA 1
ATOM 5014 C C . GLU A 1 670 ? -2.378 -4.951 4.217 1.00 95.62 670 GLU A C 1
ATOM 5016 O O . GLU A 1 670 ? -2.879 -4.991 3.097 1.00 95.62 670 GLU A O 1
ATOM 5021 N N . TYR A 1 671 ? -1.146 -4.461 4.407 1.00 95.56 671 TYR A N 1
ATOM 5022 C CA . TYR A 1 671 ? -0.256 -4.032 3.308 1.00 95.56 671 TYR A CA 1
ATOM 5023 C C . TYR A 1 671 ? 0.641 -5.144 2.739 1.00 95.56 671 TYR A C 1
ATOM 5025 O O . TYR A 1 671 ? 1.284 -4.929 1.709 1.00 95.56 671 TYR A O 1
ATOM 5033 N N . HIS A 1 672 ? 0.714 -6.300 3.400 1.00 95.12 672 HIS A N 1
ATOM 5034 C CA . HIS A 1 672 ? 1.547 -7.433 2.988 1.00 95.12 672 HIS A CA 1
ATOM 5035 C C . HIS A 1 672 ? 0.666 -8.587 2.529 1.00 95.12 672 HIS A C 1
ATOM 5037 O O . HIS A 1 672 ? -0.378 -8.814 3.131 1.00 95.12 672 HIS A O 1
ATOM 5043 N N . GLY A 1 673 ? 1.086 -9.331 1.507 1.00 93.69 673 GLY A N 1
ATOM 5044 C CA . GLY A 1 673 ? 0.323 -10.475 1.012 1.00 93.69 673 GLY A CA 1
ATOM 5045 C C . GLY A 1 673 ? 1.109 -11.383 0.078 1.00 93.69 673 GLY A C 1
ATOM 5046 O O . GLY A 1 673 ? 2.313 -11.186 -0.122 1.00 93.69 673 GLY A O 1
ATOM 5047 N N . ASN A 1 674 ? 0.453 -12.412 -0.448 1.00 89.81 674 ASN A N 1
ATOM 5048 C CA . ASN A 1 674 ? 1.103 -13.460 -1.230 1.00 89.81 674 ASN A CA 1
ATOM 5049 C C . ASN A 1 674 ? 1.239 -13.136 -2.737 1.00 89.81 674 ASN A C 1
ATOM 5051 O O . ASN A 1 674 ? 1.945 -13.853 -3.442 1.00 89.81 674 ASN A O 1
ATOM 5055 N N . GLY A 1 675 ? 0.673 -12.026 -3.221 1.00 87.19 675 GLY A N 1
ATOM 5056 C CA . GLY A 1 675 ? 0.886 -11.555 -4.594 1.00 87.19 675 GLY A CA 1
ATOM 5057 C C . GLY A 1 675 ? -0.381 -11.355 -5.422 1.00 87.19 675 GLY A C 1
ATOM 5058 O O . GLY A 1 675 ? -0.265 -11.000 -6.596 1.00 87.19 675 GLY A O 1
ATOM 5059 N N . THR A 1 676 ? -1.560 -11.511 -4.823 1.00 91.19 676 THR A N 1
ATOM 5060 C CA . THR A 1 676 ? -2.885 -11.249 -5.409 1.00 91.19 676 THR A CA 1
ATOM 5061 C C . THR A 1 676 ? -3.547 -10.087 -4.649 1.00 91.19 676 THR A C 1
ATOM 5063 O O . THR A 1 676 ? -4.448 -10.282 -3.837 1.00 91.19 676 THR A O 1
ATOM 5066 N N . PRO A 1 677 ? -3.093 -8.832 -4.853 1.00 92.06 677 PRO A N 1
ATOM 5067 C CA . PRO A 1 677 ? -3.390 -7.703 -3.969 1.00 92.06 677 PRO A CA 1
ATOM 5068 C C . PRO A 1 677 ? -4.811 -7.128 -4.154 1.00 92.06 677 PRO A C 1
ATOM 5070 O O . PRO A 1 677 ? -4.988 -5.948 -4.462 1.00 92.06 677 PRO A O 1
ATOM 5073 N N . VAL A 1 678 ? -5.830 -7.966 -3.978 1.00 93.81 678 VAL A N 1
ATOM 5074 C CA . VAL A 1 678 ? -7.249 -7.658 -4.168 1.00 93.81 678 VAL A CA 1
ATOM 5075 C C . VAL A 1 678 ? -7.832 -7.114 -2.871 1.00 93.81 678 VAL A C 1
ATOM 5077 O O . VAL A 1 678 ? -7.791 -7.772 -1.830 1.00 93.81 678 VAL A O 1
ATOM 5080 N N . PHE A 1 679 ? -8.398 -5.909 -2.920 1.00 94.88 679 PHE A N 1
ATOM 5081 C CA . PHE A 1 679 ? -9.025 -5.274 -1.764 1.00 94.88 679 PHE A CA 1
ATOM 5082 C C . PHE A 1 679 ? -10.347 -5.974 -1.417 1.00 94.88 679 PHE A C 1
ATOM 5084 O O . PHE A 1 679 ? -11.270 -6.000 -2.228 1.00 94.88 679 PHE A O 1
ATOM 5091 N N . THR A 1 680 ? -10.465 -6.512 -0.200 1.00 96.81 680 THR A N 1
ATOM 5092 C CA . THR A 1 680 ? -11.697 -7.182 0.266 1.00 96.81 680 THR A CA 1
ATOM 5093 C C . THR A 1 680 ? -12.379 -6.455 1.422 1.00 96.81 680 THR A C 1
ATOM 5095 O O . THR A 1 680 ? -13.462 -6.857 1.847 1.00 96.81 680 THR A O 1
ATOM 5098 N N . GLY A 1 681 ? -11.752 -5.426 1.987 1.00 96.19 681 GLY A N 1
ATOM 5099 C CA . GLY A 1 681 ? -12.247 -4.635 3.112 1.00 96.19 681 GLY A CA 1
ATOM 5100 C C . GLY A 1 681 ? -11.111 -3.824 3.735 1.00 96.19 681 GLY A C 1
ATOM 5101 O O . GLY A 1 681 ? -10.040 -3.730 3.160 1.00 96.19 681 GLY A O 1
ATOM 5102 N N . GLY A 1 682 ? -11.303 -3.259 4.920 1.00 95.25 682 GLY A N 1
ATOM 5103 C CA . GLY A 1 682 ? -10.321 -2.398 5.583 1.00 95.25 682 GLY A CA 1
ATOM 5104 C C . GLY A 1 682 ? -10.649 -0.913 5.430 1.00 95.25 682 GLY A C 1
ATOM 5105 O O . GLY A 1 682 ? -11.682 -0.529 4.871 1.00 95.25 682 GLY A O 1
ATOM 5106 N N . LEU A 1 683 ? -9.785 -0.062 5.980 1.00 93.25 683 LEU A N 1
ATOM 5107 C CA . LEU A 1 683 ? -10.039 1.374 6.078 1.00 93.25 683 LEU A CA 1
ATOM 5108 C C . LEU A 1 683 ? -10.275 2.011 4.700 1.00 93.25 683 LEU A C 1
ATOM 5110 O O . LEU A 1 683 ? -9.423 1.927 3.819 1.00 93.25 683 LEU A O 1
ATOM 5114 N N . GLN A 1 684 ? -11.405 2.701 4.534 1.00 90.38 684 GLN A N 1
ATOM 5115 C CA . GLN A 1 684 ? -11.805 3.367 3.288 1.00 90.38 684 GLN A CA 1
ATOM 5116 C C . GLN A 1 684 ? -10.750 4.358 2.787 1.00 90.38 684 GLN A C 1
ATOM 5118 O O . GLN A 1 684 ? -10.427 4.376 1.609 1.00 90.38 684 GLN A O 1
ATOM 5123 N N . ASN A 1 685 ? -10.096 5.092 3.693 1.00 87.12 685 ASN A N 1
ATOM 5124 C CA . ASN A 1 685 ? -9.036 6.041 3.333 1.00 87.12 685 ASN A CA 1
ATOM 5125 C C . ASN A 1 685 ? -7.759 5.362 2.795 1.00 87.12 685 ASN A C 1
ATOM 5127 O O . ASN A 1 685 ? -6.806 6.051 2.430 1.00 87.12 685 ASN A O 1
ATOM 5131 N N . SER A 1 686 ? -7.702 4.030 2.813 1.00 89.62 686 SER A N 1
ATOM 5132 C CA . SER A 1 686 ? -6.595 3.215 2.313 1.00 89.62 686 SER A CA 1
ATOM 5133 C C . SER A 1 686 ? -7.003 2.331 1.126 1.00 89.62 686 SER A C 1
ATOM 5135 O O . SER A 1 686 ? -6.165 1.569 0.633 1.00 89.62 686 SER A O 1
ATOM 5137 N N . ALA A 1 687 ? -8.240 2.445 0.630 1.00 89.75 687 ALA A N 1
ATOM 5138 C CA . ALA A 1 687 ? -8.665 1.795 -0.607 1.00 89.75 687 ALA A CA 1
ATOM 5139 C C . ALA A 1 687 ? -7.744 2.199 -1.773 1.00 89.75 687 ALA A C 1
ATOM 5141 O O . ALA A 1 687 ? -7.314 3.348 -1.880 1.00 89.75 687 ALA A O 1
ATOM 5142 N N . GLY A 1 688 ? -7.334 1.222 -2.586 1.00 86.44 688 GLY A N 1
ATOM 5143 C CA . GLY A 1 688 ? -6.439 1.436 -3.730 1.00 86.44 688 GLY A CA 1
ATOM 5144 C C . GLY A 1 688 ? -4.995 1.818 -3.371 1.00 86.44 688 GLY A C 1
ATOM 5145 O O . GLY A 1 688 ? -4.210 2.150 -4.253 1.00 86.44 688 GLY A O 1
ATOM 5146 N N . THR A 1 689 ? -4.609 1.777 -2.089 1.00 88.94 689 THR A N 1
ATOM 5147 C CA . THR A 1 689 ? -3.229 2.079 -1.646 1.00 88.94 689 THR A CA 1
ATOM 5148 C C . THR A 1 689 ? -2.384 0.827 -1.377 1.00 88.94 689 THR A C 1
ATOM 5150 O O . THR A 1 689 ? -1.244 0.926 -0.924 1.00 88.94 689 THR A O 1
ATOM 5153 N N . GLY A 1 690 ? -2.952 -0.354 -1.635 1.00 90.25 690 GLY A N 1
ATOM 5154 C CA . GLY A 1 690 ? -2.353 -1.666 -1.385 1.00 90.25 690 GLY A CA 1
ATOM 5155 C C . GLY A 1 690 ? -2.613 -2.276 -0.011 1.00 90.25 690 GLY A C 1
ATOM 5156 O O . GLY A 1 690 ? -2.133 -3.382 0.247 1.00 90.25 690 GLY A O 1
ATOM 5157 N N . ALA A 1 691 ? -3.376 -1.577 0.829 1.00 94.19 691 ALA A N 1
ATOM 5158 C CA . ALA A 1 691 ? -3.970 -2.077 2.066 1.00 94.19 691 ALA A CA 1
ATOM 5159 C C . ALA A 1 691 ? -5.261 -2.876 1.811 1.00 94.19 691 ALA A C 1
ATOM 5161 O O . ALA A 1 691 ? -5.724 -2.963 0.681 1.00 94.19 691 ALA A O 1
ATOM 5162 N N . GLY A 1 692 ? -5.866 -3.426 2.867 1.00 95.56 692 GLY A N 1
ATOM 5163 C CA . GLY A 1 692 ? -7.204 -4.023 2.832 1.00 95.56 692 GLY A CA 1
ATOM 5164 C C . GLY A 1 692 ? -7.331 -5.349 2.075 1.00 95.56 692 GLY A C 1
ATOM 5165 O O . GLY A 1 692 ? -8.430 -5.814 1.758 1.00 95.56 692 GLY A O 1
ATOM 5166 N N . ARG A 1 693 ? -6.195 -5.955 1.748 1.00 94.56 693 ARG A N 1
ATOM 5167 C CA . ARG A 1 693 ? -6.108 -7.075 0.817 1.00 94.56 693 ARG A CA 1
ATOM 5168 C C . ARG A 1 693 ? -6.616 -8.402 1.392 1.00 94.56 693 ARG A C 1
ATOM 5170 O O . ARG A 1 693 ? -6.480 -8.666 2.593 1.00 94.56 693 ARG A O 1
ATOM 5177 N N . GLY A 1 694 ? -7.212 -9.222 0.530 1.00 96.81 694 GLY A N 1
ATOM 5178 C CA . GLY A 1 694 ? -7.649 -10.591 0.826 1.00 96.81 694 GLY A CA 1
ATOM 5179 C C . GLY A 1 694 ? -6.521 -11.626 0.822 1.00 96.81 694 GLY A C 1
ATOM 5180 O O . GLY A 1 694 ? -6.736 -12.729 1.298 1.00 96.81 694 GLY A O 1
ATOM 5181 N N . ASP A 1 695 ? -5.326 -11.257 0.359 1.00 96.12 695 ASP A N 1
ATOM 5182 C CA . ASP A 1 695 ? -4.150 -12.131 0.274 1.00 96.12 695 ASP A CA 1
ATOM 5183 C C . ASP A 1 695 ? -3.171 -11.959 1.451 1.00 96.12 695 ASP A C 1
ATOM 5185 O O . ASP A 1 695 ? -1.997 -12.319 1.369 1.00 96.12 695 ASP A O 1
ATOM 5189 N N . ASN A 1 696 ? -3.615 -11.332 2.549 1.00 97.75 696 ASN A N 1
ATOM 5190 C CA . ASN A 1 696 ? -2.744 -11.015 3.683 1.00 97.75 696 ASN A CA 1
ATOM 5191 C C . ASN A 1 696 ? -2.344 -12.268 4.490 1.00 97.75 696 ASN A C 1
ATOM 5193 O O . ASN A 1 696 ? -3.125 -13.215 4.562 1.00 97.75 696 ASN A O 1
ATOM 5197 N N . PRO A 1 697 ? -1.186 -12.282 5.183 1.00 97.88 697 PRO A N 1
ATOM 5198 C CA . PRO A 1 697 ? -0.683 -13.474 5.884 1.00 97.88 697 PRO A CA 1
ATOM 5199 C C . PRO A 1 697 ? -1.409 -13.799 7.197 1.00 97.88 697 PRO A C 1
ATOM 5201 O O . PRO A 1 697 ? -0.996 -14.693 7.942 1.00 97.88 697 PRO A O 1
ATOM 5204 N N . GLY A 1 698 ? -2.461 -13.057 7.544 1.00 98.12 698 GLY A N 1
ATOM 5205 C CA . GLY A 1 698 ? -3.147 -13.194 8.818 1.00 98.12 698 GLY A CA 1
ATOM 5206 C C . GLY A 1 698 ? -2.270 -12.836 10.022 1.00 98.12 698 GLY A C 1
ATOM 5207 O O . GLY A 1 698 ? -1.109 -12.429 9.923 1.00 98.12 698 GLY A O 1
ATOM 5208 N N . LEU A 1 699 ? -2.854 -12.957 11.211 1.00 98.44 699 LEU A N 1
ATOM 5209 C CA . LEU A 1 699 ? -2.207 -12.577 12.457 1.00 98.44 699 LEU A CA 1
ATOM 5210 C C . LEU A 1 699 ? -2.710 -13.423 13.623 1.00 98.44 699 LEU A C 1
ATOM 5212 O O . LEU A 1 699 ? -3.912 -13.578 13.841 1.00 98.44 699 L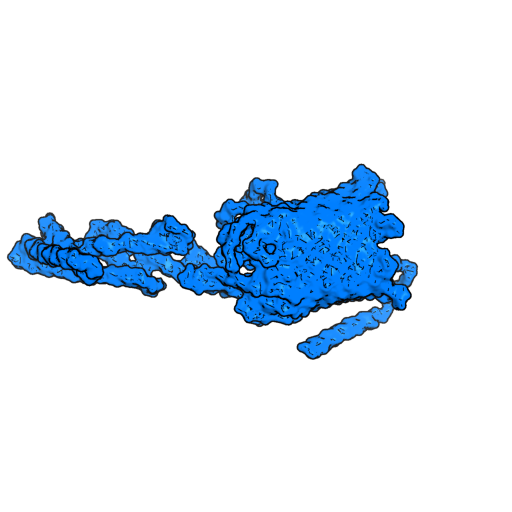EU A O 1
ATOM 5216 N N . SER A 1 700 ? -1.782 -13.909 14.437 1.00 98.69 700 SER A N 1
ATOM 5217 C CA . SER A 1 700 ? -2.058 -14.363 15.795 1.00 98.69 700 SER A CA 1
ATOM 5218 C C . SER A 1 700 ? -1.558 -13.337 16.805 1.00 98.69 700 SER A C 1
ATOM 5220 O O . SER A 1 700 ? -0.420 -12.872 16.732 1.00 98.69 700 SER A O 1
ATOM 5222 N N . LEU A 1 701 ? -2.390 -13.031 17.796 1.00 98.62 701 LEU A N 1
ATOM 5223 C CA . LEU A 1 701 ? -2.062 -12.179 18.933 1.00 98.62 701 LEU A CA 1
ATOM 5224 C C . LEU A 1 701 ? -2.264 -12.956 20.233 1.00 98.62 701 LEU A C 1
ATOM 5226 O O . LEU A 1 701 ? -3.334 -13.509 20.483 1.00 98.62 701 LEU A O 1
ATOM 5230 N N . LEU A 1 702 ? -1.262 -12.907 21.107 1.00 98.62 702 LEU A N 1
ATOM 5231 C CA . LEU A 1 702 ? -1.406 -13.218 22.527 1.00 98.62 702 LEU A CA 1
ATOM 5232 C C . LEU A 1 702 ? -1.248 -11.928 23.329 1.00 98.62 702 LEU A C 1
ATOM 5234 O O . LEU A 1 702 ? -0.178 -11.322 23.323 1.00 98.62 702 LEU A O 1
ATOM 5238 N N . SER A 1 703 ? -2.295 -11.534 24.046 1.00 98.25 703 SER A N 1
ATOM 5239 C CA . SER A 1 703 ? -2.282 -10.357 24.909 1.00 98.25 703 SER A CA 1
ATOM 5240 C C . SER A 1 703 ? -2.314 -10.761 26.375 1.00 98.25 703 SER A C 1
ATOM 5242 O O . SER A 1 703 ? -3.120 -11.593 26.792 1.00 98.25 703 SER A O 1
ATOM 5244 N N . MET A 1 704 ? -1.448 -10.165 27.184 1.00 98.31 704 MET A N 1
ATOM 5245 C CA . MET A 1 704 ? -1.515 -10.270 28.639 1.00 98.31 704 MET A CA 1
ATOM 5246 C C . MET A 1 704 ? -1.418 -8.884 29.239 1.00 98.31 704 MET A C 1
ATOM 5248 O O . MET A 1 704 ? -0.483 -8.141 28.944 1.00 98.31 704 MET A O 1
ATOM 5252 N N . GLY A 1 705 ? -2.324 -8.555 30.148 1.00 96.81 705 GLY A N 1
ATOM 5253 C CA . GLY A 1 705 ? -2.327 -7.225 30.724 1.00 96.81 705 GLY A CA 1
ATOM 5254 C C . GLY A 1 705 ? -2.973 -7.146 32.085 1.00 96.81 705 GLY A C 1
ATOM 5255 O O . GLY A 1 705 ? -3.503 -8.114 32.642 1.00 96.81 705 GLY A O 1
ATOM 5256 N N . VAL A 1 706 ? -2.888 -5.956 32.660 1.00 95.62 706 VAL A N 1
ATOM 5257 C CA . VAL A 1 706 ? -3.523 -5.646 33.931 1.00 95.62 706 VAL A CA 1
ATOM 5258 C C . VAL A 1 706 ? -4.016 -4.209 33.945 1.00 95.62 706 VAL A C 1
ATOM 5260 O O . VAL A 1 706 ? -3.291 -3.268 33.627 1.00 95.62 706 VAL A O 1
ATOM 5263 N N . THR A 1 707 ? -5.262 -4.041 34.381 1.00 94.56 707 THR A N 1
ATOM 5264 C CA . THR A 1 707 ? -5.807 -2.737 34.760 1.00 94.56 707 THR A CA 1
ATOM 5265 C C . THR A 1 707 ? -5.812 -2.614 36.281 1.00 94.56 707 THR A C 1
ATOM 5267 O O . THR A 1 707 ? -6.423 -3.416 36.990 1.00 94.56 707 THR A O 1
ATOM 5270 N N . LEU A 1 708 ? -5.122 -1.601 36.796 1.00 93.88 708 LEU A N 1
ATOM 5271 C CA . LEU A 1 708 ? -5.080 -1.237 38.207 1.00 93.88 708 LEU A CA 1
ATOM 5272 C C . LEU A 1 708 ? -5.860 0.058 38.411 1.00 93.88 708 LEU A C 1
ATOM 5274 O O . LEU A 1 708 ? -5.603 1.060 37.747 1.00 93.88 708 LEU A O 1
ATOM 5278 N N . ARG A 1 709 ? -6.752 0.077 39.397 1.00 94.62 709 ARG A N 1
ATOM 5279 C CA . ARG A 1 709 ? -7.449 1.288 39.831 1.00 94.62 709 ARG A CA 1
ATOM 5280 C C . ARG A 1 709 ? -7.414 1.394 41.354 1.00 94.62 709 ARG A C 1
ATOM 5282 O O . ARG A 1 709 ? -8.416 1.125 42.022 1.00 94.62 709 ARG A O 1
ATOM 5289 N N . PRO A 1 710 ? -6.259 1.755 41.945 1.00 91.06 710 PRO A N 1
ATOM 5290 C CA . PRO A 1 710 ? -6.118 1.867 43.398 1.00 91.06 710 PRO A CA 1
ATOM 5291 C C . PRO A 1 710 ? -7.029 2.944 44.002 1.00 91.06 710 PRO A C 1
ATOM 5293 O O . PRO A 1 710 ? -7.441 2.832 45.158 1.00 91.06 710 PRO A O 1
ATOM 5296 N N . LYS A 1 711 ? -7.354 3.987 43.228 1.00 90.38 711 LYS A N 1
ATOM 5297 C CA . LYS A 1 711 ? -8.267 5.078 43.591 1.00 90.38 711 LYS A CA 1
ATOM 5298 C C . LYS A 1 711 ? -9.148 5.436 42.397 1.00 90.38 711 LYS A C 1
ATOM 5300 O O . LYS A 1 711 ? -8.774 5.189 41.260 1.00 90.38 711 LYS A O 1
ATOM 5305 N N . ILE A 1 712 ? -10.298 6.057 42.659 1.00 83.31 712 ILE A N 1
ATOM 5306 C CA . ILE A 1 712 ? -11.273 6.449 41.627 1.00 83.31 712 ILE A CA 1
ATOM 5307 C C . ILE A 1 712 ? -10.655 7.361 40.560 1.00 83.31 712 ILE A C 1
ATOM 5309 O O . ILE A 1 712 ? -11.010 7.270 39.390 1.00 83.31 712 ILE A O 1
ATOM 5313 N N . PHE A 1 713 ? -9.689 8.187 40.964 1.00 87.00 713 PHE A N 1
ATOM 5314 C CA . PHE A 1 713 ? -9.022 9.178 40.127 1.00 87.00 713 PHE A CA 1
ATOM 5315 C C . PHE A 1 713 ? -7.695 8.707 39.514 1.00 87.00 713 PHE A C 1
ATOM 5317 O O . PHE A 1 713 ? -7.048 9.501 38.840 1.00 87.00 713 PHE A O 1
ATOM 5324 N N . LEU A 1 714 ? -7.252 7.470 39.766 1.00 91.06 714 LEU A N 1
ATOM 5325 C CA . LEU A 1 714 ? -5.969 6.959 39.276 1.00 91.06 714 LEU A CA 1
ATOM 5326 C C . LEU A 1 714 ? -6.145 5.573 38.660 1.00 91.06 714 LEU A C 1
ATOM 5328 O O . LEU A 1 714 ? -6.481 4.621 39.368 1.00 91.06 714 LEU A O 1
ATOM 5332 N N . ILE A 1 715 ? -5.867 5.473 37.363 1.00 93.06 715 ILE A N 1
ATOM 5333 C CA . ILE A 1 715 ? -5.898 4.233 36.588 1.00 93.06 715 ILE A CA 1
ATOM 5334 C C . ILE A 1 715 ? -4.508 3.993 36.007 1.00 93.06 715 ILE A C 1
ATOM 5336 O O . ILE A 1 715 ? -3.873 4.921 35.515 1.00 93.06 715 ILE A O 1
ATOM 5340 N N . TYR A 1 716 ? -4.044 2.751 36.056 1.00 94.94 716 TYR A N 1
ATOM 5341 C CA . TYR A 1 716 ? -2.903 2.286 35.279 1.00 94.94 716 TYR A CA 1
ATOM 5342 C C . TYR A 1 716 ? -3.324 1.070 34.464 1.00 94.94 716 TYR A C 1
ATOM 5344 O O . TYR A 1 716 ? -3.881 0.126 35.024 1.00 94.94 716 TYR A O 1
ATOM 5352 N N . ARG A 1 717 ? -3.060 1.093 33.162 1.00 94.38 717 ARG A N 1
ATOM 5353 C CA . ARG A 1 717 ? -3.247 -0.036 32.253 1.00 94.38 717 ARG A CA 1
ATOM 5354 C C . ARG A 1 717 ? -1.897 -0.395 31.657 1.00 94.38 717 ARG A C 1
ATOM 5356 O O . ARG A 1 717 ? -1.135 0.488 31.269 1.00 94.38 717 ARG A O 1
ATOM 5363 N N . THR A 1 718 ? -1.602 -1.683 31.585 1.00 95.62 718 THR A N 1
ATOM 5364 C CA . THR A 1 718 ? -0.473 -2.167 30.798 1.00 95.62 718 THR A CA 1
ATOM 5365 C C . THR A 1 718 ? -0.818 -3.476 30.122 1.00 95.62 718 THR A C 1
ATOM 5367 O O . THR A 1 718 ? -1.379 -4.354 30.779 1.00 95.62 718 THR A O 1
ATOM 5370 N N . ASN A 1 719 ? -0.466 -3.576 28.842 1.00 96.56 719 ASN A N 1
ATOM 5371 C CA . ASN A 1 719 ? -0.699 -4.733 27.989 1.00 96.56 719 ASN A CA 1
ATOM 5372 C C . ASN A 1 719 ? 0.619 -5.121 27.316 1.00 96.56 719 ASN A C 1
ATOM 5374 O O . ASN A 1 719 ? 1.387 -4.261 26.893 1.00 96.56 719 ASN A O 1
ATOM 5378 N N . VAL A 1 720 ? 0.893 -6.417 27.249 1.00 98.12 720 VAL A N 1
ATOM 5379 C CA . VAL A 1 720 ? 1.969 -7.006 26.456 1.00 98.12 720 VAL A CA 1
ATOM 5380 C C . VAL A 1 720 ? 1.299 -7.815 25.361 1.00 98.12 720 VAL A C 1
ATOM 5382 O O . VAL A 1 720 ? 0.644 -8.816 25.652 1.00 98.12 720 VAL A O 1
ATOM 5385 N N . ASN A 1 721 ? 1.450 -7.354 24.129 1.00 98.38 721 ASN A N 1
ATOM 5386 C CA . ASN A 1 721 ? 0.842 -7.910 22.933 1.00 98.38 721 ASN A CA 1
ATOM 5387 C C . ASN A 1 721 ? 1.940 -8.590 22.110 1.00 98.38 721 ASN A C 1
ATOM 5389 O O . ASN A 1 721 ? 2.909 -7.946 21.726 1.00 98.38 721 ASN A O 1
ATOM 5393 N N . MET A 1 722 ? 1.833 -9.897 21.892 1.00 98.69 722 MET A N 1
ATOM 5394 C CA . MET A 1 722 ? 2.805 -10.687 21.131 1.00 98.69 722 MET A CA 1
ATOM 5395 C C . MET A 1 722 ? 2.178 -11.099 19.803 1.00 98.69 722 MET A C 1
ATOM 5397 O O . MET A 1 722 ? 1.069 -11.631 19.815 1.00 98.69 722 MET A O 1
ATOM 5401 N N . PHE A 1 723 ? 2.882 -10.874 18.699 1.00 98.69 723 PHE A N 1
ATOM 5402 C CA . PHE A 1 723 ? 2.349 -10.990 17.344 1.00 98.69 723 PHE A CA 1
ATOM 5403 C C . PHE A 1 723 ? 3.087 -12.051 16.530 1.00 98.69 723 PHE A C 1
ATOM 5405 O O . PHE A 1 723 ? 4.321 -12.118 16.556 1.00 98.69 723 PHE A O 1
ATOM 5412 N N . TRP A 1 724 ? 2.327 -12.837 15.771 1.00 98.69 724 TRP A N 1
ATOM 5413 C CA . TRP A 1 724 ? 2.834 -13.769 14.769 1.00 98.69 724 TRP A CA 1
ATOM 5414 C C . TRP A 1 724 ? 2.066 -13.597 13.464 1.00 98.69 724 TRP A C 1
ATOM 5416 O O . TRP A 1 724 ? 0.840 -13.533 13.506 1.00 98.69 724 TRP A O 1
ATOM 5426 N N . TRP A 1 725 ? 2.766 -13.558 12.335 1.00 98.44 725 TRP A N 1
ATOM 5427 C CA . TRP A 1 725 ? 2.142 -13.775 11.028 1.00 98.44 725 TRP A CA 1
ATOM 5428 C C . TRP A 1 725 ? 1.875 -15.266 10.857 1.00 98.44 725 TRP A C 1
ATOM 5430 O O . TRP A 1 725 ? 2.683 -16.084 11.315 1.00 98.44 725 TRP A O 1
ATOM 5440 N N . ASN A 1 726 ? 0.718 -15.605 10.295 1.00 98.25 726 ASN A N 1
ATOM 5441 C CA . ASN A 1 726 ? 0.236 -16.983 10.292 1.00 98.25 726 ASN A CA 1
ATOM 5442 C C . ASN A 1 726 ? 0.704 -17.761 9.063 1.00 98.25 726 ASN A C 1
ATOM 5444 O O . ASN A 1 726 ? 1.033 -18.932 9.226 1.00 98.25 726 ASN A O 1
ATOM 5448 N N . GLU A 1 727 ? 0.796 -17.097 7.912 1.00 97.94 727 GLU A N 1
ATOM 5449 C CA . GLU A 1 727 ? 1.223 -17.686 6.640 1.00 97.94 727 GLU A CA 1
ATOM 5450 C C . GLU A 1 727 ? 2.446 -16.961 6.054 1.00 97.94 727 GLU A C 1
ATOM 5452 O O . GLU A 1 727 ? 2.788 -15.845 6.466 1.00 97.94 727 GLU A O 1
ATOM 5457 N N . ASP A 1 728 ? 3.137 -17.635 5.132 1.00 96.69 728 ASP A N 1
ATOM 5458 C CA . ASP A 1 728 ? 4.247 -17.061 4.372 1.00 96.69 728 ASP A CA 1
ATOM 5459 C C . ASP A 1 728 ? 3.710 -16.007 3.388 1.00 96.69 728 ASP A C 1
ATOM 5461 O O . ASP A 1 728 ? 2.593 -16.115 2.889 1.00 96.69 728 ASP A O 1
ATOM 5465 N N . PHE A 1 729 ? 4.501 -14.982 3.075 1.00 95.56 729 PHE A N 1
ATOM 5466 C CA . PHE A 1 729 ? 4.068 -13.924 2.156 1.00 95.56 729 PHE A CA 1
ATOM 5467 C C . PHE A 1 729 ? 5.235 -13.280 1.416 1.00 95.56 729 PHE A C 1
ATOM 5469 O O . PHE A 1 729 ? 6.405 -13.505 1.730 1.00 95.56 729 PHE A O 1
ATOM 5476 N N . TYR A 1 730 ? 4.923 -12.458 0.418 1.00 93.25 730 TYR A N 1
ATOM 5477 C CA . TYR A 1 730 ? 5.910 -11.857 -0.466 1.00 93.25 730 TYR A CA 1
ATOM 5478 C C . TYR A 1 730 ? 6.027 -10.354 -0.232 1.00 93.25 730 TYR A C 1
ATOM 5480 O O . TYR A 1 730 ? 5.047 -9.614 -0.210 1.00 93.25 730 TYR A O 1
ATOM 5488 N N . VAL A 1 731 ? 7.266 -9.882 -0.102 1.00 93.81 731 VAL A N 1
ATOM 5489 C CA . VAL A 1 731 ? 7.572 -8.464 0.112 1.00 93.81 731 VAL A CA 1
ATOM 5490 C C . VAL A 1 731 ? 8.394 -7.925 -1.053 1.00 93.81 731 VAL A C 1
ATOM 5492 O O . VAL A 1 731 ? 9.444 -8.471 -1.412 1.00 93.81 731 VAL A O 1
ATOM 5495 N N . GLY A 1 732 ? 7.914 -6.830 -1.643 1.00 90.88 732 GLY A N 1
ATOM 5496 C CA . GLY A 1 732 ? 8.603 -6.116 -2.713 1.00 90.88 732 GLY A CA 1
ATOM 5497 C C . GLY A 1 732 ? 9.824 -5.349 -2.200 1.00 90.88 732 GLY A C 1
ATOM 5498 O O . GLY A 1 732 ? 9.770 -4.680 -1.168 1.00 90.88 732 GLY A O 1
ATOM 5499 N N . ASN A 1 733 ? 10.934 -5.407 -2.939 1.00 92.62 733 ASN A N 1
ATOM 5500 C CA . ASN A 1 733 ? 12.114 -4.602 -2.629 1.00 92.62 733 ASN A CA 1
ATOM 5501 C C . ASN A 1 733 ? 11.832 -3.126 -2.944 1.00 92.62 733 ASN A C 1
ATOM 5503 O O . ASN A 1 733 ? 11.690 -2.746 -4.104 1.00 92.62 733 ASN A O 1
ATOM 5507 N N . MET A 1 734 ? 11.783 -2.285 -1.913 1.00 92.69 734 MET A N 1
ATOM 5508 C CA . MET A 1 734 ? 11.550 -0.853 -2.061 1.00 92.69 734 MET A CA 1
ATOM 5509 C C . MET A 1 734 ? 12.835 -0.054 -2.270 1.00 92.69 734 MET A C 1
ATOM 5511 O O . MET A 1 734 ? 12.744 1.103 -2.654 1.00 92.69 734 MET A O 1
ATOM 5515 N N . VAL A 1 735 ? 14.031 -0.587 -2.024 1.00 94.12 735 VAL A N 1
ATOM 5516 C CA . VAL A 1 735 ? 15.287 0.140 -2.294 1.00 94.12 735 VAL A CA 1
ATOM 5517 C C . VAL A 1 735 ? 15.660 0.014 -3.764 1.00 94.12 735 VAL A C 1
ATOM 5519 O O . VAL A 1 735 ? 15.794 1.031 -4.442 1.00 94.12 735 VAL A O 1
ATOM 5522 N N . ASP A 1 736 ? 15.729 -1.214 -4.268 1.00 92.31 736 ASP A N 1
ATOM 5523 C CA . ASP A 1 736 ? 16.046 -1.543 -5.656 1.00 92.31 736 ASP A CA 1
ATOM 5524 C C . ASP A 1 736 ? 14.862 -2.292 -6.297 1.00 92.31 736 ASP A C 1
ATOM 5526 O O . ASP A 1 736 ? 14.956 -3.498 -6.533 1.00 92.31 736 ASP A O 1
ATOM 5530 N N . PRO A 1 737 ? 13.732 -1.616 -6.586 1.00 90.56 737 PRO A N 1
ATOM 5531 C CA . PRO A 1 737 ? 12.537 -2.260 -7.147 1.00 90.56 737 PRO A CA 1
ATOM 5532 C C . PRO A 1 737 ? 12.702 -2.697 -8.611 1.00 90.56 737 PRO A C 1
ATOM 5534 O O . PRO A 1 737 ? 11.840 -3.389 -9.143 1.00 90.56 737 PRO A O 1
ATOM 5537 N N . MET A 1 738 ? 13.792 -2.294 -9.269 1.00 90.81 738 MET A N 1
ATOM 5538 C CA . MET A 1 738 ? 14.049 -2.518 -10.690 1.00 90.81 738 MET A CA 1
ATOM 5539 C C . MET A 1 738 ? 15.541 -2.736 -10.965 1.00 90.81 738 MET A C 1
ATOM 5541 O O . MET A 1 738 ? 16.397 -2.197 -10.261 1.00 90.81 738 MET A O 1
ATOM 5545 N N . TYR A 1 739 ? 15.867 -3.473 -12.025 1.00 91.00 739 TYR A N 1
ATOM 5546 C CA . TYR A 1 739 ? 17.237 -3.697 -12.498 1.00 91.00 739 TYR A CA 1
ATOM 5547 C C . TYR A 1 739 ? 17.280 -3.840 -14.024 1.00 91.00 739 TYR A C 1
ATOM 5549 O O . TYR A 1 739 ? 16.258 -4.055 -14.660 1.00 91.00 739 TYR A O 1
ATOM 5557 N N . VAL A 1 740 ? 18.460 -3.706 -14.636 1.00 90.56 740 VAL A N 1
ATOM 5558 C CA . VAL A 1 740 ? 18.636 -3.897 -16.087 1.00 90.56 740 VAL A CA 1
ATOM 5559 C C . VAL A 1 740 ? 19.428 -5.173 -16.347 1.00 90.56 740 VAL A C 1
ATOM 5561 O O . VAL A 1 740 ? 20.512 -5.351 -15.786 1.00 90.56 740 VAL A O 1
ATOM 5564 N N . ASP A 1 741 ? 18.913 -6.034 -17.221 1.00 89.50 741 ASP A N 1
ATOM 5565 C CA . ASP A 1 741 ? 19.594 -7.232 -17.710 1.00 89.50 741 ASP A CA 1
ATOM 5566 C C . ASP A 1 741 ? 19.611 -7.306 -19.251 1.00 89.50 741 ASP A C 1
ATOM 5568 O O . ASP A 1 741 ? 19.378 -6.314 -19.945 1.00 89.50 741 ASP A O 1
ATOM 5572 N N . ALA A 1 742 ? 19.949 -8.475 -19.808 1.00 84.19 742 ALA A N 1
ATOM 5573 C CA . ALA A 1 742 ? 20.011 -8.678 -21.257 1.00 84.19 742 ALA A CA 1
ATOM 5574 C C . ALA A 1 742 ? 18.642 -8.582 -21.961 1.00 84.19 742 ALA A C 1
ATOM 5576 O O . ALA A 1 742 ? 18.610 -8.388 -23.176 1.00 84.19 742 ALA A O 1
ATOM 5577 N N . SER A 1 743 ? 17.544 -8.723 -21.219 1.00 81.81 743 SER A N 1
ATOM 5578 C CA . SER A 1 743 ? 16.164 -8.638 -21.708 1.00 81.81 743 SER A CA 1
ATOM 5579 C C . SER A 1 743 ? 15.588 -7.224 -21.576 1.00 81.81 743 SER A C 1
ATOM 5581 O O . SER A 1 743 ? 14.534 -6.946 -22.140 1.00 81.81 743 SER A O 1
ATOM 5583 N N . GLY A 1 744 ? 16.268 -6.319 -20.863 1.00 82.94 744 GLY A N 1
ATOM 5584 C CA . GLY A 1 744 ? 15.881 -4.916 -20.710 1.00 82.94 744 GLY A CA 1
ATOM 5585 C C . GLY A 1 744 ? 15.742 -4.501 -19.249 1.00 82.94 744 GLY A C 1
ATOM 5586 O O . GLY A 1 744 ? 16.412 -5.043 -18.372 1.00 82.94 744 GLY A O 1
ATOM 5587 N N . LEU A 1 745 ? 14.893 -3.508 -18.992 1.00 86.06 745 LEU A N 1
ATOM 5588 C CA . LEU A 1 745 ? 14.513 -3.124 -17.635 1.00 86.06 745 LEU A CA 1
ATOM 5589 C C . LEU A 1 745 ? 13.539 -4.164 -17.074 1.00 86.06 745 LEU A C 1
ATOM 5591 O O . LEU A 1 745 ? 12.521 -4.453 -17.693 1.00 86.06 745 LEU A O 1
ATOM 5595 N N . GLN A 1 746 ? 13.875 -4.716 -15.917 1.00 85.19 746 GLN A N 1
ATOM 5596 C CA . GLN A 1 746 ? 13.128 -5.752 -15.219 1.00 85.19 746 GLN A CA 1
ATOM 5597 C C . GLN A 1 746 ? 12.709 -5.250 -13.838 1.00 85.19 746 GLN A C 1
ATOM 5599 O O . GLN A 1 746 ? 13.423 -4.467 -13.203 1.00 85.19 746 GLN A O 1
ATOM 5604 N N . LYS A 1 747 ? 11.581 -5.762 -13.351 1.00 85.50 747 LYS A N 1
ATOM 5605 C CA . LYS A 1 747 ? 11.138 -5.600 -11.966 1.00 85.50 747 LYS A CA 1
ATOM 5606 C C . LYS A 1 747 ? 11.915 -6.560 -11.060 1.00 85.50 747 LYS A C 1
ATOM 5608 O O . LYS A 1 747 ? 12.164 -7.713 -11.420 1.00 85.50 747 LYS A O 1
ATOM 5613 N N . SER A 1 748 ? 12.315 -6.093 -9.883 1.00 87.88 748 SER A N 1
ATOM 5614 C CA . SER A 1 748 ? 12.949 -6.944 -8.874 1.00 87.88 748 SER A CA 1
ATOM 5615 C C . SER A 1 748 ? 11.963 -7.976 -8.343 1.00 87.88 748 SER A C 1
ATOM 5617 O O . SER A 1 748 ? 10.799 -7.671 -8.083 1.00 87.88 748 SER A O 1
ATOM 5619 N N . ARG A 1 749 ? 12.443 -9.209 -8.169 1.00 85.94 749 ARG A N 1
ATOM 5620 C CA . ARG A 1 749 ? 11.627 -10.287 -7.608 1.00 85.94 749 ARG A CA 1
ATOM 5621 C C . ARG A 1 749 ? 11.260 -9.992 -6.167 1.00 85.94 749 ARG A C 1
ATOM 5623 O O . ARG A 1 749 ? 12.045 -9.396 -5.425 1.00 85.94 749 ARG A O 1
ATOM 5630 N N . TYR A 1 750 ? 10.082 -10.458 -5.789 1.00 90.69 750 TYR A N 1
ATOM 5631 C CA . TYR A 1 750 ? 9.618 -10.352 -4.422 1.00 90.69 750 TYR A CA 1
ATOM 5632 C C . TYR A 1 750 ? 10.371 -11.369 -3.573 1.00 90.69 750 TYR A C 1
ATOM 5634 O O . TYR A 1 750 ? 10.785 -12.429 -4.051 1.00 90.69 750 TYR A O 1
ATOM 5642 N N . THR A 1 751 ? 10.596 -11.013 -2.316 1.00 93.81 751 THR A N 1
ATOM 5643 C CA . THR A 1 751 ? 11.272 -11.888 -1.363 1.00 93.81 751 THR A CA 1
ATOM 5644 C C . THR A 1 751 ? 10.221 -12.571 -0.507 1.00 93.81 751 THR A C 1
ATOM 5646 O O . THR A 1 751 ? 9.373 -11.892 0.066 1.00 93.81 751 THR A O 1
ATOM 5649 N N . LEU A 1 752 ? 10.285 -13.901 -0.437 1.00 94.81 752 LEU A N 1
ATOM 5650 C CA . LEU A 1 752 ? 9.472 -14.690 0.481 1.00 94.81 752 LEU A CA 1
ATOM 5651 C C . LEU A 1 752 ? 9.907 -14.396 1.920 1.00 94.81 752 LEU A C 1
ATOM 5653 O O . LEU A 1 752 ? 11.091 -14.513 2.246 1.00 94.81 752 LEU A O 1
ATOM 5657 N N . VAL A 1 753 ? 8.946 -14.037 2.759 1.00 96.06 753 VAL A N 1
ATOM 5658 C CA . VAL A 1 753 ? 9.084 -13.901 4.206 1.00 96.06 753 VAL A CA 1
ATOM 5659 C C . VAL A 1 753 ? 8.309 -15.047 4.842 1.00 96.06 753 VAL A C 1
ATOM 5661 O O . VAL A 1 753 ? 7.118 -15.208 4.588 1.00 96.06 753 VAL A O 1
ATOM 5664 N N . GLU A 1 754 ? 9.001 -15.855 5.646 1.00 96.44 754 GLU A N 1
ATOM 5665 C CA . GLU A 1 754 ? 8.391 -16.998 6.326 1.00 96.44 754 GLU A CA 1
ATOM 5666 C C . GLU A 1 754 ? 7.470 -16.531 7.466 1.00 96.44 754 GLU A C 1
ATOM 5668 O O . GLU A 1 754 ? 7.771 -15.577 8.198 1.00 96.44 754 GLU A O 1
ATOM 5673 N N . ALA A 1 755 ? 6.362 -17.245 7.655 1.00 97.06 755 ALA A N 1
ATOM 5674 C CA . ALA A 1 755 ? 5.463 -17.082 8.782 1.00 97.06 755 ALA A CA 1
ATOM 5675 C C . ALA A 1 755 ? 6.229 -17.198 10.104 1.00 97.06 755 ALA A C 1
ATOM 5677 O O . ALA A 1 755 ? 7.121 -18.036 10.286 1.00 97.06 755 ALA A O 1
ATOM 5678 N N . GLY A 1 756 ? 5.852 -16.395 11.096 1.00 97.69 756 GLY A N 1
ATOM 5679 C CA . GLY A 1 756 ? 6.564 -16.441 12.360 1.00 97.69 756 GLY A CA 1
ATOM 5680 C C . GLY A 1 756 ? 6.348 -15.253 13.269 1.00 97.69 756 GLY A C 1
ATOM 5681 O O . GLY A 1 756 ? 5.423 -14.460 13.132 1.00 97.69 756 GLY A O 1
ATOM 5682 N N . TYR A 1 757 ? 7.212 -15.172 14.276 1.00 98.50 757 TYR A N 1
ATOM 5683 C CA . TYR A 1 757 ? 7.124 -14.175 15.333 1.00 98.50 757 TYR A CA 1
ATOM 5684 C C . TYR A 1 757 ? 7.526 -12.788 14.819 1.00 98.50 757 TYR A C 1
ATOM 5686 O O . TYR A 1 757 ? 8.712 -12.510 14.619 1.00 98.50 757 TYR A O 1
ATOM 5694 N N . ALA A 1 758 ? 6.533 -11.912 14.660 1.00 98.00 758 ALA A N 1
ATOM 5695 C CA . ALA A 1 758 ? 6.708 -10.542 14.190 1.00 98.00 758 ALA A CA 1
ATOM 5696 C C . ALA A 1 758 ? 7.268 -9.633 15.294 1.00 98.00 758 ALA A C 1
ATOM 5698 O O . ALA A 1 758 ? 8.122 -8.785 15.041 1.00 98.00 758 ALA A O 1
ATOM 5699 N N . GLY A 1 759 ? 6.851 -9.828 16.548 1.00 98.38 759 GLY A N 1
ATOM 5700 C CA . GLY A 1 759 ? 7.388 -9.058 17.668 1.00 98.38 759 GLY A CA 1
ATOM 5701 C C . GLY A 1 759 ? 6.484 -8.993 18.891 1.00 98.38 759 GLY A C 1
ATOM 5702 O O . GLY A 1 759 ? 5.457 -9.663 18.981 1.00 98.38 759 GLY A O 1
ATOM 5703 N N . THR A 1 760 ? 6.898 -8.186 19.865 1.00 98.62 760 THR A N 1
ATOM 5704 C CA . THR A 1 760 ? 6.113 -7.885 21.069 1.00 98.62 760 THR A CA 1
ATOM 5705 C C . THR A 1 760 ? 5.973 -6.383 21.227 1.00 98.62 760 THR A C 1
ATOM 5707 O O . THR A 1 760 ? 6.978 -5.681 21.297 1.00 98.62 760 THR A O 1
ATOM 5710 N N . GLU A 1 761 ? 4.750 -5.904 21.401 1.00 98.50 761 GLU A N 1
ATOM 5711 C CA . GLU A 1 761 ? 4.456 -4.547 21.841 1.00 98.50 761 GLU A CA 1
ATOM 5712 C C . GLU A 1 761 ? 4.151 -4.520 23.341 1.00 98.50 761 GLU A C 1
ATOM 5714 O O . GLU A 1 761 ? 3.445 -5.379 23.873 1.00 98.50 761 GLU A O 1
ATOM 5719 N N . TRP A 1 762 ? 4.716 -3.544 24.048 1.00 98.12 762 TRP A N 1
ATOM 5720 C CA . TRP A 1 762 ? 4.436 -3.295 25.456 1.00 98.12 762 TRP A CA 1
ATOM 5721 C C . TRP A 1 762 ? 3.862 -1.897 25.653 1.00 98.12 762 TRP A C 1
ATOM 5723 O O . TRP A 1 762 ? 4.587 -0.897 25.633 1.00 98.12 762 TRP A O 1
ATOM 5733 N N . ASP A 1 763 ? 2.567 -1.867 25.940 1.00 97.06 763 ASP A N 1
ATOM 5734 C CA . ASP A 1 763 ? 1.777 -0.663 26.129 1.00 97.06 763 ASP A CA 1
ATOM 5735 C C . ASP A 1 763 ? 1.591 -0.346 27.604 1.00 97.06 763 ASP A C 1
ATOM 5737 O O . ASP A 1 763 ? 1.364 -1.218 28.453 1.00 97.06 763 ASP A O 1
ATOM 5741 N N . ASN A 1 764 ? 1.697 0.937 27.926 1.00 96.50 764 ASN A N 1
ATOM 5742 C CA . ASN A 1 764 ? 1.580 1.458 29.275 1.00 96.50 764 ASN A CA 1
ATOM 5743 C C . ASN A 1 764 ? 0.811 2.770 29.242 1.00 96.50 764 ASN A C 1
ATOM 5745 O O . ASN A 1 764 ? 1.200 3.693 28.535 1.00 96.50 764 ASN A O 1
ATOM 5749 N N . GLU A 1 765 ? -0.212 2.888 30.078 1.00 95.44 765 GLU A N 1
ATOM 5750 C CA . GLU A 1 765 ? -0.976 4.115 30.254 1.00 95.44 765 GLU A CA 1
ATOM 5751 C C . GLU A 1 765 ? -1.240 4.367 31.736 1.00 95.44 765 GLU A C 1
ATOM 5753 O O . GLU A 1 765 ? -1.760 3.508 32.447 1.00 95.44 765 GLU A O 1
ATOM 5758 N N . VAL A 1 766 ? -0.933 5.574 32.203 1.00 95.56 766 VAL A N 1
ATOM 5759 C CA . VAL A 1 766 ? -1.379 6.093 33.499 1.00 95.56 766 VAL A CA 1
ATOM 5760 C C . VAL A 1 766 ? -2.363 7.222 33.246 1.00 95.56 766 VAL A C 1
ATOM 5762 O O . VAL A 1 766 ? -1.989 8.221 32.642 1.00 95.56 766 VAL A O 1
ATOM 5765 N N . THR A 1 767 ? -3.571 7.112 33.788 1.00 94.69 767 THR A N 1
ATOM 5766 C CA . THR A 1 767 ? -4.598 8.155 33.734 1.00 94.69 767 THR A CA 1
ATOM 5767 C C . THR A 1 767 ? -4.853 8.723 35.129 1.00 94.69 767 THR A C 1
ATOM 5769 O O . THR A 1 767 ? -5.177 7.994 36.071 1.00 94.69 767 THR A O 1
ATOM 5772 N N . LEU A 1 768 ? -4.733 10.045 35.253 1.00 94.19 768 LEU A N 1
ATOM 5773 C CA . LEU A 1 768 ? -5.016 10.829 36.450 1.00 94.19 768 LEU A CA 1
ATOM 5774 C C . LEU A 1 768 ? -6.202 11.766 36.188 1.00 94.19 768 LEU A C 1
ATOM 5776 O O . LEU A 1 768 ? -6.088 12.730 35.432 1.00 94.19 768 LEU A O 1
ATOM 5780 N N . ALA A 1 769 ? -7.325 11.526 36.859 1.00 90.88 769 ALA A N 1
ATOM 5781 C CA . ALA A 1 769 ? -8.458 12.445 36.860 1.00 90.88 769 ALA A CA 1
ATOM 5782 C C . ALA A 1 769 ? -8.217 13.559 37.889 1.00 90.88 769 ALA A C 1
ATOM 5784 O O . ALA A 1 769 ? -8.210 13.317 39.096 1.00 90.88 769 ALA A O 1
ATOM 5785 N N . LEU A 1 770 ? -8.023 14.793 37.426 1.00 90.38 770 LEU A N 1
ATOM 5786 C CA . LEU A 1 770 ? -7.875 15.957 38.308 1.00 90.38 770 LEU A CA 1
ATOM 5787 C C . LEU A 1 770 ? -9.233 16.376 38.883 1.00 90.38 770 LEU A C 1
ATOM 5789 O O . LEU A 1 770 ? -9.340 16.784 40.040 1.00 90.38 770 LEU A O 1
ATOM 5793 N N . ASN A 1 771 ? -10.271 16.273 38.055 1.00 87.19 771 ASN A N 1
ATOM 5794 C CA . ASN A 1 771 ? -11.682 16.393 38.401 1.00 87.19 771 ASN A CA 1
ATOM 5795 C C . ASN A 1 771 ? -12.513 15.758 37.264 1.00 87.19 771 ASN A C 1
ATOM 5797 O O . ASN A 1 771 ? -11.963 15.129 36.366 1.00 87.19 771 ASN A O 1
ATOM 5801 N N . LYS A 1 772 ? -13.836 15.939 37.275 1.00 80.31 772 LYS A N 1
ATOM 5802 C CA . LYS A 1 772 ? -14.737 15.382 36.250 1.00 80.31 772 LYS A CA 1
ATOM 5803 C C . LYS A 1 772 ? -14.610 15.968 34.845 1.00 80.31 772 LYS A C 1
ATOM 5805 O O . LYS A 1 772 ? -15.132 15.412 33.890 1.00 80.31 772 LYS A O 1
ATOM 5810 N N . ASN A 1 773 ? -13.945 17.106 34.743 1.00 85.12 773 ASN A N 1
ATOM 5811 C CA . ASN A 1 773 ? -13.737 17.869 33.529 1.00 85.12 773 ASN A CA 1
ATOM 5812 C C . ASN A 1 773 ? -12.296 17.764 33.019 1.00 85.12 773 ASN A C 1
ATOM 5814 O O . ASN A 1 773 ? -12.048 18.191 31.903 1.00 85.12 773 ASN A O 1
ATOM 5818 N N . MET A 1 774 ? -11.339 17.280 33.817 1.00 89.06 774 MET A N 1
ATOM 5819 C CA . MET A 1 774 ? -9.911 17.422 33.519 1.00 89.06 774 MET A CA 1
ATOM 5820 C C . MET A 1 774 ? -9.132 16.147 33.827 1.00 89.06 774 MET A C 1
ATOM 5822 O O . MET A 1 774 ? -9.154 15.660 34.963 1.00 89.06 774 MET A O 1
ATOM 5826 N N . PHE A 1 775 ? -8.378 15.669 32.839 1.00 91.69 775 PHE A N 1
ATOM 5827 C CA . PHE A 1 775 ? -7.610 14.428 32.912 1.00 91.69 775 PHE A CA 1
ATOM 5828 C C . PHE A 1 775 ? -6.203 14.638 32.365 1.00 91.69 775 PHE A C 1
ATOM 5830 O O . PHE A 1 775 ? -5.990 15.422 31.442 1.00 91.69 775 PHE A O 1
ATOM 5837 N N . ILE A 1 776 ? -5.246 13.922 32.943 1.00 94.94 776 ILE A N 1
ATOM 5838 C CA . ILE A 1 776 ? -3.896 13.789 32.407 1.00 94.94 776 ILE A CA 1
ATOM 5839 C C . ILE A 1 776 ? -3.657 12.311 32.135 1.00 94.94 776 ILE A C 1
ATOM 5841 O O . ILE A 1 776 ? -3.822 11.506 33.054 1.00 94.94 776 ILE A O 1
ATOM 5845 N N . LYS A 1 777 ? -3.223 11.966 30.923 1.00 95.50 777 LYS A N 1
ATOM 5846 C CA . LYS A 1 777 ? -2.691 10.638 30.618 1.00 95.50 777 LYS A CA 1
ATOM 5847 C C . LYS A 1 777 ? -1.196 10.710 30.329 1.00 95.50 777 LYS A C 1
ATOM 5849 O O . LYS A 1 777 ? -0.715 11.670 29.736 1.00 95.50 777 LYS A O 1
ATOM 5854 N N . GLY A 1 778 ? -0.449 9.710 30.773 1.00 96.25 778 GLY A N 1
ATOM 5855 C CA . GLY A 1 778 ? 0.926 9.461 30.343 1.00 96.25 778 GLY A CA 1
ATOM 5856 C C . GLY A 1 778 ? 0.996 8.082 29.709 1.00 96.25 778 GLY A C 1
ATOM 5857 O O . GLY A 1 778 ? 0.572 7.115 30.342 1.00 96.25 778 GLY A O 1
ATOM 5858 N N . GLN A 1 779 ? 1.508 8.000 28.486 1.00 95.75 779 GLN A N 1
ATOM 5859 C CA . GLN A 1 779 ? 1.494 6.797 27.661 1.00 95.75 779 GLN A CA 1
ATOM 5860 C C . GLN A 1 779 ? 2.900 6.457 27.158 1.00 95.75 779 GLN A C 1
ATOM 5862 O O . GLN A 1 779 ? 3.693 7.343 26.829 1.00 95.75 779 GLN A O 1
ATOM 5867 N N . ALA A 1 780 ? 3.215 5.165 27.126 1.00 97.25 780 ALA A N 1
ATOM 5868 C CA . ALA A 1 780 ? 4.451 4.636 26.570 1.00 97.25 780 ALA A CA 1
ATOM 5869 C C . ALA A 1 780 ? 4.188 3.297 25.873 1.00 97.25 780 ALA A C 1
ATOM 5871 O O . ALA A 1 780 ? 3.777 2.342 26.536 1.00 97.25 780 ALA A O 1
ATOM 5872 N N . ALA A 1 781 ? 4.477 3.244 24.576 1.00 97.69 781 ALA A N 1
ATOM 5873 C CA . ALA A 1 781 ? 4.442 2.040 23.756 1.00 97.69 781 ALA A CA 1
ATOM 5874 C C . ALA A 1 781 ? 5.862 1.711 23.278 1.00 97.69 781 ALA A C 1
ATOM 5876 O O . ALA A 1 781 ? 6.632 2.603 22.895 1.00 97.69 781 ALA A O 1
ATOM 5877 N N . LEU A 1 782 ? 6.237 0.436 23.355 1.00 98.25 782 LEU A N 1
ATOM 5878 C CA . LEU A 1 782 ? 7.525 -0.070 22.887 1.00 98.25 782 LEU A CA 1
ATOM 5879 C C . LEU A 1 782 ? 7.294 -1.328 22.062 1.00 98.25 782 LEU A C 1
ATOM 5881 O O . LEU A 1 782 ? 6.776 -2.300 22.606 1.00 98.25 782 LEU A O 1
ATOM 5885 N N . PHE A 1 783 ? 7.740 -1.340 20.810 1.00 98.50 783 PHE A N 1
ATOM 5886 C CA . PHE A 1 783 ? 7.697 -2.525 19.962 1.00 98.50 783 PHE A CA 1
ATOM 5887 C C . PHE A 1 783 ? 9.092 -3.133 19.852 1.00 98.50 783 PHE A C 1
ATOM 5889 O O . PHE A 1 783 ? 10.041 -2.500 19.386 1.00 98.50 783 PHE A O 1
ATOM 5896 N N . PHE A 1 784 ? 9.216 -4.373 20.309 1.00 98.50 784 PHE A N 1
ATOM 5897 C CA . PHE A 1 784 ? 10.417 -5.186 20.221 1.00 98.50 784 PHE A CA 1
ATOM 5898 C C . PHE 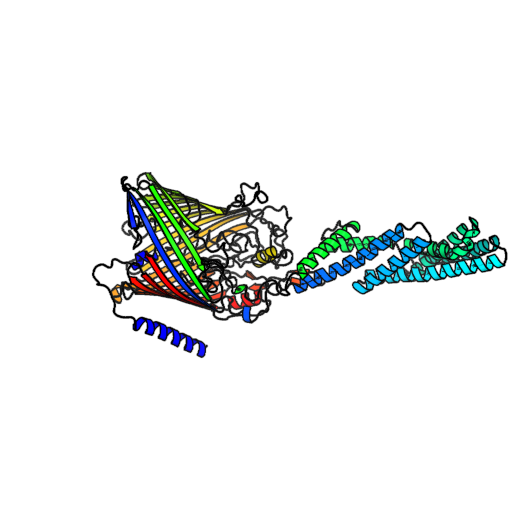A 1 784 ? 10.281 -6.107 19.003 1.00 98.50 784 PHE A C 1
ATOM 5900 O O . PHE A 1 784 ? 9.504 -7.067 19.079 1.00 98.50 784 PHE A O 1
ATOM 5907 N N . PRO A 1 785 ? 10.998 -5.832 17.900 1.00 98.19 785 PRO A N 1
ATOM 5908 C CA . PRO A 1 785 ? 10.886 -6.633 16.688 1.00 98.19 785 PRO A CA 1
ATOM 5909 C C . PRO A 1 785 ? 11.344 -8.077 16.923 1.00 98.19 785 PRO A C 1
ATOM 5911 O O . PRO A 1 785 ? 12.297 -8.346 17.663 1.00 98.19 785 PRO A O 1
ATOM 5914 N N . GLY A 1 786 ? 10.602 -9.007 16.330 1.00 97.69 786 GLY A N 1
ATOM 5915 C CA . GLY A 1 786 ? 10.946 -10.418 16.216 1.00 97.69 786 GLY A CA 1
ATOM 5916 C C . GLY A 1 786 ? 11.760 -10.697 14.956 1.00 97.69 786 GLY A C 1
ATOM 5917 O O . GLY A 1 786 ? 12.204 -9.775 14.274 1.00 97.69 786 GLY A O 1
ATOM 5918 N N . ASP A 1 787 ? 11.962 -11.978 14.652 1.00 97.06 787 ASP A N 1
ATOM 5919 C CA . ASP A 1 787 ? 12.704 -12.373 13.451 1.00 97.06 787 ASP A CA 1
ATOM 5920 C C . ASP A 1 787 ? 11.909 -12.054 12.175 1.00 97.06 787 ASP A C 1
ATOM 5922 O O . ASP A 1 787 ? 12.498 -11.567 11.219 1.00 97.06 787 ASP A O 1
ATOM 5926 N N . GLY A 1 788 ? 10.571 -12.121 12.210 1.00 95.50 788 GLY A N 1
ATOM 5927 C CA . GLY A 1 788 ? 9.753 -11.731 11.058 1.00 95.50 788 GLY A CA 1
ATOM 5928 C C . GLY A 1 788 ? 9.985 -10.278 10.611 1.00 95.50 788 GLY A C 1
ATOM 5929 O O . GLY A 1 788 ? 10.133 -10.004 9.425 1.00 95.50 788 GLY A O 1
ATOM 5930 N N . VAL A 1 789 ? 10.098 -9.321 11.541 1.00 97.38 789 VAL A N 1
ATOM 5931 C CA . VAL A 1 789 ? 10.381 -7.917 11.174 1.00 97.38 789 VAL A CA 1
ATOM 5932 C C . VAL A 1 789 ? 11.784 -7.753 10.576 1.00 97.38 789 VAL A C 1
ATOM 5934 O O . VAL A 1 789 ? 11.974 -6.921 9.687 1.00 97.38 789 VAL A O 1
ATOM 5937 N N . LYS A 1 790 ? 12.765 -8.561 10.993 1.00 96.88 790 LYS A N 1
ATOM 5938 C CA . LYS A 1 790 ? 14.097 -8.569 10.360 1.00 96.88 790 LYS A CA 1
ATOM 5939 C C . LYS A 1 790 ? 14.028 -9.062 8.924 1.00 96.88 790 LYS A C 1
ATOM 5941 O O . LYS A 1 790 ? 14.649 -8.465 8.050 1.00 96.88 790 LYS A O 1
ATOM 5946 N N . ASP A 1 791 ? 13.244 -10.105 8.685 1.00 97.62 791 ASP A N 1
ATOM 5947 C CA . ASP A 1 791 ? 13.080 -10.677 7.353 1.00 97.62 791 ASP A CA 1
ATOM 5948 C C . ASP A 1 791 ? 12.356 -9.692 6.424 1.00 97.62 791 ASP A C 1
ATOM 5950 O O . ASP A 1 791 ? 12.829 -9.437 5.316 1.00 97.62 791 ASP A O 1
ATOM 5954 N N . VAL A 1 792 ? 11.299 -9.022 6.904 1.00 97.44 792 VAL A N 1
ATOM 5955 C CA . VAL A 1 792 ? 10.614 -7.957 6.147 1.00 97.44 792 VAL A CA 1
ATOM 5956 C C . VAL A 1 792 ? 11.545 -6.779 5.859 1.00 97.44 792 VAL A C 1
ATOM 5958 O O . VAL A 1 792 ? 11.596 -6.299 4.729 1.00 97.44 792 VAL A O 1
ATOM 5961 N N . THR A 1 793 ? 12.313 -6.297 6.840 1.00 97.38 793 THR A N 1
ATOM 5962 C CA . THR A 1 793 ? 13.253 -5.179 6.615 1.00 97.38 793 THR A CA 1
ATOM 5963 C C . THR A 1 793 ? 14.372 -5.554 5.640 1.00 97.38 793 THR A C 1
ATOM 5965 O O . THR A 1 793 ? 14.721 -4.755 4.763 1.00 97.38 793 THR A O 1
ATOM 5968 N N . SER A 1 794 ? 14.866 -6.793 5.711 1.00 97.19 794 SER A N 1
ATOM 5969 C CA . SER A 1 794 ? 15.806 -7.357 4.739 1.00 97.19 794 SER A CA 1
ATOM 5970 C C . SER A 1 794 ? 15.200 -7.411 3.334 1.00 97.19 794 SER A C 1
ATOM 5972 O O . SER A 1 794 ? 15.826 -6.938 2.384 1.00 97.19 794 SER A O 1
ATOM 5974 N N . ALA A 1 795 ? 13.958 -7.879 3.193 1.00 96.12 795 ALA A N 1
ATOM 5975 C CA . ALA A 1 795 ? 13.240 -7.920 1.920 1.00 96.12 795 ALA A CA 1
ATOM 5976 C C . ALA A 1 795 ? 13.013 -6.519 1.321 1.00 96.12 795 ALA A C 1
ATOM 5978 O O . ALA A 1 795 ? 13.377 -6.271 0.170 1.00 96.12 795 ALA A O 1
ATOM 5979 N N . LEU A 1 796 ? 12.497 -5.576 2.119 1.00 95.75 796 LEU A N 1
ATOM 5980 C CA . LEU A 1 796 ? 12.244 -4.189 1.707 1.00 95.75 796 LEU A CA 1
ATOM 5981 C C . LEU A 1 796 ? 13.517 -3.475 1.234 1.00 95.75 796 LEU A C 1
ATOM 5983 O O . LEU A 1 796 ? 13.445 -2.596 0.374 1.00 95.75 796 LEU A O 1
ATOM 5987 N N . SER A 1 797 ? 14.672 -3.818 1.809 1.00 94.75 797 SER A N 1
ATOM 5988 C CA . SER A 1 797 ? 15.957 -3.182 1.504 1.00 94.75 797 SER A CA 1
ATOM 5989 C C . SER A 1 797 ? 16.828 -3.927 0.493 1.00 94.75 797 SER A C 1
ATOM 5991 O O . SER A 1 797 ? 17.857 -3.391 0.080 1.00 94.75 797 SER A O 1
ATOM 5993 N N . GLY A 1 798 ? 16.470 -5.158 0.120 1.00 91.69 798 GLY A N 1
ATOM 5994 C CA . GLY A 1 798 ? 17.325 -6.024 -0.693 1.00 91.69 798 GLY A CA 1
ATOM 5995 C C . GLY A 1 798 ? 18.529 -6.613 0.056 1.00 91.69 798 GLY A C 1
ATOM 5996 O O . GLY A 1 798 ? 19.542 -6.920 -0.575 1.00 91.69 798 GLY A O 1
ATOM 5997 N N . GLY A 1 799 ? 18.441 -6.767 1.382 1.00 93.56 799 GLY A N 1
ATOM 5998 C CA . GLY A 1 799 ? 19.404 -7.532 2.188 1.00 93.56 799 GLY A CA 1
ATOM 5999 C C . GLY A 1 799 ? 19.923 -6.855 3.462 1.00 93.56 799 GLY A C 1
ATOM 6000 O O . GLY A 1 799 ? 20.873 -7.358 4.063 1.00 93.56 799 GLY A O 1
ATOM 6001 N N . THR A 1 800 ? 19.367 -5.712 3.867 1.00 94.44 800 THR A N 1
ATOM 6002 C CA . THR A 1 800 ? 19.710 -5.032 5.129 1.00 94.44 800 THR A CA 1
ATOM 6003 C C . THR A 1 800 ? 18.656 -5.325 6.194 1.00 94.44 800 THR A C 1
ATOM 6005 O O . THR A 1 800 ? 17.552 -4.792 6.157 1.00 94.44 800 THR A O 1
ATOM 6008 N N . GLU A 1 801 ? 19.008 -6.159 7.167 1.00 96.00 801 GLU A N 1
ATOM 6009 C CA . GLU A 1 801 ? 18.170 -6.421 8.341 1.00 96.00 801 GLU A CA 1
ATOM 6010 C C . GLU A 1 801 ? 18.185 -5.225 9.305 1.00 96.00 801 GLU A C 1
ATOM 6012 O O . GLU A 1 801 ? 19.248 -4.661 9.587 1.00 96.00 801 GLU A O 1
ATOM 6017 N N . SER A 1 802 ? 17.024 -4.873 9.861 1.00 94.31 802 SER A N 1
ATOM 6018 C CA . SER A 1 802 ? 16.893 -3.844 10.896 1.00 94.31 802 SER A CA 1
ATOM 6019 C C . SER A 1 802 ? 15.929 -4.296 11.998 1.00 94.31 802 SER A C 1
ATOM 6021 O O . SER A 1 802 ? 14.853 -4.826 11.723 1.00 94.31 802 SER A O 1
ATOM 6023 N N . ASP A 1 803 ? 16.332 -4.128 13.259 1.00 93.75 803 ASP A N 1
ATOM 6024 C CA . ASP A 1 803 ? 15.595 -4.607 14.437 1.00 93.75 803 ASP A CA 1
ATOM 6025 C C . ASP A 1 803 ? 15.665 -3.644 15.634 1.00 93.75 803 ASP A C 1
ATOM 6027 O O . ASP A 1 803 ? 15.552 -4.045 16.802 1.00 93.75 803 ASP A O 1
ATOM 6031 N N . ASP A 1 804 ? 15.832 -2.349 15.369 1.00 97.12 804 ASP A N 1
ATOM 6032 C CA . ASP A 1 804 ? 15.778 -1.355 16.430 1.00 97.12 804 ASP A CA 1
ATOM 6033 C C . ASP A 1 804 ? 14.384 -1.319 17.076 1.00 97.12 804 ASP A C 1
ATOM 6035 O O . ASP A 1 804 ? 13.348 -1.416 16.426 1.00 97.12 804 ASP A O 1
ATOM 6039 N N . ILE A 1 805 ? 14.352 -1.094 18.390 1.00 97.88 805 ILE A N 1
ATOM 6040 C CA . ILE A 1 805 ? 13.099 -0.951 19.140 1.00 97.88 805 ILE A CA 1
ATOM 6041 C C . ILE A 1 805 ? 12.397 0.339 18.704 1.00 97.88 805 ILE A C 1
ATOM 6043 O O . ILE A 1 805 ? 12.929 1.434 18.934 1.00 97.88 805 ILE A O 1
ATOM 6047 N N . ALA A 1 806 ? 11.184 0.211 18.169 1.00 97.75 806 ALA A N 1
ATOM 6048 C CA . ALA A 1 806 ? 10.298 1.346 17.957 1.00 97.75 806 ALA A CA 1
ATOM 6049 C C . ALA A 1 806 ? 9.727 1.796 19.306 1.00 97.75 806 ALA A C 1
ATOM 6051 O O . ALA A 1 806 ? 9.308 0.978 20.132 1.00 97.75 806 ALA A O 1
ATOM 6052 N N . THR A 1 807 ? 9.722 3.100 19.567 1.00 97.44 807 THR A N 1
ATOM 6053 C CA . THR A 1 807 ? 9.159 3.637 20.813 1.00 97.44 807 THR A CA 1
ATOM 6054 C C . THR A 1 807 ? 8.286 4.838 20.542 1.00 97.44 807 THR A C 1
ATOM 6056 O O . THR A 1 807 ? 8.682 5.698 19.757 1.00 97.44 807 THR A O 1
ATOM 6059 N N . ARG A 1 808 ? 7.187 4.947 21.288 1.00 96.50 808 ARG A N 1
ATOM 6060 C CA . ARG A 1 808 ? 6.346 6.137 21.379 1.00 96.50 808 ARG A CA 1
ATOM 6061 C C . ARG A 1 808 ? 6.137 6.508 22.839 1.00 96.50 808 ARG A C 1
ATOM 6063 O O . ARG A 1 808 ? 5.762 5.676 23.662 1.00 96.50 808 ARG A O 1
ATOM 6070 N N . LEU A 1 809 ? 6.365 7.774 23.157 1.00 96.75 809 LEU A N 1
ATOM 6071 C CA . LEU A 1 809 ? 6.064 8.383 24.444 1.00 96.75 809 LEU A CA 1
ATOM 6072 C C . LEU A 1 809 ? 5.103 9.538 24.203 1.00 96.75 809 LEU A C 1
ATOM 6074 O O . LEU A 1 809 ? 5.409 10.437 23.423 1.00 96.75 809 LEU A O 1
ATOM 6078 N N . ALA A 1 810 ? 3.975 9.539 24.898 1.00 95.12 810 ALA A N 1
ATOM 6079 C CA . ALA A 1 810 ? 2.992 10.602 24.789 1.00 95.12 810 ALA A CA 1
ATOM 6080 C C . ALA A 1 810 ? 2.510 11.042 26.169 1.00 95.12 810 ALA A C 1
ATOM 6082 O O . ALA A 1 810 ? 2.486 10.277 27.138 1.00 95.12 810 ALA A O 1
ATOM 6083 N N . MET A 1 811 ? 2.127 12.306 26.264 1.00 95.75 811 MET A N 1
ATOM 6084 C CA . MET A 1 811 ? 1.387 12.826 27.402 1.00 95.75 811 MET A CA 1
ATOM 6085 C C . MET A 1 811 ? 0.167 13.537 26.860 1.00 95.75 811 MET A C 1
ATOM 6087 O O . MET A 1 811 ? 0.275 14.300 25.915 1.00 95.75 811 MET A O 1
ATOM 6091 N N . GLU A 1 812 ? -0.975 13.322 27.480 1.00 93.75 812 GLU A N 1
ATOM 6092 C CA . GLU A 1 812 ? -2.229 13.908 27.059 1.00 93.75 812 GLU A CA 1
ATOM 6093 C C . GLU A 1 812 ? -2.815 14.736 28.195 1.00 93.75 812 GLU A C 1
ATOM 6095 O O . GLU A 1 812 ? -2.896 14.284 29.339 1.00 93.75 812 GLU A O 1
ATOM 6100 N N . PHE A 1 813 ? -3.270 15.941 27.874 1.00 95.56 813 PHE A N 1
ATOM 6101 C CA . PHE A 1 813 ? -4.121 16.728 28.752 1.00 95.56 813 PHE A CA 1
ATOM 6102 C C . PHE A 1 813 ? -5.497 16.900 28.115 1.00 95.56 813 PHE A C 1
ATOM 6104 O O . PHE A 1 813 ? -5.592 17.492 27.044 1.00 95.56 813 PHE A O 1
ATOM 6111 N N . ILE A 1 814 ? -6.539 16.412 28.791 1.00 92.12 814 ILE A N 1
ATOM 6112 C CA . ILE A 1 814 ? -7.938 16.469 28.349 1.00 92.12 814 ILE A CA 1
ATOM 6113 C C . ILE A 1 814 ? -8.695 17.453 29.225 1.00 92.12 814 ILE A C 1
ATOM 6115 O O . ILE A 1 814 ? -8.657 17.348 30.456 1.00 92.12 814 ILE A O 1
ATOM 6119 N N . TRP A 1 815 ? -9.446 18.353 28.598 1.00 91.94 815 TRP A N 1
ATOM 6120 C CA . TRP A 1 815 ? -10.348 19.273 29.272 1.00 91.94 815 TRP A CA 1
ATOM 6121 C C . TRP A 1 815 ? -11.715 19.325 28.583 1.00 91.94 815 TRP A C 1
ATOM 6123 O O . TRP A 1 815 ? -11.833 19.771 27.447 1.00 91.94 815 TRP A O 1
ATOM 6133 N N . ASN A 1 816 ? -12.749 18.899 29.305 1.00 85.75 816 ASN A N 1
ATOM 6134 C CA . ASN A 1 816 ? -14.155 18.959 28.915 1.00 85.75 816 ASN A CA 1
ATOM 6135 C C . ASN A 1 816 ? -14.851 20.182 29.539 1.00 85.75 816 ASN A C 1
ATOM 6137 O O . ASN A 1 816 ? -14.728 20.419 30.749 1.00 85.75 816 ASN A O 1
ATOM 6141 N N . PHE A 1 817 ? -15.578 20.932 28.714 1.00 82.38 817 PHE A N 1
ATOM 6142 C CA . PHE A 1 817 ? -16.211 22.217 29.008 1.00 82.38 817 PHE A CA 1
ATOM 6143 C C . PHE A 1 817 ? -17.717 22.215 28.896 1.00 82.38 817 PHE A C 1
ATOM 6145 O O . PHE A 1 817 ? -18.312 21.418 28.132 1.00 82.38 817 PHE A O 1
#